Protein 6YSP (pdb70)

Nearest PDB structures (foldseek):
  6ys6-assembly1_A  TM=9.994E-01  e=2.333E-59  Arabidopsis thaliana
  6yvb-assembly1_C  TM=9.955E-01  e=2.160E-57  Arabidopsis thaliana
  6yvb-assembly2_D  TM=9.959E-01  e=9.960E-57  Arabidopsis thaliana
  6yy1-assembly1_B  TM=9.979E-01  e=3.270E-56  Arabidopsis thaliana
  6yw9-assembly1_B  TM=9.506E-01  e=7.783E-55  Arabidopsis thaliana

Secondary structure (DSSP, 8-state):
---S-S-B--GGG--HHHHHHHHHHHHHHHHHHHSSSPP-TTTT-EEEEEESS--SHHHHHHHHHHHHTT-EEE--SSHHHHSGGGGT--HHHHHHHHGGG-SEEEEEESSTTHHHHHHHH-SS-EEEEEETTS--HHHHHHHHHHHHHHHS-STT-EEEEES-TTT-HHHHHHHHHHTTSSS-EEEEES-GGGPPPHHHHHHHHHHT-EEEEES-HHHHHTT-SEEEE----GGGGTT-HHHHHHHTTSS-B-HHHHHHS-TT-EEE--S---TTB-GGGGGSTTB-HHHHHHHHHHHHHHHHHHHHH--/----S-S-B--GGG--HHHHHHHHHHHHHHHHHHHSSSPP-TTTT-EEEEEESS--SHHHHHHHHHHHHTT-EEE--SSHHHHSGGGGT--HHHHHHHHHTT-SEEEEEESSTTHHHHHHHH-SS-EEEEEETTS--HHHHHHHHHHHHHHHS-STT-EEEEES-TTT-HHHHHHHHHHTTSSS-EEEEE--GGGPPPHHHHHHHHHHT-EEEEES-HHHHHTT-SEEEE----GGGGTT-HHHHHHHHTS--B-HHHHHHS-TT-EEE--S--SSSB-GGGGGSTTB-HHHHHHHHHHHHHHHHHHHHH--/---S-S-B--GGG--HHHHHHHHHHHHHHHHHHHSSSPP-TTTT-EEEEEESS--SHHHHHHHHHHHHTT-EEE--S-HHHHSGGGGT--HHHHHHHHGGG-SEEEEEESSTTHHHHHHHH-SS-EEEEEETTS--HHHHHHHHHHHHHHHS-STT-EEEEES--TT-HHHHHHHHHHTTSSS-EEEEE--GGGPPPHHHHHHHHHTT-EEEE-S-HHHHHTT-SEEEE----GGGSTT-HHHHHHHTTSS-B-HHHHTTS-TT-EEE--S--SSSB-GGGGGSTTB-HHHHHHHHHHHHHHHHHHHHH--

Structure (mmCIF, N/CA/C/O backbone):
data_6YSP
#
_entry.id   6YSP
#
_cell.length_a   86.484
_cell.length_b   94.570
_cell.length_c   131.839
_cell.angle_alpha   90.000
_cell.angle_beta   90.000
_cell.angle_gamma   90.000
#
_symmetry.space_group_name_H-M   'P 21 21 21'
#
loop_
_entity.id
_entity.type
_entity.pdbx_description
1 polymer PYRB
2 non-polymer 'PHOSPHORIC ACID MONO(FORMAMIDE)ESTER'
3 non-polymer 'SULFATE ION'
4 non-polymer GLYCEROL
5 non-polymer 'N-(PHOSPHONACETYL)-L-ASPARTIC ACID'
6 water water
#
loop_
_atom_site.group_PDB
_atom_site.id
_atom_site.type_symbol
_atom_site.label_atom_id
_atom_site.label_alt_id
_atom_site.label_comp_id
_atom_site.label_asym_id
_atom_site.label_entity_id
_atom_site.label_seq_id
_atom_site.pdbx_PDB_ins_code
_atom_site.Cartn_x
_atom_site.Cartn_y
_atom_site.Cartn_z
_atom_site.occupancy
_atom_site.B_iso_or_equiv
_atom_site.auth_seq_id
_atom_site.auth_comp_id
_atom_site.auth_asym_id
_atom_site.auth_atom_id
_atom_site.pdbx_PDB_model_num
ATOM 1 N N . HIS A 1 22 ? -19.18160 3.55512 -50.52040 1.000 40.54113 80 HIS A N 1
ATOM 2 C CA . HIS A 1 22 ? -20.42044 4.30859 -50.35598 1.000 38.92825 80 HIS A CA 1
ATOM 3 C C . HIS A 1 22 ? -20.16345 5.65305 -49.66483 1.000 33.30890 80 HIS A C 1
ATOM 4 O O . HIS A 1 22 ? -19.46554 5.71607 -48.66255 1.000 31.16737 80 HIS A O 1
ATOM 12 N N . MET A 1 23 ? -20.72744 6.73067 -50.20016 1.000 31.46865 81 MET A N 1
ATOM 13 C CA . MET A 1 23 ? -20.40093 8.05710 -49.69534 1.000 31.31421 81 MET A CA 1
ATOM 14 C C . MET A 1 23 ? -20.97702 8.30399 -48.30188 1.000 26.16660 81 MET A C 1
ATOM 15 O O . MET A 1 23 ? -22.05482 7.82567 -47.94860 1.000 26.46916 81 MET A O 1
ATOM 29 N N . PHE A 1 24 ? -20.24379 9.09822 -47.52278 1.000 22.64057 82 PHE A N 1
ATOM 30 C CA . PHE A 1 24 ? -20.73632 9.63233 -46.25774 1.000 21.69505 82 PHE A CA 1
ATOM 31 C C . PHE A 1 24 ? -21.87732 10.60340 -46.53453 1.000 21.74968 82 PHE A C 1
ATOM 32 O O . PHE A 1 24 ? -21.82324 11.41001 -47.46644 1.000 22.16657 82 PHE A O 1
ATOM 49 N N . GLU A 1 25 ? -22.93127 10.51440 -45.72917 1.000 21.09524 83 GLU A N 1
ATOM 50 C CA . GLU A 1 25 ? -24.11824 11.31627 -45.99990 1.000 24.10140 83 GLU A CA 1
ATOM 51 C C . GLU A 1 25 ? -23.87150 12.80622 -45.79906 1.000 22.34846 83 GLU A C 1
ATOM 52 O O . GLU A 1 25 ? -24.60210 13.62619 -46.37199 1.000 24.98735 83 GLU A O 1
ATOM 64 N N . LEU A 1 26 ? -22.85535 13.18491 -45.03182 1.000 20.43765 84 LEU A N 1
ATOM 65 C CA . LEU A 1 26 ? -22.49707 14.59081 -44.91669 1.000 18.93359 84 LEU A CA 1
ATOM 66 C C . LEU A 1 26 ? -21.46408 14.94498 -45.97646 1.000 19.31300 84 LEU A C 1
ATOM 67 O O . LEU A 1 26 ? -20.51955 14.18795 -46.21550 1.000 20.62407 84 LEU A O 1
ATOM 83 N N A SER A 1 27 ? -21.64731 16.09899 -46.60783 0.564 18.87444 85 SER A N 1
ATOM 84 N N B SER A 1 27 ? -21.65471 16.09771 -46.61570 0.436 18.75881 85 SER A N 1
ATOM 85 C CA A SER A 1 27 ? -20.65107 16.61332 -47.53375 0.564 19.10160 85 SER A CA 1
ATOM 86 C CA B SER A 1 27 ? -20.66352 16.63074 -47.53783 0.436 18.76436 85 SER A CA 1
ATOM 87 C C A SER A 1 27 ? -19.63171 17.50894 -46.84937 0.564 16.95283 85 SER A C 1
ATOM 88 C C B SER A 1 27 ? -19.62046 17.48433 -46.83620 0.436 16.90414 85 SER A C 1
ATOM 89 O O A SER A 1 27 ? -18.57437 17.78596 -47.43292 0.564 17.08804 85 SER A O 1
ATOM 90 O O B SER A 1 27 ? -18.54244 17.71724 -47.39876 0.436 17.14873 85 SER A O 1
ATOM 105 N N . ASP A 1 28 ? -19.92657 17.95098 -45.62777 1.000 15.94579 86 ASP A N 1
ATOM 106 C CA . ASP A 1 28 ? -19.07757 18.85415 -44.86570 1.000 15.33159 86 ASP A CA 1
ATOM 107 C C . ASP A 1 28 ? -19.40135 18.59204 -43.40346 1.000 15.68862 86 ASP A C 1
ATOM 108 O O . ASP A 1 28 ? -20.46762 18.08292 -43.08360 1.000 17.28923 86 ASP A O 1
ATOM 117 N N . VAL A 1 29 ? -18.48698 18.93660 -42.50645 1.000 14.76043 87 VAL A N 1
ATOM 118 C CA . VAL A 1 29 ? -18.74129 18.83218 -41.06841 1.000 15.28511 87 VAL A CA 1
ATOM 119 C C . VAL A 1 29 ? -18.66554 20.24195 -40.50420 1.000 14.65346 87 VAL A C 1
ATOM 120 O O . VAL A 1 29 ? -17.57354 20.79067 -40.31134 1.000 15.20093 87 VAL A O 1
ATOM 133 N N . ILE A 1 30 ? -19.83876 20.81187 -40.21522 1.000 14.16305 88 ILE A N 1
ATOM 134 C CA . ILE A 1 30 ? -19.98991 22.22829 -39.93412 1.000 15.09694 88 ILE A CA 1
ATOM 135 C C . ILE A 1 30 ? -20.64877 22.47832 -38.58614 1.000 15.90008 88 ILE A C 1
ATOM 136 O O . ILE A 1 30 ? -20.22886 23.38380 -37.85056 1.000 15.64530 88 ILE A O 1
ATOM 152 N N . GLU A 1 31 ? -21.70169 21.72702 -38.25396 1.000 16.34033 89 GLU A N 1
ATOM 153 C CA . GLU A 1 31 ? -22.46688 22.05127 -37.06088 1.000 18.02371 89 GLU A CA 1
ATOM 154 C C . GLU A 1 31 ? -23.05662 20.80285 -36.42258 1.000 16.06072 89 GLU A C 1
ATOM 155 O O . GLU A 1 31 ? -23.31926 19.79591 -37.08730 1.000 17.02719 89 GLU A O 1
ATOM 167 N N . GLY A 1 32 ? -23.28587 20.89887 -35.11155 1.000 17.49605 90 GLY A N 1
ATOM 168 C CA . GLY A 1 32 ? -23.78313 19.75268 -34.36260 1.000 18.85292 90 GLY A CA 1
ATOM 169 C C . GLY A 1 32 ? -25.10969 19.21999 -34.86254 1.000 19.71473 90 GLY A C 1
ATOM 170 O O . GLY A 1 32 ? -25.34841 18.00687 -34.83842 1.000 19.47313 90 GLY A O 1
ATOM 174 N N . LYS A 1 33 ? -25.97020 20.09789 -35.36826 1.000 19.60284 91 LYS A N 1
ATOM 175 C CA . LYS A 1 33 ? -27.28725 19.63829 -35.80351 1.000 22.08607 91 LYS A CA 1
ATOM 176 C C . LYS A 1 33 ? -27.23339 18.74256 -37.04031 1.000 21.12544 91 LYS A C 1
ATOM 177 O O . LYS A 1 33 ? -28.25793 18.14593 -37.39605 1.000 22.12924 91 LYS A O 1
ATOM 196 N N . GLN A 1 34 ? -26.06863 18.58672 -37.67923 1.000 18.84058 92 GLN A N 1
ATOM 197 C CA . GLN A 1 34 ? -25.98749 17.64729 -38.79299 1.000 18.03172 92 GLN A CA 1
ATOM 198 C C . GLN A 1 34 ? -26.03763 16.19366 -38.34335 1.000 19.12752 92 GLN A C 1
ATOM 199 O O . GLN A 1 34 ? -26.25323 15.30564 -39.17523 1.000 20.39656 92 GLN A O 1
ATOM 213 N N . PHE A 1 35 ? -25.83682 15.92665 -37.06116 1.000 18.71169 93 PHE A N 1
ATOM 214 C CA . PHE A 1 35 ? -25.65478 14.57053 -36.56424 1.000 18.69571 93 PHE A CA 1
ATOM 215 C C . PHE A 1 35 ? -26.89943 14.05965 -35.85928 1.000 20.66565 93 PHE A C 1
ATOM 216 O O . PHE A 1 35 ? -27.56263 14.80021 -35.13468 1.000 23.81608 93 PHE A O 1
ATOM 233 N N . ASP A 1 36 ? -27.21253 12.79046 -36.08664 1.000 19.25962 94 ASP A N 1
ATOM 234 C CA . ASP A 1 36 ? -28.21228 12.06400 -35.31620 1.000 19.21760 94 ASP A CA 1
ATOM 235 C C . ASP A 1 36 ? -27.53138 10.91244 -34.57826 1.000 18.71836 94 ASP A C 1
ATOM 236 O O . ASP A 1 36 ? -26.33226 10.65512 -34.74676 1.000 18.05886 94 ASP A O 1
ATOM 245 N N . ARG A 1 37 ? -28.29751 10.25483 -33.70921 1.000 19.36022 95 ARG A N 1
ATOM 246 C CA . ARG A 1 37 ? -27.71474 9.24164 -32.83329 1.000 19.12009 95 ARG A CA 1
ATOM 247 C C . ARG A 1 37 ? -27.06900 8.10828 -33.61961 1.000 18.85270 95 ARG A C 1
ATOM 248 O O . ARG A 1 37 ? -25.97639 7.64308 -33.27373 1.000 17.89586 95 ARG A O 1
ATOM 269 N N . GLU A 1 38 ? -27.74170 7.62536 -34.65405 1.000 18.52068 96 GLU A N 1
ATOM 270 C CA . GLU A 1 38 ? -27.20141 6.51847 -35.43015 1.000 18.08647 96 GLU A CA 1
ATOM 271 C C . GLU A 1 38 ? -25.90774 6.91589 -36.12650 1.000 17.84861 96 GLU A C 1
ATOM 272 O O . GLU A 1 38 ? -24.95272 6.12704 -36.17901 1.000 18.28298 96 GLU A O 1
ATOM 284 N N . MET A 1 39 ? -25.85698 8.14025 -36.65204 1.000 17.23466 97 MET A N 1
ATOM 285 C CA . MET A 1 39 ? -24.63179 8.60928 -37.27751 1.000 17.86636 97 MET A CA 1
ATOM 286 C C . MET A 1 39 ? -23.50433 8.71318 -36.25806 1.000 16.65603 97 MET A C 1
ATOM 287 O O . MET A 1 39 ? -22.35657 8.38882 -36.56876 1.000 16.39845 97 MET A O 1
ATOM 301 N N . LEU A 1 40 ? -23.79173 9.24443 -35.06077 1.000 16.05130 98 LEU A N 1
ATOM 302 C CA . LEU A 1 40 ? -22.76314 9.31774 -34.03364 1.000 16.06544 98 LEU A CA 1
ATOM 303 C C . LEU A 1 40 ? -22.23202 7.93022 -33.72521 1.000 15.54021 98 LEU A C 1
ATOM 304 O O . LEU A 1 40 ? -21.01687 7.72341 -33.64107 1.000 15.77773 98 LEU A O 1
ATOM 320 N N . SER A 1 41 ? -23.12628 6.95430 -33.57439 1.000 15.72539 99 SER A N 1
ATOM 321 C CA . SER A 1 41 ? -22.67892 5.61059 -33.24561 1.000 16.70846 99 SER A CA 1
ATOM 322 C C . SER A 1 41 ? -21.78663 5.03345 -34.33670 1.000 15.90541 99 SER A C 1
ATOM 323 O O . SER A 1 41 ? -20.76733 4.39545 -34.03983 1.000 16.56486 99 SER A O 1
ATOM 331 N N . ALA A 1 42 ? -22.15644 5.24505 -35.60686 1.000 15.84683 100 ALA A N 1
ATOM 332 C CA . ALA A 1 42 ? -21.34146 4.74073 -36.70699 1.000 15.27735 100 ALA A CA 1
ATOM 333 C C . ALA A 1 42 ? -19.98452 5.44065 -36.76220 1.000 14.66842 100 ALA A C 1
ATOM 334 O O . ALA A 1 42 ? -18.96234 4.78824 -36.98391 1.000 14.39309 100 ALA A O 1
ATOM 341 N N . ILE A 1 43 ? -19.94981 6.76234 -36.55830 1.000 14.09778 101 ILE A N 1
ATOM 342 C CA . ILE A 1 43 ? -18.67375 7.47595 -36.53413 1.000 14.35083 101 ILE A CA 1
ATOM 343 C C . ILE A 1 43 ? -17.79072 6.96140 -35.40370 1.000 13.63208 101 ILE A C 1
ATOM 344 O O . ILE A 1 43 ? -16.57673 6.77671 -35.57371 1.000 13.91567 101 ILE A O 1
ATOM 360 N N . PHE A 1 44 ? -18.37876 6.75116 -34.22283 1.000 13.22255 102 PHE A N 1
ATOM 361 C CA . PHE A 1 44 ? -17.60244 6.26162 -33.09365 1.000 13.96336 102 PHE A CA 1
ATOM 362 C C . PHE A 1 44 ? -17.05394 4.86826 -33.38731 1.000 13.58991 102 PHE A C 1
ATOM 363 O O . PHE A 1 44 ? -15.93196 4.53898 -32.98144 1.000 14.39385 102 PHE A O 1
ATOM 380 N N . ASP A 1 45 ? -17.82709 4.04078 -34.10295 1.000 14.96315 103 ASP A N 1
ATOM 381 C CA . ASP A 1 45 ? -17.32672 2.73138 -34.50674 1.000 14.83875 103 ASP A CA 1
ATOM 382 C C . ASP A 1 45 ? -16.08557 2.88332 -35.37496 1.000 14.38816 103 ASP A C 1
ATOM 383 O O . ASP A 1 45 ? -15.10752 2.13998 -35.22108 1.000 15.72407 103 ASP A O 1
ATOM 392 N N . VAL A 1 46 ? -16.11805 3.83521 -36.31286 1.000 13.84637 104 VAL A N 1
ATOM 393 C CA . VAL A 1 46 ? -14.95645 4.06671 -37.16698 1.000 14.15146 104 VAL A CA 1
ATOM 394 C C . VAL A 1 46 ? -13.79052 4.58801 -36.33693 1.000 14.15456 104 VAL A C 1
ATOM 395 O O . VAL A 1 46 ? -12.64266 4.17125 -36.51902 1.000 13.99336 104 VAL A O 1
ATOM 408 N N . ALA A 1 47 ? -14.06211 5.50759 -35.40841 1.000 13.05246 105 ALA A N 1
ATOM 409 C CA . ALA A 1 47 ? -12.99465 6.01597 -34.55015 1.000 13.39352 105 ALA A CA 1
ATOM 410 C C . ALA A 1 47 ? -12.30096 4.89287 -33.76500 1.000 13.84614 105 ALA A C 1
ATOM 411 O O . ALA A 1 47 ? -11.08709 4.93964 -33.55906 1.000 13.85039 105 ALA A O 1
ATOM 418 N N . ARG A 1 48 ? -13.04877 3.88596 -33.30774 1.000 13.83371 106 ARG A N 1
ATOM 419 C CA . ARG A 1 48 ? -12.42332 2.75569 -32.62801 1.000 15.32222 106 ARG A CA 1
ATOM 420 C C . ARG A 1 48 ? -11.49657 1.99242 -33.56353 1.000 16.24932 106 ARG A C 1
ATOM 421 O O . ARG A 1 48 ? -10.42587 1.53104 -33.14909 1.000 17.74573 106 ARG A O 1
ATOM 442 N N . GLU A 1 49 ? -11.88561 1.84451 -34.83538 1.000 14.70108 107 GLU A N 1
ATOM 443 C CA . GLU A 1 49 ? -10.97073 1.23216 -35.79294 1.000 16.62123 107 GLU A CA 1
ATOM 444 C C . GLU A 1 49 ? -9.74127 2.10341 -36.00855 1.000 16.08666 107 GLU A C 1
ATOM 445 O O . GLU A 1 49 ? -8.63402 1.59292 -36.21894 1.000 17.59814 107 GLU A O 1
ATOM 457 N N . MET A 1 50 ? -9.91834 3.42141 -35.99776 1.000 14.77832 108 MET A N 1
ATOM 458 C CA A MET A 1 50 ? -8.77259 4.30688 -36.17759 0.489 14.39136 108 MET A CA 1
ATOM 459 C CA B MET A 1 50 ? -8.77423 4.30728 -36.17658 0.511 13.91111 108 MET A CA 1
ATOM 460 C C . MET A 1 50 ? -7.79248 4.18590 -35.01820 1.000 14.43788 108 MET A C 1
ATOM 461 O O . MET A 1 50 ? -6.58230 4.35428 -35.21581 1.000 16.01149 108 MET A O 1
ATOM 486 N N . GLU A 1 51 ? -8.28504 3.90644 -33.80134 1.000 15.25611 109 GLU A N 1
ATOM 487 C CA A GLU A 1 51 ? -7.37305 3.68166 -32.68839 0.428 16.69585 109 GLU A CA 1
ATOM 488 C CA B GLU A 1 51 ? -7.37977 3.67092 -32.67748 0.572 15.81940 109 GLU A CA 1
ATOM 489 C C . GLU A 1 51 ? -6.47536 2.48123 -32.95622 1.000 16.45388 109 GLU A C 1
ATOM 490 O O . GLU A 1 51 ? -5.28557 2.49884 -32.62552 1.000 17.21846 109 GLU A O 1
ATOM 511 N N . LYS A 1 52 ? -7.03680 1.42179 -33.52701 1.000 17.00785 110 LYS A N 1
ATOM 512 C CA . LYS A 1 52 ? -6.23240 0.26363 -33.88123 1.000 18.51772 110 LYS A CA 1
ATOM 513 C C . LYS A 1 52 ? -5.17307 0.61845 -34.91485 1.000 18.86469 110 LYS A C 1
ATOM 514 O O . LYS A 1 52 ? -4.01748 0.18637 -34.80707 1.000 21.08072 110 LYS A O 1
ATOM 533 N N . ILE A 1 53 ? -5.54552 1.40698 -35.92075 1.000 17.77740 111 ILE A N 1
ATOM 534 C CA . ILE A 1 53 ? -4.57695 1.83468 -36.92825 1.000 18.29564 111 ILE A CA 1
ATOM 535 C C . ILE A 1 53 ? -3.46805 2.65799 -36.28589 1.000 18.27544 111 ILE A C 1
ATOM 536 O O . ILE A 1 53 ? -2.27966 2.46869 -36.57757 1.000 19.34663 111 ILE A O 1
ATOM 552 N N . GLU A 1 54 ? -3.84242 3.60939 -35.42324 1.000 18.11305 112 GLU A N 1
ATOM 553 C CA . GLU A 1 54 ? -2.84979 4.50751 -34.84296 1.000 19.24095 112 GLU A CA 1
ATOM 554 C C . GLU A 1 54 ? -1.86936 3.77305 -33.93051 1.000 21.30232 112 GLU A C 1
ATOM 555 O O . GLU A 1 54 ? -0.71403 4.19961 -33.79537 1.000 23.18272 112 GLU A O 1
ATOM 567 N N . LYS A 1 55 ? -2.30490 2.68836 -33.28534 1.000 22.01568 113 LYS A N 1
ATOM 568 C CA . LYS A 1 55 ? -1.42965 1.95616 -32.37924 1.000 26.68285 113 LYS A CA 1
ATOM 569 C C . LYS A 1 55 ? -0.52519 0.97701 -33.11002 1.000 28.83876 113 LYS A C 1
ATOM 570 O O . LYS A 1 55 ? 0.41122 0.45286 -32.49957 1.000 31.56992 113 LYS A O 1
ATOM 589 N N . SER A 1 56 ? -0.75163 0.75120 -34.39820 1.000 29.05609 114 SER A N 1
ATOM 590 C CA . SER A 1 56 ? 0.05424 -0.19497 -35.14805 1.000 32.10217 114 SER A CA 1
ATOM 591 C C . SER A 1 56 ? 1.37974 0.41545 -35.58194 1.000 33.86140 114 SER A C 1
ATOM 592 O O . SER A 1 56 ? 1.50496 1.63557 -35.75777 1.000 33.96898 114 SER A O 1
ATOM 600 N N . SER A 1 57 ? 2.36782 -0.46929 -35.76660 1.000 36.79891 115 SER A N 1
ATOM 601 C CA . SER A 1 57 ? 3.68053 -0.10396 -36.27772 1.000 38.26584 115 SER A CA 1
ATOM 602 C C . SER A 1 57 ? 3.64469 0.22112 -37.76295 1.000 36.38110 115 SER A C 1
ATOM 603 O O . SER A 1 57 ? 4.53086 0.92585 -38.26355 1.000 37.85194 115 SER A O 1
ATOM 611 N N . SER A 1 58 ? 2.63381 -0.26911 -38.46784 1.000 32.57608 116 SER A N 1
ATOM 612 C CA . SER A 1 58 ? 2.58741 -0.21278 -39.91812 1.000 31.12435 116 SER A CA 1
ATOM 613 C C . SER A 1 58 ? 1.92708 1.08408 -40.36762 1.000 27.83110 116 SER A C 1
ATOM 614 O O . SER A 1 58 ? 0.84821 1.43977 -39.88096 1.000 28.00758 116 SER A O 1
ATOM 622 N N . GLN A 1 59 ? 2.56351 1.77831 -41.30794 1.000 25.22138 117 GLN A N 1
ATOM 623 C CA . GLN A 1 59 ? 2.02385 3.03712 -41.80787 1.000 22.90636 117 GLN A CA 1
ATOM 624 C C . GLN A 1 59 ? 0.80374 2.77889 -42.68596 1.000 21.52853 117 GLN A C 1
ATOM 625 O O . GLN A 1 59 ? 0.88249 2.03933 -43.67785 1.000 22.98562 117 GLN A O 1
ATOM 639 N N . SER A 1 60 ? -0.31521 3.40784 -42.32606 1.000 20.26844 118 SER A N 1
ATOM 640 C CA . SER A 1 60 ? -1.54144 3.29301 -43.10040 1.000 18.35813 118 SER A CA 1
ATOM 641 C C . SER A 1 60 ? -1.41583 4.08470 -44.39626 1.000 18.40547 118 SER A C 1
ATOM 642 O O . SER A 1 60 ? -0.76251 5.12396 -44.44977 1.000 18.45358 118 SER A O 1
ATOM 650 N N . GLU A 1 61 ? -2.06938 3.58686 -45.44500 1.000 19.29389 119 GLU A N 1
ATOM 651 C CA . GLU A 1 61 ? -2.11884 4.25950 -46.74043 1.000 19.83201 119 GLU A CA 1
ATOM 652 C C . GLU A 1 61 ? -3.55417 4.53775 -47.16845 1.000 17.61439 119 GLU A C 1
ATOM 653 O O . GLU A 1 61 ? -3.81252 4.80826 -48.34185 1.000 18.19830 119 GLU A O 1
ATOM 665 N N . ILE A 1 62 ? -4.48553 4.55619 -46.21474 1.000 16.24279 120 ILE A N 1
ATOM 666 C CA . ILE A 1 62 ? -5.89443 4.79569 -46.53763 1.000 16.03287 120 ILE A CA 1
ATOM 667 C C . ILE A 1 62 ? -6.07424 6.08315 -47.33319 1.000 15.53651 120 ILE A C 1
ATOM 668 O O . ILE A 1 62 ? -6.87090 6.13910 -48.28603 1.000 16.92162 120 ILE A O 1
ATOM 684 N N . LEU A 1 63 ? -5.39466 7.14921 -46.91735 1.000 14.42367 121 LEU A N 1
ATOM 685 C CA . LEU A 1 63 ? -5.51239 8.45365 -47.56316 1.000 14.06296 121 LEU A CA 1
ATOM 686 C C . LEU A 1 63 ? -4.29611 8.81142 -48.41672 1.000 14.64998 121 LEU A C 1
ATOM 687 O O . LEU A 1 63 ? -4.07332 9.99149 -48.72094 1.000 14.48452 121 LEU A O 1
ATOM 703 N N . LYS A 1 64 ? -3.51321 7.82043 -48.82633 1.000 15.94349 122 LYS A N 1
ATOM 704 C CA . LYS A 1 64 ? -2.44451 8.08240 -49.77801 1.000 17.08099 122 LYS A CA 1
ATOM 705 C C . LYS A 1 64 ? -2.99653 8.77927 -51.00666 1.000 16.85769 122 LYS A C 1
ATOM 706 O O . LYS A 1 64 ? -4.00010 8.34775 -51.58675 1.000 18.18022 122 LYS A O 1
ATOM 725 N N . GLY A 1 65 ? -2.32353 9.85726 -51.40354 1.000 16.61595 123 GLY A N 1
ATOM 726 C CA . GLY A 1 65 ? -2.69460 10.62361 -52.56766 1.000 17.41464 123 GLY A CA 1
ATOM 727 C C . GLY A 1 65 ? -3.63817 11.77770 -52.29741 1.000 17.49704 123 GLY A C 1
ATOM 728 O O . GLY A 1 65 ? -3.91344 12.56170 -53.21775 1.000 21.40534 123 GLY A O 1
ATOM 732 N N . TYR A 1 66 ? -4.17041 11.89776 -51.08791 1.000 15.30826 124 TYR A N 1
ATOM 733 C CA . TYR A 1 66 ? -5.05726 12.99716 -50.74756 1.000 14.20003 124 TYR A CA 1
ATOM 734 C C . TYR A 1 66 ? -4.29049 14.07737 -50.00195 1.000 13.48285 124 TYR A C 1
ATOM 735 O O . TYR A 1 66 ? -3.35295 13.79376 -49.24458 1.000 14.28342 124 TYR A O 1
ATOM 753 N N . LEU A 1 67 ? -4.70243 15.32383 -50.21845 1.000 13.27372 125 LEU A N 1
ATOM 754 C CA . LEU A 1 67 ? -4.10419 16.48421 -49.57054 1.000 12.97627 125 LEU A CA 1
ATOM 755 C C . LEU A 1 67 ? -5.16171 17.26038 -48.80769 1.000 13.16727 125 LEU A C 1
ATOM 756 O O . LEU A 1 67 ? -6.24152 17.55712 -49.34084 1.000 14.17336 125 LEU A O 1
ATOM 772 N N . MET A 1 68 ? -4.82033 17.62947 -47.57851 1.000 12.16970 126 MET A N 1
ATOM 773 C CA . MET A 1 68 ? -5.62611 18.51965 -46.75432 1.000 13.37054 126 MET A CA 1
ATOM 774 C C . MET A 1 68 ? -4.98966 19.89373 -46.74410 1.000 14.07289 126 MET A C 1
ATOM 775 O O . MET A 1 68 ? -3.77124 20.01057 -46.57655 1.000 15.85644 126 MET A O 1
ATOM 789 N N . ALA A 1 69 ? -5.80632 20.93010 -46.91011 1.000 12.79080 127 ALA A N 1
ATOM 790 C CA . ALA A 1 69 ? -5.35536 22.30174 -46.70452 1.000 13.18148 127 ALA A CA 1
ATOM 791 C C . ALA A 1 69 ? -5.95166 22.81455 -45.41034 1.000 14.17372 127 ALA A C 1
ATOM 792 O O . ALA A 1 69 ? -7.16734 22.73359 -45.21496 1.000 15.24214 127 ALA A O 1
ATOM 799 N N . THR A 1 70 ? -5.10588 23.31714 -44.52885 1.000 14.13407 128 THR A N 1
ATOM 800 C CA . THR A 1 70 ? -5.59615 23.95919 -43.31744 1.000 14.29024 128 THR A CA 1
ATOM 801 C C . THR A 1 70 ? -5.63575 25.47023 -43.49589 1.000 15.33857 128 THR A C 1
ATOM 802 O O . THR A 1 70 ? -4.81789 26.06967 -44.20981 1.000 18.71523 128 THR A O 1
ATOM 813 N N . LEU A 1 71 ? -6.60943 26.08211 -42.85760 1.000 14.12801 129 LEU A N 1
ATOM 814 C CA . LEU A 1 71 ? -6.73282 27.53809 -42.89000 1.000 15.16113 129 LEU A CA 1
ATOM 815 C C . LEU A 1 71 ? -7.07498 27.96341 -41.47257 1.000 14.37706 129 LEU A C 1
ATOM 816 O O . LEU A 1 71 ? -8.24335 27.93556 -41.08721 1.000 14.90532 129 LEU A O 1
ATOM 832 N N . PHE A 1 72 ? -6.05461 28.31736 -40.69453 1.000 13.85262 130 PHE A N 1
ATOM 833 C CA . PHE A 1 72 ? -6.22612 28.74015 -39.30656 1.000 13.87693 130 PHE A CA 1
ATOM 834 C C . PHE A 1 72 ? -6.09369 30.25301 -39.23309 1.000 15.99247 130 PHE A C 1
ATOM 835 O O . PHE A 1 72 ? -5.00417 30.79772 -39.39133 1.000 17.98285 130 PHE A O 1
ATOM 852 N N . TYR A 1 73 ? -7.22603 30.91908 -39.02352 1.000 15.53899 131 TYR A N 1
ATOM 853 C CA . TYR A 1 73 ? -7.26210 32.36000 -38.84200 1.000 16.86427 131 TYR A CA 1
ATOM 854 C C . TYR A 1 73 ? -7.16685 32.76053 -37.37253 1.000 19.12092 131 TYR A C 1
ATOM 855 O O . TYR A 1 73 ? -6.98446 33.94183 -37.07723 1.000 21.76969 131 TYR A O 1
ATOM 873 N N . GLU A 1 74 ? -7.28732 31.81474 -36.45631 1.000 19.28808 132 GLU A N 1
ATOM 874 C CA . GLU A 1 74 ? -7.08713 32.00313 -35.02598 1.000 19.40614 132 GLU A CA 1
ATOM 875 C C . GLU A 1 74 ? -6.14089 30.92153 -34.54374 1.000 19.12406 132 GLU A C 1
ATOM 876 O O . GLU A 1 74 ? -6.04146 29.85843 -35.17181 1.000 20.15416 132 GLU A O 1
ATOM 888 N N . PRO A 1 75 ? -5.48017 31.12694 -33.39163 1.000 18.87041 133 PRO A N 1
ATOM 889 C CA . PRO A 1 75 ? -4.53054 30.13076 -32.88034 1.000 19.47722 133 PRO A CA 1
ATOM 890 C C . PRO A 1 75 ? -5.19891 28.83320 -32.50121 1.000 18.41575 133 PRO A C 1
ATOM 891 O O . PRO A 1 75 ? -6.37317 28.80027 -32.12901 1.000 18.85904 133 PRO A O 1
ATOM 902 N N . SER A 1 76 ? -4.41472 27.75699 -32.59195 1.000 17.38018 134 SER A N 1
ATOM 903 C CA . SER A 1 76 ? -4.86648 26.43503 -32.21302 1.000 16.21609 134 SER A CA 1
ATOM 904 C C . SER A 1 76 ? -3.66242 25.54797 -31.92073 1.000 16.23925 134 SER A C 1
ATOM 905 O O . SER A 1 76 ? -2.65699 25.61951 -32.62111 1.000 18.30934 134 SER A O 1
ATOM 913 N N . THR A 1 77 ? -3.77521 24.70991 -30.89138 1.000 15.61382 135 THR A N 1
ATOM 914 C CA . THR A 1 77 ? -2.83081 23.62224 -30.65609 1.000 13.93033 135 THR A CA 1
ATOM 915 C C . THR A 1 77 ? -3.48925 22.28034 -30.92704 1.000 13.47942 135 THR A C 1
ATOM 916 O O . THR A 1 77 ? -3.08228 21.56442 -31.83985 1.000 14.40981 135 THR A O 1
ATOM 927 N N . ARG A 1 78 ? -4.56012 21.95278 -30.19469 1.000 13.49312 136 ARG A N 1
ATOM 928 C CA . ARG A 1 78 ? -5.19405 20.63956 -30.33403 1.000 13.00904 136 ARG A CA 1
ATOM 929 C C . ARG A 1 78 ? -5.82424 20.44007 -31.70828 1.000 12.94643 136 ARG A C 1
ATOM 930 O O . ARG A 1 78 ? -5.58273 19.42139 -32.36973 1.000 13.38928 136 ARG A O 1
ATOM 951 N N . THR A 1 79 ? -6.68057 21.35959 -32.13633 1.000 13.69322 137 THR A N 1
ATOM 952 C CA . THR A 1 79 ? -7.45007 21.07952 -33.33831 1.000 12.73919 137 THR A CA 1
ATOM 953 C C . THR A 1 79 ? -6.53087 21.06392 -34.55887 1.000 13.19619 137 THR A C 1
ATOM 954 O O . THR A 1 79 ? -6.60681 20.15270 -35.37249 1.000 13.53953 137 THR A O 1
ATOM 965 N N . ARG A 1 80 ? -5.61476 22.03588 -34.66243 1.000 13.25012 138 ARG A N 1
ATOM 966 C CA . ARG A 1 80 ? -4.70736 22.09487 -35.80945 1.000 13.11286 138 ARG A CA 1
ATOM 967 C C . ARG A 1 80 ? -3.81639 20.85788 -35.87561 1.000 12.42384 138 ARG A C 1
ATOM 968 O O . ARG A 1 80 ? -3.72647 20.18281 -36.91584 1.000 12.13176 138 ARG A O 1
ATOM 989 N N . LEU A 1 81 ? -3.14901 20.53306 -34.77374 1.000 12.35646 139 LEU A N 1
ATOM 990 C CA . LEU A 1 81 ? -2.19396 19.43682 -34.81262 1.000 11.59172 139 LEU A CA 1
ATOM 991 C C . LEU A 1 81 ? -2.88557 18.08754 -34.90102 1.000 11.50219 139 LEU A C 1
ATOM 992 O O . LEU A 1 81 ? -2.35452 17.16567 -35.54662 1.000 12.00911 139 LEU A O 1
ATOM 1008 N N . SER A 1 82 ? -4.04327 17.93179 -34.24942 1.000 12.69802 140 SER A N 1
ATOM 1009 C CA . SER A 1 82 ? -4.74622 16.65575 -34.34209 1.000 12.68684 140 SER A CA 1
ATOM 1010 C C . SER A 1 82 ? -5.21462 16.39351 -35.76490 1.000 11.11836 140 SER A C 1
ATOM 1011 O O . SER A 1 82 ? -5.17388 15.25517 -36.22744 1.000 12.29386 140 SER A O 1
ATOM 1019 N N . PHE A 1 83 ? -5.70444 17.42373 -36.47070 1.000 10.97687 141 PHE A N 1
ATOM 1020 C CA . PHE A 1 83 ? -6.12225 17.18997 -37.85541 1.000 11.69752 141 PHE A CA 1
ATOM 1021 C C . PHE A 1 83 ? -4.93541 16.82859 -38.73888 1.000 11.26488 141 PHE A C 1
ATOM 1022 O O . PHE A 1 83 ? -5.03227 15.95094 -39.60350 1.000 11.78004 141 PHE A O 1
ATOM 1039 N N . GLU A 1 84 ? -3.80889 17.51333 -38.55355 1.000 11.71072 142 GLU A N 1
ATOM 1040 C CA A GLU A 1 84 ? -2.64186 17.23273 -39.38387 0.572 11.72330 142 GLU A CA 1
ATOM 1041 C CA B GLU A 1 84 ? -2.64381 17.23323 -39.38043 0.428 11.67404 142 GLU A CA 1
ATOM 1042 C C . GLU A 1 84 ? -2.08066 15.85849 -39.07265 1.000 10.90372 142 GLU A C 1
ATOM 1043 O O . GLU A 1 84 ? -1.73110 15.10271 -39.98824 1.000 11.26842 142 GLU A O 1
ATOM 1064 N N . SER A 1 85 ? -2.00170 15.51324 -37.78594 1.000 11.18057 143 SER A N 1
ATOM 1065 C CA . SER A 1 85 ? -1.55995 14.18069 -37.40245 1.000 11.08379 143 SER A CA 1
ATOM 1066 C C . SER A 1 85 ? -2.50758 13.11873 -37.93299 1.000 11.64157 143 SER A C 1
ATOM 1067 O O . SER A 1 85 ? -2.06296 12.09403 -38.44947 1.000 11.90802 143 SER A O 1
ATOM 1075 N N . ALA A 1 86 ? -3.81570 13.35536 -37.83723 1.000 11.59866 144 ALA A N 1
ATOM 1076 C CA . ALA A 1 86 ? -4.77636 12.39416 -38.35838 1.000 11.63126 144 ALA A CA 1
ATOM 1077 C C . ALA A 1 86 ? -4.53958 12.13411 -39.84250 1.000 11.37073 144 ALA A C 1
ATOM 1078 O O . ALA A 1 86 ? -4.53489 10.98086 -40.29640 1.000 12.30475 144 ALA A O 1
ATOM 1085 N N . MET A 1 87 ? -4.32895 13.19704 -40.60700 1.000 11.12679 145 MET A N 1
ATOM 1086 C CA . MET A 1 87 ? -4.13389 13.04502 -42.03885 1.000 11.18312 145 MET A CA 1
ATOM 1087 C C . MET A 1 87 ? -2.86995 12.23900 -42.32627 1.000 11.78250 145 MET A C 1
ATOM 1088 O O . MET A 1 87 ? -2.87084 11.32900 -43.16010 1.000 12.52931 145 MET A O 1
ATOM 1102 N N . LYS A 1 88 ? -1.78155 12.55976 -41.63642 1.000 11.99480 146 LYS A N 1
ATOM 1103 C CA . LYS A 1 88 ? -0.51866 11.89248 -41.91371 1.000 12.84680 146 LYS A CA 1
ATOM 1104 C C . LYS A 1 88 ? -0.50125 10.46548 -41.37852 1.000 13.27500 146 LYS A C 1
ATOM 1105 O O . LYS A 1 88 ? 0.11845 9.59293 -41.99126 1.000 14.43688 146 LYS A O 1
ATOM 1124 N N . ARG A 1 89 ? -1.16576 10.20861 -40.24662 1.000 13.46791 147 ARG A N 1
ATOM 1125 C CA . ARG A 1 89 ? -1.27710 8.83889 -39.75659 1.000 14.59120 147 ARG A CA 1
ATOM 1126 C C . ARG A 1 89 ? -2.02356 7.95608 -40.74333 1.000 14.14878 147 ARG A C 1
ATOM 1127 O O . ARG A 1 89 ? -1.80440 6.74407 -40.77238 1.000 16.05979 147 ARG A O 1
ATOM 1148 N N . LEU A 1 90 ? -2.91299 8.53724 -41.55954 1.000 13.19011 148 LEU A N 1
ATOM 1149 C CA . LEU A 1 90 ? -3.62722 7.79136 -42.58618 1.000 13.11385 148 LEU A CA 1
ATOM 1150 C C . LEU A 1 90 ? -2.90315 7.79244 -43.93313 1.000 13.61289 148 LEU A C 1
ATOM 1151 O O . LEU A 1 90 ? -3.43364 7.24997 -44.90751 1.000 15.03305 148 LEU A O 1
ATOM 1167 N N . GLY A 1 91 ? -1.71971 8.39791 -44.02293 1.000 13.69249 149 GLY A N 1
ATOM 1168 C CA . GLY A 1 91 ? -0.95034 8.37527 -45.24904 1.000 14.87090 149 GLY A CA 1
ATOM 1169 C C . GLY A 1 91 ? -1.18170 9.53847 -46.18634 1.000 14.93354 149 GLY A C 1
ATOM 1170 O O . GLY A 1 91 ? -0.61277 9.55001 -47.29115 1.000 15.88883 149 GLY A O 1
ATOM 1174 N N . GLY A 1 92 ? -2.01938 10.49167 -45.80733 1.000 13.79763 150 GLY A N 1
ATOM 1175 C CA . GLY A 1 92 ? -2.21276 11.69456 -46.59141 1.000 13.90710 150 GLY A CA 1
ATOM 1176 C C . GLY A 1 92 ? -1.19402 12.76357 -46.29136 1.000 14.70175 150 GLY A C 1
ATOM 1177 O O . GLY A 1 92 ? -0.32054 12.62057 -45.43757 1.000 15.91561 150 GLY A O 1
ATOM 1181 N N . GLU A 1 93 ? -1.31232 13.86917 -47.01480 1.000 14.11623 151 GLU A N 1
ATOM 1182 C CA . GLU A 1 93 ? -0.43009 15.00013 -46.77894 1.000 15.23654 151 GLU A CA 1
ATOM 1183 C C . GLU A 1 93 ? -1.22757 16.26595 -46.52239 1.000 13.25640 151 GLU A C 1
ATOM 1184 O O . GLU A 1 93 ? -2.45392 16.30385 -46.67314 1.000 12.76327 151 GLU A O 1
ATOM 1196 N N . VAL A 1 94 ? -0.50170 17.29209 -46.07825 1.000 12.39306 152 VAL A N 1
ATOM 1197 C CA . VAL A 1 94 ? -1.10660 18.50033 -45.53309 1.000 13.30337 152 VAL A CA 1
ATOM 1198 C C . VAL A 1 94 ? -0.38266 19.71152 -46.08286 1.000 13.42018 152 VAL A C 1
ATOM 1199 O O . VAL A 1 94 ? 0.84977 19.73920 -46.12968 1.000 16.25586 152 VAL A O 1
ATOM 1212 N N . LEU A 1 95 ? -1.16012 20.71721 -46.46237 1.000 12.32614 153 LEU A N 1
ATOM 1213 C CA . LEU A 1 95 ? -0.67174 22.03329 -46.85668 1.000 14.18700 153 LEU A CA 1
ATOM 1214 C C . LEU A 1 95 ? -1.16331 22.99439 -45.78931 1.000 14.79082 153 LEU A C 1
ATOM 1215 O O . LEU A 1 95 ? -2.36183 23.28732 -45.72060 1.000 15.65107 153 LEU A O 1
ATOM 1231 N N . THR A 1 96 ? -0.26301 23.50568 -44.96977 1.000 14.90659 154 THR A N 1
ATOM 1232 C CA . THR A 1 96 ? -0.71161 24.28113 -43.82355 1.000 15.82292 154 THR A CA 1
ATOM 1233 C C . THR A 1 96 ? -0.70640 25.78333 -44.09481 1.000 17.61261 154 THR A C 1
ATOM 1234 O O . THR A 1 96 ? 0.20174 26.31331 -44.74253 1.000 18.07153 154 THR A O 1
ATOM 1244 N N . THR A 1 97 ? -1.72099 26.46876 -43.56386 1.000 17.97222 155 THR A N 1
ATOM 1245 C CA . THR A 1 97 ? -1.72265 27.93027 -43.44196 1.000 18.69023 155 THR A CA 1
ATOM 1246 C C . THR A 1 97 ? -2.09077 28.17390 -41.98341 1.000 22.77771 155 THR A C 1
ATOM 1247 O O . THR A 1 97 ? -3.26598 28.09674 -41.61187 1.000 21.82035 155 THR A O 1
ATOM 1258 N N . GLU A 1 98 ? -1.06756 28.40482 -41.15339 1.000 27.34109 156 GLU A N 1
ATOM 1259 C CA . GLU A 1 98 ? -1.23571 28.35030 -39.70858 1.000 32.67700 156 GLU A CA 1
ATOM 1260 C C . GLU A 1 98 ? -1.58927 29.68887 -39.10969 1.000 33.53534 156 GLU A C 1
ATOM 1261 O O . GLU A 1 98 ? -2.06112 29.72540 -37.97221 1.000 33.09873 156 GLU A O 1
ATOM 1265 N N . ASN A 1 99 ? -1.37567 30.78791 -39.83026 1.000 33.47583 157 ASN A N 1
ATOM 1266 C CA . ASN A 1 99 ? -1.88102 32.09392 -39.39519 1.000 35.11099 157 ASN A CA 1
ATOM 1267 C C . ASN A 1 99 ? -2.33686 32.84613 -40.64286 1.000 32.79823 157 ASN A C 1
ATOM 1268 O O . ASN A 1 99 ? -1.59238 33.65643 -41.21812 1.000 35.05655 157 ASN A O 1
ATOM 1279 N N . ALA A 1 100 ? -3.59726 32.64603 -41.00103 1.000 28.62716 158 ALA A N 1
ATOM 1280 C CA . ALA A 1 100 ? -4.06341 33.08572 -42.31032 1.000 26.66902 158 ALA A CA 1
ATOM 1281 C C . ALA A 1 100 ? -4.21704 34.59875 -42.42226 1.000 27.52136 158 ALA A C 1
ATOM 1282 O O . ALA A 1 100 ? -4.04511 35.14682 -43.51301 1.000 27.15480 158 ALA A O 1
ATOM 1289 N N . ARG A 1 101 ? -4.52757 35.30703 -41.33954 1.000 29.31622 159 ARG A N 1
ATOM 1290 C CA . ARG A 1 101 ? -4.75158 36.73596 -41.51994 1.000 32.52121 159 ARG A CA 1
ATOM 1291 C C . ARG A 1 101 ? -3.46303 37.50743 -41.76472 1.000 31.69873 159 ARG A C 1
ATOM 1292 O O . ARG A 1 101 ? -3.52053 38.62826 -42.28330 1.000 33.45184 159 ARG A O 1
ATOM 1302 N N . GLU A 1 102 ? -2.30106 36.93556 -41.44958 1.000 30.13521 160 GLU A N 1
ATOM 1303 C CA . GLU A 1 102 ? -1.03789 37.61415 -41.71507 1.000 29.95327 160 GLU A CA 1
ATOM 1304 C C . GLU A 1 102 ? -0.17170 36.97157 -42.79390 1.000 28.33091 160 GLU A C 1
ATOM 1305 O O . GLU A 1 102 ? 0.58479 37.68685 -43.44804 1.000 28.88353 160 GLU A O 1
ATOM 1309 N N . PHE A 1 103 ? -0.25456 35.65269 -43.00822 1.000 25.95044 161 PHE A N 1
ATOM 1310 C CA . PHE A 1 103 ? 0.67433 34.94566 -43.89144 1.000 27.02024 161 PHE A CA 1
ATOM 1311 C C . PHE A 1 103 ? 0.06172 34.53508 -45.22366 1.000 26.59511 161 PHE A C 1
ATOM 1312 O O . PHE A 1 103 ? 0.80927 34.17074 -46.15701 1.000 26.90564 161 PHE A O 1
ATOM 1316 N N . SER A 1 104 ? -1.26058 34.60245 -45.35062 1.000 22.97886 162 SER A N 1
ATOM 1317 C CA . SER A 1 104 ? -1.93542 34.32356 -46.60664 1.000 21.63148 162 SER A CA 1
ATOM 1318 C C . SER A 1 104 ? -2.33369 35.64123 -47.26070 1.000 20.97610 162 SER A C 1
ATOM 1319 O O . SER A 1 104 ? -2.19675 36.72252 -46.68113 1.000 20.58196 162 SER A O 1
ATOM 1327 N N . SER A 1 105 ? -2.86407 35.54393 -48.47596 1.000 20.77048 163 SER A N 1
ATOM 1328 C CA . SER A 1 105 ? -3.32711 36.75587 -49.14068 1.000 20.58117 163 SER A CA 1
ATOM 1329 C C . SER A 1 105 ? -4.59163 37.32858 -48.50128 1.000 19.66201 163 SER A C 1
ATOM 1330 O O . SER A 1 105 ? -5.04701 38.39657 -48.91551 1.000 19.89352 163 SER A O 1
ATOM 1338 N N . ALA A 1 106 ? -5.15416 36.68743 -47.47130 1.000 19.94283 164 ALA A N 1
ATOM 1339 C CA . ALA A 1 106 ? -6.11974 37.38252 -46.62781 1.000 20.22247 164 ALA A CA 1
ATOM 1340 C C . ALA A 1 106 ? -5.52864 38.68128 -46.10017 1.000 22.46127 164 ALA A C 1
ATOM 1341 O O . ALA A 1 106 ? -6.25789 39.65231 -45.87162 1.000 22.88993 164 ALA A O 1
ATOM 1348 N N . ALA A 1 107 ? -4.20725 38.71695 -45.90195 1.000 23.62038 165 ALA A N 1
ATOM 1349 C CA . ALA A 1 107 ? -3.55632 39.93372 -45.44502 1.000 24.82014 165 ALA A CA 1
ATOM 1350 C C . ALA A 1 107 ? -3.66062 41.06792 -46.45180 1.000 26.85440 165 ALA A C 1
ATOM 1351 O O . ALA A 1 107 ? -3.46818 42.23582 -46.06719 1.000 29.25897 165 ALA A O 1
ATOM 1358 N N . LYS A 1 108 ? -3.90653 40.75004 -47.72451 1.000 27.05256 166 LYS A N 1
ATOM 1359 C CA . LYS A 1 108 ? -4.10394 41.74271 -48.77237 1.000 28.51075 166 LYS A CA 1
ATOM 1360 C C . LYS A 1 108 ? -5.58280 41.99505 -49.04595 1.000 27.34254 166 LYS A C 1
ATOM 1361 O O . LYS A 1 108 ? -5.92402 42.60742 -50.05949 1.000 30.03225 166 LYS A O 1
ATOM 1380 N N . GLY A 1 109 ? -6.46571 41.53658 -48.16542 1.000 25.56877 167 GLY A N 1
ATOM 1381 C CA . GLY A 1 109 ? -7.88268 41.78006 -48.29854 1.000 24.82779 167 GLY A CA 1
ATOM 1382 C C . GLY A 1 109 ? -8.68589 40.69697 -48.97986 1.000 23.42652 167 GLY A C 1
ATOM 1383 O O . GLY A 1 109 ? -9.88389 40.89347 -49.19892 1.000 25.11600 167 GLY A O 1
ATOM 1386 N N . GLU A 1 110 ? -8.08517 39.55645 -49.29563 1.000 21.68254 168 GLU A N 1
ATOM 1387 C CA . GLU A 1 110 ? -8.81364 38.53142 -50.02369 1.000 19.22804 168 GLU A CA 1
ATOM 1388 C C . GLU A 1 110 ? -9.96809 38.00590 -49.18127 1.000 19.42856 168 GLU A C 1
ATOM 1389 O O . GLU A 1 110 ? -9.78780 37.66473 -48.00813 1.000 21.64342 168 GLU A O 1
ATOM 1401 N N . THR A 1 111 ? -11.14809 37.91133 -49.79015 1.000 17.98941 169 THR A N 1
ATOM 1402 C CA . THR A 1 111 ? -12.31808 37.41425 -49.08562 1.000 17.71417 169 THR A CA 1
ATOM 1403 C C . THR A 1 111 ? -12.20212 35.91477 -48.81841 1.000 16.64786 169 THR A C 1
ATOM 1404 O O . THR A 1 111 ? -11.48356 35.17123 -49.49802 1.000 17.77563 169 THR A O 1
ATOM 1415 N N . LEU A 1 112 ? -12.98977 35.47000 -47.84378 1.000 17.86831 170 LEU A N 1
ATOM 1416 C CA . LEU A 1 112 ? -13.07293 34.04818 -47.54182 1.000 18.19966 170 LEU A CA 1
ATOM 1417 C C . LEU A 1 112 ? -13.44749 33.23870 -48.77496 1.000 16.59250 170 LEU A C 1
ATOM 1418 O O . LEU A 1 112 ? -12.82811 32.21041 -49.07404 1.000 16.32410 170 LEU A O 1
ATOM 1434 N N . GLU A 1 113 ? -14.48891 33.66819 -49.48665 1.000 16.40190 171 GLU A N 1
ATOM 1435 C CA . GLU A 1 113 ? -14.94596 32.90334 -50.64384 1.000 17.40315 171 GLU A CA 1
ATOM 1436 C C . GLU A 1 113 ? -13.86341 32.78262 -51.71716 1.000 15.87360 171 GLU A C 1
ATOM 1437 O O . GLU A 1 113 ? -13.73071 31.73431 -52.36551 1.000 16.21381 171 GLU A O 1
ATOM 1449 N N . ASP A 1 114 ? -13.08202 33.83335 -51.92342 1.000 15.01130 172 ASP A N 1
ATOM 1450 C CA . ASP A 1 114 ? -12.00038 33.74001 -52.89397 1.000 14.63736 172 ASP A CA 1
ATOM 1451 C C . ASP A 1 114 ? -10.89318 32.82024 -52.40095 1.000 14.94855 172 ASP A C 1
ATOM 1452 O O . ASP A 1 114 ? -10.31188 32.06420 -53.18654 1.000 15.80803 172 ASP A O 1
ATOM 1461 N N . THR A 1 115 ? -10.58182 32.87522 -51.10399 1.000 14.69737 173 THR A N 1
ATOM 1462 C CA . THR A 1 115 ? -9.57469 31.98374 -50.54219 1.000 14.40476 173 THR A CA 1
ATOM 1463 C C . THR A 1 115 ? -9.99030 30.53162 -50.74200 1.000 13.93743 173 THR A C 1
ATOM 1464 O O . THR A 1 115 ? -9.17958 29.69206 -51.15286 1.000 14.07500 173 THR A O 1
ATOM 1475 N N . ILE A 1 116 ? -11.26136 30.22169 -50.45342 1.000 14.26050 174 ILE A N 1
ATOM 1476 C CA . ILE A 1 116 ? -11.74938 28.84694 -50.57039 1.000 14.84453 174 ILE A CA 1
ATOM 1477 C C . ILE A 1 116 ? -11.67408 28.37106 -52.01833 1.000 14.89813 174 ILE A C 1
ATOM 1478 O O . ILE A 1 116 ? -11.21520 27.25757 -52.30443 1.000 14.79909 174 ILE A O 1
ATOM 1494 N N . ARG A 1 117 ? -12.16131 29.19327 -52.95382 1.000 15.57840 175 ARG A N 1
ATOM 1495 C CA . ARG A 1 117 ? -12.15157 28.79442 -54.36441 1.000 16.65518 175 ARG A CA 1
ATOM 1496 C C . ARG A 1 117 ? -10.74690 28.67270 -54.91685 1.000 16.84934 175 ARG A C 1
ATOM 1497 O O . ARG A 1 117 ? -10.53752 27.94926 -55.89518 1.000 18.75010 175 ARG A O 1
ATOM 1518 N N . THR A 1 118 ? -9.79109 29.36853 -54.32676 1.000 14.73854 176 THR A N 1
ATOM 1519 C CA . THR A 1 118 ? -8.40056 29.20014 -54.70790 1.000 15.62214 176 THR A CA 1
ATOM 1520 C C . THR A 1 118 ? -7.82732 27.91329 -54.12520 1.000 15.46699 176 THR A C 1
ATOM 1521 O O . THR A 1 118 ? -7.31007 27.05880 -54.85228 1.000 16.03474 176 THR A O 1
ATOM 1532 N N . VAL A 1 119 ? -7.95334 27.73204 -52.81156 1.000 13.96407 177 VAL A N 1
ATOM 1533 C CA . VAL A 1 119 ? -7.26798 26.62691 -52.15424 1.000 14.31632 177 VAL A CA 1
ATOM 1534 C C . VAL A 1 119 ? -7.82723 25.28617 -52.57509 1.000 14.19891 177 VAL A C 1
ATOM 1535 O O . VAL A 1 119 ? -7.10645 24.28191 -52.56701 1.000 14.13018 177 VAL A O 1
ATOM 1548 N N . GLU A 1 120 ? -9.09833 25.23578 -52.95542 1.000 13.52424 178 GLU A N 1
ATOM 1549 C CA . GLU A 1 120 ? -9.64816 23.96235 -53.38257 1.000 14.08602 178 GLU A CA 1
ATOM 1550 C C . GLU A 1 120 ? -8.99046 23.43818 -54.64503 1.000 14.92092 178 GLU A C 1
ATOM 1551 O O . GLU A 1 120 ? -9.06144 22.23921 -54.90169 1.000 17.46694 178 GLU A O 1
ATOM 1563 N N . GLY A 1 121 ? -8.34479 24.29252 -55.43475 1.000 14.18596 179 GLY A N 1
ATOM 1564 C CA . GLY A 1 121 ? -7.61866 23.81167 -56.59370 1.000 14.52643 179 GLY A CA 1
ATOM 1565 C C . GLY A 1 121 ? -6.37114 23.03102 -56.23984 1.000 14.31741 179 GLY A C 1
ATOM 1566 O O . GLY A 1 121 ? -5.84602 22.31090 -57.08955 1.000 17.02809 179 GLY A O 1
ATOM 1570 N N . TYR A 1 122 ? -5.89393 23.13943 -54.99729 1.000 12.78263 180 TYR A N 1
ATOM 1571 C CA . TYR A 1 122 ? -4.63807 22.53501 -54.58996 1.000 12.81995 180 TYR A CA 1
ATOM 1572 C C . TYR A 1 122 ? -4.82704 21.35456 -53.64852 1.000 12.91666 180 TYR A C 1
ATOM 1573 O O . TYR A 1 122 ? -3.83427 20.72911 -53.24205 1.000 14.35638 180 TYR A O 1
ATOM 1591 N N . SER A 1 123 ? -6.06156 21.06105 -53.25226 1.000 13.55381 181 SER A N 1
ATOM 1592 C CA . SER A 1 123 ? -6.30882 20.15757 -52.14054 1.000 13.52266 181 SER A CA 1
ATOM 1593 C C . SER A 1 123 ? -7.60252 19.39147 -52.35572 1.000 12.81680 181 SER A C 1
ATOM 1594 O O . SER A 1 123 ? -8.40387 19.71775 -53.23406 1.000 14.44337 181 SER A O 1
ATOM 1602 N N . ASP A 1 124 ? -7.81121 18.39031 -51.49252 1.000 13.37414 182 ASP A N 1
ATOM 1603 C CA . ASP A 1 124 ? -8.99172 17.53430 -51.53944 1.000 13.40373 182 ASP A CA 1
ATOM 1604 C C . ASP A 1 124 ? -9.95672 17.76082 -50.38509 1.000 13.68762 182 ASP A C 1
ATOM 1605 O O . ASP A 1 124 ? -11.11724 17.32408 -50.46030 1.000 14.59794 182 ASP A O 1
ATOM 1614 N N . ILE A 1 125 ? -9.51273 18.43396 -49.33081 1.000 12.73474 183 ILE A N 1
ATOM 1615 C CA . ILE A 1 125 ? -10.34685 18.72861 -48.17672 1.000 13.00101 183 ILE A CA 1
ATOM 1616 C C . ILE A 1 125 ? -9.75296 19.95674 -47.52043 1.000 13.12257 183 ILE A C 1
ATOM 1617 O O . ILE A 1 125 ? -8.53565 20.15217 -47.53555 1.000 12.55078 183 ILE A O 1
ATOM 1633 N N . ILE A 1 126 ? -10.61655 20.80398 -46.96893 1.000 12.02632 184 ILE A N 1
ATOM 1634 C CA . ILE A 1 126 ? -10.19189 22.00668 -46.26081 1.000 11.80679 184 ILE A CA 1
ATOM 1635 C C . ILE A 1 126 ? -10.64512 21.91534 -44.80873 1.000 12.78090 184 ILE A C 1
ATOM 1636 O O . ILE A 1 126 ? -11.81335 21.62947 -44.52777 1.000 14.21769 184 ILE A O 1
ATOM 1652 N N . VAL A 1 127 ? -9.73045 22.21736 -43.89893 1.000 12.37526 185 VAL A N 1
ATOM 1653 C CA . VAL A 1 127 ? -10.01707 22.31246 -42.47332 1.000 12.37256 185 VAL A CA 1
ATOM 1654 C C . VAL A 1 127 ? -9.77940 23.75635 -42.08224 1.000 13.04818 185 VAL A C 1
ATOM 1655 O O . VAL A 1 127 ? -8.66647 24.26148 -42.25344 1.000 14.19202 185 VAL A O 1
ATOM 1668 N N . MET A 1 128 ? -10.82523 24.42998 -41.59083 1.000 12.07345 186 MET A N 1
ATOM 1669 C CA . MET A 1 128 ? -10.74841 25.86932 -41.35061 1.000 12.15129 186 MET A CA 1
ATOM 1670 C C . MET A 1 128 ? -11.21041 26.25316 -39.95000 1.000 12.75163 186 MET A C 1
ATOM 1671 O O . MET A 1 128 ? -12.30312 25.86911 -39.52456 1.000 13.66094 186 MET A O 1
ATOM 1685 N N . ARG A 1 129 ? -10.41567 27.09142 -39.27571 1.000 12.71003 187 ARG A N 1
ATOM 1686 C CA . ARG A 1 129 ? -10.81059 27.77034 -38.04749 1.000 13.94003 187 ARG A CA 1
ATOM 1687 C C . ARG A 1 129 ? -10.81726 29.24847 -38.39460 1.000 14.86384 187 ARG A C 1
ATOM 1688 O O . ARG A 1 129 ? -9.76155 29.85036 -38.57026 1.000 15.65323 187 ARG A O 1
ATOM 1709 N N . HIS A 1 130 ? -11.99654 29.81627 -38.56947 1.000 17.34085 188 HIS A N 1
ATOM 1710 C CA . HIS A 1 130 ? -12.11613 31.22393 -38.89745 1.000 17.59832 188 HIS A CA 1
ATOM 1711 C C . HIS A 1 130 ? -12.27651 32.03291 -37.61290 1.000 20.83881 188 HIS A C 1
ATOM 1712 O O . HIS A 1 130 ? -12.32346 31.49214 -36.50805 1.000 22.66371 188 HIS A O 1
ATOM 1726 N N . PHE A 1 131 ? -12.35651 33.35608 -37.76079 1.000 22.36862 189 PHE A N 1
ATOM 1727 C CA . PHE A 1 131 ? -12.56465 34.26003 -36.63818 1.000 24.58926 189 PHE A CA 1
ATOM 1728 C C . PHE A 1 131 ? -14.00912 34.72074 -36.49514 1.000 24.91069 189 PHE A C 1
ATOM 1729 O O . PHE A 1 131 ? -14.33913 35.31747 -35.46910 1.000 25.82609 189 PHE A O 1
ATOM 1746 N N . GLU A 1 132 ? -14.87001 34.47321 -37.48405 1.000 25.37995 190 GLU A N 1
ATOM 1747 C CA . GLU A 1 132 ? -16.25521 34.92869 -37.43113 1.000 28.59396 190 GLU A CA 1
ATOM 1748 C C . GLU A 1 132 ? -17.22076 33.75558 -37.52533 1.000 27.00171 190 GLU A C 1
ATOM 1749 O O . GLU A 1 132 ? -17.07077 32.87949 -38.38795 1.000 26.22783 190 GLU A O 1
ATOM 1761 N N . SER A 1 133 ? -18.23060 33.76418 -36.66295 1.000 26.55293 191 SER A N 1
ATOM 1762 C CA . SER A 1 133 ? -19.26895 32.74991 -36.74228 1.000 27.15702 191 SER A CA 1
ATOM 1763 C C . SER A 1 133 ? -20.00246 32.90040 -38.06951 1.000 26.45813 191 SER A C 1
ATOM 1764 O O . SER A 1 133 ? -20.26684 34.01437 -38.53677 1.000 28.83578 191 SER A O 1
ATOM 1772 N N . GLY A 1 134 ? -20.29079 31.76891 -38.70193 1.000 24.84097 192 GLY A N 1
ATOM 1773 C CA . GLY A 1 134 ? -20.90828 31.74533 -40.00852 1.000 24.31142 192 GLY A CA 1
ATOM 1774 C C . GLY A 1 134 ? -19.94245 31.48724 -41.14312 1.000 22.54118 192 GLY A C 1
ATOM 1775 O O . GLY A 1 134 ? -20.37666 31.15796 -42.25397 1.000 22.92569 192 GLY A O 1
ATOM 1779 N N . ALA A 1 135 ? -18.64337 31.60679 -40.89060 1.000 21.11036 193 ALA A N 1
ATOM 1780 C CA . ALA A 1 135 ? -17.66737 31.43316 -41.95176 1.000 20.57909 193 ALA A CA 1
ATOM 1781 C C . ALA A 1 135 ? -17.67344 30.01046 -42.48998 1.000 17.84114 193 ALA A C 1
ATOM 1782 O O . ALA A 1 135 ? -17.57391 29.80355 -43.70634 1.000 18.42430 193 ALA A O 1
ATOM 1789 N N . ALA A 1 136 ? -17.74988 29.01503 -41.60291 1.000 17.48569 194 ALA A N 1
ATOM 1790 C CA . ALA A 1 136 ? -17.64004 27.63108 -42.06011 1.000 17.28404 194 ALA A CA 1
ATOM 1791 C C . ALA A 1 136 ? -18.77414 27.26845 -43.01441 1.000 18.75950 194 ALA A C 1
ATOM 1792 O O . ALA A 1 136 ? -18.55120 26.61677 -44.04231 1.000 18.16142 194 ALA A O 1
ATOM 1796 N N A ARG A 1 137 ? -19.99512 27.69099 -42.69710 0.507 19.86662 195 ARG A N 1
ATOM 1797 N N B ARG A 1 137 ? -19.99924 27.68432 -42.69425 0.493 20.06493 195 ARG A N 1
ATOM 1798 C CA A ARG A 1 137 ? -21.12271 27.41126 -43.58311 0.507 20.96012 195 ARG A CA 1
ATOM 1799 C CA B ARG A 1 137 ? -21.11969 27.40250 -43.59023 0.493 21.42770 195 ARG A CA 1
ATOM 1800 C C A ARG A 1 137 ? -20.94190 28.08238 -44.94151 0.507 19.95027 195 ARG A C 1
ATOM 1801 C C B ARG A 1 137 ? -20.92431 28.07389 -44.94687 0.493 20.19167 195 ARG A C 1
ATOM 1802 O O A ARG A 1 137 ? -21.24325 27.48433 -45.98018 0.507 19.44974 195 ARG A O 1
ATOM 1803 O O B ARG A 1 137 ? -21.19047 27.46625 -45.99012 0.493 19.62619 195 ARG A O 1
ATOM 1844 N N . LYS A 1 138 ? -20.43733 29.31903 -44.95222 1.000 20.22985 196 LYS A N 1
ATOM 1845 C CA . LYS A 1 138 ? -20.17499 29.99139 -46.21590 1.000 20.87825 196 LYS A CA 1
ATOM 1846 C C . LYS A 1 138 ? -19.10088 29.26899 -47.00400 1.000 19.52380 196 LYS A C 1
ATOM 1847 O O . LYS A 1 138 ? -19.21420 29.12694 -48.22571 1.000 20.07256 196 LYS A O 1
ATOM 1866 N N . ALA A 1 139 ? -18.05389 28.79096 -46.31840 1.000 17.00483 197 ALA A N 1
ATOM 1867 C CA . ALA A 1 139 ? -16.99942 28.05908 -47.00865 1.000 16.51080 197 ALA A CA 1
ATOM 1868 C C . ALA A 1 139 ? -17.54198 26.77979 -47.62300 1.000 16.70018 197 ALA A C 1
ATOM 1869 O O . ALA A 1 139 ? -17.21886 26.44295 -48.76864 1.000 17.34228 197 ALA A O 1
ATOM 1876 N N . ALA A 1 140 ? -18.33341 26.02774 -46.85932 1.000 16.54263 198 ALA A N 1
ATOM 1877 C CA . ALA A 1 140 ? -18.92440 24.80369 -47.39132 1.000 17.78220 198 ALA A CA 1
ATOM 1878 C C . ALA A 1 140 ? -19.78380 25.09939 -48.61707 1.000 17.70036 198 ALA A C 1
ATOM 1879 O O . ALA A 1 140 ? -19.75233 24.36033 -49.61132 1.000 18.65218 198 ALA A O 1
ATOM 1886 N N . ALA A 1 141 ? -20.56150 26.17773 -48.57224 1.000 18.14261 199 ALA A N 1
ATOM 1887 C CA . ALA A 1 141 ? -21.42588 26.47502 -49.70620 1.000 18.99415 199 ALA A CA 1
ATOM 1888 C C . ALA A 1 141 ? -20.62303 26.85814 -50.94189 1.000 19.27686 199 ALA A C 1
ATOM 1889 O O . ALA A 1 141 ? -21.05715 26.59178 -52.06840 1.000 21.29685 199 ALA A O 1
ATOM 1896 N N . THR A 1 142 ? -19.45804 27.47758 -50.74508 1.000 18.56829 200 THR A N 1
ATOM 1897 C CA . THR A 1 142 ? -18.60088 27.89350 -51.84976 1.000 18.53431 200 THR A CA 1
ATOM 1898 C C . THR A 1 142 ? -17.80087 26.72047 -52.41050 1.000 17.80194 200 THR A C 1
ATOM 1899 O O . THR A 1 142 ? -17.60692 26.62036 -53.62898 1.000 19.95511 200 THR A O 1
ATOM 1910 N N . ALA A 1 143 ? -17.32034 25.83070 -51.54343 1.000 16.75361 201 ALA A N 1
ATOM 1911 C CA . ALA A 1 143 ? -16.37410 24.80960 -51.96233 1.000 17.28988 201 ALA A CA 1
ATOM 1912 C C . ALA A 1 143 ? -17.06907 23.64762 -52.65436 1.000 17.34662 201 ALA A C 1
ATOM 1913 O O . ALA A 1 143 ? -18.17723 23.24976 -52.28238 1.000 18.43162 201 ALA A O 1
ATOM 1920 N N . ASN A 1 144 ? -16.37229 23.05752 -53.62811 1.000 17.42182 202 ASN A N 1
ATOM 1921 C CA . ASN A 1 144 ? -16.79651 21.80064 -54.23149 1.000 20.04381 202 ASN A CA 1
ATOM 1922 C C . ASN A 1 144 ? -16.00810 20.60729 -53.70432 1.000 19.24552 202 ASN A C 1
ATOM 1923 O O . ASN A 1 144 ? -16.08295 19.52108 -54.28266 1.000 22.11172 202 ASN A O 1
ATOM 1934 N N . ILE A 1 145 ? -15.25581 20.79866 -52.63144 1.000 16.29676 203 ILE A N 1
ATOM 1935 C CA . ILE A 1 145 ? -14.61320 19.73028 -51.87307 1.000 15.15355 203 ILE A CA 1
ATOM 1936 C C . ILE A 1 145 ? -15.10337 19.84470 -50.43782 1.000 14.09282 203 ILE A C 1
ATOM 1937 O O . ILE A 1 145 ? -15.59620 20.90697 -50.01551 1.000 15.17559 203 ILE A O 1
ATOM 1953 N N . PRO A 1 146 ? -14.96352 18.78514 -49.64210 1.000 13.47190 204 PRO A N 1
ATOM 1954 C CA . PRO A 1 146 ? -15.44106 18.85674 -48.25639 1.000 14.05733 204 PRO A CA 1
ATOM 1955 C C . PRO A 1 146 ? -14.70594 19.88955 -47.42159 1.000 13.35906 204 PRO A C 1
ATOM 1956 O O . PRO A 1 146 ? -13.49286 20.07474 -47.54511 1.000 13.74914 204 PRO A O 1
ATOM 1967 N N . VAL A 1 147 ? -15.46739 20.54476 -46.55138 1.000 13.49624 205 VAL A N 1
ATOM 1968 C CA . VAL A 1 147 ? -14.95220 21.47400 -45.55431 1.000 13.55112 205 VAL A CA 1
ATOM 1969 C C . VAL A 1 147 ? -15.25917 20.93373 -44.17027 1.000 13.18665 205 VAL A C 1
ATOM 1970 O O . VAL A 1 147 ? -16.36851 20.44699 -43.90997 1.000 14.18528 205 VAL A O 1
ATOM 1983 N N . ILE A 1 148 ? -14.27425 21.02998 -43.28164 1.000 13.12002 206 ILE A N 1
ATOM 1984 C CA . ILE A 1 148 ? -14.46703 20.74050 -41.86705 1.000 12.91274 206 ILE A CA 1
ATOM 1985 C C . ILE A 1 148 ? -14.22214 22.02127 -41.07720 1.000 13.05538 206 ILE A C 1
ATOM 1986 O O . ILE A 1 148 ? -13.16881 22.66560 -41.20456 1.000 13.82445 206 ILE A O 1
ATOM 2002 N N . ASN A 1 149 ? -15.20403 22.38045 -40.27555 1.000 12.94100 207 ASN A N 1
ATOM 2003 C CA . ASN A 1 149 ? -15.14333 23.50339 -39.34934 1.000 13.16512 207 ASN A CA 1
ATOM 2004 C C . ASN A 1 149 ? -14.34487 23.10643 -38.11821 1.000 13.31005 207 ASN A C 1
ATOM 2005 O O . ASN A 1 149 ? -14.76754 22.23820 -37.35562 1.000 15.60499 207 ASN A O 1
ATOM 2016 N N . ALA A 1 150 ? -13.19433 23.74045 -37.94036 1.000 12.25157 208 ALA A N 1
ATOM 2017 C CA . ALA A 1 150 ? -12.27121 23.52703 -36.83202 1.000 12.20786 208 ALA A CA 1
ATOM 2018 C C . ALA A 1 150 ? -12.47455 24.55290 -35.71531 1.000 14.05832 208 ALA A C 1
ATOM 2019 O O . ALA A 1 150 ? -11.61830 24.68602 -34.83509 1.000 14.48307 208 ALA A O 1
ATOM 2026 N N . GLY A 1 151 ? -13.60251 25.26275 -35.73655 1.000 14.08675 209 GLY A N 1
ATOM 2027 C CA . GLY A 1 151 ? -13.92797 26.29457 -34.77424 1.000 15.44085 209 GLY A CA 1
ATOM 2028 C C . GLY A 1 151 ? -14.27274 27.56814 -35.51373 1.000 15.51960 209 GLY A C 1
ATOM 2029 O O . GLY A 1 151 ? -13.43121 28.13596 -36.19919 1.000 18.17013 209 GLY A O 1
ATOM 2033 N N . ASP A 1 152 ? -15.50930 28.01860 -35.39004 1.000 16.96879 210 ASP A N 1
ATOM 2034 C CA . ASP A 1 152 ? -16.05020 29.05174 -36.24090 1.000 18.99845 210 ASP A CA 1
ATOM 2035 C C . ASP A 1 152 ? -16.09037 30.32209 -35.41166 1.000 21.70561 210 ASP A C 1
ATOM 2036 O O . ASP A 1 152 ? -17.14012 30.73587 -34.95287 1.000 23.58410 210 ASP A O 1
ATOM 2045 N N . GLY A 1 153 ? -14.91552 30.91853 -35.20112 1.000 22.69143 211 GLY A N 1
ATOM 2046 C CA . GLY A 1 153 ? -14.79002 31.96289 -34.21626 1.000 25.49747 211 GLY A CA 1
ATOM 2047 C C . GLY A 1 153 ? -15.30265 31.44878 -32.88619 1.000 27.43740 211 GLY A C 1
ATOM 2048 O O . GLY A 1 153 ? -14.95483 30.34252 -32.45464 1.000 27.66127 211 GLY A O 1
ATOM 2052 N N . PRO A 1 154 ? -16.15982 32.22130 -32.21865 1.000 29.20188 212 PRO A N 1
ATOM 2053 C CA . PRO A 1 154 ? -16.77874 31.75433 -30.97528 1.000 29.39042 212 PRO A CA 1
ATOM 2054 C C . PRO A 1 154 ? -17.99199 30.85996 -31.17997 1.000 28.13036 212 PRO A C 1
ATOM 2055 O O . PRO A 1 154 ? -18.67454 30.54535 -30.20004 1.000 28.25152 212 PRO A O 1
ATOM 2066 N N . GLY A 1 155 ? -18.26590 30.43702 -32.41708 1.000 26.12889 213 GLY A N 1
ATOM 2067 C CA . GLY A 1 155 ? -19.43632 29.63240 -32.71832 1.000 24.16577 213 GLY A CA 1
ATOM 2068 C C . GLY A 1 155 ? -19.16878 28.14084 -32.72347 1.000 20.76393 213 GLY A C 1
ATOM 2069 O O . GLY A 1 155 ? -18.46314 27.62214 -31.85154 1.000 21.58393 213 GLY A O 1
ATOM 2073 N N . GLU A 1 156 ? -19.72747 27.43546 -33.70086 1.000 19.13657 214 GLU A N 1
ATOM 2074 C CA . GLU A 1 156 ? -19.71203 25.97937 -33.66751 1.000 17.58082 214 GLU A CA 1
ATOM 2075 C C . GLU A 1 156 ? -18.28857 25.43756 -33.75704 1.000 15.50598 214 GLU A C 1
ATOM 2076 O O . GLU A 1 156 ? -17.44020 25.96938 -34.47465 1.000 16.70048 214 GLU A O 1
ATOM 2088 N N . HIS A 1 157 ? -18.07608 24.30977 -33.08102 1.000 15.89593 215 HIS A N 1
ATOM 2089 C CA . HIS A 1 157 ? -16.81266 23.56964 -33.08087 1.000 15.13253 215 HIS A CA 1
ATOM 2090 C C . HIS A 1 157 ? -17.20865 22.10325 -33.02343 1.000 14.41538 215 HIS A C 1
ATOM 2091 O O . HIS A 1 157 ? -17.13610 21.45654 -31.97289 1.000 14.58608 215 HIS A O 1
ATOM 2105 N N . PRO A 1 158 ? -17.71469 21.56270 -34.14417 1.000 13.80671 216 PRO A N 1
ATOM 2106 C CA . PRO A 1 158 ? -18.43371 20.27770 -34.08580 1.000 14.41455 216 PRO A CA 1
ATOM 2107 C C . PRO A 1 158 ? -17.54011 19.10138 -33.75630 1.000 13.93117 216 PRO A C 1
ATOM 2108 O O . PRO A 1 158 ? -18.02175 18.14789 -33.12387 1.000 14.43420 216 PRO A O 1
ATOM 2119 N N . THR A 1 159 ? -16.27254 19.11343 -34.18775 1.000 13.56140 217 THR A N 1
ATOM 2120 C CA . THR A 1 159 ? -15.42870 17.96026 -33.90299 1.000 13.92855 217 THR A CA 1
ATOM 2121 C C . THR A 1 159 ? -15.02427 17.92328 -32.43430 1.000 13.11639 217 THR A C 1
ATOM 2122 O O . THR A 1 159 ? -14.76474 16.83933 -31.90638 1.000 13.58974 217 THR A O 1
ATOM 2133 N N . GLN A 1 160 ? -14.99398 19.08122 -31.75833 1.000 12.75882 218 GLN A N 1
ATOM 2134 C CA . GLN A 1 160 ? -14.83504 19.08527 -30.30507 1.000 11.64883 218 GLN A CA 1
ATOM 2135 C C . GLN A 1 160 ? -16.02337 18.40180 -29.63223 1.000 11.82743 218 GLN A C 1
ATOM 2136 O O . GLN A 1 160 ? -15.85387 17.57953 -28.73060 1.000 12.49881 218 GLN A O 1
ATOM 2150 N N . ALA A 1 161 ? -17.24033 18.71477 -30.07258 1.000 12.15376 219 ALA A N 1
ATOM 2151 C CA . ALA A 1 161 ? -18.40718 18.07813 -29.47731 1.000 12.43974 219 ALA A CA 1
ATOM 2152 C C . ALA A 1 161 ? -18.38896 16.57066 -29.74068 1.000 12.07400 219 ALA A C 1
ATOM 2153 O O . ALA A 1 161 ? -18.68817 15.77193 -28.84057 1.000 13.37667 219 ALA A O 1
ATOM 2160 N N . LEU A 1 162 ? -17.98870 16.15679 -30.95090 1.000 12.69628 220 LEU A N 1
ATOM 2161 C CA . LEU A 1 162 ? -17.90826 14.73398 -31.24835 1.000 13.12567 220 LEU A CA 1
ATOM 2162 C C . LEU A 1 162 ? -16.88699 14.04409 -30.35273 1.000 11.19569 220 LEU A C 1
ATOM 2163 O O . LEU A 1 162 ? -17.15491 12.96122 -29.81690 1.000 12.86302 220 LEU A O 1
ATOM 2179 N N . LEU A 1 163 ? -15.69016 14.62164 -30.21457 1.000 11.16464 221 LEU A N 1
ATOM 2180 C CA . LEU A 1 163 ? -14.68867 13.95284 -29.39153 1.000 10.73682 221 LEU A CA 1
ATOM 2181 C C . LEU A 1 163 ? -15.07410 13.96320 -27.92008 1.000 12.02835 221 LEU A C 1
ATOM 2182 O O . LEU A 1 163 ? -14.71730 13.03177 -27.18850 1.000 12.52510 221 LEU A O 1
ATOM 2198 N N . ASP A 1 164 ? -15.81750 14.98280 -27.48512 1.000 12.34259 222 ASP A N 1
ATOM 2199 C CA . ASP A 1 164 ? -16.26702 15.03444 -26.09939 1.000 12.19759 222 ASP A CA 1
ATOM 2200 C C . ASP A 1 164 ? -17.22792 13.88752 -25.81375 1.000 12.15850 222 ASP A C 1
ATOM 2201 O O . ASP A 1 164 ? -17.07296 13.17617 -24.82589 1.000 13.49858 222 ASP A O 1
ATOM 2210 N N . VAL A 1 165 ? -18.20258 13.66130 -26.70402 1.000 13.16977 223 VAL A N 1
ATOM 2211 C CA . VAL A 1 165 ? -19.14931 12.57185 -26.50958 1.000 13.23600 223 VAL A CA 1
ATOM 2212 C C . VAL A 1 165 ? -18.44301 11.22389 -26.60533 1.000 12.64131 223 VAL A C 1
ATOM 2213 O O . VAL A 1 165 ? -18.69996 10.31195 -25.81005 1.000 14.59140 223 VAL A O 1
ATOM 2226 N N . TYR A 1 166 ? 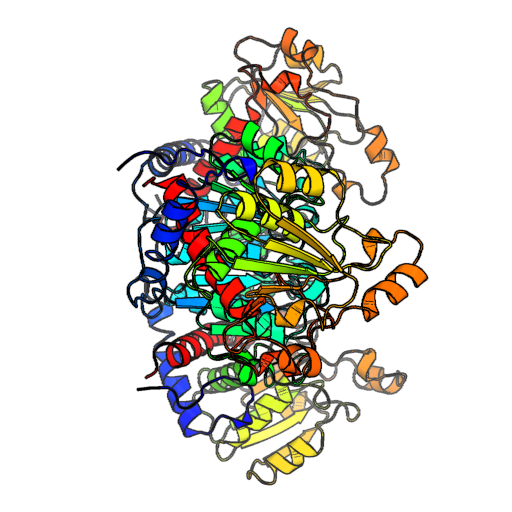-17.54884 11.07434 -27.58259 1.000 12.67775 224 TYR A N 1
ATOM 2227 C CA . TYR A 1 166 ? -16.80362 9.83151 -27.71463 1.000 13.01543 224 TYR A CA 1
ATOM 2228 C C . TYR A 1 166 ? -16.01080 9.54527 -26.46093 1.000 12.76308 224 TYR A C 1
ATOM 2229 O O . TYR A 1 166 ? -15.90382 8.38963 -26.03183 1.000 14.33184 224 TYR A O 1
ATOM 2247 N N . THR A 1 167 ? -15.40466 10.58012 -25.88216 1.000 12.90853 225 THR A N 1
ATOM 2248 C CA . THR A 1 167 ? -14.61705 10.39792 -24.66964 1.000 12.58943 225 THR A CA 1
ATOM 2249 C C . THR A 1 167 ? -15.48584 9.90194 -23.52455 1.000 13.58362 225 THR A C 1
ATOM 2250 O O . THR A 1 167 ? -15.07389 9.02166 -22.76011 1.000 14.09402 225 THR A O 1
ATOM 2261 N N . ILE A 1 168 ? -16.68695 10.46563 -23.37595 1.000 13.29206 226 ILE A N 1
ATOM 2262 C CA . ILE A 1 168 ? -17.58715 9.98296 -22.33428 1.000 14.55971 226 ILE A CA 1
ATOM 2263 C C . ILE A 1 168 ? -17.88917 8.50843 -22.55412 1.000 16.40461 226 ILE A C 1
ATOM 2264 O O . ILE A 1 168 ? -17.80127 7.69484 -21.62443 1.000 17.38998 226 ILE A O 1
ATOM 2280 N N . GLN A 1 169 ? -18.25561 8.14145 -23.78580 1.000 16.39110 227 GLN A N 1
ATOM 2281 C CA . GLN A 1 169 ? -18.54975 6.73928 -24.07855 1.000 18.56055 227 GLN A CA 1
ATOM 2282 C C . GLN A 1 169 ? -17.34602 5.85885 -23.76533 1.000 18.64580 227 GLN A C 1
ATOM 2283 O O . GLN A 1 169 ? -17.48217 4.78650 -23.16781 1.000 21.02788 227 GLN A O 1
ATOM 2297 N N . SER A 1 170 ? -16.14985 6.32096 -24.13170 1.000 18.22836 228 SER A N 1
ATOM 2298 C CA A SER A 1 170 ? -14.95157 5.50933 -23.94796 0.564 18.26551 228 SER A CA 1
ATOM 2299 C CA B SER A 1 170 ? -14.95513 5.50513 -23.94708 0.436 19.03028 228 SER A CA 1
ATOM 2300 C C . SER A 1 170 ? -14.61218 5.33899 -22.47316 1.000 18.99220 228 SER A C 1
ATOM 2301 O O . SER A 1 170 ? -14.23728 4.24153 -22.03921 1.000 22.13937 228 SER A O 1
ATOM 2314 N N . GLU A 1 171 ? -14.74572 6.41466 -21.68921 1.000 18.00139 229 GLU A N 1
ATOM 2315 C CA . GLU A 1 171 ? -14.33786 6.39991 -20.28816 1.000 18.90816 229 GLU A CA 1
ATOM 2316 C C . GLU A 1 171 ? -15.39914 5.78305 -19.38428 1.000 20.67066 229 GLU A C 1
ATOM 2317 O O . GLU A 1 171 ? -15.06283 5.03600 -18.46291 1.000 23.69177 229 GLU A O 1
ATOM 2329 N N . ILE A 1 172 ? -16.66622 6.12047 -19.61215 1.000 20.26595 230 ILE A N 1
ATOM 2330 C CA . ILE A 1 172 ? -17.75721 5.70767 -18.73578 1.000 21.69500 230 ILE A CA 1
ATOM 2331 C C . ILE A 1 172 ? -18.36351 4.40205 -19.21686 1.000 23.01311 230 ILE A C 1
ATOM 2332 O O . ILE A 1 172 ? -18.90853 3.63930 -18.41269 1.000 25.13938 230 ILE A O 1
ATOM 2348 N N . GLY A 1 173 ? -18.30338 4.13686 -20.51954 1.000 22.94443 231 GLY A N 1
ATOM 2349 C CA . GLY A 1 173 ? -18.83571 2.91428 -21.07395 1.000 23.86590 231 GLY A CA 1
ATOM 2350 C C . GLY A 1 173 ? -20.26747 2.99982 -21.53912 1.000 26.09322 231 GLY A C 1
ATOM 2351 O O . GLY A 1 173 ? -20.81778 1.98317 -21.98014 1.000 27.87514 231 GLY A O 1
ATOM 2355 N N . LYS A 1 174 ? -20.88846 4.16755 -21.44615 1.000 24.52015 232 LYS A N 1
ATOM 2356 C CA . LYS A 1 174 ? -22.24269 4.35316 -21.93735 1.000 25.53258 232 LYS A CA 1
ATOM 2357 C C . LYS A 1 174 ? -22.50112 5.84389 -22.07900 1.000 23.75510 232 LYS A C 1
ATOM 2358 O O . LYS A 1 174 ? -21.75394 6.68016 -21.55995 1.000 23.50320 232 LYS A O 1
ATOM 2377 N N . LEU A 1 175 ? -23.54703 6.15523 -22.82516 1.000 23.39861 233 LEU A N 1
ATOM 2378 C CA . LEU A 1 175 ? -24.08868 7.49663 -22.94736 1.000 23.00193 233 LEU A CA 1
ATOM 2379 C C . LEU A 1 175 ? -25.51934 7.57540 -22.44455 1.000 23.69248 233 LEU A C 1
ATOM 2380 O O . LEU A 1 175 ? -25.90939 8.58021 -21.86530 1.000 25.70114 233 LEU A O 1
ATOM 2396 N N . ASP A 1 176 ? -26.31991 6.53997 -22.64156 1.000 23.93370 234 ASP A N 1
ATOM 2397 C CA . ASP A 1 176 ? -27.64259 6.54230 -22.04102 1.000 24.37143 234 ASP A CA 1
ATOM 2398 C C . ASP A 1 176 ? -27.52111 6.45083 -20.51904 1.000 25.65003 234 ASP A C 1
ATOM 2399 O O . ASP A 1 176 ? -26.70990 5.68784 -19.98481 1.000 27.03472 234 ASP A O 1
ATOM 2408 N N . GLY A 1 177 ? -28.31952 7.25008 -19.81717 1.000 24.88133 235 GLY A N 1
ATOM 2409 C CA . GLY A 1 177 ? -28.40178 7.13821 -18.37348 1.000 26.23288 235 GLY A CA 1
ATOM 2410 C C . GLY A 1 177 ? -27.30483 7.82242 -17.59772 1.000 28.55581 235 GLY A C 1
ATOM 2411 O O . GLY A 1 177 ? -27.14831 7.55701 -16.40653 1.000 31.97635 235 GLY A O 1
ATOM 2415 N N . ILE A 1 178 ? -26.55958 8.70140 -18.20504 1.000 27.44829 236 ILE A N 1
ATOM 2416 C CA . ILE A 1 178 ? -25.44633 9.31722 -17.50126 1.000 26.80511 236 ILE A CA 1
ATOM 2417 C C . ILE A 1 178 ? -25.87158 10.64094 -16.88522 1.000 23.81341 236 ILE A C 1
ATOM 2418 O O . ILE A 1 178 ? -26.87196 11.24755 -17.27618 1.000 23.61083 236 ILE A O 1
ATOM 2434 N N . SER A 1 179 ? -25.06682 11.09862 -15.92562 1.000 22.45670 237 SER A N 1
ATOM 2435 C CA . SER A 1 179 ? -25.19438 12.40608 -15.29584 1.000 22.30426 237 SER A CA 1
ATOM 2436 C C . SER A 1 179 ? -23.92947 13.19683 -15.59010 1.000 20.78987 237 SER A C 1
ATOM 2437 O O . SER A 1 179 ? -22.82283 12.74238 -15.27746 1.000 20.63461 237 SER A O 1
ATOM 2445 N N . VAL A 1 180 ? -24.08939 14.37631 -16.17927 1.000 18.91684 238 VAL A N 1
ATOM 2446 C CA . VAL A 1 180 ? -22.96810 15.20280 -16.60655 1.000 18.31528 238 VAL A CA 1
ATOM 2447 C C . VAL A 1 180 ? -23.11800 16.57884 -15.99056 1.000 17.87749 238 VAL A C 1
ATOM 2448 O O . VAL A 1 180 ? -24.16326 17.21599 -16.14555 1.000 18.34827 238 VAL A O 1
ATOM 2461 N N . ALA A 1 181 ? -22.07024 17.05183 -15.32635 1.000 16.69657 239 ALA A N 1
ATOM 2462 C CA . ALA A 1 181 ? -22.01356 18.44382 -14.90875 1.000 16.81829 239 ALA A CA 1
ATOM 2463 C C . ALA A 1 181 ? -21.26296 19.25597 -15.95734 1.000 15.59774 239 ALA A C 1
ATOM 2464 O O . ALA A 1 181 ? -20.13512 18.90942 -16.32409 1.000 16.66030 239 ALA A O 1
ATOM 2471 N N . LEU A 1 182 ? -21.89381 20.32883 -16.43781 1.000 15.70655 240 LEU A N 1
ATOM 2472 C CA . LEU A 1 182 ? -21.24772 21.30097 -17.30731 1.000 15.23008 240 LEU A CA 1
ATOM 2473 C C . LEU A 1 182 ? -20.97575 22.51595 -16.43692 1.000 16.46510 240 LEU A C 1
ATOM 2474 O O . LEU A 1 182 ? -21.90818 23.07980 -15.85258 1.000 17.19002 240 LEU A O 1
ATOM 2490 N N . VAL A 1 183 ? -19.70298 22.89585 -16.33720 1.000 16.03985 241 VAL A N 1
ATOM 2491 C CA . VAL A 1 183 ? -19.24203 23.86121 -15.35151 1.000 16.23194 241 VAL A CA 1
ATOM 2492 C C . VAL A 1 183 ? -18.57166 25.01679 -16.06362 1.000 16.40152 241 VAL A C 1
ATOM 2493 O O . VAL A 1 183 ? -17.83239 24.81541 -17.03768 1.000 17.17308 241 VAL A O 1
ATOM 2506 N N . GLY A 1 184 ? -18.81508 26.22577 -15.56507 1.000 17.39814 242 GLY A N 1
ATOM 2507 C CA . GLY A 1 184 ? -18.04074 27.38207 -15.96708 1.000 17.52240 242 GLY A CA 1
ATOM 2508 C C . GLY A 1 184 ? -18.87240 28.41584 -16.68874 1.000 18.23245 242 GLY A C 1
ATOM 2509 O O . GLY A 1 184 ? -19.95167 28.79722 -16.21798 1.000 18.51621 242 GLY A O 1
ATOM 2513 N N . ASP A 1 185 ? -18.34693 28.92117 -17.80665 1.000 18.56010 243 ASP A N 1
ATOM 2514 C CA . ASP A 1 185 ? -19.02857 29.98732 -18.54698 1.000 18.16640 243 ASP A CA 1
ATOM 2515 C C . ASP A 1 185 ? -20.05648 29.34329 -19.47248 1.000 17.69284 243 ASP A C 1
ATOM 2516 O O . ASP A 1 185 ? -19.81276 29.07097 -20.65199 1.000 18.53404 243 ASP A O 1
ATOM 2525 N N . LEU A 1 186 ? -21.23355 29.08260 -18.91171 1.000 16.65722 244 LEU A N 1
ATOM 2526 C CA . LEU A 1 186 ? -22.25420 28.36281 -19.66550 1.000 17.68685 244 LEU A CA 1
ATOM 2527 C C . LEU A 1 186 ? -22.96289 29.27644 -20.65044 1.000 18.19274 244 LEU A C 1
ATOM 2528 O O . LEU A 1 186 ? -23.33077 28.83682 -21.74624 1.000 19.83389 244 LEU A O 1
ATOM 2544 N N . ALA A 1 187 ? -23.15167 30.54544 -20.27880 1.000 19.02803 245 ALA A N 1
ATOM 2545 C CA . ALA A 1 187 ? -23.85346 31.47827 -21.14192 1.000 20.68611 245 ALA A CA 1
ATOM 2546 C C . ALA A 1 187 ? -23.16529 31.62287 -22.48977 1.000 21.20882 245 ALA A C 1
ATOM 2547 O O . ALA A 1 187 ? -23.82876 31.66548 -23.52778 1.000 21.99091 245 ALA A O 1
ATOM 2554 N N . ASN A 1 188 ? -21.83672 31.71138 -22.49541 1.000 21.15297 246 ASN A N 1
ATOM 2555 C CA . ASN A 1 188 ? -21.08604 32.04858 -23.69516 1.000 21.58301 246 ASN A CA 1
ATOM 2556 C C . ASN A 1 188 ? -20.24319 30.90206 -24.22154 1.000 21.51653 246 ASN A C 1
ATOM 2557 O O . ASN A 1 188 ? -19.58412 31.05811 -25.25125 1.000 24.19606 246 ASN A O 1
ATOM 2568 N N . GLY A 1 189 ? -20.24817 29.76147 -23.55674 1.000 20.09039 247 GLY A N 1
ATOM 2569 C CA . GLY A 1 189 ? -19.34534 28.69122 -23.91980 1.000 19.12902 247 GLY A CA 1
ATOM 2570 C C . GLY A 1 189 ? -19.84250 27.79000 -25.02910 1.000 17.44395 247 GLY A C 1
ATOM 2571 O O . GLY A 1 189 ? -20.73546 26.95685 -24.82302 1.000 17.78578 247 GLY A O 1
ATOM 2575 N N . ARG A 1 190 ? -19.23603 27.90811 -26.21037 1.000 17.24742 248 ARG A N 1
ATOM 2576 C CA . ARG A 1 190 ? -19.66505 27.06257 -27.31465 1.000 17.83053 248 ARG A CA 1
ATOM 2577 C C . ARG A 1 190 ? -19.44715 25.58271 -27.02295 1.000 16.70270 248 ARG A C 1
ATOM 2578 O O . ARG A 1 190 ? -20.24163 24.75482 -27.48191 1.000 17.89985 248 ARG A O 1
ATOM 2599 N N . THR A 1 191 ? -18.40378 25.22407 -26.25886 1.000 16.00755 249 THR A N 1
ATOM 2600 C CA . THR A 1 191 ? -18.13218 23.80082 -26.02553 1.000 16.63569 249 THR A CA 1
ATOM 2601 C C . THR A 1 191 ? -19.21201 23.16974 -25.15495 1.000 15.38194 249 THR A C 1
ATOM 2602 O O . THR A 1 191 ? -19.70497 22.07340 -25.45709 1.000 15.94247 249 THR A O 1
ATOM 2613 N N . VAL A 1 192 ? -19.57021 23.82208 -24.04819 1.000 15.80041 250 VAL A N 1
ATOM 2614 C CA . VAL A 1 192 ? -20.59072 23.24834 -23.17527 1.000 15.80257 250 VAL A CA 1
ATOM 2615 C C . VAL A 1 192 ? -21.95400 23.24570 -23.85802 1.000 15.40927 250 VAL A C 1
ATOM 2616 O O . VAL A 1 192 ? -22.73625 22.30809 -23.70295 1.000 16.45921 250 VAL A O 1
ATOM 2629 N N . ARG A 1 193 ? -22.25449 24.29413 -24.62678 1.000 15.60390 251 ARG A N 1
ATOM 2630 C CA . ARG A 1 193 ? -23.52143 24.33169 -25.34371 1.000 15.87159 251 ARG A CA 1
ATOM 2631 C C . ARG A 1 193 ? -23.60536 23.18846 -26.34118 1.000 15.95972 251 ARG A C 1
ATOM 2632 O O . ARG A 1 193 ? -24.63751 22.51063 -26.44265 1.000 16.71347 251 ARG A O 1
ATOM 2653 N N . SER A 1 194 ? -22.52311 22.95631 -27.07976 1.000 15.78394 252 SER A N 1
ATOM 2654 C CA . SER A 1 194 ? -22.54189 21.95014 -28.12922 1.000 15.60806 252 SER A CA 1
ATOM 2655 C C . SER A 1 194 ? -22.54171 20.54618 -27.55180 1.000 14.91869 252 SER A C 1
ATOM 2656 O O . SER A 1 194 ? -23.13310 19.63154 -28.14390 1.000 16.04002 252 SER A O 1
ATOM 2664 N N . LEU A 1 195 ? -21.86904 20.35011 -26.42088 1.000 15.12909 253 LEU A N 1
ATOM 2665 C CA . LEU A 1 195 ? -21.91299 19.05561 -25.76241 1.000 14.75490 253 LEU A CA 1
ATOM 2666 C C . LEU A 1 195 ? -23.32145 18.76279 -25.26836 1.000 15.30520 253 LEU A C 1
ATOM 2667 O O . LEU A 1 195 ? -23.82557 17.65218 -25.44191 1.000 16.58026 253 LEU A O 1
ATOM 2683 N N . ALA A 1 196 ? -23.97085 19.75077 -24.64943 1.000 15.89421 254 ALA A N 1
ATOM 2684 C CA . ALA A 1 196 ? -25.35724 19.56131 -24.23787 1.000 16.22741 254 ALA A CA 1
ATOM 2685 C C . ALA A 1 196 ? -26.22503 19.18128 -25.42883 1.000 16.18224 254 ALA A C 1
ATOM 2686 O O . ALA A 1 196 ? -27.09980 18.31513 -25.32195 1.000 17.48710 254 ALA A O 1
ATOM 2693 N N . TYR A 1 197 ? -26.01250 19.84667 -26.56353 1.000 16.12531 255 TYR A N 1
ATOM 2694 C CA . TYR A 1 197 ? -26.82122 19.59628 -27.74685 1.000 16.96299 255 TYR A CA 1
ATOM 2695 C C . TYR A 1 197 ? -26.71371 18.13536 -28.17489 1.000 15.59449 255 TYR A C 1
ATOM 2696 O O . TYR A 1 197 ? -27.72815 17.48160 -28.45215 1.000 16.79676 255 TYR A O 1
ATOM 2714 N N . LEU A 1 198 ? -25.48253 17.59420 -28.23785 1.000 15.44890 256 LEU A N 1
ATOM 2715 C CA . LEU A 1 198 ? -25.34442 16.20576 -28.68175 1.000 15.06744 256 LEU A CA 1
ATOM 2716 C C . LEU A 1 198 ? -25.79547 15.20256 -27.62456 1.000 16.66900 256 LEU A C 1
ATOM 2717 O O . LEU A 1 198 ? -26.30869 14.13066 -27.97838 1.000 17.63655 256 LEU A O 1
ATOM 2733 N N . LEU A 1 199 ? -25.58072 15.49684 -26.33372 1.000 16.48418 257 LEU A N 1
ATOM 2734 C CA . LEU A 1 199 ? -25.97744 14.53492 -25.30724 1.000 18.07253 257 LEU A CA 1
ATOM 2735 C C . LEU A 1 199 ? -27.47528 14.30513 -25.32236 1.000 18.17990 257 LEU A C 1
ATOM 2736 O O . LEU A 1 199 ? -27.94639 13.22682 -24.93460 1.000 18.91656 257 LEU A O 1
ATOM 2752 N N . ALA A 1 200 ? -28.23574 15.29660 -25.78126 1.000 18.56264 258 ALA A N 1
ATOM 2753 C CA . ALA A 1 200 ? -29.68634 15.18935 -25.83999 1.000 20.09122 258 ALA A CA 1
ATOM 2754 C C . ALA A 1 200 ? -30.16488 14.15995 -26.85177 1.000 21.58595 258 ALA A C 1
ATOM 2755 O O . ALA A 1 200 ? -31.36252 13.85387 -26.87457 1.000 23.54148 258 ALA A O 1
ATOM 2762 N N . LYS A 1 201 ? -29.27551 13.62613 -27.68987 1.000 19.62621 259 LYS A N 1
ATOM 2763 C CA . LYS A 1 201 ? -29.65951 12.57421 -28.62436 1.000 21.15406 259 LYS A CA 1
ATOM 2764 C C . LYS A 1 201 ? -29.69515 11.20551 -27.96942 1.000 21.89494 259 LYS A C 1
ATOM 2765 O O . LYS A 1 201 ? -30.12243 10.23676 -28.61086 1.000 23.07806 259 LYS A O 1
ATOM 2784 N N . PHE A 1 202 ? -29.28843 11.11600 -26.70770 1.000 22.80850 260 PHE A N 1
ATOM 2785 C CA . PHE A 1 202 ? -29.29270 9.87903 -25.93406 1.000 22.68005 260 PHE A CA 1
ATOM 2786 C C . PHE A 1 202 ? -30.37952 9.91676 -24.86449 1.000 25.32203 260 PHE A C 1
ATOM 2787 O O . PHE A 1 202 ? -31.05939 10.92490 -24.66392 1.000 26.63407 260 PHE A O 1
ATOM 2804 N N . LYS A 1 203 ? -30.58340 8.77614 -24.21415 1.000 26.88744 261 LYS A N 1
ATOM 2805 C CA . LYS A 1 203 ? -31.74972 8.58466 -23.36626 1.000 28.78944 261 LYS A CA 1
ATOM 2806 C C . LYS A 1 203 ? -31.37286 8.67332 -21.89555 1.000 26.90638 261 LYS A C 1
ATOM 2807 O O . LYS A 1 203 ? -30.28190 8.28101 -21.48912 1.000 25.88102 261 LYS A O 1
ATOM 2826 N N . ASP A 1 204 ? -32.31181 9.16808 -21.09529 1.000 27.05302 262 ASP A N 1
ATOM 2827 C CA . ASP A 1 204 ? -32.17906 9.18419 -19.64016 1.000 28.75309 262 ASP A CA 1
ATOM 2828 C C . ASP A 1 204 ? -30.93816 9.94223 -19.18709 1.000 26.73925 262 ASP A C 1
ATOM 2829 O O . ASP A 1 204 ? -30.28645 9.57618 -18.20984 1.000 27.59296 262 ASP A O 1
ATOM 2838 N N . VAL A 1 205 ? -30.63091 11.01506 -19.87107 1.000 24.65092 263 VAL A N 1
ATOM 2839 C CA . VAL A 1 205 ? -29.48798 11.84753 -19.53577 1.000 23.61933 263 VAL A CA 1
ATOM 2840 C C . VAL A 1 205 ? -29.93412 12.90318 -18.54439 1.000 23.75140 263 VAL A C 1
ATOM 2841 O O . VAL A 1 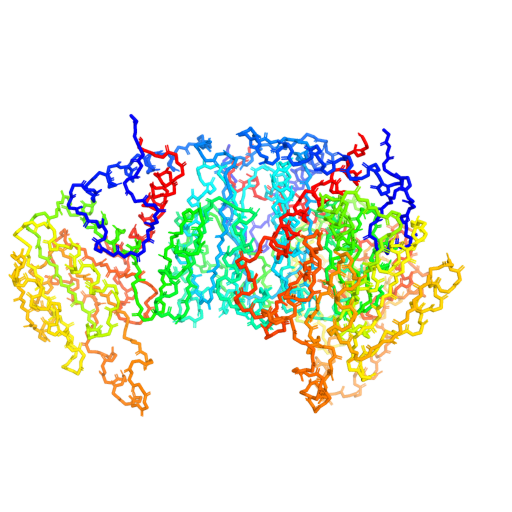205 ? -31.04614 13.45167 -18.64725 1.000 24.18876 263 VAL A O 1
ATOM 2854 N N . LYS A 1 206 ? -29.06917 13.19120 -17.57545 1.000 23.46114 264 LYS A N 1
ATOM 2855 C CA . LYS A 1 206 ? -29.26443 14.30954 -16.67067 1.000 23.67170 264 LYS A CA 1
ATOM 2856 C C . LYS A 1 206 ? -28.06936 15.23483 -16.79064 1.000 21.09322 264 LYS A C 1
ATOM 2857 O O . LYS A 1 206 ? -26.92239 14.78110 -16.72195 1.000 20.52547 264 LYS A O 1
ATOM 2876 N N . ILE A 1 207 ? -28.34050 16.52813 -16.94422 1.000 20.23189 265 ILE A N 1
ATOM 2877 C CA . ILE A 1 207 ? -27.30496 17.54184 -17.06562 1.000 20.06892 265 ILE A CA 1
ATOM 2878 C C . ILE A 1 207 ? -27.44710 18.49400 -15.89339 1.000 20.98711 265 ILE A C 1
ATOM 2879 O O . ILE A 1 207 ? -28.54686 18.97600 -15.61340 1.000 22.39934 265 ILE A O 1
ATOM 2895 N N . TYR A 1 208 ? -26.34551 18.74528 -15.19638 1.000 20.34950 266 TYR A N 1
ATOM 2896 C CA . TYR A 1 208 ? -26.29181 19.78092 -14.17934 1.000 21.38897 266 TYR A CA 1
ATOM 2897 C C . TYR A 1 208 ? -25.51800 20.96451 -14.73593 1.000 20.69092 266 TYR A C 1
ATOM 2898 O O . TYR A 1 208 ? -24.37385 20.81070 -15.18383 1.000 21.11396 266 TYR A O 1
ATOM 2916 N N . PHE A 1 209 ? -26.13255 22.14076 -14.68216 1.000 20.47415 267 PHE A N 1
ATOM 2917 C CA . PHE A 1 209 ? -25.50744 23.38444 -15.11997 1.000 19.86141 267 PHE A CA 1
ATOM 2918 C C . PHE A 1 209 ? -24.93990 24.07464 -13.88304 1.000 20.03722 267 PHE A C 1
ATOM 2919 O O . PHE A 1 209 ? -25.68731 24.63237 -13.08070 1.000 22.38180 267 PHE A O 1
ATOM 2936 N N . VAL A 1 210 ? -23.62309 24.07856 -13.74687 1.000 18.92708 268 VAL A N 1
ATOM 2937 C CA . VAL A 1 210 ? -22.96867 24.57561 -12.54264 1.000 19.39895 268 VAL A CA 1
ATOM 2938 C C . VAL A 1 210 ? -22.23450 25.86070 -12.90329 1.000 19.43512 268 VAL A C 1
ATOM 2939 O O . VAL A 1 210 ? -21.23675 25.82672 -13.63858 1.000 19.18087 268 VAL A O 1
ATOM 2952 N N . SER A 1 211 ? -22.67722 26.98810 -12.35601 1.000 20.35506 269 SER A N 1
ATOM 2953 C CA . SER A 1 211 ? -22.07278 28.26520 -12.70156 1.000 21.59252 269 SER A CA 1
ATOM 2954 C C . SER A 1 211 ? -22.59819 29.33750 -11.75973 1.000 23.00967 269 SER A C 1
ATOM 2955 O O . SER A 1 211 ? -23.63041 29.14873 -11.11424 1.000 24.35760 269 SER A O 1
ATOM 2963 N N . PRO A 1 212 ? -21.92271 30.48476 -11.70697 1.000 23.75150 270 PRO A N 1
ATOM 2964 C CA . PRO A 1 212 ? -22.56587 31.68761 -11.16408 1.000 25.16977 270 PRO A CA 1
ATOM 2965 C C . PRO A 1 212 ? -23.79262 32.03374 -11.99180 1.000 25.48185 270 PRO A C 1
ATOM 2966 O O . PRO A 1 212 ? -23.86559 31.72724 -13.18268 1.000 24.63037 270 PRO A O 1
ATOM 2977 N N . GLU A 1 213 ? -24.75088 32.71563 -11.35779 1.000 27.70789 271 GLU A N 1
ATOM 2978 C CA . GLU A 1 213 ? -25.96214 33.10571 -12.06895 1.000 29.30168 271 GLU A CA 1
ATOM 2979 C C . GLU A 1 213 ? -25.63899 33.97191 -13.28121 1.000 27.29660 271 GLU A C 1
ATOM 2980 O O . GLU A 1 213 ? -26.27936 33.85021 -14.32922 1.000 26.84227 271 GLU A O 1
ATOM 2992 N N . ILE A 1 214 ? -24.62073 34.82611 -13.17303 1.000 26.99029 272 ILE A N 1
ATOM 2993 C CA . ILE A 1 214 ? -24.34173 35.78245 -14.24190 1.000 26.94486 272 ILE A CA 1
ATOM 2994 C C . ILE A 1 214 ? -23.92631 35.11353 -15.54764 1.000 25.81952 272 ILE A C 1
ATOM 2995 O O . ILE A 1 214 ? -24.06272 35.72695 -16.61516 1.000 25.94440 272 ILE A O 1
ATOM 3011 N N . VAL A 1 215 ? -23.43420 33.87640 -15.50187 1.000 23.33108 273 VAL A N 1
ATOM 3012 C CA . VAL A 1 215 ? -23.04826 33.17075 -16.72315 1.000 21.74700 273 VAL A CA 1
ATOM 3013 C C . VAL A 1 215 ? -23.80696 31.85455 -16.85933 1.000 21.14690 273 VAL A C 1
ATOM 3014 O O . VAL A 1 215 ? -23.29044 30.88160 -17.41921 1.000 20.56292 273 VAL A O 1
ATOM 3027 N N . LYS A 1 216 ? -25.05844 31.83204 -16.40116 1.000 21.28456 274 LYS A N 1
ATOM 3028 C CA . LYS A 1 216 ? -25.85695 30.61469 -16.49414 1.000 22.32905 274 LYS A CA 1
ATOM 3029 C C . LYS A 1 216 ? -26.17885 30.28317 -17.95384 1.000 20.99300 274 LYS A C 1
ATOM 3030 O O . LYS A 1 216 ? -26.08747 31.12658 -18.85129 1.000 21.78290 274 LYS A O 1
ATOM 3049 N N . MET A 1 217 ? -26.55096 29.02244 -18.18529 1.000 20.25532 275 MET A N 1
ATOM 3050 C CA . MET A 1 217 ? -26.85970 28.56592 -19.53527 1.000 20.80921 275 MET A CA 1
ATOM 3051 C C . MET A 1 217 ? -28.05240 29.33006 -20.09684 1.000 21.78440 275 MET A C 1
ATOM 3052 O O . MET A 1 217 ? -29.02850 29.60910 -19.38855 1.000 22.43668 275 MET A O 1
ATOM 3066 N N . LYS A 1 218 ? -27.97425 29.67406 -21.38071 1.000 21.57255 276 LYS A N 1
ATOM 3067 C CA . LYS A 1 218 ? -29.05147 30.45068 -21.97812 1.000 22.83270 276 LYS A CA 1
ATOM 3068 C C . LYS A 1 218 ? -30.29775 29.59628 -22.20911 1.000 24.08580 276 LYS A C 1
ATOM 3069 O O . LYS A 1 218 ? -30.24958 28.35801 -22.25223 1.000 23.11278 276 LYS A O 1
ATOM 3088 N N . ASP A 1 219 ? -31.41744 30.29142 -22.43539 1.000 24.74970 277 ASP A N 1
ATOM 3089 C CA . ASP A 1 219 ? -32.70877 29.61883 -22.51858 1.000 26.27655 277 ASP A CA 1
ATOM 3090 C C . ASP A 1 219 ? -32.81382 28.73421 -23.75657 1.000 25.66172 277 ASP A C 1
ATOM 3091 O O . ASP A 1 219 ? -33.55609 27.74647 -23.73960 1.000 26.91986 277 ASP A O 1
ATOM 3100 N N . ASP A 1 220 ? -32.09309 29.05190 -24.83657 1.000 24.45760 278 ASP A N 1
ATOM 3101 C CA . ASP A 1 220 ? -32.22465 28.22328 -26.03508 1.000 24.20043 278 ASP A CA 1
ATOM 3102 C C . ASP A 1 220 ? -31.80456 26.78417 -25.75876 1.000 22.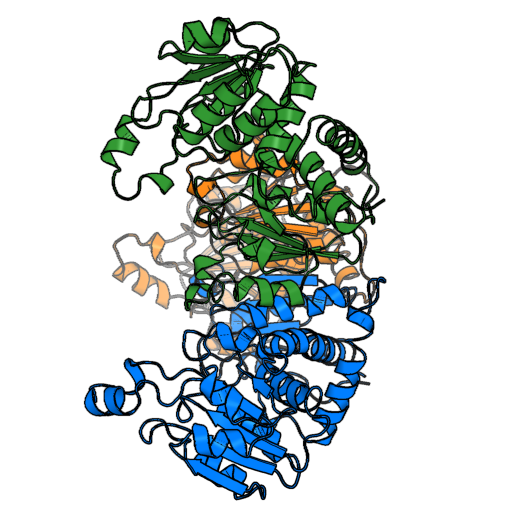82205 278 ASP A C 1
ATOM 3103 O O . ASP A 1 220 ? -32.49344 25.84025 -26.16170 1.000 24.64686 278 ASP A O 1
ATOM 3112 N N . ILE A 1 221 ? -30.69611 26.59526 -25.04596 1.000 21.63157 279 ILE A N 1
ATOM 3113 C CA . ILE A 1 221 ? -30.25952 25.24375 -24.72498 1.000 20.56400 279 ILE A CA 1
ATOM 3114 C C . ILE A 1 221 ? -31.18622 24.59818 -23.70547 1.000 20.38889 279 ILE A C 1
ATOM 3115 O O . ILE A 1 221 ? -31.51164 23.40942 -23.81564 1.000 21.27821 279 ILE A O 1
ATOM 3131 N N . LYS A 1 222 ? -31.62348 25.35890 -22.69881 1.000 21.60069 280 LYS A N 1
ATOM 3132 C CA . LYS A 1 222 ? -32.55981 24.82047 -21.71303 1.000 22.43244 280 LYS A CA 1
ATOM 3133 C C . LYS A 1 222 ? -33.83158 24.31436 -22.38251 1.000 22.37378 280 LYS A C 1
ATOM 3134 O O . LYS A 1 222 ? -34.28601 23.19453 -22.12296 1.000 22.11932 280 LYS A O 1
ATOM 3153 N N . ASP A 1 223 ? -34.40502 25.12225 -23.26955 1.000 23.06008 281 ASP A N 1
ATOM 3154 C CA . ASP A 1 223 ? -35.64519 24.74191 -23.93530 1.000 23.58676 281 ASP A CA 1
ATOM 3155 C C . ASP A 1 223 ? -35.43104 23.53464 -24.83710 1.000 22.73320 281 ASP A C 1
ATOM 3156 O O . ASP A 1 223 ? -36.30208 22.66466 -24.94958 1.000 23.59741 281 ASP A O 1
ATOM 3165 N N . TYR A 1 224 ? -34.27733 23.47245 -25.49643 1.000 22.08908 282 TYR A N 1
ATOM 3166 C CA . TYR A 1 224 ? -33.97661 22.32924 -26.34914 1.000 21.09072 282 TYR A CA 1
ATOM 3167 C C . TYR A 1 224 ? -33.85611 21.05609 -25.52541 1.000 21.10441 282 TYR A C 1
ATOM 3168 O O . TYR A 1 224 ? -34.39338 20.01106 -25.90154 1.000 21.30571 282 TYR A O 1
ATOM 3186 N N . LEU A 1 225 ? -33.17802 21.12722 -24.37835 1.000 20.92324 283 LEU A N 1
ATOM 3187 C CA . LEU A 1 225 ? -33.08240 19.94087 -23.53254 1.000 20.71120 283 LEU A CA 1
ATOM 3188 C C . LEU A 1 225 ? -34.45651 19.50620 -23.03926 1.000 21.44476 283 LEU A C 1
ATOM 3189 O O . LEU A 1 225 ? -34.77042 18.31326 -23.02373 1.000 21.89322 283 LEU A O 1
ATOM 3205 N N . THR A 1 226 ? -35.27937 20.45746 -22.60401 1.000 22.72160 284 THR A N 1
ATOM 3206 C CA . THR A 1 226 ? -36.61585 20.09839 -22.14387 1.000 24.44718 284 THR A CA 1
ATOM 3207 C C . THR A 1 226 ? -37.40075 19.43395 -23.25461 1.000 23.94139 284 THR A C 1
ATOM 3208 O O . THR A 1 226 ? -38.07360 18.41207 -23.03922 1.000 25.09281 284 THR A O 1
ATOM 3219 N N A SER A 1 227 ? -37.35229 19.99898 -24.46373 0.738 21.56358 285 SER A N 1
ATOM 3220 N N B SER A 1 227 ? -37.35495 19.99511 -24.46671 0.262 23.10727 285 SER A N 1
ATOM 3221 C CA A SER A 1 227 ? -38.06677 19.40918 -25.58457 0.738 21.63686 285 SER A CA 1
ATOM 3222 C CA B SER A 1 227 ? -38.07155 19.39111 -25.58132 0.262 22.96657 285 SER A CA 1
ATOM 3223 C C A SER A 1 227 ? -37.55051 18.01581 -25.92071 0.738 22.31160 285 SER A C 1
ATOM 3224 C C B SER A 1 227 ? -37.56104 17.98986 -25.88132 0.262 22.75124 285 SER A C 1
ATOM 3225 O O A SER A 1 227 ? -38.29421 17.19977 -26.48420 0.738 23.90081 285 SER A O 1
ATOM 3226 O O B SER A 1 227 ? -38.32276 17.13583 -26.35533 0.262 23.59037 285 SER A O 1
ATOM 3241 N N . SER A 1 228 ? -36.28414 17.73803 -25.60968 1.000 21.79295 286 SER A N 1
ATOM 3242 C CA . SER A 1 228 ? -35.63022 16.47362 -25.93997 1.000 22.72479 286 SER A CA 1
ATOM 3243 C C . SER A 1 228 ? -35.79497 15.42066 -24.86267 1.000 24.55725 286 SER A C 1
ATOM 3244 O O . SER A 1 228 ? -35.33355 14.28581 -25.04747 1.000 25.59542 286 SER A O 1
ATOM 3252 N N . GLY A 1 229 ? -36.43617 15.75907 -23.74874 1.000 23.78271 287 GLY A N 1
ATOM 3253 C CA . GLY A 1 229 ? -36.55969 14.81019 -22.66274 1.000 24.68942 287 GLY A CA 1
ATOM 3254 C C . GLY A 1 229 ? -35.33081 14.67063 -21.79648 1.000 24.81020 287 GLY A C 1
ATOM 3255 O O . GLY A 1 229 ? -35.18702 13.65553 -21.10461 1.000 27.35080 287 GLY A O 1
ATOM 3259 N N . VAL A 1 230 ? -34.44810 15.66430 -21.79514 1.000 23.23733 288 VAL A N 1
ATOM 3260 C CA . VAL A 1 230 ? -33.26461 15.65171 -20.94583 1.000 22.75571 288 VAL A CA 1
ATOM 3261 C C . VAL A 1 230 ? -33.60003 16.37910 -19.65673 1.000 24.06319 288 VAL A C 1
ATOM 3262 O O . VAL A 1 230 ? -34.06296 17.52119 -19.68240 1.000 25.66591 288 VAL A O 1
ATOM 3275 N N . GLU A 1 231 ? -33.37723 15.71668 -18.52938 1.000 25.08013 289 GLU A N 1
ATOM 3276 C CA . GLU A 1 231 ? -33.53708 16.35356 -17.23184 1.000 26.67734 289 GLU A CA 1
ATOM 3277 C C . GLU A 1 231 ? -32.34282 17.26736 -16.97496 1.000 25.18976 289 GLU A C 1
ATOM 3278 O O . GLU A 1 231 ? -31.19464 16.90224 -17.23089 1.000 25.26101 289 GLU A O 1
ATOM 3290 N N . TRP A 1 232 ? -32.61316 18.46554 -16.47098 1.000 24.90214 290 TRP A N 1
ATOM 3291 C CA . TRP A 1 232 ? -31.53725 19.37941 -16.13758 1.000 24.58195 290 TRP A CA 1
ATOM 3292 C C . TRP A 1 232 ? -31.84599 20.16198 -14.87137 1.000 26.06764 290 TRP A C 1
ATOM 3293 O O . TRP A 1 232 ? -33.00101 20.33140 -14.46939 1.000 26.62991 290 TRP A O 1
ATOM 3314 N N . GLU A 1 233 ? -30.76844 20.63469 -14.24829 1.000 25.93605 291 GLU A N 1
ATOM 3315 C CA . GLU A 1 233 ? -30.82332 21.30717 -12.95810 1.000 28.12966 291 GLU A CA 1
ATOM 3316 C C . GLU A 1 233 ? -29.70820 22.33395 -12.94714 1.000 27.76176 291 GLU A C 1
ATOM 3317 O O . GLU A 1 233 ? -28.59720 22.04499 -13.40176 1.000 27.56031 291 GLU A O 1
ATOM 3329 N N . GLU A 1 234 ? -30.00138 23.52187 -12.43450 1.000 28.23777 292 GLU A N 1
ATOM 3330 C CA . GLU A 1 234 ? -28.99704 24.55957 -12.28181 1.000 28.35788 292 GLU A CA 1
ATOM 3331 C C . GLU A 1 234 ? -28.52862 24.57047 -10.83808 1.000 27.86825 292 GLU A C 1
ATOM 3332 O O . GLU A 1 234 ? -29.33329 24.40942 -9.91583 1.000 29.56379 292 GLU A O 1
ATOM 3344 N N . SER A 1 235 ? -27.23621 24.81077 -10.64276 1.000 27.30458 293 SER A N 1
ATOM 3345 C CA . SER A 1 235 ? -26.68826 24.88087 -9.30131 1.000 28.53387 293 SER A CA 1
ATOM 3346 C C . SER A 1 235 ? -25.49197 25.81516 -9.30100 1.000 27.65537 293 SER A C 1
ATOM 3347 O O . SER A 1 235 ? -24.81717 25.99079 -10.31673 1.000 28.07543 293 SER A O 1
ATOM 3355 N N . SER A 1 236 ? -25.24461 26.42930 -8.15072 1.000 28.86821 294 SER A N 1
ATOM 3356 C CA . SER A 1 236 ? -23.97640 27.10353 -7.92020 1.000 30.37265 294 SER A CA 1
ATOM 3357 C C . SER A 1 236 ? -23.08581 26.34078 -6.94381 1.000 30.73670 294 SER A C 1
ATOM 3358 O O . SER A 1 236 ? -22.09222 26.89774 -6.47646 1.000 32.61852 294 SER A O 1
ATOM 3366 N N . ASP A 1 237 ? -23.42012 25.08526 -6.61867 1.000 29.35904 295 ASP A N 1
ATOM 3367 C CA . ASP A 1 237 ? -22.72318 24.29555 -5.59092 1.000 28.58888 295 ASP A CA 1
ATOM 3368 C C . ASP A 1 237 ? -22.00738 23.12743 -6.27158 1.000 26.87681 295 ASP A C 1
ATOM 3369 O O . ASP A 1 237 ? -22.54912 22.02541 -6.36872 1.000 28.16353 295 ASP A O 1
ATOM 3378 N N . LEU A 1 238 ? -20.76850 23.36365 -6.71019 1.000 25.42226 296 LEU A N 1
ATOM 3379 C CA . LEU A 1 238 ? -20.04140 22.34379 -7.46506 1.000 24.79772 296 LEU A CA 1
ATOM 3380 C C . LEU A 1 238 ? -19.73757 21.12161 -6.60930 1.000 24.73326 296 LEU A C 1
ATOM 3381 O O . LEU A 1 238 ? -19.76737 19.99014 -7.10398 1.000 25.10638 296 LEU A O 1
ATOM 3397 N N . MET A 1 239 ? -19.43355 21.32439 -5.32942 1.000 26.45610 297 MET A N 1
ATOM 3398 C CA . MET A 1 239 ? -19.14080 20.19061 -4.45738 1.000 29.27851 297 MET A CA 1
ATOM 3399 C C . MET A 1 239 ? -20.34136 19.26036 -4.33088 1.000 29.82587 297 MET A C 1
ATOM 3400 O O . MET A 1 239 ? -20.18904 18.03461 -4.36043 1.000 30.47200 297 MET A O 1
ATOM 3414 N N . GLU A 1 240 ? -21.54657 19.81332 -4.19206 1.000 30.32720 298 GLU A N 1
ATOM 3415 C CA . GLU A 1 240 ? -22.71890 18.94887 -4.11253 1.000 32.04549 298 GLU A CA 1
ATOM 3416 C C . GLU A 1 240 ? -22.94354 18.21287 -5.42452 1.000 29.33392 298 GLU A C 1
ATOM 3417 O O . GLU A 1 240 ? -23.17574 16.99852 -5.44378 1.000 30.24275 298 GLU A O 1
ATOM 3429 N N . VAL A 1 241 ? -22.88978 18.93878 -6.53559 1.000 25.05342 299 VAL A N 1
ATOM 3430 C CA . VAL A 1 241 ? -23.18162 18.32368 -7.82246 1.000 24.00662 299 VAL A CA 1
ATOM 3431 C C . VAL A 1 241 ? -22.16574 17.23646 -8.14939 1.000 24.84524 299 VAL A C 1
ATOM 3432 O O . VAL A 1 241 ? -22.52450 16.16165 -8.65654 1.000 25.50472 299 VAL A O 1
ATOM 3445 N N . ALA A 1 242 ? -20.88167 17.50490 -7.88808 1.000 23.92017 300 ALA A N 1
ATOM 3446 C CA . ALA A 1 242 ? -19.82346 16.62891 -8.38224 1.000 23.44889 300 ALA A CA 1
ATOM 3447 C C . ALA A 1 242 ? -19.93407 15.23426 -7.79262 1.000 25.10920 300 ALA A C 1
ATOM 3448 O O . ALA A 1 242 ? -19.50574 14.25879 -8.42787 1.000 26.85996 300 ALA A O 1
ATOM 3455 N N . SER A 1 243 ? -20.48841 15.11526 -6.58100 1.000 25.39524 301 SER A N 1
ATOM 3456 C CA . SER A 1 243 ? -20.61875 13.80540 -5.95790 1.000 27.49223 301 SER A CA 1
ATOM 3457 C C . SER A 1 243 ? -21.64466 12.92689 -6.66042 1.000 28.56401 301 SER A C 1
ATOM 3458 O O . SER A 1 243 ? -21.65344 11.71286 -6.43562 1.000 30.28177 301 SER A O 1
ATOM 3466 N N . LYS A 1 244 ? -22.48761 13.49895 -7.51505 1.000 27.46966 302 LYS A N 1
ATOM 3467 C CA . LYS A 1 244 ? -23.58811 12.77919 -8.12701 1.000 28.84990 302 LYS A CA 1
ATOM 3468 C C . LYS A 1 244 ? -23.38581 12.52616 -9.60824 1.000 27.18055 302 LYS A C 1
ATOM 3469 O O . LYS A 1 244 ? -24.30616 12.03239 -10.26063 1.000 28.90032 302 LYS A O 1
ATOM 3488 N N . CYS A 1 245 ? -22.23149 12.86919 -10.16190 1.000 24.27230 303 CYS A N 1
ATOM 3489 C CA . CYS A 1 245 ? -22.07388 12.92377 -11.60330 1.000 23.23494 303 CYS A CA 1
ATOM 3490 C C . CYS A 1 245 ? -21.06954 11.89455 -12.08458 1.000 21.96444 303 CYS A C 1
ATOM 3491 O O . CYS A 1 245 ? -20.09757 11.58368 -11.39609 1.000 23.60817 303 CYS A O 1
ATOM 3499 N N . ASP A 1 246 ? -21.32541 11.36547 -13.28184 1.000 19.55517 304 ASP A N 1
ATOM 3500 C CA . ASP A 1 246 ? -20.34056 10.54303 -13.96436 1.000 19.47029 304 ASP A CA 1
ATOM 3501 C C . ASP A 1 246 ? -19.22509 11.38516 -14.56686 1.000 17.32962 304 ASP A C 1
ATOM 3502 O O . ASP A 1 246 ? -18.07974 10.91978 -14.68871 1.000 17.55129 304 ASP A O 1
ATOM 3511 N N . VAL A 1 247 ? -19.54876 12.60511 -14.98246 1.000 15.95108 305 VAL A N 1
ATOM 3512 C CA . VAL A 1 247 ? -18.63255 13.45466 -15.72169 1.000 15.48407 305 VAL A CA 1
ATOM 3513 C C . VAL A 1 247 ? -18.74004 14.85916 -15.15731 1.000 15.82215 305 VAL A C 1
ATOM 3514 O O . VAL A 1 247 ? -19.84760 15.39215 -15.00507 1.000 16.45645 305 VAL A O 1
ATOM 3527 N N . VAL A 1 248 ? -17.59119 15.46511 -14.87191 1.000 15.27726 306 VAL A N 1
ATOM 3528 C CA . VAL A 1 248 ? -17.49341 16.89024 -14.58247 1.000 15.44133 306 VAL A CA 1
ATOM 3529 C C . VAL A 1 248 ? -16.70065 17.49555 -15.72601 1.000 14.68337 306 VAL A C 1
ATOM 3530 O O . VAL A 1 248 ? -15.50114 17.22611 -15.85967 1.000 14.96330 306 VAL A O 1
ATOM 3543 N N . TYR A 1 249 ? -17.36441 18.32825 -16.53358 1.000 13.56515 307 TYR A N 1
ATOM 3544 C CA . TYR A 1 249 ? -16.78750 18.94132 -17.72051 1.000 13.70735 307 TYR A CA 1
ATOM 3545 C C . TYR A 1 249 ? -16.58781 20.41253 -17.40183 1.000 14.08447 307 TYR A C 1
ATOM 3546 O O . TYR A 1 249 ? -17.55839 21.15828 -17.23915 1.000 15.31811 307 TYR A O 1
ATOM 3564 N N . GLN A 1 250 ? -15.32716 20.81239 -17.29610 1.000 13.89465 308 GLN A N 1
ATOM 3565 C CA . GLN A 1 250 ? -14.92154 22.10942 -16.78252 1.000 14.03101 308 GLN A CA 1
ATOM 3566 C C . GLN A 1 250 ? -14.52075 23.06220 -17.90489 1.000 13.55860 308 GLN A C 1
ATOM 3567 O O . GLN A 1 250 ? -13.91250 22.65282 -18.90402 1.000 14.03334 308 GLN A O 1
ATOM 3581 N N . THR A 1 251 ? -14.83830 24.33972 -17.71036 1.000 13.72309 309 THR A N 1
ATOM 3582 C CA . THR A 1 251 ? -14.39493 25.42431 -18.57677 1.000 15.71344 309 THR A CA 1
ATOM 3583 C C . THR A 1 251 ? -14.09057 26.61278 -17.68421 1.000 17.38746 309 THR A C 1
ATOM 3584 O O . THR A 1 251 ? -14.59201 26.70593 -16.56649 1.000 18.54478 309 THR A O 1
ATOM 3595 N N . ARG A 1 252 ? -13.32909 27.56191 -18.20222 1.000 18.23335 310 ARG A N 1
ATOM 3596 C CA . ARG A 1 252 ? -13.00546 28.73191 -17.40513 1.000 19.73019 310 ARG A CA 1
ATOM 3597 C C . ARG A 1 252 ? -14.09064 29.79003 -17.49990 1.000 19.65271 310 ARG A C 1
ATOM 3598 O O . ARG A 1 252 ? -14.79753 29.90517 -18.50620 1.000 21.36032 310 ARG A O 1
ATOM 3619 N N . ILE A 1 253 ? -14.20837 30.57344 -16.43617 1.000 20.46256 311 ILE A N 1
ATOM 3620 C CA . ILE A 1 253 ? -14.99356 31.79830 -16.43196 1.000 21.73215 311 ILE A CA 1
ATOM 3621 C C . ILE A 1 253 ? -13.99395 32.94457 -16.40931 1.000 23.21491 311 ILE A C 1
ATOM 3622 O O . ILE A 1 253 ? -13.35912 33.20051 -15.37563 1.000 25.11804 311 ILE A O 1
ATOM 3638 N N . GLN A 1 254 ? -13.85308 33.63394 -17.53921 1.000 24.11945 312 GLN A N 1
ATOM 3639 C CA . GLN A 1 254 ? -12.93144 34.75910 -17.61944 1.000 26.88946 312 GLN A CA 1
ATOM 3640 C C . GLN A 1 254 ? -13.41697 35.89905 -16.74041 1.000 26.89515 312 GLN A C 1
ATOM 3641 O O . GLN A 1 254 ? -14.61988 36.12279 -16.60032 1.000 25.68093 312 GLN A O 1
ATOM 3655 N N . ARG A 1 255 ? -12.46105 36.62427 -16.14644 1.000 27.52664 313 ARG A N 1
ATOM 3656 C CA . ARG A 1 255 ? -12.79893 37.72422 -15.24896 1.000 28.45895 313 ARG A CA 1
ATOM 3657 C C . ARG A 1 255 ? -13.71526 38.73153 -15.93256 1.000 28.51245 313 ARG A C 1
ATOM 3658 O O . ARG A 1 255 ? -14.62578 39.28632 -15.30298 1.000 29.12551 313 ARG A O 1
ATOM 3662 N N . GLU A 1 256 ? -13.49284 38.97228 -17.22523 1.000 30.28320 314 GLU A N 1
ATOM 3663 C CA . GLU A 1 256 ? -14.26044 39.97359 -17.95108 1.000 31.99945 314 GLU A CA 1
ATOM 3664 C C . GLU A 1 256 ? -15.74631 39.66026 -17.97304 1.000 31.20602 314 GLU A C 1
ATOM 3665 O O . GLU A 1 256 ? -16.54891 40.57920 -18.14451 1.000 30.78120 314 GLU A O 1
ATOM 3669 N N . ARG A 1 257 ? -16.12931 38.39000 -17.82144 1.000 30.37163 315 ARG A N 1
ATOM 3670 C CA . ARG A 1 257 ? -17.54126 38.03049 -17.89665 1.000 31.78579 315 ARG A CA 1
ATOM 3671 C C . ARG A 1 257 ? -18.34242 38.55771 -16.71831 1.000 32.55863 315 ARG A C 1
ATOM 3672 O O . ARG A 1 257 ? -19.57477 38.59083 -16.79554 1.000 33.90895 315 ARG A O 1
ATOM 3693 N N . PHE A 1 258 ? -17.68137 38.93961 -15.62546 1.000 31.56767 316 PHE A N 1
ATOM 3694 C CA . PHE A 1 258 ? -18.35513 39.60343 -14.51822 1.000 31.65421 316 PHE A CA 1
ATOM 3695 C C . PHE A 1 258 ? -18.54896 41.09230 -14.76284 1.000 33.84189 316 PHE A C 1
ATOM 3696 O O . PHE A 1 258 ? -19.23093 41.74553 -13.97252 1.000 34.17115 316 PHE A O 1
ATOM 3713 N N . GLY A 1 259 ? -17.97932 41.63688 -15.83410 1.000 35.88160 317 GLY A N 1
ATOM 3714 C CA . GLY A 1 259 ? -18.16233 43.05120 -16.11002 1.000 38.09634 317 GLY A CA 1
ATOM 3715 C C . GLY A 1 259 ? -17.68301 43.88335 -14.94104 1.000 40.68745 317 GLY A C 1
ATOM 3716 O O . GLY A 1 259 ? -16.64627 43.61125 -14.33468 1.000 40.96521 317 GLY A O 1
ATOM 3720 N N . GLU A 1 260 ? -18.44369 44.91195 -14.60192 1.000 44.23694 318 GLU A N 1
ATOM 3721 C CA . GLU A 1 260 ? -18.03291 45.73661 -13.47388 1.000 47.61313 318 GLU A CA 1
ATOM 3722 C C . GLU A 1 260 ? -18.49476 45.18247 -12.13079 1.000 46.84099 318 GLU A C 1
ATOM 3723 O O . GLU A 1 260 ? -18.27298 45.83761 -11.10733 1.000 47.23674 318 GLU A O 1
ATOM 3735 N N . ARG A 1 261 ? -19.12339 44.00215 -12.10027 1.000 45.65909 319 ARG A N 1
ATOM 3736 C CA . ARG A 1 261 ? -19.65433 43.44335 -10.85373 1.000 44.68543 319 ARG A CA 1
ATOM 3737 C C . ARG A 1 261 ? -18.54836 42.70440 -10.09745 1.000 44.18999 319 ARG A C 1
ATOM 3738 O O . ARG A 1 261 ? -18.49526 41.47347 -10.03488 1.000 42.90710 319 ARG A O 1
ATOM 3759 N N . LEU A 1 262 ? -17.65244 43.49202 -9.49755 1.000 44.57891 320 LEU A N 1
ATOM 3760 C CA . LEU A 1 262 ? -16.61325 42.90418 -8.65623 1.000 44.97818 320 LEU A CA 1
ATOM 3761 C C . LEU A 1 262 ? -17.21827 42.08588 -7.52293 1.000 43.16561 320 LEU A C 1
ATOM 3762 O O . LEU A 1 262 ? -16.61919 41.09741 -7.08182 1.000 43.19645 320 LEU A O 1
ATOM 3778 N N . ASP A 1 263 ? -18.38979 42.48460 -7.02304 1.000 41.15834 321 ASP A N 1
ATOM 3779 C CA . ASP A 1 263 ? -19.00850 41.72321 -5.94451 1.000 39.81567 321 ASP A CA 1
ATOM 3780 C C . ASP A 1 263 ? -19.29457 40.28754 -6.37540 1.000 37.70889 321 ASP A C 1
ATOM 3781 O O . ASP A 1 263 ? -19.12275 39.34717 -5.58758 1.000 37.44927 321 ASP A O 1
ATOM 3790 N N . LEU A 1 264 ? -19.74212 40.09864 -7.62124 1.000 35.51919 322 LEU A N 1
ATOM 3791 C CA . LEU A 1 264 ? -20.04658 38.75050 -8.09448 1.000 33.44435 322 LEU A CA 1
ATOM 3792 C C . LEU A 1 264 ? -18.77385 37.97607 -8.37798 1.000 32.72786 322 LEU A C 1
ATOM 3793 O O . LEU A 1 264 ? -18.72413 36.75326 -8.18026 1.000 31.95634 322 LEU A O 1
ATOM 3809 N N . TYR A 1 265 ? -17.74159 38.66530 -8.86438 1.000 33.69241 323 TYR A N 1
ATOM 3810 C CA . TYR A 1 265 ? -16.45848 38.00590 -9.06157 1.000 35.63247 323 TYR A CA 1
ATOM 3811 C C . TYR A 1 265 ? -15.92448 37.47449 -7.73963 1.000 36.80760 323 TYR A C 1
ATOM 3812 O O . TYR A 1 265 ? -15.43379 36.34086 -7.67088 1.000 36.29243 323 TYR A O 1
ATOM 3830 N N . GLU A 1 266 ? -16.05910 38.26486 -6.66617 1.000 38.81304 324 GLU A N 1
ATOM 3831 C CA . GLU A 1 266 ? -15.56908 37.84070 -5.35662 1.000 41.64048 324 GLU A CA 1
ATOM 3832 C C . GLU A 1 266 ? -16.42560 36.72159 -4.76985 1.000 40.00647 324 GLU A C 1
ATOM 3833 O O . GLU A 1 266 ? -15.90164 35.81465 -4.11331 1.000 39.44166 324 GLU A O 1
ATOM 3845 N N . ALA A 1 267 ? -17.74327 36.76900 -4.98446 1.000 38.42707 325 ALA A N 1
ATOM 3846 C CA . ALA A 1 267 ? -18.60744 35.70323 -4.48309 1.000 37.45424 325 ALA A CA 1
ATOM 3847 C C . ALA A 1 267 ? -18.33677 34.36675 -5.16736 1.000 36.86653 325 ALA A C 1
ATOM 3848 O O . ALA A 1 267 ? -18.55399 33.30858 -4.56310 1.000 37.02740 325 ALA A O 1
ATOM 3855 N N . ALA A 1 268 ? -17.88761 34.38565 -6.42466 1.000 34.67039 326 ALA A N 1
ATOM 3856 C CA . ALA A 1 268 ? -17.60320 33.16510 -7.16435 1.000 33.06753 326 ALA A CA 1
ATOM 3857 C C . ALA A 1 268 ? -16.18783 32.65104 -6.92922 1.000 33.25466 326 ALA A C 1
ATOM 3858 O O . ALA A 1 268 ? -15.88956 31.50380 -7.28122 1.000 31.80937 326 ALA A O 1
ATOM 3865 N N . ARG A 1 269 ? -15.32360 33.46484 -6.33060 1.000 35.57210 327 ARG A N 1
ATOM 3866 C CA . ARG A 1 269 ? -13.91355 33.12599 -6.22539 1.000 38.00853 327 ARG A CA 1
ATOM 3867 C C . ARG A 1 269 ? -13.73129 31.81793 -5.47187 1.000 35.82527 327 ARG A C 1
ATOM 3868 O O . ARG A 1 269 ? -14.23155 31.65001 -4.35438 1.000 35.97983 327 ARG A O 1
ATOM 3889 N N . GLY A 1 270 ? -13.01430 30.88773 -6.09398 1.000 33.76450 328 GLY A N 1
ATOM 3890 C CA . GLY A 1 270 ? -12.69959 29.63777 -5.44591 1.000 33.31817 328 GLY A CA 1
ATOM 3891 C C . GLY A 1 270 ? -13.83038 28.64143 -5.38395 1.000 31.87392 328 GLY A C 1
ATOM 3892 O O . GLY A 1 270 ? -13.66379 27.58376 -4.76756 1.000 34.09582 328 GLY A O 1
ATOM 3896 N N . LYS A 1 271 ? -14.97141 28.93037 -6.00219 1.000 28.38505 329 LYS A N 1
ATOM 3897 C CA . LYS A 1 271 ? -16.13347 28.06230 -5.90361 1.000 27.92160 329 LYS A CA 1
ATOM 3898 C C . LYS A 1 271 ? -16.40136 27.23198 -7.15312 1.000 25.60519 329 LYS A C 1
ATOM 3899 O O . LYS A 1 271 ? -17.24749 26.33441 -7.10502 1.000 26.11347 329 LYS A O 1
ATOM 3918 N N . PHE A 1 272 ? -15.71038 27.49267 -8.26079 1.000 22.11011 330 PHE A N 1
ATOM 3919 C CA . PHE A 1 272 ? -15.93530 26.76614 -9.50530 1.000 20.59473 330 PHE A CA 1
ATOM 3920 C C . PHE A 1 272 ? -14.63594 26.19119 -10.01887 1.000 20.58711 330 PHE A C 1
ATOM 3921 O O . PHE A 1 272 ? -14.38902 26.14641 -11.22609 1.000 21.49418 330 PHE A O 1
ATOM 3938 N N . ILE A 1 273 ? -13.79128 25.74580 -9.08568 1.000 20.10863 331 ILE A N 1
ATOM 3939 C CA . ILE A 1 273 ? -12.48673 25.16064 -9.37367 1.000 19.89566 331 ILE A CA 1
ATOM 3940 C C . ILE A 1 273 ? -12.54714 23.65483 -9.18287 1.000 18.80667 331 ILE A C 1
ATOM 3941 O O . ILE A 1 273 ? -13.14743 23.15320 -8.23006 1.000 21.56490 331 ILE A O 1
ATOM 3957 N N . VAL A 1 274 ? -11.87240 22.92682 -10.05671 1.000 16.15050 332 VAL A N 1
ATOM 3958 C CA . VAL A 1 274 ? -11.66224 21.50215 -9.85421 1.000 16.60966 332 VAL A CA 1
ATOM 3959 C C . VAL A 1 274 ? -10.30991 21.35209 -9.16609 1.000 16.90235 332 VAL A C 1
ATOM 3960 O O . VAL A 1 274 ? -9.27215 21.63175 -9.76382 1.000 17.09036 332 VAL A O 1
ATOM 3973 N N . ASP A 1 275 ? -10.32486 20.93297 -7.90239 1.000 17.79437 333 ASP A N 1
ATOM 3974 C CA . ASP A 1 275 ? -9.13643 20.77253 -7.08207 1.000 19.36512 333 ASP A CA 1
ATOM 3975 C C . ASP A 1 275 ? -9.19776 19.40841 -6.38869 1.000 20.48854 333 ASP A C 1
ATOM 3976 O O . ASP A 1 275 ? -10.13229 18.62384 -6.58990 1.000 19.25794 333 ASP A O 1
ATOM 3985 N N . LYS A 1 276 ? -8.16908 19.11141 -5.58832 1.000 22.78151 334 LYS A N 1
ATOM 3986 C CA . LYS A 1 276 ? -8.11278 17.82325 -4.90032 1.000 26.00971 334 LYS A CA 1
ATOM 3987 C C . LYS A 1 276 ? -9.32590 17.60919 -4.00459 1.000 24.79409 334 LYS A C 1
ATOM 3988 O O . LYS A 1 276 ? -9.84091 16.48821 -3.90429 1.000 23.93130 334 LYS A O 1
ATOM 4007 N N . ASP A 1 277 ? -9.79688 18.66934 -3.34717 1.000 24.35948 335 ASP A N 1
ATOM 4008 C CA . ASP A 1 277 ? -10.96461 18.53442 -2.47673 1.000 25.22567 335 ASP A CA 1
ATOM 4009 C C . ASP A 1 277 ? -12.18935 18.10431 -3.27665 1.000 24.20134 335 ASP A C 1
ATOM 4010 O O . ASP A 1 277 ? -13.00379 17.29941 -2.80949 1.000 25.21888 335 ASP A O 1
ATOM 4019 N N . LEU A 1 278 ? -12.34398 18.63449 -4.48742 1.000 21.88061 336 LEU A N 1
ATOM 4020 C CA . LEU A 1 278 ? -13.46718 18.21912 -5.31650 1.000 21.63385 336 LEU A CA 1
ATOM 4021 C C . LEU A 1 278 ? -13.34937 16.75615 -5.70804 1.000 21.76722 336 LEU A C 1
ATOM 4022 O O . LEU A 1 278 ? -14.33544 16.00971 -5.65332 1.000 22.42617 336 LEU A O 1
ATOM 4038 N N . LEU A 1 279 ? -12.15283 16.32759 -6.13301 1.000 21.89366 337 LEU A N 1
ATOM 4039 C CA . LEU A 1 279 ? -11.97585 14.91727 -6.45300 1.000 23.08130 337 LEU A CA 1
ATOM 4040 C C . LEU A 1 279 ? -12.32933 14.03050 -5.26654 1.000 23.20912 337 LEU A C 1
ATOM 4041 O O . LEU A 1 279 ? -12.82942 12.91674 -5.45710 1.000 23.21822 337 LEU A O 1
ATOM 4057 N N . GLY A 1 280 ? -12.08900 14.50819 -4.03990 1.000 23.77118 338 GLY A N 1
ATOM 4058 C CA . GLY A 1 280 ? -12.39733 13.74171 -2.84672 1.000 25.37820 338 GLY A CA 1
ATOM 4059 C C . GLY A 1 280 ? -13.85749 13.38595 -2.67266 1.000 26.59849 338 GLY A C 1
ATOM 4060 O O . GLY A 1 280 ? -14.15792 12.38688 -2.01147 1.000 28.02047 338 GLY A O 1
ATOM 4064 N N . VAL A 1 281 ? -14.77979 14.16810 -3.25355 1.000 25.74709 339 VAL A N 1
ATOM 4065 C CA . VAL A 1 281 ? -16.19892 13.83386 -3.15009 1.000 25.74278 339 VAL A CA 1
ATOM 4066 C C . VAL A 1 281 ? -16.70546 13.06557 -4.35973 1.000 24.33556 339 VAL A C 1
ATOM 4067 O O . VAL A 1 281 ? -17.86259 12.61414 -4.35927 1.000 25.35649 339 VAL A O 1
ATOM 4080 N N . MET A 1 282 ? -15.88924 12.91151 -5.39706 1.000 22.83931 340 MET A N 1
ATOM 4081 C CA . MET A 1 282 ? -16.36818 12.29666 -6.62102 1.000 21.71342 340 MET A CA 1
ATOM 4082 C C . MET A 1 282 ? -16.30451 10.77417 -6.53780 1.000 22.92446 340 MET A C 1
ATOM 4083 O O . MET A 1 282 ? -15.52560 10.18981 -5.78029 1.000 23.81209 340 MET A O 1
ATOM 4097 N N . GLN A 1 283 ? -17.15394 10.13890 -7.33655 1.000 23.35660 341 GLN A N 1
ATOM 4098 C CA . GLN A 1 283 ? -17.18698 8.68818 -7.41416 1.000 24.26112 341 GLN A CA 1
ATOM 4099 C C . GLN A 1 283 ? -15.90826 8.14882 -8.05255 1.000 22.55539 341 GLN A C 1
ATOM 4100 O O . GLN A 1 283 ? -15.23117 8.83808 -8.82338 1.000 21.26823 341 GLN A O 1
ATOM 4114 N N . LYS A 1 284 ? -15.56475 6.90487 -7.69737 1.000 23.69974 342 LYS A N 1
ATOM 4115 C CA . LYS A 1 284 ? -14.31482 6.31728 -8.16861 1.000 24.96748 342 LYS A CA 1
ATOM 4116 C C . LYS A 1 284 ? -14.27985 6.21131 -9.68415 1.000 25.18688 342 LYS A C 1
ATOM 4117 O O . LYS A 1 284 ? -13.20377 6.28060 -10.28593 1.000 26.54716 342 LYS A O 1
ATOM 4121 N N . LYS A 1 285 ? -15.43029 6.02252 -10.32140 1.000 25.14227 343 LYS A N 1
ATOM 4122 C CA . LYS A 1 285 ? -15.48268 5.80017 -11.76442 1.000 26.87558 343 LYS A CA 1
ATOM 4123 C C . LYS A 1 285 ? -15.92621 7.03893 -12.53234 1.000 24.79615 343 LYS A C 1
ATOM 4124 O O . LYS A 1 285 ? -16.19517 6.95236 -13.73433 1.000 26.64510 343 LYS A O 1
ATOM 4143 N N . ALA A 1 286 ? -15.97373 8.19407 -11.88229 1.000 20.19465 344 ALA A N 1
ATOM 4144 C CA . ALA A 1 286 ? -16.26578 9.44473 -12.57013 1.000 19.16550 344 ALA A CA 1
ATOM 4145 C C . ALA A 1 286 ? -14.99894 10.00857 -13.20983 1.000 18.24580 344 ALA A C 1
ATOM 4146 O O . ALA A 1 286 ? -13.87868 9.57773 -12.91577 1.000 19.77091 344 ALA A O 1
ATOM 4153 N N . ILE A 1 287 ? -15.18047 11.02562 -14.06478 1.000 16.72615 345 ILE A N 1
ATOM 4154 C CA . ILE A 1 287 ? -14.05751 11.65894 -14.74426 1.000 15.81670 345 ILE A CA 1
ATOM 4155 C C . ILE A 1 287 ? -14.17733 13.17738 -14.71995 1.000 15.01953 345 ILE A C 1
ATOM 4156 O O . ILE A 1 287 ? -15.26478 13.74564 -14.57803 1.000 15.81418 345 ILE A O 1
ATOM 4172 N N . ILE A 1 288 ? -13.02371 13.81629 -14.91548 1.000 14.13716 346 ILE A N 1
ATOM 4173 C CA . ILE A 1 288 ? -12.91075 15.24452 -15.17859 1.000 12.99365 346 ILE A CA 1
ATOM 4174 C C . ILE A 1 288 ? -12.51662 15.41608 -16.64316 1.000 12.63608 346 ILE A C 1
ATOM 4175 O O . ILE A 1 288 ? -11.52705 14.82234 -17.10373 1.000 12.87752 346 ILE A O 1
ATOM 4191 N N . MET A 1 289 ? -13.26974 16.25023 -17.35350 1.000 12.42655 347 MET A N 1
ATOM 4192 C CA . MET A 1 289 ? -13.01440 16.63139 -18.73667 1.000 11.71682 347 MET A CA 1
ATOM 4193 C C . MET A 1 289 ? -12.80792 18.13672 -18.81831 1.000 11.67878 347 MET A C 1
ATOM 4194 O O . MET A 1 289 ? -13.23733 18.88528 -17.94363 1.000 12.59754 347 MET A O 1
ATOM 4208 N N . HIS A 1 290 ? -12.14401 18.57120 -19.87646 1.000 11.35735 348 HIS A N 1
ATOM 4209 C CA . HIS A 1 290 ? -11.90326 19.98471 -20.14560 1.000 11.60037 348 HIS A CA 1
ATOM 4210 C C . HIS A 1 290 ? -11.48694 20.07205 -21.60849 1.000 11.18675 348 HIS A C 1
ATOM 4211 O O . HIS A 1 290 ? -10.60721 19.31374 -22.02859 1.000 11.83084 348 HIS A O 1
ATOM 4225 N N . PRO A 1 291 ? -12.12233 20.90917 -22.43428 1.000 11.43886 349 PRO A N 1
ATOM 4226 C CA . PRO A 1 291 ? -11.74061 20.95008 -23.86284 1.000 11.68591 349 PRO A CA 1
ATOM 4227 C C . PRO A 1 291 ? -10.34498 21.49096 -24.11282 1.000 12.25611 349 PRO A C 1
ATOM 4228 O O . PRO A 1 291 ? -9.77056 21.20117 -25.16606 1.000 12.84953 349 PRO A O 1
ATOM 4239 N N . LEU A 1 292 ? -9.78078 22.24074 -23.16884 1.000 12.04429 350 LEU A N 1
ATOM 4240 C CA . LEU A 1 292 ? -8.44455 22.83564 -23.20749 1.000 11.91411 350 LEU A CA 1
ATOM 4241 C C . LEU A 1 292 ? -8.40003 23.98947 -24.20742 1.000 12.70040 350 LEU A C 1
ATOM 4242 O O . LEU A 1 292 ? -9.17204 24.01462 -25.17079 1.000 15.00225 350 LEU A O 1
ATOM 4258 N N . PRO A 1 293 ? -7.51579 24.96365 -24.01481 1.000 13.92783 351 PRO A N 1
ATOM 4259 C CA . PRO A 1 293 ? -6.55495 25.07999 -22.92196 1.000 14.15497 351 PRO A CA 1
ATOM 4260 C C . PRO A 1 293 ? -7.20005 25.42349 -21.59186 1.000 14.44192 351 PRO A C 1
ATOM 4261 O O . PRO A 1 293 ? -8.24543 26.07959 -21.52632 1.000 15.52239 351 PRO A O 1
ATOM 4272 N N . ARG A 1 294 ? -6.56989 24.96406 -20.52562 1.000 15.81853 352 ARG A N 1
ATOM 4273 C CA . ARG A 1 294 ? -6.99638 25.34357 -19.19232 1.000 19.33353 352 ARG A CA 1
ATOM 4274 C C . ARG A 1 294 ? -6.00670 26.33030 -18.60306 1.000 20.85153 352 ARG A C 1
ATOM 4275 O O . ARG A 1 294 ? -4.82770 26.37336 -18.97613 1.000 24.63214 352 ARG A O 1
ATOM 4296 N N . LEU A 1 295 ? -6.49187 27.04647 -17.61098 1.000 21.71367 353 LEU A N 1
ATOM 4297 C CA . LEU A 1 295 ? -5.66041 27.80998 -16.70067 1.000 22.68904 353 LEU A CA 1
ATOM 4298 C C . LEU A 1 295 ? -5.93088 27.23706 -15.31318 1.000 22.17010 353 LEU A C 1
ATOM 4299 O O . LEU A 1 295 ? -6.12236 26.02267 -15.16149 1.000 25.06021 353 LEU A O 1
ATOM 4315 N N . ASP A 1 296 ? -5.98563 28.06231 -14.29398 1.000 20.52717 354 ASP A N 1
ATOM 4316 C CA . ASP A 1 296 ? -5.97772 27.52327 -12.94213 1.000 21.37370 354 ASP A CA 1
ATOM 4317 C C . ASP A 1 296 ? -7.32416 26.95413 -12.49079 1.000 18.70974 354 ASP A C 1
ATOM 4318 O O . ASP A 1 296 ? -7.45804 26.57520 -11.31813 1.000 20.06586 354 ASP A O 1
ATOM 4327 N N . GLU A 1 297 ? -8.30689 26.83629 -13.38356 1.000 17.79220 355 GLU A N 1
ATOM 4328 C CA . GLU A 1 297 ? -9.59341 26.27990 -12.98675 1.000 16.56231 355 GLU A CA 1
ATOM 4329 C C . GLU A 1 297 ? -9.56450 24.76662 -12.81044 1.000 15.20550 355 GLU A C 1
ATOM 4330 O O . GLU A 1 297 ? -10.54656 24.20644 -12.32186 1.000 15.71134 355 GLU A O 1
ATOM 4342 N N . ILE A 1 298 ? -8.48882 24.09609 -13.21499 1.000 15.14683 356 ILE A N 1
ATOM 4343 C CA . ILE A 1 298 ? -8.18837 22.75106 -12.75918 1.000 14.73873 356 ILE A CA 1
ATOM 4344 C C . ILE A 1 298 ? -6.78170 22.80206 -12.19729 1.000 15.05811 356 ILE A C 1
ATOM 4345 O O . ILE A 1 298 ? -5.84075 23.13838 -12.92705 1.000 16.26722 356 ILE A O 1
ATOM 4361 N N . THR A 1 299 ? -6.62264 22.42727 -10.93094 1.000 16.69030 357 THR A N 1
ATOM 4362 C CA . THR A 1 299 ? -5.30380 22.53653 -10.32393 1.000 16.77400 357 THR A CA 1
ATOM 4363 C C . THR A 1 299 ? -4.38208 21.42305 -10.82625 1.000 16.61030 357 THR A C 1
ATOM 4364 O O . THR A 1 299 ? -4.81427 20.36214 -11.28948 1.000 16.60321 357 THR A O 1
ATOM 4375 N N . ALA A 1 300 ? -3.08136 21.66270 -10.69491 1.000 17.14649 358 ALA A N 1
ATOM 4376 C CA . ALA A 1 300 ? -2.11283 20.69393 -11.18837 1.000 18.25988 358 ALA A CA 1
ATOM 4377 C C . ALA A 1 300 ? -2.17762 19.37877 -10.42659 1.000 18.53496 358 ALA A C 1
ATOM 4378 O O . ALA A 1 300 ? -1.83949 18.33374 -10.99825 1.000 19.61228 358 ALA A O 1
ATOM 4385 N N . ASP A 1 301 ? -2.56689 19.41504 -9.14047 1.000 20.11367 359 ASP A N 1
ATOM 4386 C CA . ASP A 1 301 ? -2.70546 18.20059 -8.33875 1.000 23.10476 359 ASP A CA 1
ATOM 4387 C C . ASP A 1 301 ? -3.72121 17.24216 -8.95171 1.000 18.84729 359 ASP A C 1
ATOM 4388 O O . ASP A 1 301 ? -3.58859 16.01623 -8.83928 1.000 19.22722 359 ASP A O 1
ATOM 4397 N N . VAL A 1 302 ? -4.79165 17.78467 -9.53477 1.000 17.06685 360 VAL A N 1
ATOM 4398 C CA . VAL A 1 302 ? -5.84239 16.94190 -10.09128 1.000 16.09301 360 VAL A CA 1
ATOM 4399 C C . VAL A 1 302 ? -5.27163 16.05791 -11.17928 1.000 14.34380 360 VAL A C 1
ATOM 4400 O O . VAL A 1 302 ? -5.72008 14.91776 -11.36707 1.000 15.14377 360 VAL A O 1
ATOM 4413 N N . ASP A 1 303 ? -4.25895 16.55639 -11.90036 1.000 14.71643 361 ASP A N 1
ATOM 4414 C CA . ASP A 1 303 ? -3.69599 15.80574 -13.01419 1.000 13.99224 361 ASP A CA 1
ATOM 4415 C C . ASP A 1 303 ? -3.19432 14.43856 -12.57652 1.000 14.31885 361 ASP A C 1
ATOM 4416 O O . ASP A 1 303 ? -3.09638 13.52119 -13.39936 1.000 14.89029 361 ASP A O 1
ATOM 4425 N N . ALA A 1 304 ? -2.80552 14.29580 -11.30622 1.000 14.85131 362 ALA A N 1
ATOM 4426 C CA . ALA A 1 304 ? -2.20015 13.05053 -10.83763 1.000 15.09940 362 ALA A CA 1
ATOM 4427 C C . ALA A 1 304 ? -3.23243 11.96483 -10.61023 1.000 15.69244 362 ALA A C 1
ATOM 4428 O O . ALA A 1 304 ? -2.85890 10.81145 -10.40793 1.000 17.92992 362 ALA A O 1
ATOM 4435 N N . ASP A 1 305 ? -4.52156 12.31004 -10.65680 1.000 15.01516 363 ASP A N 1
ATOM 4436 C CA . ASP A 1 305 ? -5.58942 11.35257 -10.43035 1.000 15.95777 363 ASP A CA 1
ATOM 4437 C C . ASP A 1 305 ? -5.92341 10.63792 -11.73686 1.000 15.18565 363 ASP A C 1
ATOM 4438 O O . ASP A 1 305 ? -6.06501 11.29822 -12.76610 1.000 14.60623 363 ASP A O 1
ATOM 4447 N N . PRO A 1 306 ? -6.05857 9.31207 -11.74076 1.000 15.14899 364 PRO A N 1
ATOM 4448 C CA . PRO A 1 306 ? -6.47650 8.61572 -12.96823 1.000 15.21831 364 PRO A CA 1
ATOM 4449 C C . PRO A 1 306 ? -7.77700 9.11561 -13.56776 1.000 15.18932 364 PRO A C 1
ATOM 4450 O O . PRO A 1 306 ? -8.02514 8.86930 -14.75597 1.000 15.23782 364 PRO A O 1
ATOM 4461 N N . ARG A 1 307 ? -8.63730 9.75574 -12.78264 1.000 14.82006 365 ARG A N 1
ATOM 4462 C CA . ARG A 1 307 ? -9.90484 10.28672 -13.27759 1.000 14.64042 365 ARG A CA 1
ATOM 4463 C C . ARG A 1 307 ? -9.74979 11.56678 -14.09070 1.000 14.27250 365 ARG A C 1
ATOM 4464 O O . ARG A 1 307 ? -10.71902 11.99046 -14.72781 1.000 15.04878 365 ARG A O 1
ATOM 4485 N N . ALA A 1 308 ? -8.55583 12.16283 -14.12534 1.000 13.49140 366 ALA A N 1
ATOM 4486 C CA . ALA A 1 308 ? -8.28232 13.35186 -14.93218 1.000 14.36361 366 ALA A CA 1
ATOM 4487 C C . ALA A 1 308 ? -8.15819 12.91732 -16.38800 1.000 13.35610 366 ALA A C 1
ATOM 4488 O O . ALA A 1 308 ? -7.13999 12.36533 -16.80169 1.000 14.53572 366 ALA A O 1
ATOM 4495 N N . ALA A 1 309 ? -9.20569 13.17314 -17.16730 1.000 12.50949 367 ALA A N 1
ATOM 4496 C CA . ALA A 1 309 ? -9.32615 12.58693 -18.49050 1.000 12.21472 367 ALA A CA 1
ATOM 4497 C C . ALA A 1 309 ? -9.04852 13.56107 -19.62047 1.000 12.20986 367 ALA A C 1
ATOM 4498 O O . ALA A 1 309 ? -9.16155 13.15953 -20.77610 1.000 12.58224 367 ALA A O 1
ATOM 4505 N N . TYR A 1 310 ? -8.68627 14.81617 -19.32723 1.000 12.55807 368 TYR A N 1
ATOM 4506 C CA . TYR A 1 310 ? -8.61577 15.83926 -20.37231 1.000 11.63903 368 TYR A CA 1
ATOM 4507 C C . TYR A 1 310 ? -7.48294 15.61208 -21.37438 1.000 10.79063 368 TYR A C 1
ATOM 4508 O O . TYR A 1 310 ? -7.59417 16.07671 -22.51504 1.000 11.80907 368 TYR A O 1
ATOM 4526 N N . PHE A 1 311 ? -6.38277 14.94574 -21.00115 1.000 12.07110 369 PHE A N 1
ATOM 4527 C CA . PHE A 1 311 ? -5.38604 14.61873 -22.03619 1.000 11.93063 369 PHE A CA 1
ATOM 4528 C C . PHE A 1 311 ? -5.78084 13.38624 -22.84931 1.000 12.53301 369 PHE A C 1
ATOM 4529 O O . PHE A 1 311 ? -5.49875 13.33046 -24.05486 1.000 13.57368 369 PHE A O 1
ATOM 4546 N N . ARG A 1 312 ? -6.44568 12.41032 -22.23035 1.000 11.69304 370 ARG A N 1
ATOM 4547 C CA . ARG A 1 312 ? -7.01282 11.30586 -22.99674 1.000 11.97376 370 ARG A CA 1
ATOM 4548 C C . ARG A 1 312 ? -8.06820 11.81746 -23.97003 1.000 11.98708 370 ARG A C 1
ATOM 4549 O O . ARG A 1 312 ? -8.17570 11.32667 -25.10061 1.000 12.89656 370 ARG A O 1
ATOM 4570 N N . GLN A 1 313 ? -8.86138 12.79511 -23.52303 1.000 11.37618 371 GLN A N 1
ATOM 4571 C CA . GLN A 1 313 ? -9.87402 13.44416 -24.34508 1.000 11.35626 371 GLN A CA 1
ATOM 4572 C C . GLN A 1 313 ? -9.23093 14.06752 -25.57583 1.000 11.82909 371 GLN A C 1
ATOM 4573 O O . GLN A 1 313 ? -9.67113 13.83489 -26.70252 1.000 12.78490 371 GLN A O 1
ATOM 4587 N N . ALA A 1 314 ? -8.15240 14.82967 -25.38553 1.000 12.63230 372 ALA A N 1
ATOM 4588 C CA . ALA A 1 314 ? -7.46317 15.39839 -26.54075 1.000 12.48289 372 ALA A CA 1
ATOM 4589 C C . ALA A 1 314 ? -6.96388 14.30711 -27.48792 1.000 12.44177 372 ALA A C 1
ATOM 4590 O O . ALA A 1 314 ? -7.08117 14.43830 -28.71445 1.000 12.89593 372 ALA A O 1
ATOM 4597 N N . LYS A 1 315 ? -6.41542 13.22057 -26.95056 1.000 12.06538 373 LYS A N 1
ATOM 4598 C CA . LYS A 1 315 ? -5.95506 12.14915 -27.82183 1.000 12.88255 373 LYS A CA 1
ATOM 4599 C C . LYS A 1 315 ? -7.12217 11.55340 -28.60495 1.000 12.07235 373 LYS A C 1
ATOM 4600 O O . LYS A 1 315 ? -6.98492 11.20738 -29.78230 1.000 12.37817 373 LYS A O 1
ATOM 4619 N N . ASN A 1 316 ? -8.28674 11.43255 -27.97542 1.000 11.99914 374 ASN A N 1
ATOM 4620 C CA . ASN A 1 316 ? -9.45056 10.91455 -28.68576 1.000 13.24995 374 ASN A CA 1
ATOM 4621 C C . ASN A 1 316 ? -9.81751 11.77915 -29.88343 1.000 12.58235 374 ASN A C 1
ATOM 4622 O O . ASN A 1 316 ? -10.40126 11.27480 -30.84977 1.000 12.67907 374 ASN A O 1
ATOM 4633 N N . GLY A 1 317 ? -9.50845 13.07623 -29.83166 1.000 12.52465 375 GLY A N 1
ATOM 4634 C CA . GLY A 1 317 ? -9.70928 13.91081 -31.00731 1.000 11.81374 375 GLY A CA 1
ATOM 4635 C C . GLY A 1 317 ? -8.96064 13.41527 -32.23313 1.000 11.75231 375 GLY A C 1
ATOM 4636 O O . GLY A 1 317 ? -9.44196 13.57181 -33.35874 1.000 12.96444 375 GLY A O 1
ATOM 4640 N N . LEU A 1 318 ? -7.78521 12.81981 -32.04027 1.000 11.33891 376 LEU A N 1
ATOM 4641 C CA . LEU A 1 318 ? -7.05679 12.22587 -33.15964 1.000 11.41920 376 LEU A CA 1
ATOM 4642 C C . LEU A 1 318 ? -7.88271 11.13984 -33.83708 1.000 11.97351 376 LEU A C 1
ATOM 4643 O O . LEU A 1 318 ? -8.01022 11.11077 -35.06930 1.000 12.28515 376 LEU A O 1
ATOM 4659 N N . PHE A 1 319 ? -8.46943 10.24664 -33.04390 1.000 11.48003 377 PHE A N 1
ATOM 4660 C CA . PHE A 1 319 ? -9.20459 9.13007 -33.61736 1.000 12.53039 377 PHE A CA 1
ATOM 4661 C C . PHE A 1 319 ? -10.46424 9.61261 -34.30973 1.000 12.12996 377 PHE A C 1
ATOM 4662 O O . PHE A 1 319 ? -10.81550 9.11728 -35.38334 1.000 12.43459 377 PHE A O 1
ATOM 4679 N N . ILE A 1 320 ? -11.18557 10.54568 -33.68366 1.000 11.88177 378 ILE A N 1
ATOM 4680 C CA . ILE A 1 320 ? -12.39908 11.08836 -34.28894 1.000 11.57181 378 ILE A CA 1
ATOM 4681 C C . ILE A 1 320 ? -12.06679 11.78656 -35.60411 1.000 11.28144 378 ILE A C 1
ATOM 4682 O O . ILE A 1 320 ? -12.79219 11.65103 -36.59226 1.000 11.96679 378 ILE A O 1
ATOM 4698 N N . ARG A 1 321 ? -10.98889 12.57216 -35.62637 1.000 11.87063 379 ARG A N 1
ATOM 4699 C CA . ARG A 1 321 ? -10.64180 13.30155 -36.83552 1.000 12.38783 379 ARG A CA 1
ATOM 4700 C C . ARG A 1 321 ? -10.11395 12.37092 -37.92291 1.000 11.92272 379 ARG A C 1
ATOM 4701 O O . ARG A 1 321 ? -10.41599 12.57019 -39.10182 1.000 12.01312 379 ARG A O 1
ATOM 4722 N N . MET A 1 322 ? -9.37300 11.32062 -37.55774 1.000 11.80881 380 MET A N 1
ATOM 4723 C CA . MET A 1 322 ? -9.05310 10.28446 -38.53094 1.000 11.58536 380 MET A CA 1
ATOM 4724 C C . MET A 1 322 ? -10.33221 9.74391 -39.15784 1.000 11.60079 380 MET A C 1
ATOM 4725 O O . MET A 1 322 ? -10.42463 9.56271 -40.38002 1.000 12.49095 380 MET A O 1
ATOM 4739 N N . ALA A 1 323 ? -11.31646 9.42085 -38.32436 1.000 11.68537 381 ALA A N 1
ATOM 4740 C CA . ALA A 1 323 ? -12.56108 8.84680 -38.83718 1.000 11.65886 381 ALA A CA 1
ATOM 4741 C C . ALA A 1 323 ? -13.22701 9.78799 -39.83075 1.000 12.26393 381 ALA A C 1
ATOM 4742 O O . ALA A 1 323 ? -13.68361 9.36035 -40.89894 1.000 13.43885 381 ALA A O 1
ATOM 4749 N N . LEU A 1 324 ? -13.32992 11.07381 -39.47673 1.000 12.34372 382 LEU A N 1
ATOM 4750 C CA . LEU A 1 324 ? -14.01526 12.02555 -40.34358 1.000 12.41629 382 LEU A CA 1
ATOM 4751 C C . LEU A 1 324 ? -13.26887 12.24641 -41.65297 1.000 12.37551 382 LEU A C 1
ATOM 4752 O O . LEU A 1 324 ? -13.89753 12.35869 -42.70556 1.000 13.08780 382 LEU A O 1
ATOM 4768 N N . LEU A 1 325 ? -11.94602 12.34362 -41.61176 1.000 12.21459 383 LEU A N 1
ATOM 4769 C CA . LEU A 1 325 ? -11.18619 12.48194 -42.84494 1.000 12.19896 383 LEU A CA 1
ATOM 4770 C C . LEU A 1 325 ? -11.40264 11.27878 -43.75495 1.000 13.01384 383 LEU A C 1
ATOM 4771 O O . LEU A 1 325 ? -11.62734 11.43294 -44.95680 1.000 13.35745 383 LEU A O 1
ATOM 4787 N N . LYS A 1 326 ? -11.34187 10.06789 -43.19298 1.000 13.12912 384 LYS A N 1
ATOM 4788 C CA . LYS A 1 326 ? -11.60504 8.86882 -43.98105 1.000 13.35845 384 LYS A CA 1
ATOM 4789 C C . LYS A 1 326 ? -13.00296 8.93097 -44.60039 1.000 13.00262 384 LYS A C 1
ATOM 4790 O O . LYS A 1 326 ? -13.18234 8.76477 -45.81663 1.000 14.47062 384 LYS A O 1
ATOM 4809 N N . LEU A 1 327 ? -14.00903 9.21627 -43.78878 1.000 13.38026 385 LEU A N 1
ATOM 4810 C CA . LEU A 1 327 ? -15.37509 9.18622 -44.29004 1.000 13.99126 385 LEU A CA 1
ATOM 4811 C C . LEU A 1 327 ? -15.60815 10.24601 -45.35303 1.000 13.53815 385 LEU A C 1
ATOM 4812 O O . LEU A 1 327 ? -16.29600 9.98926 -46.35225 1.000 14.62223 385 LEU A O 1
ATOM 4828 N N . LEU A 1 328 ? -15.07406 11.44728 -45.15395 1.000 13.13235 386 LEU A N 1
ATOM 4829 C CA . LEU A 1 328 ? -15.32004 12.51077 -46.12896 1.000 14.18391 386 LEU A CA 1
ATOM 4830 C C . LEU A 1 328 ? -14.54111 12.32400 -47.42573 1.000 15.64718 386 LEU A C 1
ATOM 4831 O O . LEU A 1 328 ? -14.97390 12.82702 -48.47673 1.000 17.56050 386 LEU A O 1
ATOM 4847 N N . LEU A 1 329 ? -13.39684 11.64023 -47.38770 1.000 14.38611 387 LEU A N 1
ATOM 4848 C CA . LEU A 1 329 ? -12.56635 11.50882 -48.58325 1.000 14.34622 387 LEU A CA 1
ATOM 4849 C C . LEU A 1 329 ? -12.77433 10.20093 -49.33175 1.000 16.68660 387 LEU A C 1
ATOM 4850 O O . LEU A 1 329 ? -12.77355 10.19992 -50.55496 1.000 18.73345 387 LEU A O 1
ATOM 4866 N N . VAL A 1 330 ? -12.95437 9.07980 -48.63802 1.000 17.12167 388 VAL A N 1
ATOM 4867 C CA . VAL A 1 330 ? -13.13748 7.78986 -49.29473 1.000 18.17423 388 VAL A CA 1
ATOM 4868 C C . VAL A 1 330 ? -14.45426 7.11584 -48.95630 1.000 19.31108 388 VAL A C 1
ATOM 4869 O O . VAL A 1 330 ? -14.76897 6.07952 -49.55915 1.000 22.95933 388 VAL A O 1
ATOM 4882 N N . GLY A 1 331 ? -15.24870 7.68021 -48.04403 1.000 18.16946 389 GLY A N 1
ATOM 4883 C CA . GLY A 1 331 ? -16.55711 7.13927 -47.73191 1.000 18.68901 389 GLY A CA 1
ATOM 4884 C C . GLY A 1 331 ? -16.48901 5.92679 -46.82809 1.000 20.19433 389 GLY A C 1
ATOM 4885 O O . GLY A 1 331 ? -15.46419 5.62186 -46.21735 1.000 20.52571 389 GLY A O 1
ATOM 4889 N N . TRP A 1 332 ? -17.62626 5.23153 -46.74227 1.000 21.35576 390 TRP A N 1
ATOM 4890 C CA . TRP A 1 332 ? -17.73665 4.01853 -45.94704 1.000 24.32376 390 TRP A CA 1
ATOM 4891 C C . TRP A 1 332 ? -17.14279 2.86226 -46.72525 1.000 28.67644 390 TRP A C 1
ATOM 4892 O O . TRP A 1 332 ? -16.57111 1.98481 -46.11979 1.000 31.82030 390 TRP A O 1
ATOM 4914 N N . PRO B 1 21 ? 15.30630 12.02563 -73.55825 1.000 46.62566 79 PRO B N 1
ATOM 4915 C CA . PRO B 1 21 ? 15.65398 12.65368 -72.27899 1.000 46.66176 79 PRO B CA 1
ATOM 4916 C C . PRO B 1 21 ? 16.87056 13.56997 -72.38444 1.000 45.51739 79 PRO B C 1
ATOM 4917 O O . PRO B 1 21 ? 17.89091 13.19640 -72.95949 1.000 45.86770 79 PRO B O 1
ATOM 4920 N N . HIS B 1 22 ? 16.75092 14.77748 -71.84378 1.000 43.92581 80 HIS B N 1
ATOM 4921 C CA . HIS B 1 22 ? 17.87175 15.70487 -71.81062 1.000 42.55689 80 HIS B CA 1
ATOM 4922 C C . HIS B 1 22 ? 17.62001 16.72000 -70.70938 1.000 38.24177 80 HIS B C 1
ATOM 4923 O O . HIS B 1 22 ? 16.49416 16.87597 -70.22727 1.000 36.17745 80 HIS B O 1
ATOM 4937 N N . MET B 1 23 ? 18.69419 17.38168 -70.29232 1.000 37.07559 81 MET B N 1
ATOM 4938 C CA . MET B 1 23 ? 18.59334 18.32686 -69.19343 1.000 37.39977 81 MET B CA 1
ATOM 4939 C C . MET B 1 23 ? 17.72378 19.50670 -69.59884 1.000 32.56316 81 MET B C 1
ATOM 4940 O O . MET B 1 23 ? 17.71516 19.93842 -70.75824 1.000 31.71586 81 MET B O 1
ATOM 4954 N N . PHE B 1 24 ? 16.97425 20.01932 -68.63624 1.000 30.36092 82 PHE B N 1
ATOM 4955 C CA . PHE B 1 24 ? 16.30764 21.29377 -68.81669 1.000 29.08790 82 PHE B CA 1
ATOM 4956 C C . PHE B 1 24 ? 17.35670 22.36568 -69.06099 1.000 28.89885 82 PHE B C 1
ATOM 4957 O O . PHE B 1 24 ? 18.40815 22.39882 -68.41226 1.000 29.25682 82 PHE B O 1
ATOM 4974 N N . GLU B 1 25 ? 17.07672 23.22837 -70.03026 1.000 28.59140 83 GLU B N 1
ATOM 4975 C CA . GLU B 1 25 ? 18.03910 24.23969 -70.42822 1.000 28.79373 83 GLU B CA 1
ATOM 4976 C C . GLU B 1 25 ? 18.17405 25.36323 -69.41213 1.000 28.22148 83 GLU B C 1
ATOM 4977 O O . GLU B 1 25 ? 19.14138 26.12703 -69.49281 1.000 30.66644 83 GLU B O 1
ATOM 4989 N N . LEU B 1 26 ? 17.25749 25.47900 -68.45824 1.000 25.92843 84 LEU B N 1
ATOM 4990 C CA . LEU B 1 26 ? 17.36476 26.48470 -67.41714 1.000 25.65998 84 LEU B CA 1
ATOM 4991 C C . LEU B 1 26 ? 17.86324 25.82097 -66.14013 1.000 25.28732 84 LEU B C 1
ATOM 4992 O O . LEU B 1 26 ? 17.43524 24.71416 -65.79663 1.000 26.07768 84 LEU B O 1
ATOM 5008 N N . SER B 1 27 ? 18.76017 26.49727 -65.43515 1.000 25.19294 85 SER B N 1
ATOM 5009 C CA A SER B 1 27 ? 19.18411 26.02791 -64.12300 0.448 24.63575 85 SER B CA 1
ATOM 5010 C CA B SER B 1 27 ? 19.18183 26.02835 -64.12096 0.552 24.93671 85 SER B CA 1
ATOM 5011 C C . SER B 1 27 ? 18.35054 26.61568 -62.99301 1.000 23.31954 85 SER B C 1
ATOM 5012 O O . SER B 1 27 ? 18.40078 26.09875 -61.86709 1.000 22.76022 85 SER B O 1
ATOM 5025 N N . ASP B 1 28 ? 17.60773 27.68350 -63.26901 1.000 21.74797 86 ASP B N 1
ATOM 5026 C CA . ASP B 1 28 ? 16.78552 28.39423 -62.30380 1.000 20.73627 86 ASP B CA 1
ATOM 5027 C C . ASP B 1 28 ? 15.64944 29.01862 -63.08963 1.000 19.86138 86 ASP B C 1
ATOM 5028 O O . ASP B 1 28 ? 15.74946 29.18334 -64.30767 1.000 20.73669 86 ASP B O 1
ATOM 5037 N N . VAL B 1 29 ? 14.57323 29.38414 -62.40570 1.000 19.18122 87 VAL B N 1
ATOM 5038 C CA . VAL B 1 29 ? 13.48240 30.11498 -63.05274 1.000 18.96172 87 VAL B CA 1
ATOM 5039 C C . VAL B 1 29 ? 13.37274 31.45174 -62.34547 1.000 19.11445 87 VAL B C 1
ATOM 5040 O O . VAL B 1 29 ? 12.82232 31.53569 -61.23237 1.000 19.24714 87 VAL B O 1
ATOM 5053 N N . ILE B 1 30 ? 13.88595 32.49843 -62.99954 1.000 20.46651 88 ILE B N 1
ATOM 5054 C CA . ILE B 1 30 ? 14.10558 33.79050 -62.37261 1.000 21.44747 88 ILE B CA 1
ATOM 5055 C C . ILE B 1 30 ? 13.39540 34.91657 -63.11367 1.000 21.37687 88 ILE B C 1
ATOM 5056 O O . ILE B 1 30 ? 12.85984 35.82785 -62.48543 1.000 21.53238 88 ILE B O 1
ATOM 5072 N N . GLU B 1 31 ? 13.42280 34.91115 -64.44701 1.000 22.51462 89 GLU B N 1
ATOM 5073 C CA . GLU B 1 31 ? 12.91869 36.05079 -65.20000 1.000 24.09243 89 GLU B CA 1
ATOM 5074 C C . GLU B 1 31 ? 12.33069 35.59946 -66.52733 1.000 22.83704 89 GLU B C 1
ATOM 5075 O O . GLU B 1 31 ? 12.73053 34.57903 -67.09768 1.000 22.99653 89 GLU B O 1
ATOM 5087 N N . GLY B 1 32 ? 11.37094 36.39043 -67.01102 1.000 21.88985 90 GLY B N 1
ATOM 5088 C CA . GLY B 1 32 ? 10.71404 36.07786 -68.26909 1.000 21.95341 90 GLY B CA 1
ATOM 5089 C C . GLY B 1 32 ? 11.65156 35.95445 -69.45228 1.000 23.50801 90 GLY B C 1
ATOM 5090 O O . GLY B 1 32 ? 11.40204 35.15462 -70.35807 1.000 23.64893 90 GLY B O 1
ATOM 5094 N N . LYS B 1 33 ? 12.73795 36.72472 -69.46815 1.000 24.66436 91 LYS B N 1
ATOM 5095 C CA . LYS B 1 33 ? 13.59587 36.71107 -70.64687 1.000 26.93127 91 LYS B CA 1
ATOM 5096 C C . LYS B 1 33 ? 14.35332 35.40246 -70.81744 1.000 26.50451 91 LYS B C 1
ATOM 5097 O O . LYS B 1 33 ? 15.01981 35.22142 -71.83988 1.000 27.37783 91 LYS B O 1
ATOM 5116 N N . GLN B 1 34 ? 14.26971 34.48347 -69.85945 1.000 24.66183 92 GLN B N 1
ATOM 5117 C CA . GLN B 1 34 ? 14.87528 33.17353 -70.05131 1.000 24.49130 92 GLN B CA 1
ATOM 5118 C C . GLN B 1 34 ? 14.09768 32.29853 -71.02507 1.000 25.28315 92 GLN B C 1
ATOM 5119 O O . GLN B 1 34 ? 14.61280 31.24627 -71.42625 1.000 27.00748 92 GLN B O 1
ATOM 5133 N N . PHE B 1 35 ? 12.88423 32.69336 -71.40547 1.000 24.75506 93 PHE B N 1
ATOM 5134 C CA . PHE B 1 35 ? 11.97301 31.82969 -72.14792 1.000 25.27868 93 PHE B CA 1
ATOM 5135 C C . PHE B 1 35 ? 11.81087 32.30622 -73.58222 1.000 27.74213 93 PHE B C 1
ATOM 5136 O O . PHE B 1 35 ? 11.56934 33.49252 -73.82173 1.000 30.63681 93 PHE B O 1
ATOM 5153 N N . ASP B 1 36 ? 11.92561 31.37382 -74.52367 1.000 27.42692 94 ASP B N 1
ATOM 5154 C CA . ASP B 1 36 ? 11.56977 31.61011 -75.91959 1.000 27.66708 94 ASP B CA 1
ATOM 5155 C C . ASP B 1 36 ? 10.29694 30.83833 -76.26418 1.000 26.65621 94 ASP B C 1
ATOM 5156 O O . ASP B 1 36 ? 9.78357 30.04951 -75.46794 1.000 26.02707 94 ASP B O 1
ATOM 5165 N N . ARG B 1 37 ? 9.75065 31.11780 -77.44739 1.000 27.76330 95 ARG B N 1
ATOM 5166 C CA . ARG B 1 37 ? 8.47612 30.52197 -77.84532 1.000 28.19690 95 ARG B CA 1
ATOM 5167 C C . ARG B 1 37 ? 8.52724 28.99786 -77.77115 1.000 27.68273 95 ARG B C 1
ATOM 5168 O O . ARG B 1 37 ? 7.60978 28.35656 -77.24504 1.000 27.39244 95 ARG B O 1
ATOM 5189 N N . GLU B 1 38 ? 9.58901 28.40112 -78.32212 1.000 28.31694 96 GLU B N 1
ATOM 5190 C CA . GLU B 1 38 ? 9.71517 26.94778 -78.33830 1.000 29.81985 96 GLU B CA 1
ATOM 5191 C C . GLU B 1 38 ? 9.67642 26.38236 -76.92523 1.000 27.20636 96 GLU B C 1
ATOM 5192 O O . GLU B 1 38 ? 8.99832 25.38147 -76.65136 1.000 25.76389 96 GLU B O 1
ATOM 5200 N N A MET B 1 39 ? 10.41522 27.00375 -76.00932 0.624 25.67173 97 MET B N 1
ATOM 5201 N N B MET B 1 39 ? 10.41372 27.00186 -76.00556 0.376 26.62409 97 MET B N 1
ATOM 5202 C CA A MET B 1 39 ? 10.43563 26.53910 -74.62780 0.624 24.17991 97 MET B CA 1
ATOM 5203 C CA B MET B 1 39 ? 10.42614 26.51488 -74.63191 0.376 26.03616 97 MET B CA 1
ATOM 5204 C C A MET B 1 39 ? 9.06065 26.67215 -73.98093 0.624 22.75638 97 MET B C 1
ATOM 5205 C C B MET B 1 39 ? 9.05672 26.66843 -73.97816 0.376 23.99532 97 MET B C 1
ATOM 5206 O O A MET B 1 39 ? 8.60746 25.76857 -73.26271 0.624 22.37327 97 MET B O 1
ATOM 5207 O O B MET B 1 39 ? 8.60382 25.77346 -73.25136 0.376 23.75648 97 MET B O 1
ATOM 5234 N N . LEU B 1 40 ? 8.38124 27.79448 -74.21922 1.000 22.78583 98 LEU B N 1
ATOM 5235 C CA . LEU B 1 40 ? 7.05049 27.98181 -73.65330 1.000 22.31838 98 LEU B CA 1
ATOM 5236 C C . LEU B 1 40 ? 6.11181 26.87928 -74.12425 1.000 21.61288 98 LEU B C 1
ATOM 5237 O O . LEU B 1 40 ? 5.43988 26.22633 -73.31769 1.000 20.94170 98 LEU B O 1
ATOM 5253 N N . SER B 1 41 ? 6.06549 26.64457 -75.43771 1.000 22.17570 99 SER B N 1
ATOM 5254 C CA . SER B 1 41 ? 5.16053 25.63088 -75.96822 1.000 23.29669 99 SER B CA 1
ATOM 5255 C C . SER B 1 41 ? 5.46637 24.26152 -75.38491 1.000 22.70565 99 SER B C 1
ATOM 5256 O O . SER B 1 41 ? 4.54728 23.48901 -75.08326 1.000 22.79532 99 SER B O 1
ATOM 5264 N N . ALA B 1 42 ? 6.75375 23.95417 -75.19370 1.000 23.26524 100 ALA B N 1
ATOM 5265 C CA . ALA B 1 42 ? 7.13960 22.65684 -74.64552 1.000 23.85790 100 ALA B CA 1
ATOM 5266 C C . ALA B 1 42 ? 6.75449 22.53896 -73.17658 1.000 22.37559 100 ALA B C 1
ATOM 5267 O O . ALA B 1 42 ? 6.27849 21.48529 -72.73985 1.000 22.85320 100 ALA B O 1
ATOM 5274 N N . ILE B 1 43 ? 6.94941 23.60660 -72.40091 1.000 20.19839 101 ILE B N 1
ATOM 5275 C CA . ILE B 1 43 ? 6.51455 23.59033 -71.00355 1.000 19.90319 101 ILE B CA 1
ATOM 5276 C C . ILE B 1 43 ? 5.00830 23.38989 -70.91860 1.000 19.70583 101 ILE B C 1
ATOM 5277 O O . ILE B 1 43 ? 4.51358 22.64316 -70.06567 1.000 19.35025 101 ILE B O 1
ATOM 5293 N N . PHE B 1 44 ? 4.25272 24.04491 -71.80414 1.000 20.21062 102 PHE B N 1
ATOM 5294 C CA . PHE B 1 44 ? 2.80059 23.91032 -71.75240 1.000 19.96822 102 PHE B CA 1
ATOM 5295 C C . PHE B 1 44 ? 2.37009 22.47268 -72.04587 1.000 20.92835 102 PHE B C 1
ATOM 5296 O O . PHE B 1 44 ? 1.40949 21.96210 -71.45286 1.000 21.19248 102 PHE B O 1
ATOM 5313 N N . ASP B 1 45 ? 3.07752 21.79413 -72.94240 1.000 21.10574 103 ASP B N 1
ATOM 5314 C CA . ASP B 1 45 ? 2.80036 20.37993 -73.16286 1.000 22.78643 103 ASP B CA 1
ATOM 5315 C C . ASP B 1 45 ? 3.09000 19.55713 -71.90763 1.000 21.18781 103 ASP B C 1
ATOM 5316 O O . ASP B 1 45 ? 2.33904 18.63167 -71.57281 1.000 21.34460 103 ASP B O 1
ATOM 5325 N N . VAL B 1 46 ? 4.16988 19.87295 -71.18820 1.000 19.90662 104 VAL B N 1
ATOM 5326 C CA . VAL B 1 46 ? 4.43319 19.15722 -69.93797 1.000 19.75863 104 VAL B CA 1
ATOM 5327 C C . VAL B 1 46 ? 3.33434 19.44922 -68.92414 1.000 18.46763 104 VAL B C 1
ATOM 5328 O O . VAL B 1 46 ? 2.87564 18.54962 -68.21316 1.000 19.20163 104 VAL B O 1
ATOM 5341 N N . ALA B 1 47 ? 2.87753 20.70324 -68.85264 1.000 17.26463 105 ALA B N 1
ATOM 5342 C CA . ALA B 1 47 ? 1.79507 21.03007 -67.92868 1.000 18.04936 105 ALA B CA 1
ATOM 5343 C C . ALA B 1 47 ? 0.53879 20.21297 -68.22315 1.000 18.56086 105 ALA B C 1
ATOM 5344 O O . ALA B 1 47 ? -0.16606 19.80221 -67.29140 1.000 18.76963 105 ALA B O 1
ATOM 5351 N N . ARG B 1 48 ? 0.23210 19.96894 -69.51115 1.000 19.25137 106 ARG B N 1
ATOM 5352 C CA . ARG B 1 48 ? -0.90786 19.11666 -69.84314 1.000 20.67763 106 ARG B CA 1
ATOM 5353 C C . ARG B 1 48 ? -0.69690 17.69079 -69.34726 1.000 20.76974 106 ARG B C 1
ATOM 5354 O O . ARG B 1 48 ? -1.64721 17.03966 -68.90499 1.000 21.58591 106 ARG B O 1
ATOM 5375 N N A GLU B 1 49 ? 0.53995 17.18839 -69.42188 0.509 20.35709 107 GLU B N 1
ATOM 5376 N N B GLU B 1 49 ? 0.53667 17.18699 -69.40362 0.491 20.44112 107 GLU B N 1
ATOM 5377 C CA A GLU B 1 49 ? 0.84629 15.89044 -68.82858 0.509 21.36713 107 GLU B CA 1
ATOM 5378 C CA B GLU B 1 49 ? 0.80174 15.87465 -68.82240 0.491 21.35912 107 GLU B CA 1
ATOM 5379 C C A GLU B 1 49 ? 0.62139 15.92021 -67.32045 0.509 20.41142 107 GLU B C 1
ATOM 5380 C C B GLU B 1 49 ? 0.63531 15.90687 -67.30586 0.491 20.30579 107 GLU B C 1
ATOM 5381 O O A GLU B 1 49 ? 0.08900 14.96449 -66.74178 0.509 20.70482 107 GLU B O 1
ATOM 5382 O O B GLU B 1 49 ? 0.15908 14.93566 -66.70512 0.491 20.42775 107 GLU B O 1
ATOM 5405 N N . MET B 1 50 ? 1.02956 17.00821 -66.66421 1.000 19.92087 108 MET B N 1
ATOM 5406 C CA . MET B 1 50 ? 0.83306 17.11688 -65.22626 1.000 19.44210 108 MET B CA 1
ATOM 5407 C C . MET B 1 50 ? -0.64444 17.15805 -64.85349 1.000 19.33723 108 MET B C 1
ATOM 5408 O O . MET B 1 50 ? -1.03225 16.61841 -63.81150 1.000 20.60357 108 MET B O 1
ATOM 5422 N N A GLU B 1 51 ? -1.48697 17.74915 -65.70160 0.635 20.17360 109 GLU B N 1
ATOM 5423 N N B GLU B 1 51 ? -1.47847 17.78013 -65.69334 0.365 20.14992 109 GLU B N 1
ATOM 5424 C CA A GLU B 1 51 ? -2.92163 17.73267 -65.43769 0.635 21.11309 109 GLU B CA 1
ATOM 5425 C CA B GLU B 1 51 ? -2.92026 17.73093 -65.47769 0.365 20.95939 109 GLU B CA 1
ATOM 5426 C C A GLU B 1 51 ? -3.46356 16.30638 -65.42885 0.635 21.75951 109 GLU B C 1
ATOM 5427 C C B GLU B 1 51 ? -3.39392 16.28934 -65.37349 0.365 21.41607 109 GLU B C 1
ATOM 5428 O O A GLU B 1 51 ? -4.35896 15.97889 -64.64212 0.635 22.41935 109 GLU B O 1
ATOM 5429 O O B GLU B 1 51 ? -4.16225 15.93159 -64.47451 0.365 21.64166 109 GLU B O 1
ATOM 5452 N N . LYS B 1 52 ? -2.93269 15.44058 -66.29206 1.000 21.71270 110 LYS B N 1
ATOM 5453 C CA . LYS B 1 52 ? -3.38244 14.05298 -66.29719 1.000 23.97294 110 LYS B CA 1
ATOM 5454 C C . LYS B 1 52 ? -2.95218 13.35881 -65.01299 1.000 23.32561 110 LYS B C 1
ATOM 5455 O O . LYS B 1 52 ? -3.71024 12.57601 -64.42758 1.000 25.15439 110 LYS B O 1
ATOM 5474 N N . ILE B 1 53 ? -1.73336 13.63876 -64.55644 1.000 22.60982 111 ILE B N 1
ATOM 5475 C CA . ILE B 1 53 ? -1.25229 13.06745 -63.29994 1.000 23.11207 111 ILE B CA 1
ATOM 5476 C C . ILE B 1 53 ? -2.11027 13.53307 -62.13225 1.000 23.61033 111 ILE B C 1
ATOM 5477 O O . ILE B 1 53 ? -2.49357 12.73521 -61.26833 1.000 24.95690 111 ILE B O 1
ATOM 5493 N N . GLU B 1 54 ? -2.41361 14.83073 -62.07642 1.000 23.19846 112 GLU B N 1
ATOM 5494 C CA . GLU B 1 54 ? -3.16009 15.36903 -60.94519 1.000 23.62115 112 GLU B CA 1
ATOM 5495 C C . GLU B 1 54 ? -4.57793 14.82260 -60.88943 1.000 25.56704 112 GLU B C 1
ATOM 5496 O O . GLU B 1 54 ? -5.14936 14.69497 -59.80366 1.000 26.28681 112 GLU B O 1
ATOM 5508 N N . LYS B 1 55 ? -5.15971 14.48631 -62.03864 1.000 27.10686 113 LYS B N 1
ATOM 5509 C CA . LYS B 1 55 ? -6.51233 13.95482 -62.06317 1.000 30.82292 113 LYS B CA 1
ATOM 5510 C C . LYS B 1 55 ? -6.55567 12.47655 -61.70977 1.000 32.35244 113 LYS B C 1
ATOM 5511 O O . LYS B 1 55 ? -7.63051 11.96314 -61.39153 1.000 33.92155 113 LYS B O 1
ATOM 5530 N N A SER B 1 56 ? -5.42218 11.78670 -61.76118 0.663 32.63946 114 SER B N 1
ATOM 5531 N N B SER B 1 56 ? -5.41504 11.79284 -61.75226 0.337 33.79590 114 SER B N 1
ATOM 5532 C CA A SER B 1 56 ? -5.40372 10.35625 -61.51023 0.663 34.80716 114 SER B CA 1
ATOM 5533 C CA B SER B 1 56 ? -5.37522 10.35967 -61.50568 0.337 35.90179 114 SER B CA 1
ATOM 5534 C C A SER B 1 56 ? -5.56714 10.06319 -60.02320 0.663 36.96735 114 SER B C 1
ATOM 5535 C C B SER B 1 56 ? -5.54316 10.05573 -60.02171 0.337 37.41226 114 SER B C 1
ATOM 5536 O O A SER B 1 56 ? -5.26319 10.88779 -59.15622 0.663 37.61239 114 SER B O 1
ATOM 5537 O O B SER B 1 56 ? -5.22067 10.87142 -59.15344 0.337 37.78662 114 SER B O 1
ATOM 5552 N N . SER B 1 57 ? -6.04381 8.85002 -59.73696 1.000 38.54673 115 SER B N 1
ATOM 5553 C CA . SER B 1 57 ? -6.17163 8.39013 -58.36177 1.000 40.55454 115 SER B CA 1
ATOM 5554 C C . SER B 1 57 ? -4.83859 7.92904 -57.79421 1.000 39.83131 115 SER B C 1
ATOM 5555 O O . SER B 1 57 ? -4.65969 7.93190 -56.56605 1.000 41.15031 115 SER B O 1
ATOM 5563 N N . SER B 1 58 ? -3.90206 7.54878 -58.66154 1.000 37.11377 116 SER B N 1
ATOM 5564 C CA . SER B 1 58 ? -2.62829 6.99797 -58.23087 1.000 34.30864 116 SER B CA 1
ATOM 5565 C C . SER B 1 58 ? -1.68838 8.12704 -57.85813 1.000 30.50077 116 SER B C 1
ATOM 5566 O O . SER B 1 58 ? -1.57731 9.10993 -58.59443 1.000 30.62941 116 SER B O 1
ATOM 5574 N N . GLN B 1 59 ? -1.01434 7.98385 -56.71732 1.000 26.71493 117 GLN B N 1
ATOM 5575 C CA . GLN B 1 59 ? -0.01786 8.95862 -56.29840 1.000 24.30164 117 GLN B CA 1
ATOM 5576 C C . GLN B 1 59 ? 1.24658 8.83455 -57.14320 1.000 23.26342 117 GLN B C 1
ATOM 5577 O O . GLN B 1 59 ? 1.84253 7.75855 -57.24984 1.000 25.05315 117 GLN B O 1
ATOM 5591 N N . SER B 1 60 ? 1.66117 9.95142 -57.72526 1.000 21.71467 118 SER B N 1
ATOM 5592 C CA . SER B 1 60 ? 2.88276 9.99268 -58.50949 1.000 20.95070 118 SER B CA 1
ATOM 5593 C C . SER B 1 60 ? 4.09638 9.91341 -57.59399 1.000 20.22100 118 SER B C 1
ATOM 5594 O O . SER B 1 60 ? 4.08802 10.42448 -56.46909 1.000 21.22334 118 SER B O 1
ATOM 5602 N N . GLU B 1 61 ? 5.15873 9.28212 -58.09938 1.000 20.53457 119 GLU B N 1
ATOM 5603 C CA . GLU B 1 61 ? 6.43049 9.20269 -57.39102 1.000 21.28637 119 GLU B CA 1
ATOM 5604 C C . GLU B 1 61 ? 7.56945 9.81783 -58.20360 1.000 18.71134 119 GLU B C 1
ATOM 5605 O O . GLU B 1 61 ? 8.73787 9.53439 -57.94304 1.000 20.20829 119 GLU B O 1
ATOM 5617 N N . ILE B 1 62 ? 7.24818 10.67510 -59.17795 1.000 18.80388 120 ILE B N 1
ATOM 5618 C CA . ILE B 1 62 ? 8.27559 11.27148 -60.03301 1.000 18.84049 120 ILE B CA 1
ATOM 5619 C C . ILE B 1 62 ? 9.35273 11.97464 -59.21040 1.000 18.39599 120 ILE B C 1
ATOM 5620 O O . ILE B 1 62 ? 10.54698 11.88651 -59.52219 1.000 19.60160 120 ILE B O 1
ATOM 5636 N N . LEU B 1 63 ? 8.95063 12.70912 -58.17357 1.000 16.48109 121 LEU B N 1
ATOM 5637 C CA . LEU B 1 63 ? 9.87849 13.46807 -57.34150 1.000 16.26935 121 LEU B CA 1
ATOM 5638 C C . LEU B 1 63 ? 10.06243 12.85479 -55.95911 1.000 15.63313 121 LEU B C 1
ATOM 5639 O O . LEU B 1 63 ? 10.49596 13.54633 -55.03321 1.000 15.83792 121 LEU B O 1
ATOM 5655 N N . LYS B 1 64 ? 9.78111 11.56681 -55.80845 1.000 16.79024 122 LYS B N 1
ATOM 5656 C CA . LYS B 1 64 ? 10.08846 10.90084 -54.55818 1.000 18.14471 122 LYS B CA 1
ATOM 5657 C C . LYS B 1 64 ? 11.56086 11.07692 -54.23590 1.000 18.33698 122 LYS B C 1
ATOM 5658 O O . LYS B 1 64 ? 12.43198 10.88713 -55.09172 1.000 19.29005 122 LYS B O 1
ATOM 5677 N N . GLY B 1 65 ? 11.83156 11.42535 -52.98755 1.000 17.58855 123 GLY B N 1
ATOM 5678 C CA . GLY B 1 65 ? 13.17722 11.62339 -52.51523 1.000 17.53774 123 GLY B CA 1
ATOM 5679 C C . GLY B 1 65 ? 13.69472 13.03818 -52.61651 1.000 17.08902 123 GLY B C 1
ATOM 5680 O O . GLY B 1 65 ? 14.75040 13.33174 -52.04638 1.000 19.92965 123 GLY B O 1
ATOM 5684 N N . TYR B 1 66 ? 13.00157 13.92578 -53.32107 1.000 15.10063 124 TYR B N 1
ATOM 5685 C CA . TYR B 1 66 ? 13.42989 15.31005 -53.46315 1.000 14.66036 124 TYR B CA 1
ATOM 5686 C C . TYR B 1 66 ? 12.73206 16.17926 -52.43241 1.000 13.94897 124 TYR B C 1
ATOM 5687 O O . TYR B 1 66 ? 11.57544 15.93096 -52.07361 1.000 13.93926 124 TYR B O 1
ATOM 5705 N N . LEU B 1 67 ? 13.45180 17.17934 -51.93878 1.000 13.29802 125 LEU B N 1
ATOM 5706 C CA . LEU B 1 67 ? 12.93512 18.11868 -50.94842 1.000 13.00371 125 LEU B CA 1
ATOM 5707 C C . LEU B 1 67 ? 12.99144 19.54000 -51.47987 1.000 13.02813 125 LEU B C 1
ATOM 5708 O O . LEU B 1 67 ? 14.04236 20.00132 -51.95709 1.000 15.14170 125 LEU B O 1
ATOM 5724 N N . MET B 1 68 ? 11.86265 20.22874 -51.38198 1.000 12.12774 126 MET B N 1
ATOM 5725 C CA . MET B 1 68 ? 11.76268 21.65004 -51.68087 1.000 12.92001 126 MET B CA 1
ATOM 5726 C C . MET B 1 68 ? 11.80651 22.42924 -50.38830 1.000 12.94954 126 MET B C 1
ATOM 5727 O O . MET B 1 68 ? 11.11986 22.07069 -49.42943 1.000 15.70763 126 MET B O 1
ATOM 5741 N N . ALA B 1 69 ? 12.57947 23.50580 -50.37243 1.000 13.03167 127 ALA B N 1
ATOM 5742 C CA . ALA B 1 69 ? 12.52280 24.48184 -49.28801 1.000 13.85855 127 ALA B CA 1
ATOM 5743 C C . ALA B 1 69 ? 11.83715 25.73414 -49.80423 1.000 14.29970 127 ALA B C 1
ATOM 5744 O O . ALA B 1 69 ? 12.24220 26.27497 -50.83655 1.000 15.27566 127 ALA B O 1
ATOM 5751 N N . THR B 1 70 ? 10.79669 26.17964 -49.10975 1.000 14.39169 128 THR B N 1
ATOM 5752 C CA . THR B 1 70 ? 10.20043 27.46844 -49.42870 1.000 15.21470 128 THR B CA 1
ATOM 5753 C C . THR B 1 70 ? 10.73269 28.56700 -48.50911 1.000 15.48543 128 THR B C 1
ATOM 5754 O O . THR B 1 70 ? 11.05768 28.34707 -47.34424 1.000 18.09608 128 THR B O 1
ATOM 5765 N N . LEU B 1 71 ? 10.80862 29.76486 -49.04862 1.000 14.26281 129 LEU B N 1
ATOM 5766 C CA . LEU B 1 71 ? 11.25587 30.93393 -48.29217 1.000 15.13141 129 LEU B CA 1
ATOM 5767 C C . LEU B 1 71 ? 10.31494 32.06087 -48.68988 1.000 14.56551 129 LEU B C 1
ATOM 5768 O O . LEU B 1 71 ? 10.53777 32.72170 -49.70086 1.000 16.29959 129 LEU B O 1
ATOM 5784 N N . PHE B 1 72 ? 9.27077 32.27452 -47.89740 1.000 14.65407 130 PHE B N 1
ATOM 5785 C CA . PHE B 1 72 ? 8.27780 33.31687 -48.16054 1.000 15.73168 130 PHE B CA 1
ATOM 5786 C C . PHE B 1 72 ? 8.49592 34.46797 -47.20006 1.000 16.53528 130 PHE B C 1
ATOM 5787 O O . PHE B 1 72 ? 8.22807 34.35228 -46.00535 1.000 18.34024 130 PHE B O 1
ATOM 5804 N N . TYR B 1 73 ? 9.01015 35.56517 -47.73731 1.000 17.44259 131 TYR B N 1
ATOM 5805 C CA . TYR B 1 73 ? 9.22041 36.79035 -46.97497 1.000 19.69548 131 TYR B CA 1
ATOM 5806 C C . TYR B 1 73 ? 8.03660 37.74809 -47.06984 1.000 20.76147 131 TYR B C 1
ATOM 5807 O O . TYR B 1 73 ? 8.03880 38.78351 -46.39536 1.000 23.27065 131 TYR B O 1
ATOM 5825 N N . GLU B 1 74 ? 7.07395 37.46931 -47.93417 1.000 20.56542 132 GLU B N 1
ATOM 5826 C CA A GLU B 1 74 ? 5.85199 38.23911 -48.07836 0.423 20.23014 132 GLU B CA 1
ATOM 5827 C CA B GLU B 1 74 ? 5.85187 38.23983 -48.08563 0.577 20.51751 132 GLU B CA 1
ATOM 5828 C C . GLU B 1 74 ? 4.69469 37.25974 -48.14151 1.000 19.49490 132 GLU B C 1
ATOM 5829 O O . GLU B 1 74 ? 4.88086 36.09039 -48.50402 1.000 20.15928 132 GLU B O 1
ATOM 5850 N N . PRO B 1 75 ? 3.49239 37.70137 -47.78048 1.000 18.84324 133 PRO B N 1
ATOM 5851 C CA . PRO B 1 75 ? 2.33421 36.80246 -47.75881 1.000 19.05160 133 PRO B CA 1
ATOM 5852 C C . PRO B 1 75 ? 1.99446 36.24334 -49.13052 1.000 17.03351 133 PRO B C 1
ATOM 5853 O O . PRO B 1 75 ? 2.20393 36.88220 -50.16577 1.000 18.34709 133 PRO B O 1
ATOM 5864 N N . SER B 1 76 ? 1.39832 35.05276 -49.11869 1.000 16.85643 134 SER B N 1
ATOM 5865 C CA . SER B 1 76 ? 1.01737 34.37852 -50.34514 1.000 16.06663 134 SER B CA 1
ATOM 5866 C C . SER B 1 76 ? -0.04285 33.32527 -50.03803 1.000 15.83100 134 SER B C 1
ATOM 5867 O O . SER B 1 76 ? 0.03522 32.62825 -49.02909 1.000 16.32630 134 SER B O 1
ATOM 5875 N N . THR B 1 77 ? -1.01933 33.20801 -50.92403 1.000 15.66455 135 THR B N 1
ATOM 5876 C CA . THR B 1 77 ? -1.92926 32.07462 -50.93439 1.000 15.51790 135 THR B CA 1
ATOM 5877 C C . THR B 1 77 ? -1.67040 31.20505 -52.15286 1.000 14.61062 135 THR B C 1
ATOM 5878 O O . THR B 1 77 ? -1.28841 30.04381 -52.02003 1.000 14.96179 135 THR B O 1
ATOM 5889 N N . ARG B 1 78 ? -1.83168 31.76194 -53.34736 1.000 14.28944 136 ARG B N 1
ATOM 5890 C CA . ARG B 1 78 ? -1.71489 30.96331 -54.56414 1.000 13.70237 136 ARG B CA 1
ATOM 5891 C C . ARG B 1 78 ? -0.30041 30.42434 -54.76792 1.000 13.58970 136 ARG B C 1
ATOM 5892 O O . ARG B 1 78 ? -0.11048 29.23111 -55.01174 1.000 14.02264 136 ARG B O 1
ATOM 5913 N N . THR B 1 79 ? 0.70127 31.29529 -54.74874 1.000 12.96454 137 THR B N 1
ATOM 5914 C CA . THR B 1 79 ? 2.02969 30.85760 -55.16792 1.000 13.35146 137 THR B CA 1
ATOM 5915 C C . THR B 1 79 ? 2.60893 29.86772 -54.16299 1.000 13.40423 137 THR B C 1
ATOM 5916 O O . THR B 1 79 ? 3.09004 28.79771 -54.53430 1.000 14.60864 137 THR B O 1
ATOM 5927 N N . ARG B 1 80 ? 2.50505 30.18426 -52.87436 1.000 12.85126 138 ARG B N 1
ATOM 5928 C CA . ARG B 1 80 ? 3.02649 29.29997 -51.83480 1.000 13.58678 138 ARG B CA 1
ATOM 5929 C C . ARG B 1 80 ? 2.33830 27.93402 -51.87013 1.000 13.51059 138 ARG B C 1
ATOM 5930 O O . ARG B 1 80 ? 3.00427 26.88832 -51.88350 1.000 14.12773 138 ARG B O 1
ATOM 5951 N N . LEU B 1 81 ? 1.00581 27.92153 -51.88439 1.000 12.71169 139 LEU B N 1
ATOM 5952 C CA . LEU B 1 81 ? 0.29812 26.65670 -51.77078 1.000 12.22913 139 LEU B CA 1
ATOM 5953 C C . LEU B 1 81 ? 0.35558 25.85705 -53.05471 1.000 12.04954 139 LEU B C 1
ATOM 5954 O O . LEU B 1 81 ? 0.45476 24.63148 -53.00499 1.000 13.11987 139 LEU B O 1
ATOM 5970 N N . SER B 1 82 ? 0.34503 26.52046 -54.21652 1.000 12.66083 140 SER B N 1
ATOM 5971 C CA . SER B 1 82 ? 0.46117 25.76013 -55.46013 1.000 13.21930 140 SER B CA 1
ATOM 5972 C C . SER B 1 82 ? 1.82497 25.09150 -55.59308 1.000 12.74801 140 SER B C 1
ATOM 5973 O O . SER B 1 82 ? 1.90937 23.96641 -56.09533 1.000 13.59649 140 SER B O 1
ATOM 5981 N N . PHE B 1 83 ? 2.90714 25.76605 -55.17808 1.000 12.43409 141 PHE B N 1
ATOM 5982 C CA . PHE B 1 83 ? 4.21296 25.11613 -55.24653 1.000 12.77949 141 PHE B CA 1
ATOM 5983 C C . PHE B 1 83 ? 4.28469 23.92207 -54.30952 1.000 12.75413 141 PHE B C 1
ATOM 5984 O O . PHE B 1 83 ? 4.83092 22.87197 -54.67254 1.000 13.65229 141 PHE B O 1
ATOM 6001 N N . GLU B 1 84 ? 3.74401 24.06786 -53.09746 1.000 12.39891 142 GLU B N 1
ATOM 6002 C CA A GLU B 1 84 ? 3.79988 22.97120 -52.13906 0.422 12.41082 142 GLU B CA 1
ATOM 6003 C CA B GLU B 1 84 ? 3.79699 22.97136 -52.13465 0.578 13.03223 142 GLU B CA 1
ATOM 6004 C C . GLU B 1 84 ? 2.93104 21.80972 -52.59776 1.000 12.05151 142 GLU B C 1
ATOM 6005 O O . GLU B 1 84 ? 3.35188 20.65027 -52.54085 1.000 13.12550 142 GLU B O 1
ATOM 6026 N N . SER B 1 85 ? 1.73032 22.11074 -53.09479 1.000 11.89568 143 SER B N 1
ATOM 6027 C CA . SER B 1 85 ? 0.87339 21.07776 -53.64514 1.000 12.19724 143 SER B CA 1
ATOM 6028 C C . SER B 1 85 ? 1.52786 20.40653 -54.84531 1.000 12.50135 143 SER B C 1
ATOM 6029 O O . SER B 1 85 ? 1.50290 19.17670 -54.96210 1.000 13.40876 143 SER B O 1
ATOM 6037 N N . ALA B 1 86 ? 2.13597 21.19003 -55.73667 1.000 12.69127 144 ALA B N 1
ATOM 6038 C CA . ALA B 1 86 ? 2.79556 20.61174 -56.90718 1.000 13.49669 144 ALA B CA 1
ATOM 6039 C C . ALA B 1 86 ? 3.85046 19.60387 -56.48588 1.000 14.10742 144 ALA B C 1
ATOM 6040 O O . ALA B 1 86 ? 3.94346 18.49886 -57.04128 1.000 14.50260 144 ALA B O 1
ATOM 6047 N N . MET B 1 87 ? 4.66805 19.97627 -55.50551 1.000 12.83829 145 MET B N 1
ATOM 6048 C CA . MET B 1 87 ? 5.73684 19.09332 -55.06760 1.000 13.02329 145 MET B CA 1
ATOM 6049 C C . MET B 1 87 ? 5.16152 17.80145 -54.51107 1.000 12.27052 145 MET B C 1
ATOM 6050 O O . MET B 1 87 ? 5.65090 16.70973 -54.81893 1.000 13.64465 145 MET B O 1
ATOM 6064 N N . LYS B 1 88 ? 4.15345 17.91460 -53.63277 1.000 13.12104 146 LYS B N 1
ATOM 6065 C CA . LYS B 1 88 ? 3.56173 16.74450 -52.99259 1.000 13.41979 146 LYS B CA 1
ATOM 6066 C C . LYS B 1 88 ? 2.76501 15.89935 -53.97605 1.000 14.49114 146 LYS B C 1
ATOM 6067 O O . LYS B 1 88 ? 2.76959 14.66451 -53.85827 1.000 16.00337 146 LYS B O 1
ATOM 6086 N N . ARG B 1 89 ? 2.10684 16.52656 -54.96390 1.000 14.82258 147 ARG B N 1
ATOM 6087 C CA . ARG B 1 89 ? 1.39404 15.74268 -55.97554 1.000 15.94032 147 ARG B CA 1
ATOM 6088 C C . ARG B 1 89 ? 2.36755 14.91078 -56.80780 1.000 15.55612 147 ARG B C 1
ATOM 6089 O O . ARG B 1 89 ? 1.98049 13.88338 -57.37572 1.000 17.99135 147 ARG B O 1
ATOM 6110 N N . LEU B 1 90 ? 3.62517 15.34576 -56.91373 1.000 14.39209 148 LEU B N 1
ATOM 6111 C CA . LEU B 1 90 ? 4.65582 14.58238 -57.61348 1.000 15.20530 148 LEU B CA 1
ATOM 6112 C C . LEU B 1 90 ? 5.41418 13.62409 -56.70176 1.000 16.23492 148 LEU B C 1
ATOM 6113 O O . LEU B 1 90 ? 6.34093 12.95704 -57.17021 1.000 16.63453 148 LEU B O 1
ATOM 6129 N N . GLY B 1 91 ? 5.05963 13.54526 -55.41920 1.000 15.52733 149 GLY B N 1
ATOM 6130 C CA . GLY B 1 91 ? 5.69712 12.61460 -54.51395 1.000 15.65902 149 GLY B CA 1
ATOM 6131 C C . GLY B 1 91 ? 6.87952 13.14870 -53.74624 1.000 15.28767 149 GLY B C 1
ATOM 6132 O O . GLY B 1 91 ? 7.51362 12.38617 -53.00091 1.000 17.70783 149 GLY B O 1
ATOM 6136 N N . GLY B 1 92 ? 7.22312 14.41873 -53.91950 1.000 14.30453 150 GLY B N 1
ATOM 6137 C CA . GLY B 1 92 ? 8.29092 15.01792 -53.15608 1.000 14.78521 150 GLY B CA 1
ATOM 6138 C C . GLY B 1 92 ? 7.80092 15.56995 -51.83531 1.000 14.56945 150 GLY B C 1
ATOM 6139 O O . GLY B 1 92 ? 6.62273 15.48712 -51.47570 1.000 15.79377 150 GLY B O 1
ATOM 6143 N N . GLU B 1 93 ? 8.73870 16.12786 -51.08738 1.000 13.31473 151 GLU B N 1
ATOM 6144 C CA . GLU B 1 93 ? 8.41160 16.70639 -49.79393 1.000 14.88410 151 GLU B CA 1
ATOM 6145 C C . GLU B 1 93 ? 8.86863 18.15314 -49.72902 1.000 12.87200 151 GLU B C 1
ATOM 6146 O O . GLU B 1 93 ? 9.58984 18.64487 -50.60090 1.000 12.93928 151 GLU B O 1
ATOM 6158 N N . VAL B 1 94 ? 8.40439 18.85420 -48.69385 1.000 12.98090 152 VAL B N 1
ATOM 6159 C CA . VAL B 1 94 ? 8.55421 20.30011 -48.59344 1.000 13.01540 152 VAL B CA 1
ATOM 6160 C C . VAL B 1 94 ? 8.93958 20.67244 -47.17724 1.000 13.21006 152 VAL B C 1
ATOM 6161 O O . VAL B 1 94 ? 8.33418 20.18553 -46.21539 1.000 15.20409 152 VAL B O 1
ATOM 6174 N N . LEU B 1 95 ? 9.89748 21.57940 -47.06119 1.000 12.21120 153 LEU B N 1
ATOM 6175 C CA . LEU B 1 95 ? 10.29211 22.22860 -45.81838 1.000 12.73633 153 LEU B CA 1
ATOM 6176 C C . LEU B 1 95 ? 9.86051 23.68091 -45.95232 1.000 13.37506 153 LEU B C 1
ATOM 6177 O O . LEU B 1 95 ? 10.43280 24.42375 -46.74852 1.000 15.43383 153 LEU B O 1
ATOM 6193 N N . THR B 1 96 ? 8.87259 24.10346 -45.18403 1.000 13.95705 154 THR B N 1
ATOM 6194 C CA . THR B 1 96 ? 8.33344 25.44435 -45.35602 1.000 15.19389 154 THR B CA 1
ATOM 6195 C C . THR B 1 96 ? 8.93352 26.46428 -44.39754 1.000 14.96510 154 THR B C 1
ATOM 6196 O O . THR B 1 96 ? 9.18224 26.17646 -43.22335 1.000 15.40069 154 THR B O 1
ATOM 6207 N N . THR B 1 97 ? 9.14465 27.67341 -44.90848 1.000 16.36353 155 THR B N 1
ATOM 6208 C CA . THR B 1 97 ? 9.45984 28.83531 -44.07595 1.000 18.22523 155 THR B CA 1
ATOM 6209 C C . THR B 1 97 ? 8.50274 29.90340 -44.59101 1.000 22.72900 155 THR B C 1
ATOM 6210 O O . THR B 1 97 ? 8.72931 30.46208 -45.66800 1.000 21.38157 155 THR B O 1
ATOM 6221 N N . GLU B 1 98 ? 7.41070 30.10753 -43.83291 1.000 30.43332 156 GLU B N 1
ATOM 6222 C CA . GLU B 1 98 ? 6.19554 30.75885 -44.30132 1.000 38.21546 156 GLU B CA 1
ATOM 6223 C C . GLU B 1 98 ? 6.17355 32.23020 -43.97746 1.000 41.80113 156 GLU B C 1
ATOM 6224 O O . GLU B 1 98 ? 5.46958 32.98658 -44.65245 1.000 41.90577 156 GLU B O 1
ATOM 6228 N N . ASN B 1 99 ? 6.91563 32.65194 -42.95920 1.000 44.46845 157 ASN B N 1
ATOM 6229 C CA . ASN B 1 99 ? 7.11301 34.07215 -42.67059 1.000 47.24800 157 ASN B CA 1
ATOM 6230 C C . ASN B 1 99 ? 8.58803 34.17912 -42.30097 1.000 46.76637 157 ASN B C 1
ATOM 6231 O O . ASN B 1 99 ? 8.95427 34.13629 -41.12224 1.000 47.46205 157 ASN B O 1
ATOM 6242 N N . ALA B 1 100 ? 9.43565 34.31070 -43.31650 1.000 45.68200 158 ALA B N 1
ATOM 6243 C CA . ALA B 1 100 ? 10.87396 34.25070 -43.08101 1.000 45.34623 158 ALA B CA 1
ATOM 6244 C C . ALA B 1 100 ? 11.37933 35.46112 -42.30623 1.000 44.97458 158 ALA B C 1
ATOM 6245 O O . ALA B 1 100 ? 12.33465 35.33888 -41.53109 1.000 43.79265 158 ALA B O 1
ATOM 6252 N N . ARG B 1 101 ? 10.75859 36.62844 -42.48818 1.000 45.49674 159 ARG B N 1
ATOM 6253 C CA . ARG B 1 101 ? 11.20275 37.80776 -41.75285 1.000 46.61935 159 ARG B CA 1
ATOM 6254 C C . ARG B 1 101 ? 11.11064 37.59669 -40.24730 1.000 46.84162 159 ARG B C 1
ATOM 6255 O O . ARG B 1 101 ? 11.89710 38.17372 -39.48923 1.000 46.96015 159 ARG B O 1
ATOM 6259 N N . GLU B 1 102 ? 10.18593 36.75037 -39.80112 1.000 46.05942 160 GLU B N 1
ATOM 6260 C CA . GLU B 1 102 ? 9.80298 36.66468 -38.39920 1.000 45.19593 160 GLU B CA 1
ATOM 6261 C C . GLU B 1 102 ? 10.23836 35.38113 -37.71770 1.000 43.78578 160 GLU B C 1
ATOM 6262 O O . GLU B 1 102 ? 10.66343 35.42440 -36.56602 1.000 42.56101 160 GLU B O 1
ATOM 6266 N N . PHE B 1 103 ? 10.19013 34.23986 -38.40069 1.000 43.25916 161 PHE B N 1
ATOM 6267 C CA . PHE B 1 103 ? 10.39996 32.94831 -37.75751 1.000 43.40772 161 PHE B CA 1
ATOM 6268 C C . PHE B 1 103 ? 11.63051 32.21472 -38.26396 1.000 41.15416 161 PHE B C 1
ATOM 6269 O O . PHE B 1 103 ? 12.03603 31.21130 -37.64956 1.000 37.80288 161 PHE B O 1
ATOM 6279 N N . SER B 1 104 ? 12.25780 32.71205 -39.32867 1.000 41.18740 162 SER B N 1
ATOM 6280 C CA . SER B 1 104 ? 13.57415 32.25843 -39.74079 1.000 41.34586 162 SER B CA 1
ATOM 6281 C C . SER B 1 104 ? 14.64852 33.09004 -39.03913 1.000 39.37923 162 SER B C 1
ATOM 6282 O O . SER B 1 104 ? 14.38579 34.14852 -38.46581 1.000 38.02495 162 SER B O 1
ATOM 6290 N N . SER B 1 105 ? 15.85944 32.59580 -39.06225 1.000 37.63601 163 SER B N 1
ATOM 6291 C CA . SER B 1 105 ? 16.94473 33.37945 -38.47272 1.000 36.32735 163 SER B CA 1
ATOM 6292 C C . SER B 1 105 ? 17.30011 34.63590 -39.34819 1.000 37.37280 163 SER B C 1
ATOM 6293 O O . SER B 1 105 ? 18.27687 35.28326 -39.04801 1.000 35.07928 163 SER B O 1
ATOM 6301 N N . ALA B 1 106 ? 16.53201 34.97015 -40.39766 1.000 39.68429 164 ALA B N 1
ATOM 6302 C CA . ALA B 1 106 ? 16.57539 36.33160 -40.92747 1.000 41.80744 164 ALA B CA 1
ATOM 6303 C C . ALA B 1 106 ? 16.14608 37.33097 -39.85987 1.000 42.80419 164 ALA B C 1
ATOM 6304 O O . ALA B 1 106 ? 16.55884 38.49705 -39.89122 1.000 42.09224 164 ALA B O 1
ATOM 6311 N N . ALA B 1 107 ? 15.31392 36.88901 -38.90912 1.000 43.34306 165 ALA B N 1
ATOM 6312 C CA . ALA B 1 107 ? 14.90971 37.74380 -37.79830 1.000 43.70405 165 ALA B CA 1
ATOM 6313 C C . ALA B 1 107 ? 16.09833 38.16076 -36.94389 1.000 42.67132 165 ALA B C 1
ATOM 6314 O O . ALA B 1 107 ? 16.02979 39.18859 -36.25806 1.000 41.86657 165 ALA B O 1
ATOM 6321 N N . LYS B 1 108 ? 17.17829 37.37676 -36.96029 1.000 40.80533 166 LYS B N 1
ATOM 6322 C CA . LYS B 1 108 ? 18.40459 37.70528 -36.24568 1.000 40.41197 166 LYS B CA 1
ATOM 6323 C C . LYS B 1 108 ? 19.34617 38.60319 -37.05995 1.000 40.58384 166 LYS B C 1
ATOM 6324 O O . LYS B 1 108 ? 20.34987 39.06362 -36.50566 1.000 42.45834 166 LYS B O 1
ATOM 6343 N N . GLY B 1 109 ? 19.04806 38.86941 -38.34813 1.000 38.27512 167 GLY B N 1
ATOM 6344 C CA . GLY B 1 109 ? 19.80742 39.81749 -39.17737 1.000 34.99608 167 GLY B CA 1
ATOM 6345 C C . GLY B 1 109 ? 20.52467 39.23133 -40.38940 1.000 31.54665 167 GLY B C 1
ATOM 6346 O O . GLY B 1 109 ? 21.28511 39.89292 -41.10895 1.000 31.19324 167 GLY B O 1
ATOM 6350 N N . GLU B 1 110 ? 20.27905 37.96460 -40.62762 1.000 27.37564 168 GLU B N 1
ATOM 6351 C CA . GLU B 1 110 ? 21.07589 37.21824 -41.58332 1.000 25.54577 168 GLU B CA 1
ATOM 6352 C C . GLU B 1 110 ? 20.91902 37.70385 -43.02227 1.000 24.63037 168 GLU B C 1
ATOM 6353 O O . GLU B 1 110 ? 19.81868 38.02433 -43.48329 1.000 26.46452 168 GLU B O 1
ATOM 6365 N N . THR B 1 111 ? 22.03229 37.68995 -43.75655 1.000 23.73180 169 THR B N 1
ATOM 6366 C CA . THR B 1 111 ? 21.99591 38.04665 -45.16507 1.000 23.50719 169 THR B CA 1
ATOM 6367 C C . THR B 1 111 ? 21.29870 36.96389 -45.97988 1.000 22.76052 169 THR B C 1
ATOM 6368 O O . THR B 1 111 ? 21.23204 35.79418 -45.59485 1.000 22.23087 169 THR B O 1
ATOM 6379 N N . LEU B 1 112 ? 20.78446 37.37588 -47.13996 1.000 22.78452 170 LEU B N 1
ATOM 6380 C CA . LEU B 1 112 ? 20.15755 36.43438 -48.05714 1.000 22.25610 170 LEU B CA 1
ATOM 6381 C C . LEU B 1 112 ? 21.14460 35.36462 -48.50298 1.000 21.42885 170 LEU B C 1
ATOM 6382 O O . LEU B 1 112 ? 20.80767 34.17541 -48.55471 1.000 21.69051 170 LEU B O 1
ATOM 6398 N N . GLU B 1 113 ? 22.37250 35.76501 -48.82846 1.000 21.78882 171 GLU B N 1
ATOM 6399 C CA . GLU B 1 113 ? 23.36007 34.79698 -49.28858 1.000 22.44500 171 GLU B CA 1
ATOM 6400 C C . GLU B 1 113 ? 23.61105 33.72227 -48.23926 1.000 19.40435 171 GLU B C 1
ATOM 6401 O O . GLU B 1 113 ? 23.73002 32.53284 -48.56571 1.000 20.15515 171 GLU B O 1
ATOM 6413 N N . ASP B 1 114 ? 23.70942 34.12321 -46.96948 1.000 16.83594 172 ASP B N 1
ATOM 6414 C CA . ASP B 1 114 ? 23.90834 33.13442 -45.91446 1.000 16.10909 172 ASP B CA 1
ATOM 6415 C C . ASP B 1 114 ? 22.68738 32.23404 -45.77224 1.000 15.97311 172 ASP B C 1
ATOM 6416 O O . ASP B 1 114 ? 22.82451 31.02367 -45.57307 1.000 16.18331 172 ASP B O 1
ATOM 6425 N N . THR B 1 115 ? 21.48968 32.80588 -45.88285 1.000 16.19925 173 THR B N 1
ATOM 6426 C CA . THR B 1 115 ? 20.27673 31.99996 -45.80723 1.000 15.64204 173 THR B CA 1
ATOM 6427 C C . THR B 1 115 ? 20.25121 30.95502 -46.90844 1.000 16.24931 173 THR B C 1
ATOM 6428 O O . THR B 1 115 ? 19.94912 29.78478 -46.65796 1.000 16.29602 173 THR B O 1
ATOM 6439 N N . ILE B 1 116 ? 20.56361 31.36855 -48.13782 1.000 16.17422 174 ILE B N 1
ATOM 6440 C CA . ILE B 1 116 ? 20.50708 30.45336 -49.27382 1.000 16.75553 174 ILE B CA 1
ATOM 6441 C C . ILE B 1 116 ? 21.54369 29.34734 -49.12760 1.000 16.21922 174 ILE B C 1
ATOM 6442 O O . ILE B 1 116 ? 21.23166 28.16525 -49.31413 1.000 16.50962 174 ILE B O 1
ATOM 6458 N N . ARG B 1 117 ? 22.79652 29.70594 -48.79929 1.000 17.09955 175 ARG B N 1
ATOM 6459 C CA . ARG B 1 117 ? 23.81412 28.66925 -48.62631 1.000 18.81355 175 ARG B CA 1
ATOM 6460 C C . ARG B 1 117 ? 23.39637 27.68130 -47.55676 1.000 18.22855 175 ARG B C 1
ATOM 6461 O O . ARG B 1 117 ? 23.63963 26.47629 -47.69465 1.000 20.45318 175 ARG B O 1
ATOM 6482 N N . THR B 1 118 ? 22.83391 28.18593 -46.44813 1.000 16.82180 176 THR B N 1
ATOM 6483 C CA . THR B 1 118 ? 22.34437 27.34096 -45.36692 1.000 17.02011 176 THR B CA 1
ATOM 6484 C C . THR B 1 118 ? 21.25780 26.39335 -45.86034 1.000 16.25060 176 THR B C 1
ATOM 6485 O O . THR B 1 118 ? 21.32905 25.16809 -45.65138 1.000 15.93660 176 THR B O 1
ATOM 6496 N N . VAL B 1 119 ? 20.21745 26.94845 -46.48106 1.000 14.76341 177 VAL B N 1
ATOM 6497 C CA . VAL B 1 119 ? 19.04128 26.15291 -46.79107 1.000 15.25422 177 VAL B CA 1
ATOM 6498 C C . VAL B 1 119 ? 19.35922 25.09881 -47.83585 1.000 14.53097 177 VAL B C 1
ATOM 6499 O O . VAL B 1 119 ? 18.75533 24.02269 -47.82953 1.000 14.29931 177 VAL B O 1
ATOM 6512 N N . GLU B 1 120 ? 20.29581 25.37609 -48.74254 1.000 14.87169 178 GLU B N 1
ATOM 6513 C CA . GLU B 1 120 ? 20.63466 24.37209 -49.74170 1.000 16.57143 178 GLU B CA 1
ATOM 6514 C C . GLU B 1 120 ? 21.21306 23.11388 -49.10541 1.000 15.84817 178 GLU B C 1
ATOM 6515 O O . GLU B 1 120 ? 21.13836 22.04224 -49.70642 1.000 16.77472 178 GLU B O 1
ATOM 6527 N N . GLY B 1 121 ? 21.76070 23.20115 -47.89566 1.000 15.26919 179 GLY B N 1
ATOM 6528 C CA . GLY B 1 121 ? 22.25244 22.00711 -47.23943 1.000 16.02781 179 GLY B CA 1
ATOM 6529 C C . GLY B 1 121 ? 21.16444 21.03423 -46.85367 1.000 13.99610 179 GLY B C 1
ATOM 6530 O O . GLY B 1 121 ? 21.46367 19.85941 -46.59610 1.000 16.41326 179 GLY B O 1
ATOM 6534 N N . TYR B 1 122 ? 19.90661 21.47627 -46.84609 1.000 12.73443 180 TYR B N 1
ATOM 6535 C CA . TYR B 1 122 ? 18.79883 20.65523 -46.38965 1.000 13.28637 180 TYR B CA 1
ATOM 6536 C C . TYR B 1 122 ? 17.84483 20.25581 -47.50038 1.000 12.54919 180 TYR B C 1
ATOM 6537 O O . TYR B 1 122 ? 16.88171 19.52968 -47.23869 1.000 14.02613 180 TYR B O 1
ATOM 6555 N N . SER B 1 123 ? 18.04819 20.74853 -48.71777 1.000 13.87735 181 SER B N 1
ATOM 6556 C CA . SER B 1 123 ? 17.02199 20.68201 -49.73915 1.000 13.30051 181 SER B CA 1
ATOM 6557 C C . SER B 1 123 ? 17.64483 20.51915 -51.11170 1.000 14.42935 181 SER B C 1
ATOM 6558 O O . SER B 1 123 ? 18.85411 20.67576 -51.29868 1.000 16.43017 181 SER B O 1
ATOM 6566 N N . ASP B 1 124 ? 16.77000 20.24935 -52.08641 1.000 14.08644 182 ASP B N 1
ATOM 6567 C CA . ASP B 1 124 ? 17.17398 20.06448 -53.47907 1.000 14.81674 182 ASP B CA 1
ATOM 6568 C C . ASP B 1 124 ? 16.73078 21.17503 -54.41611 1.000 15.04530 182 ASP B C 1
ATOM 6569 O O . ASP B 1 124 ? 17.23338 21.24513 -55.54272 1.000 16.31626 182 ASP B O 1
ATOM 6578 N N . ILE B 1 125 ? 15.76967 21.99476 -54.00638 1.000 14.66174 183 ILE B N 1
ATOM 6579 C CA . ILE B 1 125 ? 15.28754 23.11778 -54.80424 1.000 14.15083 183 ILE B CA 1
ATOM 6580 C C . ILE B 1 125 ? 14.72157 24.13433 -53.83001 1.000 13.55032 183 ILE B C 1
ATOM 6581 O O . ILE B 1 125 ? 14.17028 23.76925 -52.79942 1.000 13.79665 183 ILE B O 1
ATOM 6597 N N . ILE B 1 126 ? 14.88839 25.41434 -54.14662 1.000 13.90039 184 ILE B N 1
ATOM 6598 C CA . ILE B 1 126 ? 14.43120 26.51182 -53.30237 1.000 13.95725 184 ILE B CA 1
ATOM 6599 C C . ILE B 1 126 ? 13.41948 27.33852 -54.08078 1.000 14.09022 184 ILE B C 1
ATOM 6600 O O . ILE B 1 126 ? 13.68265 27.72838 -55.21927 1.000 15.93346 184 ILE B O 1
ATOM 6616 N N . VAL B 1 127 ? 12.28629 27.62919 -53.45325 1.000 13.85625 185 VAL B N 1
ATOM 6617 C CA . VAL B 1 127 ? 11.25151 28.49851 -53.99332 1.000 13.84194 185 VAL B CA 1
ATOM 6618 C C . VAL B 1 127 ? 11.19197 29.69848 -53.06203 1.000 13.63569 185 VAL B C 1
ATOM 6619 O O . VAL B 1 127 ? 10.92618 29.53506 -51.86602 1.000 14.75640 185 VAL B O 1
ATOM 6632 N N . MET B 1 128 ? 11.43852 30.89826 -53.58631 1.000 14.46599 186 MET B N 1
ATOM 6633 C CA . MET B 1 128 ? 11.54501 32.06825 -52.72589 1.000 14.38260 186 MET B CA 1
ATOM 6634 C C . MET B 1 128 ? 10.70504 33.22178 -53.23835 1.000 15.68138 186 MET B C 1
ATOM 6635 O O . MET B 1 128 ? 10.80761 33.58738 -54.40967 1.000 16.65460 186 MET B O 1
ATOM 6649 N N . ARG B 1 129 ? 9.90956 33.82374 -52.33994 1.000 15.31173 187 ARG B N 1
ATOM 6650 C CA . ARG B 1 129 ? 9.27409 35.12392 -52.55562 1.000 15.23653 187 ARG B CA 1
ATOM 6651 C C . ARG B 1 129 ? 9.93063 36.10895 -51.59531 1.000 16.17023 187 ARG B C 1
ATOM 6652 O O . ARG B 1 129 ? 9.72974 36.03242 -50.38048 1.000 17.67374 187 ARG B O 1
ATOM 6673 N N . HIS B 1 130 ? 10.72705 37.01851 -52.13613 1.000 18.45545 188 HIS B N 1
ATOM 6674 C CA . HIS B 1 130 ? 11.40860 38.01466 -51.33799 1.000 20.94194 188 HIS B CA 1
ATOM 6675 C C . HIS B 1 130 ? 10.64068 39.33316 -51.41405 1.000 23.35761 188 HIS B C 1
ATOM 6676 O O . HIS B 1 130 ? 9.61658 39.45917 -52.09276 1.000 24.90714 188 HIS B O 1
ATOM 6690 N N . PHE B 1 131 ? 11.14254 40.33987 -50.70073 1.000 24.80537 189 PHE B N 1
ATOM 6691 C CA . PHE B 1 131 ? 10.55231 41.66831 -50.74798 1.000 26.93755 189 PHE B CA 1
ATOM 6692 C C . PHE B 1 131 ? 11.38748 42.67729 -51.52730 1.000 27.53965 189 PHE B C 1
ATOM 6693 O O . PHE B 1 131 ? 10.89844 43.78446 -51.78711 1.000 28.47493 189 PHE B O 1
ATOM 6710 N N . GLU B 1 132 ? 12.60966 42.32891 -51.92841 1.000 27.84701 190 GLU B N 1
ATOM 6711 C CA . GLU B 1 132 ? 13.47940 43.23229 -52.67068 1.000 31.24561 190 GLU B CA 1
ATOM 6712 C C . GLU B 1 132 ? 13.70832 42.72278 -54.08499 1.000 30.43257 190 GLU B C 1
ATOM 6713 O O . GLU B 1 132 ? 14.05376 41.55173 -54.28426 1.000 30.73822 190 GLU B O 1
ATOM 6725 N N . SER B 1 133 ? 13.55914 43.61273 -55.06034 1.000 30.06275 191 SER B N 1
ATOM 6726 C CA . SER B 1 133 ? 13.88498 43.25485 -56.43105 1.000 31.25755 191 SER B CA 1
ATOM 6727 C C . SER B 1 133 ? 15.36408 42.91693 -56.53390 1.000 30.67652 191 SER B C 1
ATOM 6728 O O . SER B 1 133 ? 16.21953 43.61459 -55.97675 1.000 32.19597 191 SER B O 1
ATOM 6736 N N . GLY B 1 134 ? 15.66682 41.84672 -57.25910 1.000 29.08895 192 GLY B N 1
ATOM 6737 C CA . GLY B 1 134 ? 17.02407 41.36898 -57.40591 1.000 28.47624 192 GLY B CA 1
ATOM 6738 C C . GLY B 1 134 ? 17.39527 40.25982 -56.45079 1.000 27.44930 192 GLY B C 1
ATOM 6739 O O . GLY B 1 134 ? 18.45423 39.64284 -56.61921 1.000 28.42330 192 GLY B O 1
ATOM 6743 N N . ALA B 1 135 ? 16.55288 39.98221 -55.45949 1.000 25.43007 193 ALA B N 1
ATOM 6744 C CA . ALA B 1 135 ? 16.85573 38.91908 -54.50909 1.000 24.27842 193 ALA B CA 1
ATOM 6745 C C . ALA B 1 135 ? 16.93174 37.56247 -55.19793 1.000 23.82137 193 ALA B C 1
ATOM 6746 O O . ALA B 1 135 ? 17.84569 36.77397 -54.92117 1.000 23.94970 193 ALA B O 1
ATOM 6753 N N . ALA B 1 136 ? 15.97173 37.26499 -56.08790 1.000 23.51531 194 ALA B N 1
ATOM 6754 C CA . ALA B 1 136 ? 15.96884 35.95697 -56.74383 1.000 24.40905 194 ALA B CA 1
ATOM 6755 C C . ALA B 1 136 ? 17.25711 35.73274 -57.53411 1.000 24.47727 194 ALA B C 1
ATOM 6756 O O . ALA B 1 136 ? 17.84002 34.64452 -57.49199 1.000 25.16751 194 ALA B O 1
ATOM 6760 N N . ARG B 1 137 ? 17.71233 36.74783 -58.26632 1.000 26.62685 195 ARG B N 1
ATOM 6761 C CA . ARG B 1 137 ? 18.94763 36.61026 -59.03093 1.000 28.59232 195 ARG B CA 1
ATOM 6762 C C . ARG B 1 137 ? 20.13421 36.36372 -58.10642 1.000 27.30514 195 ARG B C 1
ATOM 6763 O O . ARG B 1 137 ? 20.98248 35.51192 -58.38500 1.000 28.18706 195 ARG B O 1
ATOM 6784 N N . LYS B 1 138 ? 20.20474 37.09186 -56.99722 1.000 26.69748 196 LYS B N 1
ATOM 6785 C CA . LYS B 1 138 ? 21.28525 36.87202 -56.04041 1.000 27.31658 196 LYS B CA 1
ATOM 6786 C C . LYS B 1 138 ? 21.21456 35.46812 -55.44735 1.000 24.90102 196 LYS B C 1
ATOM 6787 O O . LYS B 1 138 ? 22.24723 34.82171 -55.23816 1.000 25.36220 196 LYS B O 1
ATOM 6806 N N . ALA B 1 139 ? 20.00514 34.97058 -55.18212 1.000 22.88696 197 ALA B N 1
ATOM 6807 C CA . ALA B 1 139 ? 19.87141 33.62918 -54.62147 1.000 22.07923 197 ALA B CA 1
ATOM 6808 C C . ALA B 1 139 ? 20.33645 32.56845 -55.61513 1.000 22.17920 197 ALA B C 1
ATOM 6809 O O . ALA B 1 139 ? 21.04073 31.62221 -55.24038 1.000 22.80112 197 ALA B O 1
ATOM 6816 N N . ALA B 1 140 ? 19.96969 32.71686 -56.89297 1.000 22.74017 198 ALA B N 1
ATOM 6817 C CA . ALA B 1 140 ? 20.40448 31.75005 -57.89393 1.000 23.51911 198 ALA B CA 1
ATOM 6818 C C . ALA B 1 140 ? 21.91937 31.75188 -58.04815 1.000 23.18657 198 ALA B C 1
ATOM 6819 O O . ALA B 1 140 ? 22.53370 30.70124 -58.26074 1.000 25.19022 198 ALA B O 1
ATOM 6826 N N . ALA B 1 141 ? 22.53982 32.92834 -57.98952 1.000 24.15872 199 ALA B N 1
ATOM 6827 C CA . ALA B 1 141 ? 23.99138 32.98717 -58.10225 1.000 25.73081 199 ALA B CA 1
ATOM 6828 C C . ALA B 1 141 ? 24.68747 32.34418 -56.90480 1.000 25.02788 199 ALA B C 1
ATOM 6829 O O . ALA B 1 141 ? 25.78955 31.80116 -57.05365 1.000 26.57779 199 ALA B O 1
ATOM 6836 N N . THR B 1 142 ? 24.08921 32.42671 -55.71499 1.000 23.02000 200 THR B N 1
ATOM 6837 C CA . THR B 1 142 ? 24.66880 31.80511 -54.52873 1.000 23.02076 200 THR B CA 1
ATOM 6838 C C . THR B 1 142 ? 24.47221 30.28930 -54.53505 1.000 21.99136 200 THR B C 1
ATOM 6839 O O . THR B 1 142 ? 25.38745 29.53664 -54.17680 1.000 23.25850 200 THR B O 1
ATOM 6850 N N . ALA B 1 143 ? 23.28495 29.82839 -54.91500 1.000 21.83634 201 ALA B N 1
ATOM 6851 C CA . ALA B 1 143 ? 22.90934 28.43767 -54.74590 1.000 21.13412 201 ALA B CA 1
ATOM 6852 C C . ALA B 1 143 ? 23.50084 27.54948 -55.82675 1.000 21.97647 201 ALA B C 1
ATOM 6853 O O . ALA B 1 143 ? 23.60115 27.94578 -56.99116 1.000 22.31184 201 ALA B O 1
ATOM 6860 N N . ASN B 1 144 ? 23.85603 26.32778 -55.43788 1.000 22.51253 202 ASN B N 1
ATOM 6861 C CA . ASN B 1 144 ? 24.24941 25.28057 -56.37280 1.000 24.51783 202 ASN B CA 1
ATOM 6862 C C . ASN B 1 144 ? 23.11858 24.29364 -56.62499 1.000 23.10914 202 ASN B C 1
ATOM 6863 O O . ASN B 1 144 ? 23.35975 23.21004 -57.16207 1.000 24.98198 202 ASN B O 1
ATOM 6874 N N . ILE B 1 145 ? 21.90477 24.64566 -56.22930 1.000 19.96806 203 ILE B N 1
ATOM 6875 C CA . ILE B 1 145 ? 20.69392 23.89154 -56.54405 1.000 19.56951 203 ILE B CA 1
ATOM 6876 C C . ILE B 1 145 ? 19.75199 24.87648 -57.21368 1.000 19.40139 203 ILE B C 1
ATOM 6877 O O . ILE B 1 145 ? 19.90951 26.10002 -57.06513 1.000 20.36840 203 ILE B O 1
ATOM 6893 N N . PRO B 1 146 ? 18.74255 24.38684 -57.92883 1.000 18.34114 204 PRO B N 1
ATOM 6894 C CA . PRO B 1 146 ? 17.82433 25.30317 -58.60879 1.000 17.77855 204 PRO B CA 1
ATOM 6895 C C . PRO B 1 146 ? 17.04833 26.19870 -57.65196 1.000 17.52313 204 PRO B C 1
ATOM 6896 O O . PRO B 1 146 ? 16.62433 25.78468 -56.56434 1.000 17.13457 204 PRO B O 1
ATOM 6907 N N . VAL B 1 147 ? 16.86384 27.44309 -58.08373 1.000 17.73009 205 VAL B N 1
ATOM 6908 C CA . VAL B 1 147 ? 16.06486 28.44422 -57.38741 1.000 17.41439 205 VAL B CA 1
ATOM 6909 C C . VAL B 1 147 ? 14.92661 28.86486 -58.30724 1.000 17.26686 205 VAL B C 1
ATOM 6910 O O . VAL B 1 147 ? 15.13757 29.10717 -59.50803 1.000 19.49742 205 VAL B O 1
ATOM 6923 N N . ILE B 1 148 ? 13.72331 28.96886 -57.74706 1.000 16.24732 206 ILE B N 1
ATOM 6924 C CA . ILE B 1 148 ? 12.56972 29.51349 -58.45150 1.000 15.99959 206 ILE B CA 1
ATOM 6925 C C . ILE B 1 148 ? 12.12699 30.78985 -57.74928 1.000 16.20715 206 ILE B C 1
ATOM 6926 O O . ILE B 1 148 ? 11.86064 30.78474 -56.53659 1.000 16.68841 206 ILE B O 1
ATOM 6942 N N . ASN B 1 149 ? 12.00463 31.85708 -58.52917 1.000 17.13913 207 ASN B N 1
ATOM 6943 C CA . ASN B 1 149 ? 11.48043 33.14569 -58.08453 1.000 16.76881 207 ASN B CA 1
ATOM 6944 C C . ASN B 1 149 ? 9.96091 33.08138 -58.01645 1.000 16.73447 207 ASN B C 1
ATOM 6945 O O . ASN B 1 149 ? 9.29742 32.98860 -59.05088 1.000 19.00783 207 ASN B O 1
ATOM 6956 N N . ALA B 1 150 ? 9.41734 33.15403 -56.79887 1.000 15.59381 208 ALA B N 1
ATOM 6957 C CA . ALA B 1 150 ? 7.98867 33.13058 -56.52679 1.000 15.32201 208 ALA B CA 1
ATOM 6958 C C . ALA B 1 150 ? 7.41292 34.53085 -56.35957 1.000 17.01046 208 ALA B C 1
ATOM 6959 O O . ALA B 1 150 ? 6.29973 34.69403 -55.84104 1.000 17.00775 208 ALA B O 1
ATOM 6966 N N . GLY B 1 151 ? 8.13824 35.53685 -56.82127 1.000 18.25977 209 GLY B N 1
ATOM 6967 C CA . GLY B 1 151 ? 7.77408 36.94742 -56.69697 1.000 18.74329 209 GLY B CA 1
ATOM 6968 C C . GLY B 1 151 ? 8.92650 37.65704 -55.99742 1.000 20.52109 209 GLY B C 1
ATOM 6969 O O . GLY B 1 151 ? 9.41892 37.21962 -54.97533 1.000 20.60189 209 GLY B O 1
ATOM 6973 N N . ASP B 1 152 ? 9.33981 38.77541 -56.55922 1.000 23.75845 210 ASP B N 1
ATOM 6974 C CA . ASP B 1 152 ? 10.60416 39.43011 -56.21249 1.000 24.58583 210 ASP B CA 1
ATOM 6975 C C . ASP B 1 152 ? 10.34633 40.90171 -55.89617 1.000 25.94994 210 ASP B C 1
ATOM 6976 O O . ASP B 1 152 ? 10.88818 41.79356 -56.53384 1.000 26.51664 210 ASP B O 1
ATOM 6985 N N . GLY B 1 153 ? 9.49707 41.16039 -54.90461 1.000 26.79287 211 GLY B N 1
ATOM 6986 C CA . GLY B 1 153 ? 9.14951 42.52035 -54.54958 1.000 28.52083 211 GLY B CA 1
ATOM 6987 C C . GLY B 1 153 ? 8.51701 43.26948 -55.70951 1.000 28.24137 211 GLY B C 1
ATOM 6988 O O . GLY B 1 153 ? 7.57668 42.78600 -56.33837 1.000 29.28614 211 GLY B O 1
ATOM 6992 N N . PRO B 1 154 ? 9.01284 44.47203 -56.01759 1.000 29.42993 212 PRO B N 1
ATOM 6993 C CA . PRO B 1 154 ? 8.53297 45.17971 -57.21318 1.000 29.87227 212 PRO B CA 1
ATOM 6994 C C . PRO B 1 154 ? 8.98291 44.53473 -58.51326 1.000 30.37257 212 PRO B C 1
ATOM 6995 O O . PRO B 1 154 ? 8.60785 45.02302 -59.58279 1.000 30.86482 212 PRO B O 1
ATOM 7006 N N . GLY B 1 155 ? 9.74442 43.44617 -58.45060 1.000 29.80412 213 GLY B N 1
ATOM 7007 C CA . GLY B 1 155 ? 10.32597 42.81114 -59.61769 1.000 27.79442 213 GLY B CA 1
ATOM 7008 C C . GLY B 1 155 ? 9.44197 41.75271 -60.23687 1.000 26.81216 213 GLY B C 1
ATOM 7009 O O . GLY B 1 155 ? 8.20903 41.82161 -60.17025 1.000 28.21795 213 GLY B O 1
ATOM 7013 N N . GLU B 1 156 ? 10.07831 40.74990 -60.84520 1.000 24.74120 214 GLU B N 1
ATOM 7014 C CA . GLU B 1 156 ? 9.34037 39.80759 -61.67550 1.000 24.60971 214 GLU B CA 1
ATOM 7015 C C . GLU B 1 156 ? 8.72583 38.66639 -60.87529 1.000 22.35273 214 GLU B C 1
ATOM 7016 O O . GLU B 1 156 ? 9.22238 38.26561 -59.82027 1.000 20.33164 214 GLU B O 1
ATOM 7028 N N . HIS B 1 157 ? 7.66454 38.10899 -61.45685 1.000 22.86794 215 HIS B N 1
ATOM 7029 C CA . HIS B 1 157 ? 6.92158 36.95443 -60.94452 1.000 21.00433 215 HIS B CA 1
ATOM 7030 C C . HIS B 1 157 ? 6.75634 35.99608 -62.12513 1.000 19.62122 215 HIS B C 1
ATOM 7031 O O . HIS B 1 157 ? 5.68118 35.89640 -62.73136 1.000 19.49928 215 HIS B O 1
ATOM 7045 N N . PRO B 1 158 ? 7.83474 35.29974 -62.50279 1.000 19.81389 216 PRO B N 1
ATOM 7046 C CA . PRO B 1 158 ? 7.84228 34.60511 -63.80736 1.000 20.06899 216 PRO B CA 1
ATOM 7047 C C . PRO B 1 158 ? 6.87814 33.44001 -63.90631 1.000 19.16930 216 PRO B C 1
ATOM 7048 O O . PRO B 1 158 ? 6.35012 33.18051 -65.00254 1.000 18.87782 216 PRO B O 1
ATOM 7059 N N . THR B 1 159 ? 6.65672 32.69898 -62.82012 1.000 17.84584 217 THR B N 1
ATOM 7060 C CA . THR B 1 159 ? 5.74306 31.56635 -62.93740 1.000 17.31067 217 THR B CA 1
ATOM 7061 C C . THR B 1 159 ? 4.30080 32.03551 -63.06672 1.000 16.01932 217 THR B C 1
ATOM 7062 O O . THR B 1 159 ? 3.47503 31.33695 -63.65773 1.000 16.51960 217 THR B O 1
ATOM 7073 N N . GLN B 1 160 ? 3.97277 33.20423 -62.52745 1.000 15.01737 218 GLN B N 1
ATOM 7074 C CA . GLN B 1 160 ? 2.66849 33.79055 -62.80950 1.000 15.01766 218 GLN B CA 1
ATOM 7075 C C . GLN B 1 160 ? 2.51094 34.09092 -64.30146 1.000 15.36590 218 GLN B C 1
ATOM 7076 O O . GLN B 1 160 ? 1.46625 33.81886 -64.89461 1.000 16.19491 218 GLN B O 1
ATOM 7090 N N . ALA B 1 161 ? 3.54759 34.63828 -64.92707 1.000 16.07808 219 ALA B N 1
ATOM 7091 C CA . ALA B 1 161 ? 3.45858 34.91155 -66.35476 1.000 17.57173 219 ALA B CA 1
ATOM 7092 C C . ALA B 1 161 ? 3.28743 33.62009 -67.14135 1.000 17.58048 219 ALA B C 1
ATOM 7093 O O . ALA B 1 161 ? 2.49938 33.56029 -68.09324 1.000 17.47399 219 ALA B O 1
ATOM 7100 N N . LEU B 1 162 ? 4.01669 32.57178 -66.75737 1.000 16.35472 220 LEU B N 1
ATOM 7101 C CA . LEU B 1 162 ? 3.88359 31.28922 -67.44540 1.000 16.86082 220 LEU B CA 1
ATOM 7102 C C . LEU B 1 162 ? 2.47189 30.73857 -67.32922 1.000 15.60095 220 LEU B C 1
ATOM 7103 O O . LEU B 1 162 ? 1.89819 30.26519 -68.32246 1.000 16.85727 220 LEU B O 1
ATOM 7119 N N . LEU B 1 163 ? 1.90132 30.76234 -66.11863 1.000 15.14549 221 LEU B N 1
ATOM 7120 C CA . LEU B 1 163 ? 0.55865 30.22420 -65.94150 1.000 14.98909 221 LEU B CA 1
ATOM 7121 C C . LEU B 1 163 ? -0.47991 31.09588 -66.62232 1.000 14.85474 221 LEU B C 1
ATOM 7122 O O . LEU B 1 163 ? -1.47143 30.57323 -67.12706 1.000 16.39843 221 LEU B O 1
ATOM 7138 N N . ASP B 1 164 ? -0.25168 32.41020 -66.69072 1.000 14.70107 222 ASP B N 1
ATOM 7139 C CA . ASP B 1 164 ? -1.16615 33.28715 -67.42043 1.000 14.93588 222 ASP B CA 1
ATOM 7140 C C . ASP B 1 164 ? -1.20483 32.92981 -68.90212 1.000 16.03164 222 ASP B C 1
ATOM 7141 O O . ASP B 1 164 ? -2.28091 32.81054 -69.50541 1.000 16.27332 222 ASP B O 1
ATOM 7150 N N . VAL B 1 165 ? -0.03268 32.77390 -69.51695 1.000 15.82605 223 VAL B N 1
ATOM 7151 C CA . VAL B 1 165 ? -0.00121 32.43884 -70.93882 1.000 16.71998 223 VAL B CA 1
ATOM 7152 C C . VAL B 1 165 ? -0.59781 31.05990 -71.16631 1.000 17.15027 223 VAL B C 1
ATOM 7153 O O . VAL B 1 165 ? -1.36848 30.84589 -72.10763 1.000 17.46548 223 VAL B O 1
ATOM 7166 N N . TYR B 1 166 ? -0.27643 30.11208 -70.29244 1.000 16.45153 224 TYR B N 1
ATOM 7167 C CA . TYR B 1 166 ? -0.84894 28.77900 -70.41130 1.000 16.65481 224 TYR B CA 1
ATOM 7168 C C . TYR B 1 166 ? -2.36619 28.82581 -70.31313 1.000 16.61494 224 TYR B C 1
ATOM 7169 O O . TYR B 1 166 ? -3.06886 28.11660 -71.03786 1.000 17.52522 224 TYR B O 1
ATOM 7187 N N . THR B 1 167 ? -2.89090 29.65637 -69.41594 1.000 15.96727 225 THR B N 1
ATOM 7188 C CA . THR B 1 167 ? -4.33834 29.74390 -69.25485 1.000 16.05761 225 THR B CA 1
ATOM 7189 C C . THR B 1 167 ? -4.98839 30.28074 -70.51819 1.000 15.70167 225 THR B C 1
ATOM 7190 O O . THR B 1 167 ? -6.04143 29.78701 -70.93498 1.000 16.40992 225 THR B O 1
ATOM 7201 N N . ILE B 1 168 ? -4.37703 31.29245 -71.14757 1.000 16.28320 226 ILE B N 1
ATOM 7202 C CA . ILE B 1 168 ? -4.92055 31.80053 -72.40382 1.000 17.13623 226 ILE B CA 1
ATOM 7203 C C . ILE B 1 168 ? -4.93829 30.69289 -73.45239 1.000 17.22928 226 ILE B C 1
ATOM 7204 O O . ILE B 1 168 ? -5.94415 30.47033 -74.13529 1.000 18.72585 226 ILE B O 1
ATOM 7220 N N . GLN B 1 169 ? -3.82644 29.96295 -73.57495 1.000 18.75528 227 GLN B N 1
ATOM 7221 C CA . GLN B 1 169 ? -3.76821 28.87774 -74.54815 1.000 19.79813 227 GLN B CA 1
ATOM 7222 C C . GLN B 1 169 ? -4.84275 27.84166 -74.26572 1.000 19.90392 227 GLN B C 1
ATOM 7223 O O . GLN B 1 169 ? -5.51040 27.35364 -75.18838 1.000 21.14914 227 GLN B O 1
ATOM 7237 N N . SER B 1 170 ? -5.03763 27.50198 -72.98807 1.000 19.48117 228 SER B N 1
ATOM 7238 C CA A SER B 1 170 ? -6.00882 26.47225 -72.63374 0.849 20.50748 228 SER B CA 1
ATOM 7239 C CA B SER B 1 170 ? -6.00640 26.46842 -72.63948 0.151 20.05177 228 SER B CA 1
ATOM 7240 C C . SER B 1 170 ? -7.43857 26.93861 -72.86758 1.000 19.97060 228 SER B C 1
ATOM 7241 O O . SER B 1 170 ? -8.28290 26.16828 -73.34699 1.000 23.65651 228 SER B O 1
ATOM 7254 N N . GLU B 1 171 ? -7.73535 28.18591 -72.51370 1.000 19.54677 229 GLU B N 1
ATOM 7255 C CA . GLU B 1 171 ? -9.10682 28.67884 -72.58907 1.000 19.42737 229 GLU B CA 1
ATOM 7256 C C . GLU B 1 171 ? -9.50286 29.09460 -73.99744 1.000 20.76878 229 GLU B C 1
ATOM 7257 O O . GLU B 1 171 ? -10.62139 28.81179 -74.42900 1.000 23.38911 229 GLU B O 1
ATOM 7269 N N . ILE B 1 172 ? -8.62340 29.80017 -74.69883 1.000 20.47276 230 ILE B N 1
ATOM 7270 C CA . ILE B 1 172 ? -8.93133 30.32420 -76.02630 1.000 21.45062 230 ILE B CA 1
ATOM 7271 C C . ILE B 1 172 ? -8.58164 29.31454 -77.11733 1.000 22.51746 230 ILE B C 1
ATOM 7272 O O . ILE B 1 172 ? -9.17449 29.33871 -78.20378 1.000 25.83452 230 ILE B O 1
ATOM 7288 N N . GLY B 1 173 ? -7.62436 28.43035 -76.85144 1.000 21.69630 231 GLY B N 1
ATOM 7289 C CA . GLY B 1 173 ? -7.22068 27.43143 -77.80575 1.000 23.32307 231 GLY B CA 1
ATOM 7290 C C . GLY B 1 173 ? -6.03211 27.79599 -78.65633 1.000 25.20703 231 GLY B C 1
ATOM 7291 O O . GLY B 1 173 ? -5.59452 26.96306 -79.46598 1.000 28.19337 231 GLY B O 1
ATOM 7295 N N . LYS B 1 174 ? -5.49873 29.00427 -78.51050 1.000 25.68301 232 LYS B N 1
ATOM 7296 C CA . LYS B 1 174 ? -4.41149 29.47552 -79.35419 1.000 26.78960 232 LYS B CA 1
ATOM 7297 C C . LYS B 1 174 ? -3.76233 30.66095 -78.66087 1.000 25.39301 232 LYS B C 1
ATOM 7298 O O . LYS B 1 174 ? -4.34747 31.27679 -77.76873 1.000 24.94805 232 LYS B O 1
ATOM 7317 N N . LEU B 1 175 ? -2.54938 30.97140 -79.08351 1.000 24.23889 233 LEU B N 1
ATOM 7318 C CA . LEU B 1 175 ? -1.88160 32.20150 -78.68581 1.000 24.61867 233 LEU B CA 1
ATOM 7319 C C . LEU B 1 175 ? -1.61747 33.12631 -79.85773 1.000 26.14358 233 LEU B C 1
ATOM 7320 O O . LEU B 1 175 ? -1.73863 34.34898 -79.71821 1.000 27.22415 233 LEU B O 1
ATOM 7336 N N . ASP B 1 176 ? -1.26843 32.57869 -81.01289 1.000 27.37172 234 ASP B N 1
ATOM 7337 C CA . ASP B 1 176 ? -1.12523 33.41624 -82.19223 1.000 28.65993 234 ASP B CA 1
ATOM 7338 C C . ASP B 1 176 ? -2.47919 34.00989 -82.55908 1.000 29.58071 234 ASP B C 1
ATOM 7339 O O . ASP B 1 176 ? -3.50042 33.31489 -82.55094 1.000 30.74385 234 ASP B O 1
ATOM 7348 N N . GLY B 1 177 ? -2.48712 35.30156 -82.87936 1.000 28.98872 235 GLY B N 1
ATOM 7349 C CA . GLY B 1 177 ? -3.68963 35.92530 -83.39201 1.000 29.31945 235 GLY B CA 1
ATOM 7350 C C . GLY B 1 177 ? -4.74616 36.28675 -82.37780 1.000 31.17820 235 GLY B C 1
ATOM 7351 O O . GLY B 1 177 ? -5.92710 36.36278 -82.72998 1.000 34.85135 235 GLY B O 1
ATOM 7355 N N . ILE B 1 178 ? -4.36935 36.52805 -81.13360 1.000 29.28193 236 ILE B N 1
ATOM 7356 C CA . ILE B 1 178 ? -5.34103 36.85741 -80.11051 1.000 28.42463 236 ILE B CA 1
ATOM 7357 C C . ILE B 1 178 ? -5.27832 38.33741 -79.77930 1.000 25.76641 236 ILE B C 1
ATOM 7358 O O . ILE B 1 178 ? -4.30328 39.03446 -80.06638 1.000 25.45616 236 ILE B O 1
ATOM 7374 N N . SER B 1 179 ? -6.34197 38.81015 -79.14450 1.000 23.61514 237 SER B N 1
ATOM 7375 C CA . SER B 1 179 ? -6.41765 40.17358 -78.63731 1.000 23.72552 237 SER B CA 1
ATOM 7376 C C . SER B 1 179 ? -6.59938 40.09570 -77.12965 1.000 22.09472 237 SER B C 1
ATOM 7377 O O . SER B 1 179 ? -7.47911 39.37763 -76.63973 1.000 21.88490 237 SER B O 1
ATOM 7385 N N . VAL B 1 180 ? -5.76412 40.83049 -76.40591 1.000 20.99635 238 VAL B N 1
ATOM 7386 C CA . VAL B 1 180 ? -5.73392 40.80567 -74.94928 1.000 20.29397 238 VAL B CA 1
ATOM 7387 C C . VAL B 1 180 ? -5.79960 42.23501 -74.44957 1.000 20.55770 238 VAL B C 1
ATOM 7388 O O . VAL B 1 180 ? -5.01781 43.08555 -74.88988 1.000 21.41154 238 VAL B O 1
ATOM 7401 N N . ALA B 1 181 ? -6.71721 42.49808 -73.52675 1.000 19.35540 239 ALA B N 1
ATOM 7402 C CA . ALA B 1 181 ? -6.73252 43.76087 -72.80049 1.000 20.21140 239 ALA B CA 1
ATOM 7403 C C . ALA B 1 181 ? -6.03197 43.59800 -71.46016 1.000 20.65006 239 ALA B C 1
ATOM 7404 O O . ALA B 1 181 ? -6.32608 42.65991 -70.71258 1.000 20.53957 239 ALA B O 1
ATOM 7411 N N . LEU B 1 182 ? -5.10874 44.50514 -71.16490 1.000 20.92775 240 LEU B N 1
ATOM 7412 C CA . LEU B 1 182 ? -4.43196 44.59194 -69.87693 1.000 21.24902 240 LEU B CA 1
ATOM 7413 C C . LEU B 1 182 ? -4.95654 45.82914 -69.16336 1.000 20.75155 240 LEU B C 1
ATOM 7414 O O . LEU B 1 182 ? -4.88143 46.93870 -69.70378 1.000 22.45288 240 LEU B O 1
ATOM 7430 N N . VAL B 1 183 ? -5.50350 45.64574 -67.96673 1.000 20.76560 241 VAL B N 1
ATOM 7431 C CA . VAL B 1 183 ? -6.30012 46.67500 -67.30640 1.000 20.93152 241 VAL B CA 1
ATOM 7432 C C . VAL B 1 183 ? -5.76915 46.91804 -65.89886 1.000 22.16376 241 VAL B C 1
ATOM 7433 O O . VAL B 1 183 ? -5.57562 45.96493 -65.13540 1.000 22.20008 241 VAL B O 1
ATOM 7446 N N . GLY B 1 184 ? -5.58163 48.19407 -65.54166 1.000 23.02037 242 GLY B N 1
ATOM 7447 C CA . GLY B 1 184 ? -5.25583 48.57148 -64.17413 1.000 23.45366 242 GLY B CA 1
ATOM 7448 C C . GLY B 1 184 ? -4.12129 49.55998 -64.05282 1.000 24.49097 242 GLY B C 1
ATOM 7449 O O . GLY B 1 184 ? -3.92055 50.41166 -64.92338 1.000 25.74744 242 GLY B O 1
ATOM 7453 N N . ASP B 1 185 ? -3.38326 49.47231 -62.95499 1.000 23.97345 243 ASP B N 1
ATOM 7454 C CA . ASP B 1 185 ? -2.13932 50.22349 -62.82249 1.000 24.98899 243 ASP B CA 1
ATOM 7455 C C . ASP B 1 185 ? -1.12638 49.52438 -63.71649 1.000 25.65066 243 ASP B C 1
ATOM 7456 O O . ASP B 1 185 ? -0.50057 48.53360 -63.31934 1.000 24.64569 243 ASP B O 1
ATOM 7465 N N . LEU B 1 186 ? -0.97589 50.03636 -64.93725 1.000 24.89676 244 LEU B N 1
ATOM 7466 C CA . LEU B 1 186 ? -0.05227 49.44026 -65.89500 1.000 25.56299 244 LEU B CA 1
ATOM 7467 C C . LEU B 1 186 ? 1.36295 49.94804 -65.69236 1.000 26.42904 244 LEU B C 1
ATOM 7468 O O . LEU B 1 186 ? 2.32491 49.24087 -66.00274 1.000 28.96588 244 LEU B O 1
ATOM 7484 N N . ALA B 1 187 ? 1.50328 51.16193 -65.16436 1.000 25.80269 245 ALA B N 1
ATOM 7485 C CA . ALA B 1 187 ? 2.82781 51.72147 -64.91824 1.000 27.04609 245 ALA B CA 1
ATOM 7486 C C . ALA B 1 187 ? 3.62576 50.83245 -63.98058 1.000 27.68053 245 ALA B C 1
ATOM 7487 O O . ALA B 1 187 ? 4.79474 50.53355 -64.22871 1.000 30.35403 245 ALA B O 1
ATOM 7494 N N . ASN B 1 188 ? 3.00087 50.39104 -62.89446 1.000 28.77736 246 ASN B N 1
ATOM 7495 C CA . ASN B 1 188 ? 3.68930 49.66343 -61.84310 1.000 29.74847 246 ASN B CA 1
ATOM 7496 C C . ASN B 1 188 ? 3.31901 48.19030 -61.82116 1.000 28.42993 246 ASN B C 1
ATOM 7497 O O . ASN B 1 188 ? 3.85790 47.43782 -61.00579 1.000 29.42777 246 ASN B O 1
ATOM 7508 N N . GLY B 1 189 ? 2.41143 47.76262 -62.69224 1.000 26.63665 247 GLY B N 1
ATOM 7509 C CA . GLY B 1 189 ? 1.90265 46.40906 -62.64103 1.000 27.57819 247 GLY B CA 1
ATOM 7510 C C . GLY B 1 189 ? 2.92871 45.36330 -63.04500 1.000 28.43591 247 GLY B C 1
ATOM 7511 O O . GLY B 1 189 ? 3.33570 45.29306 -64.22011 1.000 28.69720 247 GLY B O 1
ATOM 7515 N N . ARG B 1 190 ? 3.28671 44.49062 -62.10637 1.000 26.25563 248 ARG B N 1
ATOM 7516 C CA . ARG B 1 190 ? 4.28514 43.46567 -62.37587 1.000 25.95752 248 ARG B CA 1
ATOM 7517 C C . ARG B 1 190 ? 3.74689 42.41634 -63.33763 1.000 23.96205 248 ARG B C 1
ATOM 7518 O O . ARG B 1 190 ? 4.41431 42.05889 -64.31533 1.000 24.17337 248 ARG B O 1
ATOM 7539 N N . THR B 1 191 ? 2.52585 41.93369 -63.10017 1.000 21.12815 249 THR B N 1
ATOM 7540 C CA . THR B 1 191 ? 2.02804 40.81664 -63.89560 1.000 20.36926 249 THR B CA 1
ATOM 7541 C C . THR B 1 191 ? 1.67411 41.25060 -65.31431 1.000 19.72880 249 THR B C 1
ATOM 7542 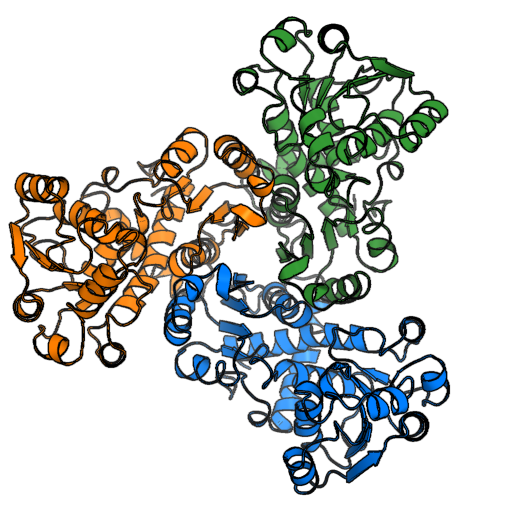O O . THR B 1 191 ? 1.91577 40.49778 -66.26192 1.000 20.30196 249 THR B O 1
ATOM 7553 N N . VAL B 1 192 ? 1.14841 42.46713 -65.49817 1.000 19.78111 250 VAL B N 1
ATOM 7554 C CA . VAL B 1 192 ? 0.78992 42.87573 -66.86001 1.000 20.72320 250 VAL B CA 1
ATOM 7555 C C . VAL B 1 192 ? 2.03678 43.08062 -67.70870 1.000 22.30866 250 VAL B C 1
ATOM 7556 O O . VAL B 1 192 ? 2.04846 42.78110 -68.91448 1.000 21.72134 250 VAL B O 1
ATOM 7569 N N . ARG B 1 193 ? 3.09365 43.62937 -67.10765 1.000 22.81831 251 ARG B N 1
ATOM 7570 C CA . ARG B 1 193 ? 4.32805 43.80966 -67.85461 1.000 23.36378 251 ARG B CA 1
ATOM 7571 C C . ARG B 1 193 ? 4.89849 42.46667 -68.29347 1.000 23.33454 251 ARG B C 1
ATOM 7572 O O . ARG B 1 193 ? 5.30491 42.29995 -69.45097 1.000 22.94991 251 ARG B O 1
ATOM 7593 N N . SER B 1 194 ? 4.91882 41.48952 -67.38823 1.000 21.52238 252 SER B N 1
ATOM 7594 C CA . SER B 1 194 ? 5.51507 40.20330 -67.72823 1.000 23.01882 252 SER B CA 1
ATOM 7595 C C . SER B 1 194 ? 4.64548 39.41918 -68.69691 1.000 22.05085 252 SER B C 1
ATOM 7596 O O . SER B 1 194 ? 5.16271 38.64904 -69.51114 1.000 21.06693 252 SER B O 1
ATOM 7604 N N . LEU B 1 195 ? 3.32791 39.56720 -68.60082 1.000 19.76209 253 LEU B N 1
ATOM 7605 C CA . LEU B 1 195 ? 2.44166 38.91959 -69.55882 1.000 19.83060 253 LEU B CA 1
ATOM 7606 C C . LEU B 1 195 ? 2.64325 39.49927 -70.95043 1.000 21.37275 253 LEU B C 1
ATOM 7607 O O . LEU B 1 195 ? 2.76398 38.75942 -71.93421 1.000 21.80003 253 LEU B O 1
ATOM 7623 N N . ALA B 1 196 ? 2.68815 40.82184 -71.04980 1.000 22.19792 254 ALA B N 1
ATOM 7624 C CA . ALA B 1 196 ? 2.95204 41.44664 -72.33382 1.000 23.04585 254 ALA B CA 1
ATOM 7625 C C . ALA B 1 196 ? 4.26578 40.93958 -72.90536 1.000 24.24604 254 ALA B C 1
ATOM 7626 O O . ALA B 1 196 ? 4.35820 40.63101 -74.10255 1.000 24.80831 254 ALA B O 1
ATOM 7633 N N . TYR B 1 197 ? 5.28894 40.82467 -72.05440 1.000 22.76206 255 TYR B N 1
ATOM 7634 C CA . TYR B 1 197 ? 6.59760 40.39123 -72.52162 1.000 23.89260 255 TYR B CA 1
ATOM 7635 C C . TYR B 1 197 ? 6.51983 39.00800 -73.16394 1.000 23.63517 255 TYR B C 1
ATOM 7636 O O . TYR B 1 197 ? 7.08527 38.77832 -74.24158 1.000 25.53497 255 TYR B O 1
ATOM 7654 N N . LEU B 1 198 ? 5.82289 38.06536 -72.51478 1.000 22.30575 256 LEU B N 1
ATOM 7655 C CA . LEU B 1 198 ? 5.75091 36.71510 -73.06662 1.000 22.83680 256 LEU B CA 1
ATOM 7656 C C . LEU B 1 198 ? 4.81083 36.63036 -74.26574 1.000 23.72083 256 LEU B C 1
ATOM 7657 O O . LEU B 1 198 ? 5.06694 35.86801 -75.20780 1.000 24.20321 256 LEU B O 1
ATOM 7673 N N . LEU B 1 199 ? 3.70857 37.37525 -74.25531 1.000 22.93162 257 LEU B N 1
ATOM 7674 C CA . LEU B 1 199 ? 2.80818 37.30959 -75.40479 1.000 23.93144 257 LEU B CA 1
ATOM 7675 C C . LEU B 1 199 ? 3.49776 37.75197 -76.68443 1.000 25.10689 257 LEU B C 1
ATOM 7676 O O . LEU B 1 199 ? 3.12023 37.31084 -77.77953 1.000 25.07986 257 LEU B O 1
ATOM 7692 N N . ALA B 1 200 ? 4.49642 38.62659 -76.57211 1.000 25.96438 258 ALA B N 1
ATOM 7693 C CA . ALA B 1 200 ? 5.19960 39.10823 -77.75118 1.000 27.46605 258 ALA B CA 1
ATOM 7694 C C . ALA B 1 200 ? 6.01255 38.01559 -78.42398 1.000 28.64116 258 ALA B C 1
ATOM 7695 O O . ALA B 1 200 ? 6.51916 38.23790 -79.52455 1.000 30.19249 258 ALA B O 1
ATOM 7702 N N . LYS B 1 201 ? 6.17179 36.85758 -77.78242 1.000 28.58973 259 LYS B N 1
ATOM 7703 C CA . LYS B 1 201 ? 6.84427 35.72725 -78.40694 1.000 29.20245 259 LYS B CA 1
ATOM 7704 C C . LYS B 1 201 ? 5.99036 35.06381 -79.47550 1.000 28.68194 259 LYS B C 1
ATOM 7705 O O . LYS B 1 201 ? 6.50473 34.22255 -80.22082 1.000 28.58201 259 LYS B O 1
ATOM 7724 N N . PHE B 1 202 ? 4.71232 35.41399 -79.55453 1.000 28.02467 260 PHE B N 1
ATOM 7725 C CA . PHE B 1 202 ? 3.75708 34.82666 -80.47963 1.000 28.02031 260 PHE B CA 1
ATOM 7726 C C . PHE B 1 202 ? 3.40038 35.84226 -81.55267 1.000 30.66292 260 PHE B C 1
ATOM 7727 O O . PHE B 1 202 ? 3.82241 37.00017 -81.51894 1.000 31.72184 260 PHE B O 1
ATOM 7744 N N . LYS B 1 203 ? 2.66469 35.38548 -82.54583 1.000 32.22448 261 LYS B N 1
ATOM 7745 C CA . LYS B 1 203 ? 2.47963 36.18549 -83.74548 1.000 34.47024 261 LYS B CA 1
ATOM 7746 C C . LYS B 1 203 ? 1.07438 36.76539 -83.81160 1.000 33.97141 261 LYS B C 1
ATOM 7747 O O . LYS B 1 203 ? 0.11084 36.18171 -83.30522 1.000 33.84003 261 LYS B O 1
ATOM 7766 N N . ASP B 1 204 ? 0.97547 37.93455 -84.45398 1.000 33.81119 262 ASP B N 1
ATOM 7767 C CA . ASP B 1 204 ? -0.30768 38.57517 -84.73174 1.000 34.07947 262 ASP B CA 1
ATOM 7768 C C . ASP B 1 204 ? -1.11215 38.83322 -83.45837 1.000 32.47638 262 ASP B C 1
ATOM 7769 O O . ASP B 1 204 ? -2.34132 38.75327 -83.45090 1.000 31.91907 262 ASP B O 1
ATOM 7778 N N . VAL B 1 205 ? -0.42511 39.17460 -82.38849 1.000 31.27948 263 VAL B N 1
ATOM 7779 C CA . VAL B 1 205 ? -1.07148 39.51622 -81.12765 1.000 29.82692 263 VAL B CA 1
ATOM 7780 C C . VAL B 1 205 ? -1.37618 41.00644 -81.12417 1.000 29.03195 263 VAL B C 1
ATOM 7781 O O . VAL B 1 205 ? -0.57911 41.82223 -81.61094 1.000 28.87518 263 VAL B O 1
ATOM 7794 N N . LYS B 1 206 ? -2.53767 41.36868 -80.58955 1.000 28.09421 264 LYS B N 1
ATOM 7795 C CA . LYS B 1 206 ? -2.86402 42.75799 -80.30144 1.000 28.82823 264 LYS B CA 1
ATOM 7796 C C . LYS B 1 206 ? -3.15028 42.91774 -78.81313 1.000 26.66555 264 LYS B C 1
ATOM 7797 O O . LYS B 1 206 ? -3.86898 42.10360 -78.22212 1.000 25.18574 264 LYS B O 1
ATOM 7816 N N . ILE B 1 207 ? -2.58125 43.96227 -78.21199 1.000 26.44615 265 ILE B N 1
ATOM 7817 C CA . ILE B 1 207 ? -2.75294 44.26844 -76.79473 1.000 26.41402 265 ILE B CA 1
ATOM 7818 C C . ILE B 1 207 ? -3.39536 45.63865 -76.65700 1.000 26.15574 265 ILE B C 1
ATOM 7819 O O . ILE B 1 207 ? -2.91960 46.61536 -77.24569 1.000 27.97336 265 ILE B O 1
ATOM 7835 N N . TYR B 1 208 ? -4.44983 45.71482 -75.86020 1.000 24.86629 266 TYR B N 1
ATOM 7836 C CA . TYR B 1 208 ? -5.05631 46.97656 -75.47128 1.000 25.41781 266 TYR B CA 1
ATOM 7837 C C . TYR B 1 208 ? -4.62437 47.31528 -74.05130 1.000 24.89126 266 TYR B C 1
ATOM 7838 O O . TYR B 1 208 ? -4.68194 46.46142 -73.16611 1.000 24.59527 266 TYR B O 1
ATOM 7856 N N . PHE B 1 209 ? -4.18962 48.55105 -73.83170 1.000 25.13929 267 PHE B N 1
ATOM 7857 C CA . PHE B 1 209 ? -3.83548 49.04545 -72.50834 1.000 25.32847 267 PHE B CA 1
ATOM 7858 C C . PHE B 1 209 ? -4.96679 49.93627 -72.00386 1.000 26.05568 267 PHE B C 1
ATOM 7859 O O . PHE B 1 209 ? -5.25069 50.96759 -72.61678 1.000 28.15804 267 PHE B O 1
ATOM 7876 N N . VAL B 1 210 ? -5.58289 49.57743 -70.88277 1.000 25.76124 268 VAL B N 1
ATOM 7877 C CA . VAL B 1 210 ? -6.64084 50.37847 -70.25936 1.000 26.73770 268 VAL B CA 1
ATOM 7878 C C . VAL B 1 210 ? -6.22160 50.72373 -68.82555 1.000 25.87764 268 VAL B C 1
ATOM 7879 O O . VAL B 1 210 ? -6.07575 49.83005 -67.98845 1.000 25.09950 268 VAL B O 1
ATOM 7892 N N . SER B 1 211 ? -6.06520 52.01534 -68.52936 1.000 26.46877 269 SER B N 1
ATOM 7893 C CA . SER B 1 211 ? -5.55183 52.42860 -67.23074 1.000 28.32278 269 SER B CA 1
ATOM 7894 C C . SER B 1 211 ? -6.05255 53.83128 -66.90569 1.000 30.83396 269 SER B C 1
ATOM 7895 O O . SER B 1 211 ? -6.35997 54.62317 -67.81953 1.000 32.13821 269 SER B O 1
ATOM 7903 N N . PRO B 1 212 ? -6.09675 54.20774 -65.62583 1.000 32.23913 270 PRO B N 1
ATOM 7904 C CA . PRO B 1 212 ? -6.16591 55.63043 -65.29473 1.000 34.34661 270 PRO B CA 1
ATOM 7905 C C . PRO B 1 212 ? -4.97229 56.33150 -65.91830 1.000 35.46117 270 PRO B C 1
ATOM 7906 O O . PRO B 1 212 ? -3.89889 55.74576 -66.06161 1.000 35.48487 270 PRO B O 1
ATOM 7917 N N . GLU B 1 213 ? -5.16530 57.60505 -66.28838 1.000 37.36593 271 GLU B N 1
ATOM 7918 C CA . GLU B 1 213 ? -4.12011 58.33641 -67.00395 1.000 41.62362 271 GLU B CA 1
ATOM 7919 C C . GLU B 1 213 ? -2.81554 58.39048 -66.21188 1.000 39.71301 271 GLU B C 1
ATOM 7920 O O . GLU B 1 213 ? -1.72564 58.40432 -66.79609 1.000 39.32378 271 GLU B O 1
ATOM 7932 N N . ILE B 1 214 ? -2.90854 58.42233 -64.88149 1.000 37.78126 272 ILE B N 1
ATOM 7933 C CA . ILE B 1 214 ? -1.73041 58.58801 -64.04111 1.000 37.59317 272 ILE B CA 1
ATOM 7934 C C . ILE B 1 214 ? -0.84455 57.35168 -64.01804 1.000 36.11078 272 ILE B C 1
ATOM 7935 O O . ILE B 1 214 ? 0.32632 57.45000 -63.62945 1.000 37.32259 272 ILE B O 1
ATOM 7951 N N . VAL B 1 215 ? -1.36402 56.18496 -64.40056 1.000 32.89477 273 VAL B N 1
ATOM 7952 C CA . VAL B 1 215 ? -0.58423 54.95191 -64.29944 1.000 31.63236 273 VAL B CA 1
ATOM 7953 C C . VAL B 1 215 ? -0.62454 54.20436 -65.62903 1.000 31.03228 273 VAL B C 1
ATOM 7954 O O . VAL B 1 215 ? -0.97047 53.02101 -65.69093 1.000 31.45301 273 VAL B O 1
ATOM 7967 N N . LYS B 1 216 ? -0.27197 54.89964 -66.70605 1.000 31.53173 274 LYS B N 1
ATOM 7968 C CA . LYS B 1 216 ? -0.23416 54.27317 -68.02040 1.000 31.22802 274 LYS B CA 1
ATOM 7969 C C . LYS B 1 216 ? 0.98486 53.36307 -68.12489 1.000 31.29103 274 LYS B C 1
ATOM 7970 O O . LYS B 1 216 ? 1.97582 53.52307 -67.40881 1.000 31.75961 274 LYS B O 1
ATOM 7989 N N . MET B 1 217 ? 0.91118 52.40579 -69.05125 1.000 29.86735 275 MET B N 1
ATOM 7990 C CA . MET B 1 217 ? 2.06308 51.56068 -69.32206 1.000 31.11324 275 MET B CA 1
ATOM 7991 C C . MET B 1 217 ? 3.26361 52.42919 -69.67563 1.000 31.48218 275 MET B C 1
ATOM 7992 O O . MET B 1 217 ? 3.15982 53.36517 -70.47236 1.000 31.37763 275 MET B O 1
ATOM 8006 N N . LYS B 1 218 ? 4.41571 52.07629 -69.11508 1.000 32.74783 276 LYS B N 1
ATOM 8007 C CA . LYS B 1 218 ? 5.64819 52.79911 -69.37823 1.000 34.08980 276 LYS B CA 1
ATOM 8008 C C . LYS B 1 218 ? 6.14640 52.54616 -70.79881 1.000 33.98692 276 LYS B C 1
ATOM 8009 O O . LYS B 1 218 ? 5.77850 51.56868 -71.45525 1.000 33.93450 276 LYS B O 1
ATOM 8028 N N . ASP B 1 219 ? 6.99863 53.46408 -71.26779 1.000 35.55600 277 ASP B N 1
ATOM 8029 C CA . ASP B 1 219 ? 7.47543 53.42071 -72.64607 1.000 35.45839 277 ASP B CA 1
ATOM 8030 C C . ASP B 1 219 ? 8.36336 52.21504 -72.92525 1.000 35.09794 277 ASP B C 1
ATOM 8031 O O . ASP B 1 219 ? 8.49775 51.81820 -74.08856 1.000 34.90290 277 ASP B O 1
ATOM 8040 N N . ASP B 1 220 ? 9.01373 51.64990 -71.90639 1.000 35.60778 278 ASP B N 1
ATOM 8041 C CA . ASP B 1 220 ? 9.92338 50.53555 -72.16386 1.000 37.23305 278 ASP B CA 1
ATOM 8042 C C . ASP B 1 220 ? 9.17063 49.32439 -72.70740 1.000 37.66457 278 ASP B C 1
ATOM 8043 O O . ASP B 1 220 ? 9.63571 48.65976 -73.64510 1.000 37.77932 278 ASP B O 1
ATOM 8052 N N . ILE B 1 221 ? 7.98102 49.05679 -72.17079 1.000 37.00929 279 ILE B N 1
ATOM 8053 C CA . ILE B 1 221 ? 7.16197 47.96476 -72.69127 1.000 36.81882 279 ILE B CA 1
ATOM 8054 C C . ILE B 1 221 ? 6.57639 48.32843 -74.05077 1.000 37.25851 279 ILE B C 1
ATOM 8055 O O . ILE B 1 221 ? 6.54231 47.49557 -74.97019 1.000 36.10935 279 ILE B O 1
ATOM 8071 N N . LYS B 1 222 ? 6.07379 49.55967 -74.19103 1.000 37.73798 280 LYS B N 1
ATOM 8072 C CA . LYS B 1 222 ? 5.50365 49.98543 -75.46661 1.000 39.53784 280 LYS B CA 1
ATOM 8073 C C . LYS B 1 222 ? 6.51073 49.80447 -76.59499 1.000 40.06219 280 LYS B C 1
ATOM 8074 O O . LYS B 1 222 ? 6.17893 49.27536 -77.66138 1.000 40.06886 280 LYS B O 1
ATOM 8093 N N . ASP B 1 223 ? 7.75573 50.23627 -76.37141 1.000 40.00843 281 ASP B N 1
ATOM 8094 C CA . ASP B 1 223 ? 8.76820 50.14282 -77.41849 1.000 40.27690 281 ASP B CA 1
ATOM 8095 C C . ASP B 1 223 ? 9.14853 48.69279 -77.69401 1.000 39.01127 281 ASP B C 1
ATOM 8096 O O . ASP B 1 223 ? 9.41248 48.32333 -78.84296 1.000 39.08474 281 ASP B O 1
ATOM 8105 N N . TYR B 1 224 ? 9.19541 47.85818 -76.65164 1.000 38.26726 282 TYR B N 1
ATOM 8106 C CA . TYR B 1 224 ? 9.49136 46.44205 -76.85175 1.000 38.06246 282 TYR B CA 1
ATOM 8107 C C . TYR B 1 224 ? 8.39815 45.76366 -77.66817 1.000 38.25735 282 TYR B C 1
ATOM 8108 O O . TYR B 1 224 ? 8.68698 44.93957 -78.54371 1.000 37.94455 282 TYR B O 1
ATOM 8126 N N . LEU B 1 225 ? 7.13544 46.09963 -77.40051 1.000 37.80625 283 LEU B N 1
ATOM 8127 C CA . LEU B 1 225 ? 6.03791 45.49492 -78.14424 1.000 37.03949 283 LEU B CA 1
ATOM 8128 C C . LEU B 1 225 ? 6.10876 45.86707 -79.61852 1.000 38.09160 283 LEU B C 1
ATOM 8129 O O . LEU B 1 225 ? 6.08397 44.99405 -80.49330 1.000 38.12748 283 LEU B O 1
ATOM 8145 N N . THR B 1 226 ? 6.18820 47.16575 -79.91656 1.000 38.84599 284 THR B N 1
ATOM 8146 C CA . THR B 1 226 ? 6.30123 47.58425 -81.31106 1.000 39.97242 284 THR B CA 1
ATOM 8147 C C . THR B 1 226 ? 7.48687 46.89844 -81.96345 1.000 42.31853 284 THR B C 1
ATOM 8148 O O . THR B 1 226 ? 7.36851 46.30189 -83.04056 1.000 43.44604 284 THR B O 1
ATOM 8159 N N . SER B 1 227 ? 8.63208 46.91677 -81.28411 1.000 43.20285 285 SER B N 1
ATOM 8160 C CA . SER B 1 227 ? 9.82816 46.27490 -81.81077 1.000 43.97214 285 SER B CA 1
ATOM 8161 C C . SER B 1 227 ? 9.62293 44.79019 -82.08588 1.000 41.99501 285 SER B C 1
ATOM 8162 O O . SER B 1 227 ? 10.32084 44.22018 -82.93078 1.000 40.93019 285 SER B O 1
ATOM 8170 N N . SER B 1 228 ? 8.71147 44.13333 -81.36501 1.000 41.39485 286 SER B N 1
ATOM 8171 C CA . SER B 1 228 ? 8.58503 42.68305 -81.43928 1.000 41.86802 286 SER B CA 1
ATOM 8172 C C . SER B 1 228 ? 7.45966 42.21717 -82.34837 1.000 42.51052 286 SER B C 1
ATOM 8173 O O . SER B 1 228 ? 7.25932 41.00881 -82.48525 1.000 43.53075 286 SER B O 1
ATOM 8181 N N . GLY B 1 229 ? 6.70726 43.13292 -82.94624 1.000 42.15391 287 GLY B N 1
ATOM 8182 C CA . GLY B 1 229 ? 5.63316 42.74681 -83.83313 1.000 42.03804 287 GLY B CA 1
ATOM 8183 C C . GLY B 1 229 ? 4.28433 42.61107 -83.17799 1.000 41.18576 287 GLY B C 1
ATOM 8184 O O . GLY B 1 229 ? 3.42474 41.89740 -83.70774 1.000 42.48578 287 GLY B O 1
ATOM 8188 N N . VAL B 1 230 ? 4.06339 43.28151 -82.05224 1.000 38.75539 288 VAL B N 1
ATOM 8189 C CA . VAL B 1 230 ? 2.77352 43.30187 -81.37669 1.000 37.50446 288 VAL B CA 1
ATOM 8190 C C . VAL B 1 230 ? 2.13140 44.66347 -81.61390 1.000 37.75619 288 VAL B C 1
ATOM 8191 O O . VAL B 1 230 ? 2.75310 45.70520 -81.36721 1.000 37.54904 288 VAL B O 1
ATOM 8204 N N . GLU B 1 231 ? 0.89398 44.65764 -82.09237 1.000 38.04190 289 GLU B N 1
ATOM 8205 C CA . GLU B 1 231 ? 0.11913 45.88433 -82.18087 1.000 38.89346 289 GLU B CA 1
ATOM 8206 C C . GLU B 1 231 ? -0.43284 46.20695 -80.80658 1.000 36.24747 289 GLU B C 1
ATOM 8207 O O . GLU B 1 231 ? -0.82974 45.30342 -80.06333 1.000 35.56901 289 GLU B O 1
ATOM 8219 N N . TRP B 1 232 ? -0.46836 47.49018 -80.46364 1.000 35.46179 290 TRP B N 1
ATOM 8220 C CA . TRP B 1 232 ? -1.04586 47.89907 -79.19390 1.000 34.97318 290 TRP B CA 1
ATOM 8221 C C . TRP B 1 232 ? -1.76811 49.22498 -79.34701 1.000 33.76917 290 TRP B C 1
ATOM 8222 O O . TRP B 1 232 ? -1.51768 50.00350 -80.27201 1.000 34.03382 290 TRP B O 1
ATOM 8243 N N . GLU B 1 233 ? -2.65468 49.48041 -78.39658 1.000 34.69530 291 GLU B N 1
ATOM 8244 C CA . GLU B 1 233 ? -3.54464 50.62434 -78.42495 1.000 34.41321 291 GLU B CA 1
ATOM 8245 C C . GLU B 1 233 ? -3.88693 50.96144 -76.98841 1.000 32.63353 291 GLU B C 1
ATOM 8246 O O . GLU B 1 233 ? -4.17692 50.05837 -76.20256 1.000 31.33860 291 GLU B O 1
ATOM 8258 N N . GLU B 1 234 ? -3.79186 52.22713 -76.62864 1.000 31.87700 292 GLU B N 1
ATOM 8259 C CA . GLU B 1 234 ? -4.27477 52.69877 -75.34529 1.000 31.68641 292 GLU B CA 1
ATOM 8260 C C . GLU B 1 234 ? -5.70204 53.17998 -75.50900 1.000 31.46813 292 GLU B C 1
ATOM 8261 O O . GLU B 1 234 ? -6.04565 53.80896 -76.52035 1.000 33.20151 292 GLU B O 1
ATOM 8273 N N . SER B 1 235 ? -6.52365 52.90644 -74.50462 1.000 31.29214 293 SER B N 1
ATOM 8274 C CA . SER B 1 235 ? -7.89898 53.36281 -74.49599 1.000 33.33327 293 SER B CA 1
ATOM 8275 C C . SER B 1 235 ? -8.35394 53.56778 -73.05980 1.000 34.24067 293 SER B C 1
ATOM 8276 O O . SER B 1 235 ? -7.90855 52.86778 -72.14065 1.000 34.80765 293 SER B O 1
ATOM 8284 N N A SER B 1 236 ? -9.23579 54.54985 -72.87826 0.635 35.63147 294 SER B N 1
ATOM 8285 N N B SER B 1 236 ? -9.24367 54.53928 -72.87375 0.365 34.78813 294 SER B N 1
ATOM 8286 C CA A SER B 1 236 ? -9.91375 54.79437 -71.61314 0.635 36.40373 294 SER B CA 1
ATOM 8287 C CA B SER B 1 236 ? -9.91027 54.76579 -71.59933 0.365 34.83912 294 SER B CA 1
ATOM 8288 C C A SER B 1 236 ? -11.33199 54.23835 -71.60425 0.635 36.26004 294 SER B C 1
ATOM 8289 C C B SER B 1 236 ? -11.33187 54.22569 -71.59715 0.365 35.13351 294 SER B C 1
ATOM 8290 O O A SER B 1 236 ? -12.08027 54.49149 -70.65610 0.635 37.59714 294 SER B O 1
ATOM 8291 O O B SER B 1 236 ? -12.07673 54.46629 -70.64243 0.365 35.89819 294 SER B O 1
ATOM 8306 N N . ASP B 1 237 ? -11.72491 53.51034 -72.64566 1.000 34.55614 295 ASP B N 1
ATOM 8307 C CA . ASP B 1 237 ? -13.08235 52.99671 -72.80136 1.000 33.58095 295 ASP B CA 1
ATOM 8308 C C . ASP B 1 237 ? -12.98140 51.48068 -72.67879 1.000 30.07095 295 ASP B C 1
ATOM 8309 O O . ASP B 1 237 ? -12.73009 50.78158 -73.66017 1.000 30.35788 295 ASP B O 1
ATOM 8318 N N . LEU B 1 238 ? -13.12899 50.97668 -71.45240 1.000 28.29411 296 LEU B N 1
ATOM 8319 C CA . LEU B 1 238 ? -13.06250 49.53098 -71.25153 1.000 25.81285 296 LEU B CA 1
ATOM 8320 C C . LEU B 1 238 ? -14.22395 48.81062 -71.92203 1.000 25.77437 296 LEU B C 1
ATOM 8321 O O . LEU B 1 238 ? -14.04749 47.69601 -72.42011 1.000 23.72917 296 LEU B O 1
ATOM 8337 N N . MET B 1 239 ? -15.40692 49.42404 -71.96019 1.000 26.59944 297 MET B N 1
ATOM 8338 C CA . MET B 1 239 ? -16.53130 48.80429 -72.64757 1.000 28.56989 297 MET B CA 1
ATOM 8339 C C . MET B 1 239 ? -16.23669 48.62764 -74.13582 1.000 28.18060 297 MET B C 1
ATOM 8340 O O . MET B 1 239 ? -16.56604 47.59241 -74.72013 1.000 29.68551 297 MET B O 1
ATOM 8354 N N A GLU B 1 240 ? -15.62023 49.63895 -74.75378 0.488 27.85452 298 GLU B N 1
ATOM 8355 N N B GLU B 1 240 ? -15.61283 49.61517 -74.77613 0.512 28.26983 298 GLU B N 1
ATOM 8356 C CA A GLU B 1 240 ? -15.20476 49.55594 -76.15189 0.488 28.13552 298 GLU B CA 1
ATOM 8357 C CA B GLU B 1 240 ? -15.28412 49.42816 -76.18738 0.512 28.98760 298 GLU B CA 1
ATOM 8358 C C A GLU B 1 240 ? -14.21205 48.42008 -76.34664 0.488 26.52872 298 GLU B C 1
ATOM 8359 C C B GLU B 1 240 ? -14.21666 48.35326 -76.34752 0.512 26.85936 298 GLU B C 1
ATOM 8360 O O A GLU B 1 240 ? -14.40402 47.53854 -77.19064 0.488 27.53532 298 GLU B O 1
ATOM 8361 O O B GLU B 1 240 ? -14.35619 47.44300 -77.17240 0.512 27.64461 298 GLU B O 1
ATOM 8384 N N . VAL B 1 241 ? -13.14956 48.42332 -75.54756 1.000 23.92190 299 VAL B N 1
ATOM 8385 C CA . VAL B 1 241 ? -12.07456 47.44680 -75.68743 1.000 23.18283 299 VAL B CA 1
ATOM 8386 C C . VAL B 1 241 ? -12.58541 46.03312 -75.43488 1.000 21.69845 299 VAL B C 1
ATOM 8387 O O . VAL B 1 241 ? -12.25118 45.09050 -76.16549 1.000 22.77195 299 VAL B O 1
ATOM 8400 N N . ALA B 1 242 ? -13.36620 45.85254 -74.36896 1.000 21.23235 300 ALA B N 1
ATOM 8401 C CA . ALA B 1 242 ? -13.69777 44.49796 -73.93207 1.000 21.40910 300 ALA B CA 1
ATOM 8402 C C . ALA B 1 242 ? -14.48850 43.74630 -74.99045 1.000 22.12351 300 ALA B C 1
ATOM 8403 O O . ALA B 1 242 ? -14.43971 42.51082 -75.03652 1.000 23.79027 300 ALA B O 1
ATOM 8410 N N . SER B 1 243 ? -15.21342 44.46390 -75.85101 1.000 21.61762 301 SER B N 1
ATOM 8411 C CA . SER B 1 243 ? -16.02266 43.80583 -76.87340 1.000 22.30286 301 SER B CA 1
ATOM 8412 C C . SER B 1 243 ? -15.17938 43.22428 -77.99945 1.000 21.86148 301 SER B C 1
ATOM 8413 O O . SER B 1 243 ? -15.69987 42.44298 -78.80425 1.000 22.88782 301 SER B O 1
ATOM 8421 N N . LYS B 1 244 ? -13.90490 43.60587 -78.08783 1.000 22.16922 302 LYS B N 1
ATOM 8422 C CA . LYS B 1 244 ? -13.01732 43.23029 -79.17788 1.000 24.14092 302 LYS B CA 1
ATOM 8423 C C . LYS B 1 244 ? -11.94016 42.24228 -78.76777 1.000 24.15084 302 LYS B C 1
ATOM 8424 O O . LYS B 1 244 ? -11.06987 41.92179 -79.58635 1.000 26.49199 302 LYS B O 1
ATOM 8443 N N . CYS B 1 245 ? -11.96447 41.75446 -77.53554 1.000 20.77730 303 CYS B N 1
ATOM 8444 C CA . CYS B 1 245 ? -10.85112 40.99535 -76.99234 1.000 20.72564 303 CYS B CA 1
ATOM 8445 C C . CYS B 1 245 ? -11.24102 39.55161 -76.72590 1.000 19.47338 303 CYS B C 1
ATOM 8446 O O . CYS B 1 245 ? -12.37829 39.24952 -76.35882 1.000 21.66088 303 CYS B O 1
ATOM 8454 N N . ASP B 1 246 ? -10.26110 38.65977 -76.88988 1.000 19.17325 304 ASP B N 1
ATOM 8455 C CA . ASP B 1 246 ? -10.39999 37.29407 -76.39503 1.000 18.59828 304 ASP B CA 1
ATOM 8456 C C . ASP B 1 246 ? -10.24581 37.21980 -74.88675 1.000 17.97859 304 ASP B C 1
ATOM 8457 O O . ASP B 1 246 ? -10.84026 36.33308 -74.25155 1.000 17.79404 304 ASP B O 1
ATOM 8466 N N . VAL B 1 247 ? -9.44528 38.12248 -74.32143 1.000 17.17684 305 VAL B N 1
ATOM 8467 C CA . VAL B 1 247 ? -9.04745 38.07573 -72.91761 1.000 16.47785 305 VAL B CA 1
ATOM 8468 C C . VAL B 1 247 ? -9.11089 39.47912 -72.36291 1.000 17.12048 305 VAL B C 1
ATOM 8469 O O . VAL B 1 247 ? -8.53176 40.40406 -72.94495 1.000 18.35405 305 VAL B O 1
ATOM 8482 N N . VAL B 1 248 ? -9.76072 39.62206 -71.21349 1.000 15.70205 306 VAL B N 1
ATOM 8483 C CA . VAL B 1 248 ? -9.69171 40.83378 -70.40516 1.000 15.60565 306 VAL B CA 1
ATOM 8484 C C . VAL B 1 248 ? -8.93971 40.43923 -69.14276 1.000 16.10976 306 VAL B C 1
ATOM 8485 O O . VAL B 1 248 ? -9.44150 39.65253 -68.33238 1.000 16.40869 306 VAL B O 1
ATOM 8498 N N . TYR B 1 249 ? -7.72546 40.96752 -69.00047 1.000 15.24917 307 TYR B N 1
ATOM 8499 C CA . TYR B 1 249 ? -6.83522 40.65945 -67.88284 1.000 15.20561 307 TYR B CA 1
ATOM 8500 C C . TYR B 1 249 ? -6.86501 41.83403 -66.91494 1.000 15.23284 307 TYR B C 1
ATOM 8501 O O . TYR B 1 249 ? -6.27757 42.89501 -67.16955 1.000 16.49223 307 TYR B O 1
ATOM 8519 N N . GLN B 1 250 ? -7.59197 41.64171 -65.82627 1.000 16.43955 308 GLN B N 1
ATOM 8520 C CA . GLN B 1 250 ? -7.81566 42.66847 -64.82161 1.000 16.14308 308 GLN B CA 1
ATOM 8521 C C . GLN B 1 250 ? -6.80360 42.51793 -63.69238 1.000 15.95452 308 GLN B C 1
ATOM 8522 O O . GLN B 1 250 ? -6.34441 41.41351 -63.38694 1.000 15.82474 308 GLN B O 1
ATOM 8536 N N . THR B 1 251 ? -6.45948 43.64198 -63.07094 1.000 16.88169 309 THR B N 1
ATOM 8537 C CA . THR B 1 251 ? -5.54188 43.64499 -61.94255 1.000 16.84522 309 THR B CA 1
ATOM 8538 C C . THR B 1 251 ? -6.08571 44.53304 -60.83236 1.000 16.71268 309 THR B C 1
ATOM 8539 O O . THR B 1 251 ? -7.05941 45.26942 -61.00893 1.000 17.93255 309 THR B O 1
ATOM 8550 N N . ARG B 1 252 ? -5.46280 44.42972 -59.66272 1.000 16.29140 310 ARG B N 1
ATOM 8551 C CA . ARG B 1 252 ? -5.91141 45.15889 -58.48629 1.000 17.27136 310 ARG B CA 1
ATOM 8552 C C . ARG B 1 252 ? -5.16096 46.48008 -58.38103 1.000 18.93810 310 ARG B C 1
ATOM 8553 O O . ARG B 1 252 ? -3.93431 46.49044 -58.45521 1.000 20.19759 310 ARG B O 1
ATOM 8574 N N . ILE B 1 253 ? -5.90304 47.58304 -58.20187 1.000 20.03632 311 ILE B N 1
ATOM 8575 C CA . ILE B 1 253 ? -5.31967 48.90732 -57.96677 1.000 22.13768 311 ILE B CA 1
ATOM 8576 C C . ILE B 1 253 ? -4.82674 48.90079 -56.53832 1.000 21.75629 311 ILE B C 1
ATOM 8577 O O . ILE B 1 253 ? -5.61581 48.62084 -55.62302 1.000 22.27982 311 ILE B O 1
ATOM 8593 N N . GLN B 1 254 ? -3.53533 49.19602 -56.33514 1.000 20.53070 312 GLN B N 1
ATOM 8594 C CA . GLN B 1 254 ? -2.90421 49.05198 -55.02562 1.000 20.40992 312 GLN B CA 1
ATOM 8595 C C . GLN B 1 254 ? -2.41992 50.36548 -54.43971 1.000 19.16315 312 GLN B C 1
ATOM 8596 O O . GLN B 1 254 ? -1.72176 51.16043 -55.08561 1.000 18.64621 312 GLN B O 1
ATOM 8610 N N . ARG B 1 255 ? -2.77789 50.53501 -53.18008 1.000 21.23261 313 ARG B N 1
ATOM 8611 C CA . ARG B 1 255 ? -2.59298 51.78529 -52.47461 1.000 20.04243 313 ARG B CA 1
ATOM 8612 C C . ARG B 1 255 ? -1.13390 52.21952 -52.44382 1.000 18.97302 313 ARG B C 1
ATOM 8613 O O . ARG B 1 255 ? -0.83551 53.41447 -52.56285 1.000 17.47540 313 ARG B O 1
ATOM 8634 N N . GLU B 1 256 ? -0.21687 51.28083 -52.25312 1.000 20.51764 314 GLU B N 1
ATOM 8635 C CA . GLU B 1 256 ? 1.18025 51.64978 -52.04400 1.000 22.59011 314 GLU B CA 1
ATOM 8636 C C . GLU B 1 256 ? 1.74619 52.45440 -53.20783 1.000 19.49729 314 GLU B C 1
ATOM 8637 O O . GLU B 1 256 ? 2.62524 53.29860 -53.02174 1.000 19.07276 314 GLU B O 1
ATOM 8649 N N . ARG B 1 257 ? 1.25188 52.21536 -54.41362 1.000 17.09925 315 ARG B N 1
ATOM 8650 C CA . ARG B 1 257 ? 1.82153 52.87321 -55.57689 1.000 16.50405 315 ARG B CA 1
ATOM 8651 C C . ARG B 1 257 ? 1.49337 54.35308 -55.62200 1.000 15.01198 315 ARG B C 1
ATOM 8652 O O . ARG B 1 257 ? 2.10933 55.07871 -56.40014 1.000 16.91763 315 ARG B O 1
ATOM 8673 N N . PHE B 1 258 ? 0.54393 54.81534 -54.80866 1.000 13.79513 316 PHE B N 1
ATOM 8674 C CA . PHE B 1 258 ? 0.11227 56.20147 -54.78686 1.000 13.09169 316 PHE B CA 1
ATOM 8675 C C . PHE B 1 258 ? 0.72842 56.97949 -53.63967 1.000 13.02859 316 PHE B C 1
ATOM 8676 O O . PHE B 1 258 ? 0.31660 58.10919 -53.38619 1.000 13.15290 316 PHE B O 1
ATOM 8693 N N . GLY B 1 259 ? 1.69232 56.39796 -52.94144 1.000 12.98417 317 GLY B N 1
ATOM 8694 C CA . GLY B 1 259 ? 2.50245 57.18198 -52.02198 1.000 13.77017 317 GLY B CA 1
ATOM 8695 C C . GLY B 1 259 ? 1.63699 57.81970 -50.95184 1.000 12.66614 317 GLY B C 1
ATOM 8696 O O . GLY B 1 259 ? 0.86417 57.15140 -50.25348 1.000 14.37095 317 GLY B O 1
ATOM 8700 N N . GLU B 1 260 ? 1.78644 59.13693 -50.80225 1.000 11.49075 318 GLU B N 1
ATOM 8701 C CA . GLU B 1 260 ? 1.06071 59.90723 -49.80202 1.000 12.64178 318 GLU B CA 1
ATOM 8702 C C . GLU B 1 260 ? -0.14545 60.62204 -50.41111 1.000 12.05670 318 GLU B C 1
ATOM 8703 O O . GLU B 1 260 ? -0.54812 61.69049 -49.92855 1.000 13.10421 318 GLU B O 1
ATOM 8715 N N . ARG B 1 261 ? -0.75030 60.03906 -51.44703 1.000 12.50612 319 ARG B N 1
ATOM 8716 C CA . ARG B 1 261 ? -1.92780 60.60434 -52.10231 1.000 13.59121 319 ARG B CA 1
ATOM 8717 C C . ARG B 1 261 ? -3.05705 59.57670 -52.10317 1.000 12.84863 319 ARG B C 1
ATOM 8718 O O . ARG B 1 261 ? -3.41794 59.00791 -53.14070 1.000 12.94871 319 ARG B O 1
ATOM 8739 N N . LEU B 1 262 ? -3.65971 59.38901 -50.93007 1.000 13.71089 320 LEU B N 1
ATOM 8740 C CA . LEU B 1 262 ? -4.81269 58.51603 -50.81057 1.000 14.40208 320 LEU B CA 1
ATOM 8741 C C . LEU B 1 262 ? -5.93607 58.95747 -51.73684 1.000 14.78549 320 LEU B C 1
ATOM 8742 O O . LEU B 1 262 ? -6.66511 58.11664 -52.27399 1.000 15.67924 320 LEU B O 1
ATOM 8758 N N . ASP B 1 263 ? -6.08204 60.26541 -51.93974 1.000 15.84481 321 ASP B N 1
ATOM 8759 C CA . ASP B 1 263 ? -7.11897 60.76805 -52.82947 1.000 18.03394 321 ASP B CA 1
ATOM 8760 C C . ASP B 1 263 ? -6.92687 60.27162 -54.25384 1.000 17.99383 321 ASP B C 1
ATOM 8761 O O . ASP B 1 263 ? -7.91130 60.02243 -54.97233 1.000 20.72938 321 ASP B O 1
ATOM 8770 N N . LEU B 1 264 ? -5.66730 60.14723 -54.69174 1.000 16.50546 322 LEU B N 1
ATOM 8771 C CA . LEU B 1 264 ? -5.41187 59.66952 -56.04222 1.000 15.86081 322 LEU B CA 1
ATOM 8772 C C . LEU B 1 264 ? -5.67198 58.17463 -56.14305 1.000 15.68650 322 LEU B C 1
ATOM 8773 O O . LEU B 1 264 ? -6.20074 57.69324 -57.15643 1.000 18.12467 322 LEU B O 1
ATOM 8789 N N . TYR B 1 265 ? -5.33443 57.43165 -55.09128 1.000 14.86670 323 TYR B N 1
ATOM 8790 C CA . TYR B 1 265 ? -5.67304 56.01410 -55.05693 1.000 14.88335 323 TYR B CA 1
ATOM 8791 C C . TYR B 1 265 ? -7.17539 55.81469 -55.16338 1.000 16.73108 323 TYR B C 1
ATOM 8792 O O . TYR B 1 265 ? -7.65006 55.00998 -55.96058 1.000 16.96665 323 TYR B O 1
ATOM 8810 N N . GLU B 1 266 ? -7.94286 56.52449 -54.35216 1.000 17.97115 324 GLU B N 1
ATOM 8811 C CA . GLU B 1 266 ? -9.38779 56.33628 -54.37281 1.000 21.64745 324 GLU B CA 1
ATOM 8812 C C . GLU B 1 266 ? -9.97811 56.72008 -55.72333 1.000 23.44546 324 GLU B C 1
ATOM 8813 O O . GLU B 1 266 ? -10.88885 56.04538 -56.22425 1.000 26.15159 324 GLU B O 1
ATOM 8825 N N . ALA B 1 267 ? -9.46803 57.78942 -56.34008 1.000 23.10073 325 ALA B N 1
ATOM 8826 C CA . ALA B 1 267 ? -9.93791 58.14962 -57.67313 1.000 25.14917 325 ALA B CA 1
ATOM 8827 C C . ALA B 1 267 ? -9.65109 57.04175 -58.67842 1.000 25.31252 325 ALA B C 1
ATOM 8828 O O . ALA B 1 267 ? -10.52155 56.68225 -59.47812 1.000 29.18777 325 ALA B O 1
ATOM 8835 N N . ALA B 1 268 ? -8.44408 56.47939 -58.65307 1.000 22.28641 326 ALA B N 1
ATOM 8836 C CA . ALA B 1 268 ? -8.07896 55.45007 -59.62017 1.000 21.01898 326 ALA B CA 1
ATOM 8837 C C . ALA B 1 268 ? -8.85912 54.16167 -59.39274 1.000 21.88179 326 ALA B C 1
ATOM 8838 O O . ALA B 1 268 ? -9.21186 53.46017 -60.35189 1.000 23.31783 326 ALA B O 1
ATOM 8845 N N . ARG B 1 269 ? -9.12195 53.83738 -58.13179 1.000 23.05876 327 ARG B N 1
ATOM 8846 C CA . ARG B 1 269 ? -9.69327 52.55269 -57.76359 1.000 26.51063 327 ARG B CA 1
ATOM 8847 C C . ARG B 1 269 ? -11.06834 52.36868 -58.37091 1.000 27.94791 327 ARG B C 1
ATOM 8848 O O . ARG B 1 269 ? -11.44461 51.25642 -58.74600 1.000 28.70527 327 ARG B O 1
ATOM 8869 N N . GLY B 1 270 ? -11.83490 53.43252 -58.48221 1.000 28.44909 328 GLY B N 1
ATOM 8870 C CA . GLY B 1 270 ? -13.18346 53.20411 -58.96401 1.000 29.04960 328 GLY B CA 1
ATOM 8871 C C . GLY B 1 270 ? -13.38605 53.13327 -60.46428 1.000 28.93945 328 GLY B C 1
ATOM 8872 O O . GLY B 1 270 ? -14.53033 52.96061 -60.89335 1.000 30.06632 328 GLY B O 1
ATOM 8876 N N . LYS B 1 271 ? -12.33676 53.23808 -61.27825 1.000 27.29339 329 LYS B N 1
ATOM 8877 C CA . LYS B 1 271 ? -12.52648 53.69928 -62.65206 1.000 28.25588 329 LYS B CA 1
ATOM 8878 C C . LYS B 1 271 ? -12.87755 52.59093 -63.63706 1.000 29.01069 329 LYS B C 1
ATOM 8879 O O . LYS B 1 271 ? -13.77518 52.75794 -64.46726 1.000 30.63599 329 LYS B O 1
ATOM 8883 N N . PHE B 1 272 ? -12.20181 51.46296 -63.54836 1.000 25.14720 330 PHE B N 1
ATOM 8884 C CA . PHE B 1 272 ? -12.31443 50.37118 -64.51824 1.000 24.87897 330 PHE B CA 1
ATOM 8885 C C . PHE B 1 272 ? -12.68983 49.09211 -63.78638 1.000 24.42670 330 PHE B C 1
ATOM 8886 O O . PHE B 1 272 ? -11.83221 48.39520 -63.23692 1.000 26.57409 330 PHE B O 1
ATOM 8903 N N . ILE B 1 273 ? -13.98009 48.80050 -63.75933 1.000 24.50022 331 ILE B N 1
ATOM 8904 C CA . ILE B 1 273 ? -14.53277 47.67409 -63.02385 1.000 24.44683 331 ILE B CA 1
ATOM 8905 C C . ILE B 1 273 ? -15.02889 46.65771 -64.03733 1.000 22.95139 331 ILE B C 1
ATOM 8906 O O . ILE B 1 273 ? -15.67945 47.01822 -65.02742 1.000 24.17809 331 ILE B O 1
ATOM 8922 N N . VAL B 1 274 ? -14.71862 45.39008 -63.80373 1.000 20.40419 332 VAL B N 1
ATOM 8923 C CA . VAL B 1 274 ? -15.33985 44.30059 -64.55171 1.000 19.95580 332 VAL B CA 1
ATOM 8924 C C . VAL B 1 274 ? -16.61689 43.93445 -63.80598 1.000 20.88636 332 VAL B C 1
ATOM 8925 O O . VAL B 1 274 ? -16.55825 43.38810 -62.70771 1.000 20.36531 332 VAL B O 1
ATOM 8938 N N . ASP B 1 275 ? -17.77054 44.25579 -64.39197 1.000 22.10711 333 ASP B N 1
ATOM 8939 C CA . ASP B 1 275 ? -19.07328 44.04697 -63.76793 1.000 23.08864 333 ASP B CA 1
ATOM 8940 C C . ASP B 1 275 ? -20.01202 43.38026 -64.76542 1.000 23.80628 333 ASP B C 1
ATOM 8941 O O . ASP B 1 275 ? -19.61639 43.03278 -65.87730 1.000 22.40792 333 ASP B O 1
ATOM 8950 N N . LYS B 1 276 ? -21.26765 43.17704 -64.35385 1.000 25.71009 334 LYS B N 1
ATOM 8951 C CA . LYS B 1 276 ? -22.21366 42.48416 -65.22250 1.000 27.32218 334 LYS B CA 1
ATOM 8952 C C . LYS B 1 276 ? -22.37171 43.21844 -66.55011 1.000 26.69714 334 LYS B C 1
ATOM 8953 O O . LYS B 1 276 ? -22.52896 42.58652 -67.60217 1.000 26.07935 334 LYS B O 1
ATOM 8957 N N . ASP B 1 277 ? -22.36022 44.55433 -66.51438 1.000 27.77393 335 ASP B N 1
ATOM 8958 C CA . ASP B 1 277 ? -22.52099 45.32650 -67.74073 1.000 28.38403 335 ASP B CA 1
ATOM 8959 C C . ASP B 1 277 ? -21.35001 45.10334 -68.68725 1.000 26.28727 335 ASP B C 1
ATOM 8960 O O . ASP B 1 277 ? -21.54468 45.01282 -69.90564 1.000 26.15625 335 ASP B O 1
ATOM 8969 N N . LEU B 1 278 ? -20.12748 44.99543 -68.15331 1.000 25.35017 336 LEU B N 1
ATOM 8970 C CA . LEU B 1 278 ? -18.98689 44.72400 -69.02003 1.000 24.40344 336 LEU B CA 1
ATOM 8971 C C . LEU B 1 278 ? -19.06924 43.31751 -69.60625 1.000 24.42218 336 LEU B C 1
ATOM 8972 O O . LEU B 1 278 ? -18.81659 43.11655 -70.79565 1.000 24.75762 336 LEU B O 1
ATOM 8988 N N . LEU B 1 279 ? -19.40721 42.32048 -68.79047 1.000 24.86719 337 LEU B N 1
ATOM 8989 C CA . LEU B 1 279 ? -19.57875 40.98419 -69.35606 1.000 25.35718 337 LEU B CA 1
ATOM 8990 C C . LEU B 1 279 ? -20.62669 40.98704 -70.46001 1.000 26.58519 337 LEU B C 1
ATOM 8991 O O . LEU B 1 279 ? -20.50971 40.23851 -71.43880 1.000 26.94590 337 LEU B O 1
ATOM 9007 N N . GLY B 1 280 ? -21.64575 41.83744 -70.33665 1.000 26.30011 338 GLY B N 1
ATOM 9008 C CA . GLY B 1 280 ? -22.69290 41.88984 -71.33906 1.000 27.29808 338 GLY B CA 1
ATOM 9009 C C . GLY B 1 280 ? -22.22471 42.32822 -72.70935 1.000 26.18057 338 GLY B C 1
ATOM 9010 O O . GLY B 1 280 ? -22.90624 42.04621 -73.70385 1.000 28.57416 338 GLY B O 1
ATOM 9014 N N . VAL B 1 281 ? -21.09283 43.03524 -72.79508 1.000 25.62067 339 VAL B N 1
ATOM 9015 C CA . VAL B 1 281 ? -20.55474 43.41986 -74.10019 1.000 24.09596 339 VAL B CA 1
ATOM 9016 C C . VAL B 1 281 ? -19.48465 42.46551 -74.60870 1.000 22.54417 339 VAL B C 1
ATOM 9017 O O . VAL B 1 281 ? -19.04983 42.59382 -75.76537 1.000 22.63490 339 VAL B O 1
ATOM 9030 N N . MET B 1 282 ? -19.02785 41.53406 -73.78807 1.000 21.28297 340 MET B N 1
ATOM 9031 C CA . MET B 1 282 ? -17.92846 40.69249 -74.21347 1.000 21.11568 340 MET B CA 1
ATOM 9032 C C . MET B 1 282 ? -18.40539 39.57602 -75.11937 1.000 20.83491 340 MET B C 1
ATOM 9033 O O . MET B 1 282 ? -19.57801 39.18151 -75.12156 1.000 21.73261 340 MET B O 1
ATOM 9047 N N . GLN B 1 283 ? -17.45792 39.05859 -75.88873 1.000 19.89281 341 GLN B N 1
ATOM 9048 C CA . GLN B 1 283 ? -17.73592 37.94940 -76.77952 1.000 18.91323 341 GLN B CA 1
ATOM 9049 C C . GLN B 1 283 ? -18.09925 36.68663 -76.01166 1.000 19.75003 341 GLN B C 1
ATOM 9050 O O . GLN B 1 283 ? -17.75239 36.49696 -74.84263 1.000 19.33767 341 GLN B O 1
ATOM 9064 N N . LYS B 1 284 ? -18.78686 35.79659 -76.71263 1.000 20.94926 342 LYS B N 1
ATOM 9065 C CA . LYS B 1 284 ? -19.35500 34.62736 -76.06112 1.000 22.01726 342 LYS B CA 1
ATOM 9066 C C . LYS B 1 284 ? -18.28838 33.71242 -75.48499 1.000 21.43083 342 LYS B C 1
ATOM 9067 O O . LYS B 1 284 ? -18.51933 33.07766 -74.44576 1.000 23.04677 342 LYS B O 1
ATOM 9086 N N . LYS B 1 285 ? -17.13090 33.62085 -76.14191 1.000 21.30964 343 LYS B N 1
ATOM 9087 C CA . LYS B 1 285 ? -16.04552 32.74039 -75.73063 1.000 21.78898 343 LYS B CA 1
ATOM 9088 C C . LYS B 1 285 ? -14.81784 33.51617 -75.27127 1.000 21.10444 343 LYS B C 1
ATOM 9089 O O . LYS B 1 285 ? -13.72285 32.95211 -75.19819 1.000 22.59074 343 LYS B O 1
ATOM 9108 N N . ALA B 1 286 ? -14.97690 34.79487 -74.94783 1.000 18.97027 344 ALA B N 1
ATOM 9109 C CA . ALA B 1 286 ? -13.89646 35.51391 -74.30129 1.000 18.56095 344 ALA B CA 1
ATOM 9110 C C . ALA B 1 286 ? -13.81518 35.11167 -72.83227 1.000 18.50998 344 ALA B C 1
ATOM 9111 O O . ALA B 1 286 ? -14.68780 34.42773 -72.30092 1.000 19.82302 344 ALA B O 1
ATOM 9118 N N . ILE B 1 287 ? -12.74296 35.54385 -72.16588 1.000 17.18598 345 ILE B N 1
ATOM 9119 C CA . ILE B 1 287 ? -12.54786 35.24006 -70.75512 1.000 16.75785 345 ILE B CA 1
ATOM 9120 C C . ILE B 1 287 ? -12.11020 36.47234 -69.98148 1.000 15.06519 345 ILE B C 1
ATOM 9121 O O . ILE B 1 287 ? -11.51383 37.40785 -70.52638 1.000 16.14234 345 ILE B O 1
ATOM 9137 N N . ILE B 1 288 ? -12.38848 36.42063 -68.67936 1.000 15.81552 346 ILE B N 1
ATOM 9138 C CA . ILE B 1 288 ? -11.87536 37.37058 -67.69071 1.000 15.38445 346 ILE B CA 1
ATOM 9139 C C . ILE B 1 288 ? -10.80403 36.64640 -66.88533 1.000 14.63564 346 ILE B C 1
ATOM 9140 O O . ILE B 1 288 ? -11.06638 35.57934 -66.31716 1.000 14.97309 346 ILE B O 1
ATOM 9156 N N . MET B 1 289 ? -9.60953 37.23332 -66.81506 1.000 14.27920 347 MET B N 1
ATOM 9157 C CA . MET B 1 289 ? -8.51060 36.73284 -65.99810 1.000 14.24939 347 MET B CA 1
ATOM 9158 C C . MET B 1 289 ? -8.13942 37.78112 -64.95570 1.000 13.77285 347 MET B C 1
ATOM 9159 O O . MET B 1 289 ? -8.46005 38.96715 -65.09631 1.000 14.63041 347 MET B O 1
ATOM 9173 N N . HIS B 1 290 ? -7.44932 37.32837 -63.90738 1.000 13.65833 348 HIS B N 1
ATOM 9174 C CA . HIS B 1 290 ? -6.97786 38.18274 -62.82628 1.000 12.94137 348 HIS B CA 1
ATOM 9175 C C . HIS B 1 290 ? -5.96090 37.34789 -62.06865 1.000 13.16392 348 HIS B C 1
ATOM 9176 O O . HIS B 1 290 ? -6.27313 36.20897 -61.69980 1.000 13.69848 348 HIS B O 1
ATOM 9190 N N . PRO B 1 291 ? -4.73797 37.84037 -61.83546 1.000 12.99975 349 PRO B N 1
ATOM 9191 C CA . PRO B 1 291 ? -3.74979 37.00966 -61.12039 1.000 14.07595 349 PRO B CA 1
ATOM 9192 C C . PRO B 1 291 ? -4.13036 36.72065 -59.68076 1.000 14.40695 349 PRO B C 1
ATOM 9193 O O . PRO B 1 291 ? -3.65158 35.71955 -59.12460 1.000 14.42404 349 PRO B O 1
ATOM 9204 N N . LEU B 1 292 ? -4.97696 37.56294 -59.08413 1.000 13.81389 350 LEU B N 1
ATOM 9205 C CA . LEU B 1 292 ? -5.49470 37.45553 -57.71872 1.000 13.75773 350 LEU B CA 1
ATOM 9206 C C . LEU B 1 292 ? -4.40987 37.80309 -56.70337 1.000 14.58330 350 LEU B C 1
ATOM 9207 O O . LEU B 1 292 ? -3.21605 37.64266 -56.97102 1.000 15.55487 350 LEU B O 1
ATOM 9223 N N . PRO B 1 293 ? -4.78719 38.30964 -55.52863 1.000 15.30708 351 PRO B N 1
ATOM 9224 C CA . PRO B 1 293 ? -6.15739 38.56610 -55.08362 1.000 16.22484 351 PRO B CA 1
ATOM 9225 C C . PRO B 1 293 ? -6.78545 39.78872 -55.70597 1.000 15.79230 351 PRO B C 1
ATOM 9226 O O . PRO B 1 293 ? -6.08638 40.69423 -56.16373 1.000 16.93148 351 PRO B O 1
ATOM 9237 N N . ARG B 1 294 ? -8.11005 39.80625 -55.70408 1.000 16.01463 352 ARG B N 1
ATOM 9238 C CA . ARG B 1 294 ? -8.88438 40.96566 -56.11665 1.000 15.83290 352 ARG B CA 1
ATOM 9239 C C . ARG B 1 294 ? -9.46979 41.64867 -54.88695 1.000 17.52945 352 ARG B C 1
ATOM 9240 O O . ARG B 1 294 ? -9.59375 41.04342 -53.81073 1.000 18.30966 352 ARG B O 1
ATOM 9261 N N . LEU B 1 295 ? -9.84951 42.91794 -55.07127 1.000 18.52495 353 LEU B N 1
ATOM 9262 C CA . LEU B 1 295 ? -10.75849 43.59523 -54.14584 1.000 20.69427 353 LEU B CA 1
ATOM 9263 C C . LEU B 1 295 ? -12.09985 43.68045 -54.86089 1.000 20.42407 353 LEU B C 1
ATOM 9264 O O . LEU B 1 295 ? -12.71385 42.63595 -55.12045 1.000 23.03305 353 LEU B O 1
ATOM 9280 N N . ASP B 1 296 ? -12.54479 44.88506 -55.23297 1.000 21.86355 354 ASP B N 1
ATOM 9281 C CA . ASP B 1 296 ? -13.85970 45.08120 -55.81872 1.000 22.82581 354 ASP B CA 1
ATOM 9282 C C . ASP B 1 296 ? -13.82083 45.30144 -57.32231 1.000 20.70330 354 ASP B C 1
ATOM 9283 O O . ASP B 1 296 ? -14.86713 45.57924 -57.92775 1.000 21.43072 354 ASP B O 1
ATOM 9292 N N . GLU B 1 297 ? -12.66001 45.13642 -57.94708 1.000 18.87704 355 GLU B N 1
ATOM 9293 C CA . GLU B 1 297 ? -12.50484 45.44206 -59.36757 1.000 18.03146 355 GLU B CA 1
ATOM 9294 C C . GLU B 1 297 ? -13.05642 44.37623 -60.31074 1.000 17.18266 355 GLU B C 1
ATOM 9295 O O . GLU B 1 297 ? -13.11946 44.62870 -61.52192 1.000 18.61349 355 GLU B O 1
ATOM 9307 N N . ILE B 1 298 ? -13.46211 43.21966 -59.79103 1.000 17.89070 356 ILE B N 1
ATOM 9308 C CA . ILE B 1 298 ? -14.35239 42.28215 -60.47158 1.000 18.28107 356 ILE B CA 1
ATOM 9309 C C . ILE B 1 298 ? -15.50069 42.02634 -59.50905 1.000 19.06569 356 ILE B C 1
ATOM 9310 O O . ILE B 1 298 ? -15.26914 41.57174 -58.38302 1.000 19.47492 356 ILE B O 1
ATOM 9326 N N . THR B 1 299 ? -16.72734 42.32404 -59.92921 1.000 19.91150 357 THR B N 1
ATOM 9327 C CA . THR B 1 299 ? -17.83289 42.18681 -58.99440 1.000 21.48398 357 THR B CA 1
ATOM 9328 C C . THR B 1 299 ? -18.18903 40.71581 -58.80379 1.000 21.52980 357 THR B C 1
ATOM 9329 O O . THR B 1 299 ? -17.89245 39.85759 -59.64418 1.000 20.55539 357 THR B O 1
ATOM 9340 N N . ALA B 1 300 ? -18.86628 40.43265 -57.68720 1.000 23.52199 358 ALA B N 1
ATOM 9341 C CA . ALA B 1 300 ? -19.20274 39.05120 -57.36749 1.000 24.92817 358 ALA B CA 1
ATOM 9342 C C . ALA B 1 300 ? -20.10089 38.44047 -58.42949 1.000 25.28775 358 ALA B C 1
ATOM 9343 O O . ALA B 1 300 ? -20.02465 37.22922 -58.67507 1.000 25.08655 358 ALA B O 1
ATOM 9350 N N . ASP B 1 301 ? -20.93341 39.27152 -59.07289 1.000 26.17514 359 ASP B N 1
ATOM 9351 C CA . ASP B 1 301 ? -21.83539 38.82519 -60.13313 1.000 27.98537 359 ASP B CA 1
ATOM 9352 C C . ASP B 1 301 ? -21.08835 38.08933 -61.23101 1.000 24.02698 359 ASP B C 1
ATOM 9353 O O . ASP B 1 301 ? -21.61863 37.15047 -61.84691 1.000 24.59664 359 ASP B O 1
ATOM 9362 N N . VAL B 1 302 ? -19.88270 38.56061 -61.55199 1.000 20.54469 360 VAL B N 1
ATOM 9363 C CA . VAL B 1 302 ? -19.14824 38.02014 -62.68341 1.000 19.65393 360 VAL B CA 1
ATOM 9364 C C . VAL B 1 302 ? -18.78554 36.56996 -62.43745 1.000 18.52950 360 VAL B C 1
ATOM 9365 O O . VAL B 1 302 ? -18.64172 35.79571 -63.38782 1.000 18.76604 360 VAL B O 1
ATOM 9378 N N . ASP B 1 303 ? -18.63989 36.17714 -61.16578 1.000 18.27909 361 ASP B N 1
ATOM 9379 C CA . ASP B 1 303 ? -18.20314 34.82352 -60.84695 1.000 18.95891 361 ASP B CA 1
ATOM 9380 C C . ASP B 1 303 ? -19.17110 33.78305 -61.38813 1.000 21.22836 361 ASP B C 1
ATOM 9381 O O . ASP B 1 303 ? -18.78181 32.62933 -61.61929 1.000 23.12896 361 ASP B O 1
ATOM 9390 N N . ALA B 1 304 ? -20.43977 34.15906 -61.55545 1.000 20.61083 362 ALA B N 1
ATOM 9391 C CA . ALA B 1 304 ? -21.47665 33.24490 -62.01919 1.000 23.79333 362 ALA B CA 1
ATOM 9392 C C . ALA B 1 304 ? -21.43096 32.98937 -63.51724 1.000 23.51544 362 ALA B C 1
ATOM 9393 O O . ALA B 1 304 ? -22.20339 32.15540 -64.00728 1.000 27.32635 362 ALA B O 1
ATOM 9400 N N . ASP B 1 305 ? -20.56744 33.67174 -64.25019 1.000 19.90948 363 ASP B N 1
ATOM 9401 C CA . ASP B 1 305 ? -20.49744 33.54086 -65.69823 1.000 19.51956 363 ASP B CA 1
ATOM 9402 C C . ASP B 1 305 ? -19.38764 32.56737 -66.04921 1.000 18.56957 363 ASP B C 1
ATOM 9403 O O . ASP B 1 305 ? -18.29799 32.65196 -65.46371 1.000 18.60948 363 ASP B O 1
ATOM 9412 N N . PRO B 1 306 ? -19.62318 31.61076 -66.95036 1.000 20.03382 364 PRO B N 1
ATOM 9413 C CA . PRO B 1 306 ? -18.55410 30.66922 -67.31606 1.000 20.21863 364 PRO B CA 1
ATOM 9414 C C . PRO B 1 306 ? -17.29368 31.32505 -67.86701 1.000 18.86354 364 PRO B C 1
ATOM 9415 O O . PRO B 1 306 ? -16.23429 30.68782 -67.86118 1.000 19.90472 364 PRO B O 1
ATOM 9426 N N . ARG B 1 307 ? -17.37173 32.56368 -68.34884 1.000 17.87669 365 ARG B N 1
ATOM 9427 C CA . ARG B 1 307 ? -16.19837 33.24441 -68.87121 1.000 17.53027 365 ARG B CA 1
ATOM 9428 C C . ARG B 1 307 ? -15.27170 33.74648 -67.77617 1.000 16.95694 365 ARG B C 1
ATOM 9429 O O . ARG B 1 307 ? -14.14687 34.14871 -68.08351 1.000 17.46120 365 ARG B O 1
ATOM 9450 N N . ALA B 1 308 ? -15.71770 33.74905 -66.52142 1.000 16.49268 366 ALA B N 1
ATOM 9451 C CA . ALA B 1 308 ? -14.86246 34.13774 -65.40937 1.000 14.99031 366 ALA B CA 1
ATOM 9452 C C . ALA B 1 308 ? -13.84194 33.02249 -65.18665 1.000 15.19719 366 ALA B C 1
ATOM 9453 O O . ALA B 1 308 ? -14.18783 31.94135 -64.70708 1.000 16.77291 366 ALA B O 1
ATOM 9460 N N . ALA B 1 309 ? -12.58748 33.27038 -65.55224 1.000 14.45010 367 ALA B N 1
ATOM 9461 C CA . ALA B 1 309 ? -11.57810 32.21864 -65.61817 1.000 14.12826 367 ALA B CA 1
ATOM 9462 C C . ALA B 1 309 ? -10.52714 32.31261 -64.52160 1.000 13.59111 367 ALA B C 1
ATOM 9463 O O . ALA B 1 309 ? -9.59416 31.49638 -64.52436 1.000 14.66237 367 ALA B O 1
ATOM 9470 N N . TYR B 1 310 ? -10.64804 33.26939 -63.58548 1.000 13.96977 368 TYR B N 1
ATOM 9471 C CA . TYR B 1 310 ? -9.55469 33.52231 -62.63842 1.000 13.60923 368 TYR B CA 1
ATOM 9472 C C . TYR B 1 310 ? -9.33491 32.37929 -61.65091 1.000 13.51998 368 TYR B C 1
ATOM 9473 O O . TYR B 1 310 ? -8.21405 32.18817 -61.19829 1.000 13.75555 368 TYR B O 1
ATOM 9491 N N . PHE B 1 311 ? -10.36045 31.60143 -61.31789 1.000 13.74248 369 PHE B N 1
ATOM 9492 C CA . PHE B 1 311 ? -10.13154 30.42588 -60.47170 1.000 14.09525 369 PHE B CA 1
ATOM 9493 C C . PHE B 1 311 ? -9.55491 29.25759 -61.26927 1.000 14.90471 369 PHE B C 1
ATOM 9494 O O . PHE B 1 311 ? -8.70711 28.51889 -60.75293 1.000 16.30231 369 PHE B O 1
ATOM 9511 N N . ARG B 1 312 ? -9.96627 29.08962 -62.52978 1.000 15.08160 370 ARG B N 1
ATOM 9512 C CA . ARG B 1 312 ? -9.32236 28.07805 -63.37161 1.000 14.81367 370 ARG B CA 1
ATOM 9513 C C . ARG B 1 312 ? -7.85859 28.43580 -63.60923 1.000 14.36538 370 ARG B C 1
ATOM 9514 O O . ARG B 1 312 ? -6.97915 27.56324 -63.64585 1.000 15.29473 370 ARG B O 1
ATOM 9535 N N . GLN B 1 313 ? -7.59962 29.73040 -63.78415 1.000 14.46715 371 GLN B N 1
ATOM 9536 C CA . GLN B 1 313 ? -6.25538 30.25823 -63.92877 1.000 14.59011 371 GLN B CA 1
ATOM 9537 C C . GLN B 1 313 ? -5.38937 29.87901 -62.73663 1.000 13.84655 371 GLN B C 1
ATOM 9538 O O . GLN B 1 313 ? -4.26683 29.39106 -62.89933 1.000 14.67215 371 GLN B O 1
ATOM 9552 N N . ALA B 1 314 ? -5.89418 30.10191 -61.51956 1.000 14.08187 372 ALA B N 1
ATOM 9553 C CA . ALA B 1 314 ? -5.13373 29.71683 -60.33595 1.000 14.68853 372 ALA B CA 1
ATOM 9554 C C . ALA B 1 314 ? -4.85883 28.21604 -60.32356 1.000 13.57932 372 ALA B C 1
ATOM 9555 O O . ALA B 1 314 ? -3.74292 27.77928 -60.01593 1.000 15.84419 372 ALA B O 1
ATOM 9562 N N . LYS B 1 315 ? -5.85031 27.40457 -60.70405 1.000 14.24815 373 LYS B N 1
ATOM 9563 C CA . LYS B 1 315 ? -5.61677 25.97105 -60.72668 1.000 15.69989 373 LYS B CA 1
ATOM 9564 C C . LYS B 1 315 ? -4.53286 25.61755 -61.73443 1.000 14.15819 373 LYS B C 1
ATOM 9565 O O . LYS B 1 315 ? -3.71802 24.72472 -61.48735 1.000 15.49685 373 LYS B O 1
ATOM 9584 N N . ASN B 1 316 ? -4.50670 26.31113 -62.87747 1.000 14.91568 374 ASN B N 1
ATOM 9585 C CA . ASN B 1 316 ? -3.48579 26.02995 -63.88540 1.000 15.08699 374 ASN B CA 1
ATOM 9586 C C . ASN B 1 316 ? -2.08314 26.27796 -63.34631 1.000 15.34671 374 ASN B C 1
ATOM 9587 O O . ASN B 1 316 ? -1.11992 25.65667 -63.81482 1.000 16.00331 374 ASN B O 1
ATOM 9598 N N . GLY B 1 317 ? -1.94154 27.18907 -62.37660 1.000 14.83497 375 GLY B N 1
ATOM 9599 C CA . GLY B 1 317 ? -0.65512 27.36345 -61.71794 1.000 14.38709 375 GLY B CA 1
ATOM 9600 C C . GLY B 1 317 ? -0.11014 26.08164 -61.12024 1.000 14.26268 375 GLY B C 1
ATOM 9601 O O . GLY B 1 317 ? 1.10328 25.87591 -61.09339 1.000 15.05326 375 GLY B O 1
ATOM 9605 N N . LEU B 1 318 ? -0.99366 25.21929 -60.59894 1.000 14.20200 376 LEU B N 1
ATOM 9606 C CA . LEU B 1 318 ? -0.54481 23.92680 -60.08694 1.000 13.44336 376 LEU B CA 1
ATOM 9607 C C . LEU B 1 318 ? 0.14631 23.11136 -61.17314 1.000 13.69676 376 LEU B C 1
ATOM 9608 O O . LEU B 1 318 ? 1.21566 22.53271 -60.95051 1.000 14.67895 376 LEU B O 1
ATOM 9624 N N . PHE B 1 319 ? -0.46635 23.03769 -62.35842 1.000 14.46239 377 PHE B N 1
ATOM 9625 C CA . PHE B 1 319 ? 0.07518 22.19779 -63.41767 1.000 14.66685 377 PHE B CA 1
ATOM 9626 C C . PHE B 1 319 ? 1.38549 22.76681 -63.94194 1.000 15.05605 377 PHE B C 1
ATOM 9627 O O . PHE B 1 319 ? 2.33112 22.01862 -64.20651 1.000 16.11103 377 PHE B O 1
ATOM 9644 N N . ILE B 1 320 ? 1.45387 24.09491 -64.08999 1.000 14.42045 378 ILE B N 1
ATOM 9645 C CA . ILE B 1 320 ? 2.67634 24.73822 -64.55453 1.000 14.35746 378 ILE B CA 1
ATOM 9646 C C . ILE B 1 320 ? 3.80137 24.53471 -63.55174 1.000 14.98030 378 ILE B C 1
ATOM 9647 O O . ILE B 1 320 ? 4.95141 24.28144 -63.93600 1.000 16.20950 378 ILE B O 1
ATOM 9663 N N . ARG B 1 321 ? 3.49338 24.65160 -62.25263 1.000 14.75630 379 ARG B N 1
ATOM 9664 C CA . ARG B 1 321 ? 4.53818 24.51026 -61.23990 1.000 13.64822 379 ARG B CA 1
ATOM 9665 C C . ARG B 1 321 ? 4.96261 23.05678 -61.07636 1.000 13.34390 379 ARG B C 1
ATOM 9666 O O . ARG B 1 321 ? 6.15205 22.78911 -60.88816 1.000 14.84174 379 ARG B O 1
ATOM 9687 N N . MET B 1 322 ? 4.03897 22.10791 -61.26423 1.000 13.60626 380 MET B N 1
ATOM 9688 C CA . MET B 1 322 ? 4.44488 20.71125 -61.36421 1.000 14.34921 380 MET B CA 1
ATOM 9689 C C . MET B 1 322 ? 5.43924 20.53265 -62.50446 1.000 14.61929 380 MET B C 1
ATOM 9690 O O . MET B 1 322 ? 6.48653 19.88400 -62.34595 1.000 15.76022 380 MET B O 1
ATOM 9704 N N . ALA B 1 323 ? 5.12576 21.11526 -63.66683 1.000 15.72695 381 ALA B N 1
ATOM 9705 C CA . ALA B 1 323 ? 5.99487 20.96484 -64.82889 1.000 16.08821 381 ALA B CA 1
ATOM 9706 C C . ALA B 1 323 ? 7.38683 21.51211 -64.53364 1.000 17.13186 381 ALA B C 1
ATOM 9707 O O . ALA B 1 323 ? 8.39213 20.86294 -64.82699 1.000 18.15090 381 ALA B O 1
ATOM 9714 N N . LEU B 1 324 ? 7.46007 22.69938 -63.92112 1.000 16.27108 382 LEU B N 1
ATOM 9715 C CA . LEU B 1 324 ? 8.76028 23.31111 -63.66668 1.000 16.43776 382 LEU B CA 1
ATOM 9716 C C . LEU B 1 324 ? 9.57154 22.52404 -62.64667 1.000 15.95637 382 LEU B C 1
ATOM 9717 O O . LEU B 1 324 ? 10.79501 22.37922 -62.79492 1.000 16.89940 382 LEU B O 1
ATOM 9733 N N . LEU B 1 325 ? 8.92693 22.06054 -61.57190 1.000 15.48873 383 LEU B N 1
ATOM 9734 C CA . LEU B 1 325 ? 9.64983 21.26660 -60.58475 1.000 15.80057 383 LEU B CA 1
ATOM 9735 C C . LEU B 1 325 ? 10.21352 20.00390 -61.21553 1.000 16.75162 383 LEU B C 1
ATOM 9736 O O . LEU B 1 325 ? 11.37899 19.64382 -61.00054 1.000 17.59731 383 LEU B O 1
ATOM 9752 N N . LYS B 1 326 ? 9.39349 19.31722 -62.00769 1.000 16.28519 384 LYS B N 1
ATOM 9753 C CA . LYS B 1 326 ? 9.85012 18.10686 -62.68628 1.000 17.49901 384 LYS B CA 1
ATOM 9754 C C . LYS B 1 326 ? 11.02654 18.41189 -63.60699 1.000 17.17487 384 LYS B C 1
ATOM 9755 O O . LYS B 1 326 ? 12.05737 17.72659 -63.58096 1.000 18.69846 384 LYS B O 1
ATOM 9774 N N . LEU B 1 327 ? 10.88991 19.44502 -64.43425 1.000 18.27440 385 LEU B N 1
ATOM 9775 C CA . LEU B 1 327 ? 11.93697 19.73542 -65.40067 1.000 18.35553 385 LEU B CA 1
ATOM 9776 C C . LEU B 1 327 ? 13.23403 20.13341 -64.71756 1.000 18.82566 385 LEU B C 1
ATOM 9777 O O . LEU B 1 327 ? 14.31370 19.68188 -65.11860 1.000 20.13832 385 LEU B O 1
ATOM 9793 N N . LEU B 1 328 ? 13.15150 20.95103 -63.66524 1.000 17.70014 386 LEU B N 1
ATOM 9794 C CA . LEU B 1 328 ? 14.36059 21.41587 -63.00239 1.000 18.29848 386 LEU B CA 1
ATOM 9795 C C . LEU B 1 328 ? 15.06958 20.31391 -62.23437 1.000 20.05037 386 LEU B C 1
ATOM 9796 O O . LEU B 1 328 ? 16.28987 20.37598 -62.06886 1.000 22.89806 386 LEU B O 1
ATOM 9812 N N . LEU B 1 329 ? 14.33967 19.31139 -61.75069 1.000 18.88393 387 LEU B N 1
ATOM 9813 C CA . LEU B 1 329 ? 14.93676 18.27679 -60.92167 1.000 19.00201 387 LEU B CA 1
ATOM 9814 C C . LEU B 1 329 ? 15.29260 17.01686 -61.68719 1.000 20.94069 387 LEU B C 1
ATOM 9815 O O . LEU B 1 329 ? 16.30856 16.39132 -61.38129 1.000 22.96219 387 LEU B O 1
ATOM 9831 N N . VAL B 1 330 ? 14.49135 16.61618 -62.67685 1.000 21.49032 388 VAL B N 1
ATOM 9832 C CA . VAL B 1 330 ? 14.75933 15.37455 -63.39189 1.000 22.22449 388 VAL B CA 1
ATOM 9833 C C . VAL B 1 330 ? 14.80554 15.53434 -64.90338 1.000 23.52381 388 VAL B C 1
ATOM 9834 O O . VAL B 1 330 ? 15.05152 14.55707 -65.60575 1.000 25.64650 388 VAL B O 1
ATOM 9847 N N . GLY B 1 331 ? 14.60082 16.72843 -65.41945 1.000 23.72153 389 GLY B N 1
ATOM 9848 C CA . GLY B 1 331 ? 14.79959 17.00582 -66.82548 1.000 23.59132 389 GLY B CA 1
ATOM 9849 C C . GLY B 1 331 ? 13.60822 16.62255 -67.67639 1.000 23.43319 389 GLY B C 1
ATOM 9850 O O . GLY B 1 331 ? 12.54405 16.23927 -67.18581 1.000 23.14915 389 GLY B O 1
ATOM 9854 N N . TRP B 1 332 ? 13.81361 16.71862 -68.99301 1.000 24.90476 390 TRP B N 1
ATOM 9855 C CA . TRP B 1 332 ? 12.75829 16.44362 -69.96541 1.000 26.97954 390 TRP B CA 1
ATOM 9856 C C . TRP B 1 332 ? 12.46261 14.95055 -70.01476 1.000 30.53358 390 TRP B C 1
ATOM 9857 O O . TRP B 1 332 ? 11.35587 14.52950 -70.36547 1.000 32.48958 390 TRP B O 1
ATOM 9879 N N . HIS C 1 22 ? 20.27503 -2.62808 -29.95219 1.000 46.23901 80 HIS C N 1
ATOM 9880 C CA . HIS C 1 22 ? 19.71893 -2.36108 -28.63659 1.000 45.44466 80 HIS C CA 1
ATOM 9881 C C . HIS C 1 22 ? 19.24598 -0.92022 -28.51783 1.000 40.17308 80 HIS C C 1
ATOM 9882 O O . HIS C 1 22 ? 19.54557 -0.08106 -29.37141 1.000 38.03806 80 HIS C O 1
ATOM 9895 N N . MET C 1 23 ? 18.48948 -0.64420 -27.46130 1.000 37.71252 81 MET C N 1
ATOM 9896 C CA . MET C 1 23 ? 17.93094 0.68139 -27.26909 1.000 37.02223 81 MET C CA 1
ATOM 9897 C C . MET C 1 23 ? 19.03243 1.69073 -26.98216 1.000 30.24580 81 MET C C 1
ATOM 9898 O O . MET C 1 23 ? 20.07810 1.37140 -26.40903 1.000 29.06701 81 MET C O 1
ATOM 9912 N N . PHE C 1 24 ? 18.77963 2.92586 -27.39295 1.000 26.26042 82 PHE C N 1
ATOM 9913 C CA . PHE C 1 24 ? 19.66991 4.03052 -27.08320 1.000 24.51618 82 PHE C CA 1
ATOM 9914 C C . PHE C 1 24 ? 19.59905 4.29976 -25.59034 1.000 24.32855 82 PHE C C 1
ATOM 9915 O O . PHE C 1 24 ? 18.52788 4.23987 -24.98588 1.000 25.15134 82 PHE C O 1
ATOM 9932 N N . GLU C 1 25 ? 20.75615 4.59263 -25.00123 1.000 23.41284 83 GLU C N 1
ATOM 9933 C CA . GLU C 1 25 ? 20.86232 4.71754 -23.55615 1.000 23.83140 83 GLU C CA 1
ATOM 9934 C C . GLU C 1 25 ? 20.26201 6.01053 -23.03494 1.000 22.38867 83 GLU C C 1
ATOM 9935 O O . GLU C 1 25 ? 19.99358 6.10951 -21.83433 1.000 25.43443 83 GLU C O 1
ATOM 9947 N N . LEU C 1 26 ? 20.05305 6.99998 -23.89047 1.000 20.68690 84 LEU C N 1
ATOM 9948 C CA . LEU C 1 26 ? 19.37903 8.22134 -23.48654 1.000 19.96890 84 LEU C CA 1
ATOM 9949 C C . LEU C 1 26 ? 17.91436 8.16196 -23.88895 1.000 19.84742 84 LEU C C 1
ATOM 9950 O O . LEU C 1 26 ? 17.56612 7.62857 -24.94727 1.000 21.07135 84 LEU C O 1
ATOM 9966 N N . SER C 1 27 ? 17.05991 8.69311 -23.02962 1.000 19.71237 85 SER C N 1
ATOM 9967 C CA A SER C 1 27 ? 15.64277 8.80409 -23.33382 0.485 18.74980 85 SER C CA 1
ATOM 9968 C CA B SER C 1 27 ? 15.64400 8.79985 -23.33623 0.515 18.46353 85 SER C CA 1
ATOM 9969 C C . SER C 1 27 ? 15.27763 10.14886 -23.93217 1.000 16.70325 85 SER C C 1
ATOM 9970 O O . SER C 1 27 ? 14.19943 10.27709 -24.52139 1.000 17.10569 85 SER C O 1
ATOM 9983 N N . ASP C 1 28 ? 16.15479 11.13773 -23.79125 1.000 15.86555 86 ASP C N 1
ATOM 9984 C CA . ASP C 1 28 ? 15.95009 12.48618 -24.27478 1.000 15.20740 86 ASP C CA 1
ATOM 9985 C C . ASP C 1 28 ? 17.32777 13.06871 -24.53131 1.000 15.29208 86 ASP C C 1
ATOM 9986 O O . ASP C 1 28 ? 18.32537 12.60309 -23.96633 1.000 16.80422 86 ASP C O 1
ATOM 9995 N N . VAL C 1 29 ? 17.38545 14.10844 -25.35864 1.000 14.06975 87 VAL C N 1
ATOM 9996 C CA . VAL C 1 29 ? 18.64663 14.81829 -25.58549 1.000 13.57290 87 VAL C CA 1
ATOM 9997 C C . VAL C 1 29 ? 18.45088 16.25863 -25.12511 1.000 13.89631 87 VAL C C 1
ATOM 9998 O O . VAL C 1 29 ? 17.87324 17.08362 -25.84780 1.000 14.35799 87 VAL C O 1
ATOM 10011 N N . ILE C 1 30 ? 18.94085 16.56591 -23.92227 1.000 14.86910 88 ILE C N 1
ATOM 10012 C CA . ILE C 1 30 ? 18.59381 17.78764 -23.21504 1.000 15.20069 88 ILE C CA 1
ATOM 10013 C C . ILE C 1 30 ? 19.81819 18.59410 -22.81015 1.000 16.06055 88 ILE C C 1
ATOM 10014 O O . ILE C 1 30 ? 19.81174 19.82733 -22.91887 1.000 17.23318 88 ILE C O 1
ATOM 10030 N N A GLU C 1 31 ? 20.86748 17.93233 -22.33320 0.729 16.60403 89 GLU C N 1
ATOM 10031 N N B GLU C 1 31 ? 20.84599 17.93959 -22.27582 0.271 17.12353 89 GLU C N 1
ATOM 10032 C CA A GLU C 1 31 ? 22.00144 18.60318 -21.70703 0.729 17.87599 89 GLU C CA 1
ATOM 10033 C CA B GLU C 1 31 ? 22.01133 18.63464 -21.75009 0.271 18.40268 89 GLU C CA 1
ATOM 10034 C C A GLU C 1 31 ? 23.30825 17.95741 -22.14938 0.729 17.45586 89 GLU C C 1
ATOM 10035 C C B GLU C 1 31 ? 23.28868 17.97438 -22.24402 0.271 17.62714 89 GLU C C 1
ATOM 10036 O O A GLU C 1 31 ? 23.38886 16.73163 -22.28089 0.729 17.66994 89 GLU C O 1
ATOM 10037 O O B GLU C 1 31 ? 23.33223 16.76748 -22.50087 0.271 17.16823 89 GLU C O 1
ATOM 10060 N N . GLY C 1 32 ? 24.33481 18.78718 -22.36862 1.000 17.12938 90 GLY C N 1
ATOM 10061 C CA . GLY C 1 32 ? 25.63454 18.26042 -22.76409 1.000 18.54221 90 GLY C CA 1
ATOM 10062 C C . GLY C 1 32 ? 26.21911 17.24021 -21.80860 1.000 19.24663 90 GLY C C 1
ATOM 10063 O O . GLY C 1 32 ? 26.92540 16.31816 -22.23872 1.000 20.85945 90 GLY C O 1
ATOM 10067 N N . LYS C 1 33 ? 25.93990 17.37784 -20.51447 1.000 19.96925 91 LYS C N 1
ATOM 10068 C CA . LYS C 1 33 ? 26.50557 16.45622 -19.54045 1.000 21.73061 91 LYS C CA 1
ATOM 10069 C C . LYS C 1 33 ? 25.94449 15.04255 -19.66289 1.000 21.97419 91 LYS C C 1
ATOM 10070 O O . LYS C 1 33 ? 26.46503 14.13510 -19.00304 1.000 25.26156 91 LYS C O 1
ATOM 10074 N N . GLN C 1 34 ? 24.90728 14.82033 -20.48065 1.000 20.44862 92 GLN C N 1
ATOM 10075 C CA . GLN C 1 34 ? 24.38804 13.46553 -20.62941 1.000 19.50152 92 GLN C CA 1
ATOM 10076 C C . GLN C 1 34 ? 25.32582 12.55776 -21.41147 1.000 19.91978 92 GLN C C 1
ATOM 10077 O O . GLN C 1 34 ? 25.15457 11.33350 -21.37254 1.000 21.77920 92 GLN C O 1
ATOM 10091 N N . PHE C 1 35 ? 26.28706 13.12014 -22.13817 1.000 20.72378 93 PHE C N 1
ATOM 10092 C CA . PHE C 1 35 ? 27.10418 12.35938 -23.07604 1.000 20.91225 93 PHE C CA 1
ATOM 10093 C C . PHE C 1 35 ? 28.47121 12.04353 -22.49547 1.000 23.43610 93 PHE C C 1
ATOM 10094 O O . PHE C 1 35 ? 29.18139 12.94138 -22.03336 1.000 27.48461 93 PHE C O 1
ATOM 10111 N N . ASP C 1 36 ? 28.84674 10.78005 -22.54820 1.000 22.82631 94 ASP C N 1
ATOM 10112 C CA . ASP C 1 36 ? 30.21771 10.41386 -22.24477 1.000 22.95814 94 ASP C CA 1
ATOM 10113 C C . ASP C 1 36 ? 31.00136 10.19086 -23.53903 1.000 21.43346 94 ASP C C 1
ATOM 10114 O O . ASP C 1 36 ? 30.46296 10.22859 -24.65525 1.000 20.44653 94 ASP C O 1
ATOM 10123 N N . ARG C 1 37 ? 32.30954 10.04426 -23.38221 1.000 22.48322 95 ARG C N 1
ATOM 10124 C CA . ARG C 1 37 ? 33.19119 10.00592 -24.53636 1.000 22.95489 95 ARG C CA 1
ATOM 10125 C C . ARG C 1 37 ? 32.84605 8.85501 -25.46574 1.000 22.97979 95 ARG C C 1
ATOM 10126 O O . ARG C 1 37 ? 32.86809 9.00886 -26.69269 1.000 22.93992 95 ARG C O 1
ATOM 10147 N N . GLU C 1 38 ? 32.58435 7.67832 -24.89974 1.000 23.22373 96 GLU C N 1
ATOM 10148 C CA . GLU C 1 38 ? 32.28216 6.50928 -25.71257 1.000 24.54048 96 GLU C CA 1
ATOM 10149 C C . GLU C 1 38 ? 30.99806 6.72702 -26.49223 1.000 22.07397 96 GLU C C 1
ATOM 10150 O O . GLU C 1 38 ? 30.89584 6.34934 -27.66586 1.000 22.06897 96 GLU C O 1
ATOM 10162 N N A MET C 1 39 ? 30.00817 7.34711 -25.85279 0.543 20.46088 97 MET C N 1
ATOM 10163 N N B MET C 1 39 ? 30.00877 7.34793 -25.85571 0.457 21.01973 97 MET C N 1
ATOM 10164 C CA A MET C 1 39 ? 28.75628 7.64164 -26.53186 0.543 19.24842 97 MET C CA 1
ATOM 10165 C CA B MET C 1 39 ? 28.76113 7.62985 -26.54538 0.457 20.24475 97 MET C CA 1
ATOM 10166 C C A MET C 1 39 ? 28.97721 8.61305 -27.68185 0.543 18.60196 97 MET C C 1
ATOM 10167 C C B MET C 1 39 ? 28.97650 8.61370 -27.68534 0.457 19.15926 97 MET C C 1
ATOM 10168 O O A MET C 1 39 ? 28.39660 8.44909 -28.76229 0.543 18.92154 97 MET C O 1
ATOM 10169 O O B MET C 1 39 ? 28.38605 8.46075 -28.76138 0.457 19.39704 97 MET C O 1
ATOM 10196 N N . LEU C 1 40 ? 29.79721 9.64242 -27.46811 1.000 18.68060 98 LEU C N 1
ATOM 10197 C CA . LEU C 1 40 ? 30.07110 10.59549 -28.53919 1.000 18.47515 98 LEU C CA 1
ATOM 10198 C C . LEU C 1 40 ? 30.69685 9.89554 -29.73773 1.000 19.58879 98 LEU C C 1
ATOM 10199 O O . LEU C 1 40 ? 30.26976 10.09886 -30.87830 1.000 18.73198 98 LEU C O 1
ATOM 10215 N N A SER C 1 41 ? 31.72067 9.07317 -29.49541 0.457 20.35491 99 SER C N 1
ATOM 10216 N N B SER C 1 41 ? 31.69463 9.04683 -29.50165 0.543 20.86877 99 SER C N 1
ATOM 10217 C CA A SER C 1 41 ? 32.35258 8.34149 -30.58686 0.457 21.48773 99 SER C CA 1
ATOM 10218 C CA B SER C 1 41 ? 32.34451 8.37373 -30.61864 0.543 22.59386 99 SER C CA 1
ATOM 10219 C C A SER C 1 41 ? 31.32589 7.52121 -31.35487 0.457 21.33382 99 SER C C 1
ATOM 10220 C C B SER C 1 41 ? 31.37468 7.45861 -31.35755 0.543 22.13091 99 SER C C 1
ATOM 10221 O O A SER C 1 41 ? 31.29125 7.53978 -32.58964 0.457 21.20435 99 SER C O 1
ATOM 10222 O O B SER C 1 41 ? 31.43467 7.34555 -32.58639 0.543 22.70709 99 SER C O 1
ATOM 10237 N N . ALA C 1 42 ? 30.45263 6.81661 -30.63164 1.000 21.17951 100 ALA C N 1
ATOM 10238 C CA . ALA C 1 42 ? 29.48767 5.94636 -31.29267 1.000 19.58243 100 ALA C CA 1
ATOM 10239 C C . ALA C 1 42 ? 28.46196 6.76164 -32.07703 1.000 18.50217 100 ALA C C 1
ATOM 10240 O O . ALA C 1 42 ? 28.05469 6.36403 -33.17569 1.000 18.83238 100 ALA C O 1
ATOM 10247 N N . ILE C 1 43 ? 28.03549 7.90724 -31.53360 1.000 18.14738 101 ILE C N 1
ATOM 10248 C CA . ILE C 1 43 ? 27.10371 8.75975 -32.26592 1.000 17.84696 101 ILE C CA 1
ATOM 10249 C C . ILE C 1 43 ? 27.75164 9.26865 -33.54171 1.000 16.86037 101 ILE C C 1
ATOM 10250 O O . ILE C 1 43 ? 27.09543 9.37598 -34.58985 1.000 16.89855 101 ILE C O 1
ATOM 10266 N N . PHE C 1 44 ? 29.03014 9.63849 -33.46615 1.000 17.22498 102 PHE C N 1
ATOM 10267 C CA . PHE C 1 44 ? 29.70885 10.12625 -34.66243 1.000 17.77912 102 PHE C CA 1
ATOM 10268 C C . PHE C 1 44 ? 29.77051 9.05083 -35.74267 1.000 17.69434 102 PHE C C 1
ATOM 10269 O O . PHE C 1 44 ? 29.62700 9.35336 -36.93594 1.000 18.28331 102 PHE C O 1
ATOM 10286 N N . ASP C 1 45 ? 29.96054 7.78865 -35.34542 1.000 17.94815 103 ASP C N 1
ATOM 10287 C CA . ASP C 1 45 ? 29.91890 6.69722 -36.31402 1.000 19.56236 103 ASP C CA 1
ATOM 10288 C C . ASP C 1 45 ? 28.54694 6.59944 -36.97651 1.000 17.86120 103 ASP C C 1
ATOM 10289 O O . ASP C 1 45 ? 28.44595 6.38617 -38.18969 1.000 19.20468 103 ASP C O 1
ATOM 10298 N N . VAL C 1 46 ? 27.47121 6.73021 -36.19448 1.000 17.07173 104 VAL C N 1
ATOM 10299 C CA . VAL C 1 46 ? 26.12944 6.72196 -36.78141 1.000 15.85545 104 VAL C CA 1
ATOM 10300 C C . VAL C 1 46 ? 25.95219 7.89949 -37.73691 1.000 14.89565 104 VAL C C 1
ATOM 10301 O O . VAL C 1 46 ? 25.35626 7.76100 -38.81073 1.000 15.89645 104 VAL C O 1
ATOM 10314 N N . ALA C 1 47 ? 26.45208 9.07764 -37.36043 1.000 15.00966 105 ALA C N 1
ATOM 10315 C CA . ALA C 1 47 ? 26.33393 10.23459 -38.23723 1.000 15.45321 105 ALA C CA 1
ATOM 10316 C C . ALA C 1 47 ? 27.01995 9.99614 -39.57218 1.000 15.33130 105 ALA C C 1
ATOM 10317 O O . ALA C 1 47 ? 26.53557 10.46093 -40.60928 1.000 15.34613 105 ALA C O 1
ATOM 10324 N N . ARG C 1 48 ? 28.17562 9.32415 -39.56688 1.000 16.28336 106 ARG C N 1
ATOM 10325 C CA . ARG C 1 48 ? 28.81677 8.99270 -40.83295 1.000 16.98746 106 ARG C CA 1
ATOM 10326 C C . ARG C 1 48 ? 27.94049 8.05764 -41.66439 1.000 17.67708 106 ARG C C 1
ATOM 10327 O O . ARG C 1 48 ? 27.89990 8.16963 -42.89018 1.000 18.81277 106 ARG C O 1
ATOM 10348 N N A GLU C 1 49 ? 27.23180 7.13222 -41.00962 0.423 17.84426 107 GLU C N 1
ATOM 10349 N N B GLU C 1 49 ? 27.21718 7.14282 -41.02301 0.577 17.13614 107 GLU C N 1
ATOM 10350 C CA A GLU C 1 49 ? 26.26871 6.29535 -41.72234 0.423 19.22513 107 GLU C CA 1
ATOM 10351 C CA B GLU C 1 49 ? 26.28344 6.31112 -41.77959 0.577 18.32255 107 GLU C CA 1
ATOM 10352 C C A GLU C 1 49 ? 25.13428 7.13920 -42.29630 0.423 17.59484 107 GLU C C 1
ATOM 10353 C C B GLU C 1 49 ? 25.11233 7.13767 -42.30510 0.577 17.17036 107 GLU C C 1
ATOM 10354 O O A GLU C 1 49 ? 24.68420 6.90821 -43.42680 0.423 17.95369 107 GLU C O 1
ATOM 10355 O O B GLU C 1 49 ? 24.61815 6.89809 -43.41693 0.577 17.53617 107 GLU C O 1
ATOM 10378 N N . MET C 1 50 ? 24.65871 8.12822 -41.53011 1.000 15.62272 108 MET C N 1
ATOM 10379 C CA . MET C 1 50 ? 23.58666 8.98454 -42.01175 1.000 15.11047 108 MET C CA 1
ATOM 10380 C C . MET C 1 50 ? 24.03897 9.82547 -43.20361 1.000 14.53357 108 MET C C 1
ATOM 10381 O O . MET C 1 50 ? 23.23886 10.11050 -44.09987 1.000 15.26214 108 MET C O 1
ATOM 10395 N N . GLU C 1 51 ? 25.30729 10.24337 -43.22551 1.000 15.00445 109 GLU C N 1
ATOM 10396 C CA . GLU C 1 51 ? 25.82153 10.96106 -44.38227 1.000 15.86530 109 GLU C CA 1
ATOM 10397 C C . GLU C 1 51 ? 25.75275 10.09612 -45.63021 1.000 16.79874 109 GLU C C 1
ATOM 10398 O O . GLU C 1 51 ? 25.39158 10.58312 -46.70558 1.000 17.37874 109 GLU C O 1
ATOM 10410 N N . LYS C 1 52 ? 26.06049 8.80347 -45.50211 1.000 17.08663 110 LYS C N 1
ATOM 10411 C CA . LYS C 1 52 ? 25.93728 7.91585 -46.65414 1.000 17.46395 110 LYS C CA 1
ATOM 10412 C C . LYS C 1 52 ? 24.48918 7.83230 -47.12086 1.000 16.24130 110 LYS C C 1
ATOM 10413 O O . LYS C 1 52 ? 24.21937 7.80611 -48.32238 1.000 18.02719 110 LYS C O 1
ATOM 10432 N N . ILE C 1 53 ? 23.53746 7.79101 -46.18294 1.000 15.90849 111 ILE C N 1
ATOM 10433 C CA . ILE C 1 53 ? 22.12627 7.75571 -46.55885 1.000 15.98730 111 ILE C CA 1
ATOM 10434 C C . ILE C 1 53 ? 21.74398 9.03676 -47.27761 1.000 15.47121 111 ILE C C 1
ATOM 10435 O O . ILE C 1 53 ? 21.06914 9.01073 -48.31210 1.000 17.20063 111 ILE C O 1
ATOM 10451 N N . GLU C 1 54 ? 22.16260 10.17973 -46.73109 1.000 15.86348 112 GLU C N 1
ATOM 10452 C CA . GLU C 1 54 ? 21.76745 11.46836 -47.29085 1.000 16.22748 112 GLU C CA 1
ATOM 10453 C C . GLU C 1 54 ? 22.35936 11.69565 -48.67128 1.000 16.65929 112 GLU C C 1
ATOM 10454 O O . GLU C 1 54 ? 21.74841 12.37656 -49.49578 1.000 18.00199 112 GLU C O 1
ATOM 10466 N N . LYS C 1 55 ? 23.53506 11.13837 -48.94219 1.000 16.94261 113 LYS C N 1
ATOM 10467 C CA . LYS C 1 55 ? 24.17579 11.30688 -50.23857 1.000 18.16926 113 LYS C CA 1
ATOM 10468 C C . LYS C 1 55 ? 23.62708 10.33993 -51.28106 1.000 19.64579 113 LYS C C 1
ATOM 10469 O O . LYS C 1 55 ? 23.87764 10.53759 -52.47675 1.000 20.37850 113 LYS C O 1
ATOM 10488 N N A SER C 1 56 ? 22.90479 9.30087 -50.85517 0.418 20.64856 114 SER C N 1
ATOM 10489 N N B SER C 1 56 ? 22.90524 9.30590 -50.85724 0.582 20.05667 114 SER C N 1
ATOM 10490 C CA A SER C 1 56 ? 22.40784 8.26676 -51.74854 0.418 22.34542 114 SER C CA 1
ATOM 10491 C CA B SER C 1 56 ? 22.41741 8.27534 -51.75602 0.582 21.39257 114 SER C CA 1
ATOM 10492 C C A SER C 1 56 ? 21.16425 8.74328 -52.48498 0.418 24.33732 114 SER C C 1
ATOM 10493 C C B SER C 1 56 ? 21.15603 8.73409 -52.47388 0.582 23.29492 114 SER C C 1
ATOM 10494 O O A SER C 1 56 ? 20.43576 9.62036 -52.02277 0.418 25.16588 114 SER C O 1
ATOM 10495 O O B SER C 1 56 ? 20.41488 9.59319 -51.99574 0.582 23.86358 114 SER C O 1
ATOM 10510 N N . SER C 1 57 ? 20.90798 8.13471 -53.63812 1.000 26.56616 115 SER C N 1
ATOM 10511 C CA . SER C 1 57 ? 19.74667 8.49828 -54.43696 1.000 31.49189 115 SER C CA 1
ATOM 10512 C C . SER C 1 57 ? 18.46227 7.76784 -54.04305 1.000 32.73390 115 SER C C 1
ATOM 10513 O O . SER C 1 57 ? 17.41527 8.04826 -54.63596 1.000 36.88946 115 SER C O 1
ATOM 10521 N N A SER C 1 58 ? 18.50176 6.84395 -53.08644 0.455 31.17967 116 SER C N 1
ATOM 10522 N N B SER C 1 58 ? 18.50568 6.85070 -53.07899 0.545 30.75939 116 SER C N 1
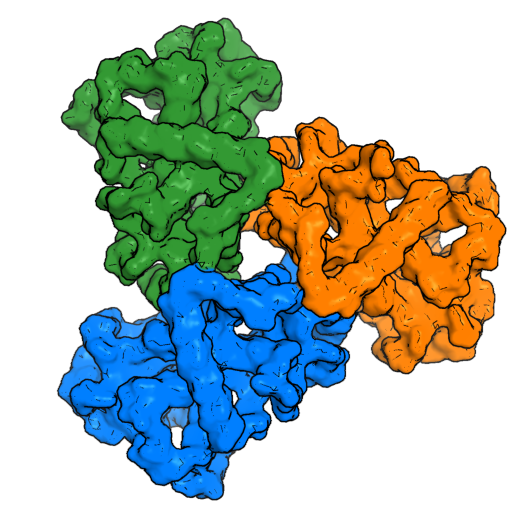ATOM 10523 C CA A SER C 1 58 ? 17.32080 6.07008 -52.71872 0.455 30.08611 116 SER C CA 1
ATOM 10524 C CA B SER C 1 58 ? 17.33332 6.07464 -52.69425 0.545 29.42097 116 SER C CA 1
ATOM 10525 C C A SER C 1 58 ? 16.71365 6.60513 -51.42621 0.455 28.14863 116 SER C C 1
ATOM 10526 C C B SER C 1 58 ? 16.71430 6.64161 -51.42525 0.545 27.93693 116 SER C C 1
ATOM 10527 O O A SER C 1 58 ? 17.42831 6.86978 -50.45973 0.455 28.34458 116 SER C O 1
ATOM 10528 O O B SER C 1 58 ? 17.42269 6.95411 -50.46903 0.545 28.52287 116 SER C O 1
ATOM 10543 N N . GLN C 1 59 ? 15.38924 6.73524 -51.40720 1.000 26.05240 117 GLN C N 1
ATOM 10544 C CA . GLN C 1 59 ? 14.69459 7.28035 -50.24184 1.000 23.08113 117 GLN C CA 1
ATOM 10545 C C . GLN C 1 59 ? 14.70865 6.26564 -49.09806 1.000 21.57059 117 GLN C C 1
ATOM 10546 O O . GLN C 1 59 ? 14.23727 5.13484 -49.24572 1.000 23.67601 117 GLN C O 1
ATOM 10560 N N . SER C 1 60 ? 15.25090 6.68042 -47.96011 1.000 18.73715 118 SER C N 1
ATOM 10561 C CA . SER C 1 60 ? 15.26824 5.84622 -46.77186 1.000 17.69780 118 SER C CA 1
ATOM 10562 C C . SER C 1 60 ? 13.87909 5.73389 -46.15523 1.000 18.24760 118 SER C C 1
ATOM 10563 O O . SER C 1 60 ? 13.07600 6.66795 -46.20953 1.000 19.20384 118 SER C O 1
ATOM 10571 N N A GLU C 1 61 ? 13.61203 4.56275 -45.56481 0.463 18.13317 119 GLU C N 1
ATOM 10572 N N B GLU C 1 61 ? 13.59908 4.56518 -45.57359 0.537 18.60609 119 GLU C N 1
ATOM 10573 C CA A GLU C 1 61 ? 12.36999 4.27771 -44.85547 0.463 17.80947 119 GLU C CA 1
ATOM 10574 C CA B GLU C 1 61 ? 12.35823 4.32600 -44.84487 0.537 18.58517 119 GLU C CA 1
ATOM 10575 C C A GLU C 1 61 ? 12.61337 3.92212 -43.39043 0.463 16.38593 119 GLU C C 1
ATOM 10576 C C B GLU C 1 61 ? 12.61529 3.91644 -43.39566 0.537 16.74516 119 GLU C C 1
ATOM 10577 O O A GLU C 1 61 ? 11.71550 3.40274 -42.71803 0.463 16.40016 119 GLU C O 1
ATOM 10578 O O B GLU C 1 61 ? 11.72911 3.35355 -42.74005 0.537 17.17354 119 GLU C O 1
ATOM 10601 N N . ILE C 1 62 ? 13.79912 4.23090 -42.86696 1.000 16.37311 120 ILE C N 1
ATOM 10602 C CA . ILE C 1 62 ? 14.12592 3.87557 -41.48605 1.000 16.07872 120 ILE C CA 1
ATOM 10603 C C . ILE C 1 62 ? 13.07779 4.38648 -40.50564 1.000 15.74268 120 ILE C C 1
ATOM 10604 O O . ILE C 1 62 ? 12.69256 3.67554 -39.57239 1.000 16.66594 120 ILE C O 1
ATOM 10620 N N . LEU C 1 63 ? 12.60640 5.61994 -40.68462 1.000 14.35056 121 LEU C N 1
ATOM 10621 C CA . LEU C 1 63 ? 11.63767 6.21073 -39.76761 1.000 14.04419 121 LEU C CA 1
ATOM 10622 C C . LEU C 1 63 ? 10.24565 6.30995 -40.37769 1.000 13.81093 121 LEU C C 1
ATOM 10623 O O . LEU C 1 63 ? 9.40456 7.08648 -39.89780 1.000 14.06730 121 LEU C O 1
ATOM 10639 N N . LYS C 1 64 ? 9.95412 5.49833 -41.39399 1.000 15.94623 122 LYS C N 1
ATOM 10640 C CA . LYS C 1 64 ? 8.59142 5.43435 -41.90371 1.000 17.32200 122 LYS C CA 1
ATOM 10641 C C . LYS C 1 64 ? 7.62260 5.10236 -40.77273 1.000 16.23478 122 LYS C C 1
ATOM 10642 O O . LYS C 1 64 ? 7.86007 4.19473 -39.96488 1.000 18.07187 122 LYS C O 1
ATOM 10661 N N . GLY C 1 65 ? 6.52533 5.84555 -40.72004 1.000 16.76822 123 GLY C N 1
ATOM 10662 C CA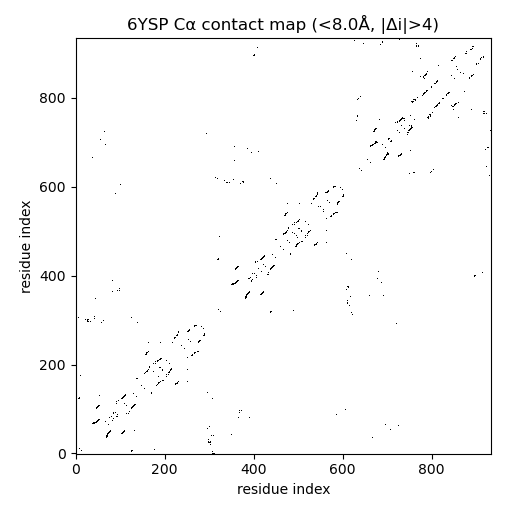 . GLY C 1 65 ? 5.50841 5.65144 -39.72011 1.000 17.35349 123 GLY C CA 1
ATOM 10663 C C . GLY C 1 65 ? 5.66799 6.50513 -38.48388 1.000 15.98404 123 GLY C C 1
ATOM 10664 O O . GLY C 1 65 ? 4.74877 6.55839 -37.66569 1.000 19.21849 123 GLY C O 1
ATOM 10668 N N . TYR C 1 66 ? 6.80425 7.15855 -38.30640 1.000 13.97849 124 TYR C N 1
ATOM 10669 C CA . TYR C 1 66 ? 7.02358 8.00368 -37.14656 1.000 12.75209 124 TYR C CA 1
ATOM 10670 C C . TYR C 1 66 ? 6.78472 9.46460 -37.48626 1.000 12.67923 124 TYR C C 1
ATOM 10671 O O . TYR C 1 66 ? 7.04440 9.91438 -38.61096 1.000 13.58291 124 TYR C O 1
ATOM 10689 N N . LEU C 1 67 ? 6.29652 10.20720 -36.48998 1.000 12.79885 125 LEU C N 1
ATOM 10690 C CA . LEU C 1 67 ? 5.98841 11.62351 -36.63004 1.000 12.19702 125 LEU C CA 1
ATOM 10691 C C . LEU C 1 67 ? 6.75057 12.42368 -35.58565 1.000 11.32342 125 LEU C C 1
ATOM 10692 O O . LEU C 1 67 ? 6.69868 12.11532 -34.38923 1.000 13.10086 125 LEU C O 1
ATOM 10708 N N . MET C 1 68 ? 7.41912 13.47177 -36.04472 1.000 11.69798 126 MET C N 1
ATOM 10709 C CA . MET C 1 68 ? 8.10076 14.44512 -35.19833 1.000 12.78054 126 MET C CA 1
ATOM 10710 C C . MET C 1 68 ? 7.21969 15.67965 -35.07677 1.000 13.15927 126 MET C C 1
ATOM 10711 O O . MET C 1 68 ? 6.69692 16.15966 -36.07521 1.000 16.49142 126 MET C O 1
ATOM 10725 N N . ALA C 1 69 ? 7.03233 16.17714 -33.86099 1.000 12.48812 127 ALA C N 1
ATOM 10726 C CA . ALA C 1 69 ? 6.40068 17.47232 -33.65298 1.000 13.85058 127 ALA C CA 1
ATOM 10727 C C . ALA C 1 69 ? 7.48398 18.46873 -33.27738 1.000 13.29002 127 ALA C C 1
ATOM 10728 O O . ALA C 1 69 ? 8.28565 18.20702 -32.37605 1.000 14.52276 127 ALA C O 1
ATOM 10735 N N . THR C 1 70 ? 7.51476 19.60085 -33.95605 1.000 14.34973 128 THR C N 1
ATOM 10736 C CA . THR C 1 70 ? 8.39749 20.67838 -33.55461 1.000 14.89685 128 THR C CA 1
ATOM 10737 C C . THR C 1 70 ? 7.60414 21.71263 -32.76090 1.000 15.99884 128 THR C C 1
ATOM 10738 O O . THR C 1 70 ? 6.41035 21.93749 -32.98368 1.000 19.30319 128 THR C O 1
ATOM 10749 N N . LEU C 1 71 ? 8.28340 22.34359 -31.83391 1.000 14.67453 129 LEU C N 1
ATOM 10750 C CA . LEU C 1 71 ? 7.69177 23.41048 -31.03408 1.000 15.27940 129 LEU C CA 1
ATOM 10751 C C . LEU C 1 71 ? 8.77518 24.48043 -30.96352 1.000 14.36637 129 LEU C C 1
ATOM 10752 O O . LEU C 1 71 ? 9.69807 24.36079 -30.15734 1.000 15.03530 129 LEU C O 1
ATOM 10768 N N . PHE C 1 72 ? 8.68217 25.49872 -31.82192 1.000 14.41423 130 PHE C N 1
ATOM 10769 C CA . PHE C 1 72 ? 9.66882 26.57477 -31.86383 1.000 15.09102 130 PHE C CA 1
ATOM 10770 C C . PHE C 1 72 ? 9.04874 27.83373 -31.27067 1.000 16.54544 130 PHE C C 1
ATOM 10771 O O . PHE C 1 72 ? 8.19525 28.46288 -31.89626 1.000 18.52514 130 PHE C O 1
ATOM 10788 N N . TYR C 1 73 ? 9.45720 28.16428 -30.04113 1.000 16.79174 131 TYR C N 1
ATOM 10789 C CA . TYR C 1 73 ? 9.00662 29.36610 -29.34863 1.000 18.51032 131 TYR C CA 1
ATOM 10790 C C . TYR C 1 73 ? 9.93521 30.55404 -29.59151 1.000 18.79506 131 TYR C C 1
ATOM 10791 O O . TYR C 1 73 ? 9.64924 31.65485 -29.09563 1.000 20.47344 131 TYR C O 1
ATOM 10809 N N . GLU C 1 74 ? 11.03365 30.35784 -30.31612 1.000 18.47321 132 GLU C N 1
ATOM 10810 C CA . GLU C 1 74 ? 11.92766 31.41471 -30.76659 1.000 19.00543 132 GLU C CA 1
ATOM 10811 C C . GLU C 1 74 ? 12.28696 31.10085 -32.20585 1.000 18.12909 132 GLU C C 1
ATOM 10812 O O . GLU C 1 74 ? 12.17773 29.95072 -32.63257 1.000 19.08564 132 GLU C O 1
ATOM 10824 N N . PRO C 1 75 ? 12.78589 32.08001 -32.95585 1.000 17.36535 133 PRO C N 1
ATOM 10825 C CA . PRO C 1 75 ? 13.13561 31.82776 -34.35713 1.000 17.69158 133 PRO C CA 1
ATOM 10826 C C . PRO C 1 75 ? 14.27455 30.83751 -34.52143 1.000 17.09279 133 PRO C C 1
ATOM 10827 O O . PRO C 1 75 ? 15.12568 30.65843 -33.64611 1.000 17.95318 133 PRO C O 1
ATOM 10838 N N . SER C 1 76 ? 14.29769 30.22086 -35.69859 1.000 16.67515 134 SER C N 1
ATOM 10839 C CA . SER C 1 76 ? 15.35244 29.29132 -36.06222 1.000 16.23459 134 SER C CA 1
ATOM 10840 C C . SER C 1 76 ? 15.31686 29.07311 -37.56881 1.000 16.10318 134 SER C C 1
ATOM 10841 O O . SER C 1 76 ? 14.23906 28.97788 -38.16333 1.000 18.45714 134 SER C O 1
ATOM 10849 N N . THR C 1 77 ? 16.49319 29.00459 -38.18473 1.000 15.37096 135 THR C N 1
ATOM 10850 C CA . THR C 1 77 ? 16.60516 28.50547 -39.55359 1.000 15.16056 135 THR C CA 1
ATOM 10851 C C . THR C 1 77 ? 17.27218 27.14079 -39.59404 1.000 13.96517 135 THR C C 1
ATOM 10852 O O . THR C 1 77 ? 16.66645 26.15785 -40.04051 1.000 14.14636 135 THR C O 1
ATOM 10863 N N . ARG C 1 78 ? 18.51603 27.06067 -39.11911 1.000 14.11676 136 ARG C N 1
ATOM 10864 C CA . ARG C 1 78 ? 19.27139 25.81470 -39.22843 1.000 13.20258 136 ARG C CA 1
ATOM 10865 C C . ARG C 1 78 ? 18.69764 24.71687 -38.34776 1.000 12.58586 136 ARG C C 1
ATOM 10866 O O . ARG C 1 78 ? 18.55195 23.57713 -38.79214 1.000 13.01355 136 ARG C O 1
ATOM 10887 N N . THR C 1 79 ? 18.42745 25.00394 -37.07632 1.000 12.43573 137 THR C N 1
ATOM 10888 C CA . THR C 1 79 ? 18.06065 23.90687 -36.19540 1.000 12.04219 137 THR C CA 1
ATOM 10889 C C . THR C 1 79 ? 16.70942 23.34521 -36.60963 1.000 11.43074 137 THR C C 1
ATOM 10890 O O . THR C 1 79 ? 16.53527 22.12520 -36.72386 1.000 12.28501 137 THR C O 1
ATOM 10901 N N . ARG C 1 80 ? 15.75149 24.23566 -36.86349 1.000 11.62636 138 ARG C N 1
ATOM 10902 C CA . ARG C 1 80 ? 14.41994 23.83161 -37.30636 1.000 11.78821 138 ARG C CA 1
ATOM 10903 C C . ARG C 1 80 ? 14.48004 23.06034 -38.62366 1.000 11.09745 138 ARG C C 1
ATOM 10904 O O . ARG C 1 80 ? 13.93568 21.95244 -38.73250 1.000 12.75901 138 ARG C O 1
ATOM 10925 N N . LEU C 1 81 ? 15.13191 23.62368 -39.64556 1.000 11.26043 139 LEU C N 1
ATOM 10926 C CA . LEU C 1 81 ? 15.09456 22.97487 -40.95238 1.000 11.41482 139 LEU C CA 1
ATOM 10927 C C . LEU C 1 81 ? 15.95672 21.72444 -40.99253 1.000 10.99662 139 LEU C C 1
ATOM 10928 O O . LEU C 1 81 ? 15.60599 20.75951 -41.67780 1.000 12.53829 139 LEU C O 1
ATOM 10944 N N . SER C 1 82 ? 17.06665 21.69431 -40.25960 1.000 11.37682 140 SER C N 1
ATOM 10945 C CA . SER C 1 82 ? 17.87061 20.48149 -40.25943 1.000 12.16446 140 SER C CA 1
ATOM 10946 C C . SER C 1 82 ? 17.13538 19.32669 -39.59514 1.000 11.56602 140 SER C C 1
ATOM 10947 O O . SER C 1 82 ? 17.23502 18.18780 -40.05523 1.000 12.15919 140 SER C O 1
ATOM 10955 N N . PHE C 1 83 ? 16.40113 19.58687 -38.50313 1.000 11.97312 141 PHE C N 1
ATOM 10956 C CA . PHE C 1 83 ? 15.62529 18.50963 -37.88854 1.000 11.40217 141 PHE C CA 1
ATOM 10957 C C . PHE C 1 83 ? 14.52391 18.02467 -38.81292 1.000 11.15263 141 PHE C C 1
ATOM 10958 O O . PHE C 1 83 ? 14.27260 16.81528 -38.90014 1.000 11.74865 141 PHE C O 1
ATOM 10975 N N A GLU C 1 84 ? 13.83637 18.94726 -39.49811 0.602 10.97417 142 GLU C N 1
ATOM 10976 N N B GLU C 1 84 ? 13.82654 18.95227 -39.48268 0.398 11.45399 142 GLU C N 1
ATOM 10977 C CA A GLU C 1 84 ? 12.74822 18.53740 -40.38232 0.602 11.59366 142 GLU C CA 1
ATOM 10978 C CA B GLU C 1 84 ? 12.74479 18.55521 -40.37884 0.398 12.10479 142 GLU C CA 1
ATOM 10979 C C A GLU C 1 84 ? 13.28976 17.78607 -41.58501 0.602 11.63285 142 GLU C C 1
ATOM 10980 C C B GLU C 1 84 ? 13.29065 17.78806 -41.57378 0.398 11.86835 142 GLU C C 1
ATOM 10981 O O A GLU C 1 84 ? 12.73136 16.76031 -41.98639 0.602 12.37704 142 GLU C O 1
ATOM 10982 O O B GLU C 1 84 ? 12.73175 16.75786 -41.96567 0.398 12.45694 142 GLU C O 1
ATOM 11005 N N . SER C 1 85 ? 14.38027 18.28385 -42.16383 1.000 11.44240 143 SER C N 1
ATOM 11006 C CA . SER C 1 85 ? 15.01085 17.59546 -43.27805 1.000 11.98204 143 SER C CA 1
ATOM 11007 C C . SER C 1 85 ? 15.49467 16.22417 -42.83528 1.000 10.80101 143 SER C C 1
ATOM 11008 O O . SER C 1 85 ? 15.31411 15.23434 -43.55192 1.000 12.69028 143 SER C O 1
ATOM 11016 N N . ALA C 1 86 ? 16.13194 16.14621 -41.65738 1.000 11.43433 144 ALA C N 1
ATOM 11017 C CA . ALA C 1 86 ? 16.60952 14.86031 -41.15414 1.000 12.05623 144 ALA C CA 1
ATOM 11018 C C . ALA C 1 86 ? 15.46977 13.85564 -41.06919 1.000 11.84469 144 ALA C C 1
ATOM 11019 O O . ALA C 1 86 ? 15.59821 12.69489 -41.49191 1.000 12.59740 144 ALA C O 1
ATOM 11026 N N . MET C 1 87 ? 14.34493 14.27991 -40.49957 1.000 11.01917 145 MET C N 1
ATOM 11027 C CA . MET C 1 87 ? 13.22407 13.36848 -40.32952 1.000 11.52909 145 MET C CA 1
ATOM 11028 C C . MET C 1 87 ? 12.71745 12.88199 -41.68399 1.000 12.59408 145 MET C C 1
ATOM 11029 O O . MET C 1 87 ? 12.48483 11.68361 -41.88497 1.000 13.66019 145 MET C O 1
ATOM 11043 N N . LYS C 1 88 ? 12.54066 13.80592 -42.62960 1.000 12.95651 146 LYS C N 1
ATOM 11044 C CA . LYS C 1 88 ? 12.00202 13.44035 -43.94179 1.000 14.15132 146 LYS C CA 1
ATOM 11045 C C . LYS C 1 88 ? 12.99776 12.62448 -44.74998 1.000 14.77173 146 LYS C C 1
ATOM 11046 O O . LYS C 1 88 ? 12.59540 11.70742 -45.47821 1.000 15.94963 146 LYS C O 1
ATOM 11065 N N . ARG C 1 89 ? 14.29187 12.91184 -44.61157 1.000 14.41101 147 ARG C N 1
ATOM 11066 C CA . ARG C 1 89 ? 15.28491 12.11964 -45.32205 1.000 15.75136 147 ARG C CA 1
ATOM 11067 C C . ARG C 1 89 ? 15.28942 10.68531 -44.81863 1.000 15.35313 147 ARG C C 1
ATOM 11068 O O . ARG C 1 89 ? 15.69111 9.77698 -45.54619 1.000 17.89426 147 ARG C O 1
ATOM 11089 N N . LEU C 1 90 ? 14.90511 10.46673 -43.56008 1.000 14.34508 148 LEU C N 1
ATOM 11090 C CA . LEU C 1 90 ? 14.76759 9.12041 -43.01218 1.000 14.32060 148 LEU C CA 1
ATOM 11091 C C . LEU C 1 90 ? 13.39080 8.50107 -43.26346 1.000 14.95651 148 LEU C C 1
ATOM 11092 O O . LEU C 1 90 ? 13.15090 7.37079 -42.82701 1.000 15.39206 148 LEU C O 1
ATOM 11108 N N . GLY C 1 91 ? 12.48836 9.21040 -43.94733 1.000 14.29523 149 GLY C N 1
ATOM 11109 C CA . GLY C 1 91 ? 11.19638 8.67387 -44.29464 1.000 16.01722 149 GLY C CA 1
ATOM 11110 C C . GLY C 1 91 ? 10.10093 8.93847 -43.28593 1.000 16.07333 149 GLY C C 1
ATOM 11111 O O . GLY C 1 91 ? 8.98656 8.41611 -43.45335 1.000 16.91502 149 GLY C O 1
ATOM 11115 N N . GLY C 1 92 ? 10.37011 9.72601 -42.23987 1.000 14.56883 150 GLY C N 1
ATOM 11116 C CA . GLY C 1 92 ? 9.34767 10.09836 -41.28803 1.000 14.11713 150 GLY C CA 1
ATOM 11117 C C . GLY C 1 92 ? 8.61670 11.35020 -41.73008 1.000 14.87158 150 GLY C C 1
ATOM 11118 O O . GLY C 1 92 ? 8.90691 11.95052 -42.76829 1.000 16.30424 150 GLY C O 1
ATOM 11122 N N . GLU C 1 93 ? 7.66004 11.75849 -40.90928 1.000 14.83466 151 GLU C N 1
ATOM 11123 C CA . GLU C 1 93 ? 6.91602 12.97331 -41.18123 1.000 15.30855 151 GLU C CA 1
ATOM 11124 C C . GLU C 1 93 ? 7.00914 13.92589 -40.00318 1.000 12.79406 151 GLU C C 1
ATOM 11125 O O . GLU C 1 93 ? 7.49822 13.57397 -38.92459 1.000 12.64046 151 GLU C O 1
ATOM 11137 N N . VAL C 1 94 ? 6.56377 15.15783 -40.24397 1.000 12.99595 152 VAL C N 1
ATOM 11138 C CA . VAL C 1 94 ? 6.75727 16.26257 -39.31799 1.000 13.30839 152 VAL C CA 1
ATOM 11139 C C . VAL C 1 94 ? 5.46904 17.06076 -39.17733 1.000 13.27056 152 VAL C C 1
ATOM 11140 O O . VAL C 1 94 ? 4.81763 17.38902 -40.17372 1.000 16.21911 152 VAL C O 1
ATOM 11153 N N . LEU C 1 95 ? 5.13062 17.40194 -37.93563 1.000 13.55912 153 LEU C N 1
ATOM 11154 C CA . LEU C 1 95 ? 4.06632 18.33445 -37.60160 1.000 14.08871 153 LEU C CA 1
ATOM 11155 C C . LEU C 1 95 ? 4.71316 19.57054 -37.00051 1.000 14.92764 153 LEU C C 1
ATOM 11156 O O . LEU C 1 95 ? 5.30213 19.49675 -35.92017 1.000 16.71011 153 LEU C O 1
ATOM 11172 N N . THR C 1 96 ? 4.62710 20.70406 -37.67513 1.000 15.65333 154 THR C N 1
ATOM 11173 C CA . THR C 1 96 ? 5.37479 21.87392 -37.24240 1.000 16.41142 154 THR C CA 1
ATOM 11174 C C . THR C 1 96 ? 4.52228 22.85005 -36.43243 1.000 16.83358 154 THR C C 1
ATOM 11175 O O . THR C 1 96 ? 3.36214 23.09523 -36.74696 1.000 17.33925 154 THR C O 1
ATOM 11186 N N . THR C 1 97 ? 5.13731 23.45736 -35.42055 1.000 17.20749 155 THR C N 1
ATOM 11187 C CA . THR C 1 97 ? 4.59887 24.63215 -34.72953 1.000 17.97651 155 THR C CA 1
ATOM 11188 C C . THR C 1 97 ? 5.80868 25.56454 -34.73234 1.000 22.49697 155 THR C C 1
ATOM 11189 O O . THR C 1 97 ? 6.66292 25.46169 -33.85910 1.000 19.84513 155 THR C O 1
ATOM 11200 N N . GLU C 1 98 ? 5.94280 26.37118 -35.80273 1.000 29.50093 156 GLU C N 1
ATOM 11201 C CA . GLU C 1 98 ? 7.16288 27.12534 -36.08790 1.000 36.34434 156 GLU C CA 1
ATOM 11202 C C . GLU C 1 98 ? 7.12194 28.50564 -35.47063 1.000 36.65265 156 GLU C C 1
ATOM 11203 O O . GLU C 1 98 ? 8.15454 29.19061 -35.43604 1.000 37.01539 156 GLU C O 1
ATOM 11211 N N . ASN C 1 99 ? 5.97806 28.88477 -34.90070 1.000 38.40418 157 ASN C N 1
ATOM 11212 C CA . ASN C 1 99 ? 5.87054 30.04852 -34.02083 1.000 41.62159 157 ASN C CA 1
ATOM 11213 C C . ASN C 1 99 ? 4.86130 29.65881 -32.94317 1.000 41.29239 157 ASN C C 1
ATOM 11214 O O . ASN C 1 99 ? 3.65828 29.89883 -33.08832 1.000 41.56404 157 ASN C O 1
ATOM 11225 N N . ALA C 1 100 ? 5.35729 29.05243 -31.86592 1.000 39.18250 158 ALA C N 1
ATOM 11226 C CA . ALA C 1 100 ? 4.48124 28.55555 -30.81284 1.000 39.04496 158 ALA C CA 1
ATOM 11227 C C . ALA C 1 100 ? 3.97549 29.65293 -29.88654 1.000 40.41307 158 ALA C C 1
ATOM 11228 O O . ALA C 1 100 ? 2.91551 29.48573 -29.27324 1.000 40.85886 158 ALA C O 1
ATOM 11235 N N . ARG C 1 101 ? 4.69816 30.76839 -29.76571 1.000 41.52248 159 ARG C N 1
ATOM 11236 C CA . ARG C 1 101 ? 4.26882 31.81008 -28.83847 1.000 44.52736 159 ARG C CA 1
ATOM 11237 C C . ARG C 1 101 ? 3.02028 32.53256 -29.33199 1.000 45.32651 159 ARG C C 1
ATOM 11238 O O . ARG C 1 101 ? 2.19588 32.96798 -28.51984 1.000 45.39105 159 ARG C O 1
ATOM 11259 N N . GLU C 1 102 ? 2.85244 32.65971 -30.64610 1.000 46.05291 160 GLU C N 1
ATOM 11260 C CA . GLU C 1 102 ? 1.71660 33.38040 -31.20695 1.000 46.79524 160 GLU C CA 1
ATOM 11261 C C . GLU C 1 102 ? 0.68271 32.49389 -31.88866 1.000 46.89979 160 GLU C C 1
ATOM 11262 O O . GLU C 1 102 ? -0.50642 32.81610 -31.83845 1.000 45.74991 160 GLU C O 1
ATOM 11264 N N . PHE C 1 103 ? 1.09906 31.38843 -32.51788 1.000 47.47066 161 PHE C N 1
ATOM 11265 C CA . PHE C 1 103 ? 0.21718 30.58084 -33.35907 1.000 48.34365 161 PHE C CA 1
ATOM 11266 C C . PHE C 1 103 ? -0.34201 29.34072 -32.66666 1.000 47.75257 161 PHE C C 1
ATOM 11267 O O . PHE C 1 103 ? -1.22402 28.68196 -33.22945 1.000 47.74051 161 PHE C O 1
ATOM 11269 N N . SER C 1 104 ? 0.13586 29.00122 -31.47671 1.000 46.09083 162 SER C N 1
ATOM 11270 C CA . SER C 1 104 ? -0.42672 27.90820 -30.69390 1.000 44.94409 162 SER C CA 1
ATOM 11271 C C . SER C 1 104 ? -1.24557 28.47747 -29.53772 1.000 44.32096 162 SER C C 1
ATOM 11272 O O . SER C 1 104 ? -1.36771 29.69390 -29.36617 1.000 42.96910 162 SER C O 1
ATOM 11275 N N . SER C 1 105 ? -1.81893 27.57942 -28.73885 1.000 44.26510 163 SER C N 1
ATOM 11276 C CA . SER C 1 105 ? -2.58667 27.98989 -27.57216 1.000 44.54236 163 SER C CA 1
ATOM 11277 C C . SER C 1 105 ? -1.71285 28.45220 -26.41569 1.000 44.48648 163 SER C C 1
ATOM 11278 O O . SER C 1 105 ? -2.25379 28.86571 -25.38607 1.000 43.46854 163 SER C O 1
ATOM 11281 N N . ALA C 1 106 ? -0.38375 28.38442 -26.54630 1.000 44.64243 164 ALA C N 1
ATOM 11282 C CA . ALA C 1 106 ? 0.46398 29.09983 -25.60138 1.000 45.44188 164 ALA C CA 1
ATOM 11283 C C . ALA C 1 106 ? 0.16098 30.59173 -25.63422 1.000 46.04514 164 ALA C C 1
ATOM 11284 O O . ALA C 1 106 ? 0.35883 31.29033 -24.63401 1.000 45.30613 164 ALA C O 1
ATOM 11286 N N . ALA C 1 107 ? -0.33332 31.09419 -26.77020 1.000 46.20679 165 ALA C N 1
ATOM 11287 C CA . ALA C 1 107 ? -0.76557 32.48629 -26.83920 1.000 46.66941 165 ALA C CA 1
ATOM 11288 C C . ALA C 1 107 ? -1.89633 32.77861 -25.86242 1.000 45.84972 165 ALA C C 1
ATOM 11289 O O . ALA C 1 107 ? -2.07647 33.93590 -25.46190 1.000 46.36738 165 ALA C O 1
ATOM 11291 N N . LYS C 1 108 ? -2.66378 31.75908 -25.47623 1.000 43.37612 166 LYS C N 1
ATOM 11292 C CA . LYS C 1 108 ? -3.76844 31.90983 -24.53865 1.000 41.34436 166 LYS C CA 1
ATOM 11293 C C . LYS C 1 108 ? -3.37535 31.55841 -23.10798 1.000 38.94545 166 LYS C C 1
ATOM 11294 O O . LYS C 1 108 ? -4.25413 31.41022 -22.25247 1.000 39.15314 166 LYS C O 1
ATOM 11296 N N . GLY C 1 109 ? -2.08015 31.41653 -22.83439 1.000 35.72118 167 GLY C N 1
ATOM 11297 C CA . GLY C 1 109 ? -1.59395 31.17916 -21.49531 1.000 31.91452 167 GLY C CA 1
ATOM 11298 C C . GLY C 1 109 ? -1.31478 29.73335 -21.15207 1.000 27.75436 167 GLY C C 1
ATOM 11299 O O . GLY C 1 109 ? -0.92977 29.45525 -20.01563 1.000 27.88098 167 GLY C O 1
ATOM 11302 N N . GLU C 1 110 ? -1.47769 28.81213 -22.09635 1.000 24.80405 168 GLU C N 1
ATOM 11303 C CA . GLU C 1 110 ? -1.30073 27.40053 -21.80226 1.000 23.06264 168 GLU C CA 1
ATOM 11304 C C . GLU C 1 110 ? 0.11820 27.12730 -21.30006 1.000 21.43519 168 GLU C C 1
ATOM 11305 O O . GLU C 1 110 ? 1.09421 27.60538 -21.88106 1.000 22.88965 168 GLU C O 1
ATOM 11317 N N . THR C 1 111 ? 0.23223 26.34772 -20.22334 1.000 19.63335 169 THR C N 1
ATOM 11318 C CA . THR C 1 111 ? 1.55018 26.02697 -19.69308 1.000 18.40153 169 THR C CA 1
ATOM 11319 C C . THR C 1 111 ? 2.28325 25.06640 -20.61410 1.000 15.64274 169 THR C C 1
ATOM 11320 O O . THR C 1 111 ? 1.69329 24.31462 -21.39791 1.000 15.67608 169 THR C O 1
ATOM 11331 N N . LEU C 1 112 ? 3.60109 25.05596 -20.45824 1.000 15.23194 170 LEU C N 1
ATOM 11332 C CA . LEU C 1 112 ? 4.42303 24.15452 -21.25361 1.000 14.77334 170 LEU C CA 1
ATOM 11333 C C . LEU C 1 112 ? 4.02537 22.70462 -21.01975 1.000 13.71389 170 LEU C C 1
ATOM 11334 O O . LEU C 1 112 ? 3.95120 21.90591 -21.96111 1.000 13.66124 170 LEU C O 1
ATOM 11350 N N . GLU C 1 113 ? 3.80017 22.33582 -19.76555 1.000 12.77833 171 GLU C N 1
ATOM 11351 C CA A GLU C 1 113 ? 3.45377 20.96043 -19.45355 0.637 14.07925 171 GLU C CA 1
ATOM 11352 C CA B GLU C 1 113 ? 3.45772 20.95707 -19.45417 0.363 12.76911 171 GLU C CA 1
ATOM 11353 C C . GLU C 1 113 ? 2.15658 20.54142 -20.12865 1.000 12.45756 171 GLU C C 1
ATOM 11354 O O . GLU C 1 113 ? 2.01863 19.38514 -20.54867 1.000 13.22423 171 GLU C O 1
ATOM 11375 N N . ASP C 1 114 ? 1.19181 21.46667 -20.25940 1.000 11.89384 172 ASP C N 1
ATOM 11376 C CA . ASP C 1 114 ? -0.04708 21.12601 -20.95142 1.000 12.07150 172 ASP C CA 1
ATOM 11377 C C . ASP C 1 114 ? 0.19855 20.99256 -22.44997 1.000 12.19003 172 ASP C C 1
ATOM 11378 O O . ASP C 1 114 ? -0.35237 20.09823 -23.10410 1.000 12.84259 172 ASP C O 1
ATOM 11387 N N . THR C 1 115 ? 1.02096 21.87736 -23.01478 1.000 12.40296 173 THR C N 1
ATOM 11388 C CA . THR C 1 115 ? 1.34682 21.75944 -24.43197 1.000 12.98344 173 THR C CA 1
ATOM 11389 C C . THR C 1 115 ? 2.01423 20.42114 -24.72679 1.000 12.91844 173 THR C C 1
ATOM 11390 O O . THR C 1 115 ? 1.66731 19.73702 -25.69835 1.000 13.18222 173 THR C O 1
ATOM 11401 N N . ILE C 1 116 ? 2.97867 20.02910 -23.89509 1.000 12.70752 174 ILE C N 1
ATOM 11402 C CA . ILE C 1 116 ? 3.70100 18.77974 -24.12002 1.000 12.94052 174 ILE C CA 1
ATOM 11403 C C . ILE C 1 116 ? 2.76132 17.58320 -24.02864 1.000 12.41959 174 ILE C C 1
ATOM 11404 O O . ILE C 1 116 ? 2.80763 16.66955 -24.86538 1.000 13.02423 174 ILE C O 1
ATOM 11420 N N . ARG C 1 117 ? 1.90807 17.54962 -22.99977 1.000 12.11865 175 ARG C N 1
ATOM 11421 C CA . ARG C 1 117 ? 1.02470 16.39777 -22.85483 1.000 12.83013 175 ARG C CA 1
ATOM 11422 C C . ARG C 1 117 ? 0.00546 16.33532 -23.98073 1.000 14.25141 175 ARG C C 1
ATOM 11423 O O . ARG C 1 117 ? -0.46942 15.24768 -24.31369 1.000 17.68339 175 ARG C O 1
ATOM 11444 N N . THR C 1 118 ? -0.34605 17.48566 -24.56167 1.000 13.08672 176 THR C N 1
ATOM 11445 C CA . THR C 1 118 ? -1.22331 17.51585 -25.72430 1.000 12.86813 176 THR C CA 1
ATOM 11446 C C . THR C 1 118 ? -0.50136 16.98795 -26.96036 1.000 12.77540 176 THR C C 1
ATOM 11447 O O . THR C 1 118 ? -0.97444 16.06043 -27.63573 1.000 13.64190 176 THR C O 1
ATOM 11458 N N . VAL C 1 119 ? 0.65817 17.56119 -27.26048 1.000 13.03576 177 VAL C N 1
ATOM 11459 C CA . VAL C 1 119 ? 1.34051 17.26144 -28.51369 1.000 13.11586 177 VAL C CA 1
ATOM 11460 C C . VAL C 1 119 ? 1.82855 15.82673 -28.54571 1.000 12.28122 177 VAL C C 1
ATOM 11461 O O . VAL C 1 119 ? 1.89573 15.21914 -29.62097 1.000 12.27081 177 VAL C O 1
ATOM 11474 N N . GLU C 1 120 ? 2.19546 15.25517 -27.39524 1.000 12.59563 178 GLU C N 1
ATOM 11475 C CA . GLU C 1 120 ? 2.63902 13.87041 -27.39244 1.000 12.51108 178 GLU C CA 1
ATOM 11476 C C . GLU C 1 120 ? 1.55025 12.91073 -27.83572 1.000 12.80365 178 GLU C C 1
ATOM 11477 O O . GLU C 1 120 ? 1.86830 11.80776 -28.27846 1.000 15.01742 178 GLU C O 1
ATOM 11489 N N . GLY C 1 121 ? 0.27954 13.29431 -27.74311 1.000 12.37200 179 GLY C N 1
ATOM 11490 C CA . GLY C 1 121 ? -0.75716 12.43404 -28.27864 1.000 13.64942 179 GLY C CA 1
ATOM 11491 C C . GLY C 1 121 ? -0.78469 12.34142 -29.78896 1.000 13.76688 179 GLY C C 1
ATOM 11492 O O . GLY C 1 121 ? -1.42310 11.42861 -30.33392 1.000 15.19999 179 GLY C O 1
ATOM 11496 N N . TYR C 1 122 ? -0.09397 13.24256 -30.46859 1.000 11.97250 180 TYR C N 1
ATOM 11497 C CA . TYR C 1 122 ? -0.14198 13.33984 -31.91338 1.000 11.91460 180 TYR C CA 1
ATOM 11498 C C . TYR C 1 122 ? 1.16023 12.92408 -32.57683 1.000 12.03055 180 TYR C C 1
ATOM 11499 O O . TYR C 1 122 ? 1.24114 12.94094 -33.81265 1.000 13.18449 180 TYR C O 1
ATOM 11517 N N . SER C 1 123 ? 2.18951 12.60126 -31.80056 1.000 11.16172 181 SER C N 1
ATOM 11518 C CA . SER C 1 123 ? 3.53930 12.47518 -32.32809 1.000 11.14686 181 SER C CA 1
ATOM 11519 C C . SER C 1 123 ? 4.33707 11.43046 -31.55226 1.000 11.73695 181 SER C C 1
ATOM 11520 O O . SER C 1 123 ? 3.92085 10.94996 -30.49674 1.000 12.92062 181 SER C O 1
ATOM 11528 N N . ASP C 1 124 ? 5.50854 11.10648 -32.07866 1.000 11.35274 182 ASP C N 1
ATOM 11529 C CA . ASP C 1 124 ? 6.40346 10.12767 -31.47523 1.000 10.93612 182 ASP C CA 1
ATOM 11530 C C . ASP C 1 124 ? 7.67627 10.72994 -30.89441 1.000 11.29546 182 ASP C C 1
ATOM 11531 O O . ASP C 1 124 ? 8.37281 10.04307 -30.13987 1.000 12.66088 182 ASP C O 1
ATOM 11540 N N . ILE C 1 125 ? 7.98969 11.97325 -31.23724 1.000 11.01321 183 ILE C N 1
ATOM 11541 C CA . ILE C 1 125 ? 9.16801 12.65399 -30.71636 1.000 11.17735 183 ILE C CA 1
ATOM 11542 C C . ILE C 1 125 ? 8.90719 14.14660 -30.83499 1.000 11.02193 183 ILE C C 1
ATOM 11543 O O . ILE C 1 125 ? 8.22749 14.59112 -31.75968 1.000 11.44554 183 ILE C O 1
ATOM 11559 N N . ILE C 1 126 ? 9.40426 14.90472 -29.86885 1.000 12.12902 184 ILE C N 1
ATOM 11560 C CA . ILE C 1 126 ? 9.22140 16.35171 -29.81302 1.000 11.28619 184 ILE C CA 1
ATOM 11561 C C . ILE C 1 126 ? 10.58979 17.02066 -29.88767 1.000 11.41470 184 ILE C C 1
ATOM 11562 O O . ILE C 1 126 ? 11.50076 16.67902 -29.12658 1.000 12.93412 184 ILE C O 1
ATOM 11578 N N . VAL C 1 127 ? 10.71763 17.99479 -30.77642 1.000 11.41352 185 VAL C N 1
ATOM 11579 C CA . VAL C 1 127 ? 11.89305 18.85326 -30.86767 1.000 11.72862 185 VAL C CA 1
ATOM 11580 C C . VAL C 1 127 ? 11.42734 20.24870 -30.49517 1.000 11.67467 185 VAL C C 1
ATOM 11581 O O . VAL C 1 127 ? 10.55061 20.80226 -31.15981 1.000 12.66110 185 VAL C O 1
ATOM 11594 N N . MET C 1 128 ? 12.00542 20.82199 -29.44018 1.000 11.41685 186 MET C N 1
ATOM 11595 C CA . MET C 1 128 ? 11.51309 22.08593 -28.91018 1.000 11.99573 186 MET C CA 1
ATOM 11596 C C . MET C 1 128 ? 12.65100 23.07408 -28.69058 1.000 12.61508 186 MET C C 1
ATOM 11597 O O . MET C 1 128 ? 13.64962 22.74845 -28.05116 1.000 13.21305 186 MET C O 1
ATOM 11611 N N . ARG C 1 129 ? 12.46288 24.29227 -29.18307 1.000 12.76915 187 ARG C N 1
ATOM 11612 C CA . ARG C 1 129 ? 13.29746 25.43708 -28.84683 1.000 12.85252 187 ARG C CA 1
ATOM 11613 C C . ARG C 1 129 ? 12.43480 26.37985 -28.03238 1.000 13.40794 187 ARG C C 1
ATOM 11614 O O . ARG C 1 129 ? 11.34484 26.75228 -28.46769 1.000 15.32689 187 ARG C O 1
ATOM 11635 N N . HIS C 1 130 ? 12.90300 26.74882 -26.85589 1.000 14.94006 188 HIS C N 1
ATOM 11636 C CA . HIS C 1 130 ? 12.14384 27.60280 -25.95913 1.000 15.92223 188 HIS C CA 1
ATOM 11637 C C . HIS C 1 130 ? 12.97225 28.83152 -25.62277 1.000 18.06028 188 HIS C C 1
ATOM 11638 O O . HIS C 1 130 ? 14.18552 28.85178 -25.81340 1.000 18.66930 188 HIS C O 1
ATOM 11652 N N . PHE C 1 131 ? 12.30585 29.86315 -25.11204 1.000 19.84507 189 PHE C N 1
ATOM 11653 C CA . PHE C 1 131 ? 13.00563 31.07311 -24.69249 1.000 20.53132 189 PHE C CA 1
ATOM 11654 C C . PHE C 1 131 ? 13.43138 31.04447 -23.22935 1.000 20.75899 189 PHE C C 1
ATOM 11655 O O . PHE C 1 131 ? 14.17927 31.92440 -22.79866 1.000 21.31429 189 PHE C O 1
ATOM 11672 N N . GLU C 1 132 ? 13.02168 30.04166 -22.46304 1.000 20.24223 190 GLU C N 1
ATOM 11673 C CA . GLU C 1 132 ? 13.35624 29.96936 -21.05030 1.000 21.47768 190 GLU C CA 1
ATOM 11674 C C . GLU C 1 132 ? 14.32548 28.82610 -20.80275 1.000 20.59841 190 GLU C C 1
ATOM 11675 O O . GLU C 1 132 ? 14.06412 27.68338 -21.19744 1.000 20.29603 190 GLU C O 1
ATOM 11687 N N A SER C 1 133 ? 15.42897 29.13313 -20.13360 0.452 21.45996 191 SER C N 1
ATOM 11688 N N B SER C 1 133 ? 15.43804 29.12663 -20.14401 0.548 21.32692 191 SER C N 1
ATOM 11689 C CA A SER C 1 133 ? 16.33105 28.09071 -19.67228 0.452 21.37790 191 SER C CA 1
ATOM 11690 C CA B SER C 1 133 ? 16.34036 28.06716 -19.71940 0.548 20.92778 191 SER C CA 1
ATOM 11691 C C A SER C 1 133 ? 15.58013 27.11342 -18.77348 0.452 20.82673 191 SER C C 1
ATOM 11692 C C B SER C 1 133 ? 15.61262 27.11794 -18.77123 0.548 20.73004 191 SER C C 1
ATOM 11693 O O A SER C 1 133 ? 14.74989 27.51048 -17.94590 0.452 22.27208 191 SER C O 1
ATOM 11694 O O B SER C 1 133 ? 14.83436 27.54083 -17.90572 0.548 22.63411 191 SER C O 1
ATOM 11709 N N . GLY C 1 134 ? 15.86737 25.82304 -18.94303 1.000 19.27987 192 GLY C N 1
ATOM 11710 C CA . GLY C 1 134 ? 15.24627 24.79435 -18.14396 1.000 19.44868 192 GLY C CA 1
ATOM 11711 C C . GLY C 1 134 ? 13.99441 24.20858 -18.75754 1.000 19.13039 192 GLY C C 1
ATOM 11712 O O . GLY C 1 134 ? 13.48321 23.20587 -18.25446 1.000 19.83387 192 GLY C O 1
ATOM 11716 N N . ALA C 1 135 ? 13.48870 24.79566 -19.83707 1.000 17.89440 193 ALA C N 1
ATOM 11717 C CA . ALA C 1 135 ? 12.21637 24.34641 -20.38097 1.000 17.79078 193 ALA C CA 1
ATOM 11718 C C . ALA C 1 135 ? 12.31731 22.93241 -20.93295 1.000 16.68110 193 ALA C C 1
ATOM 11719 O O . ALA C 1 135 ? 11.36433 22.15179 -20.82845 1.000 17.43251 193 ALA C O 1
ATOM 11726 N N . ALA C 1 136 ? 13.43967 22.59803 -21.56862 1.000 17.00013 194 ALA C N 1
ATOM 11727 C CA . ALA C 1 136 ? 13.55037 21.27934 -22.18923 1.000 16.49832 194 ALA C CA 1
ATOM 11728 C C . ALA C 1 136 ? 13.57692 20.17065 -21.13428 1.000 16.38093 194 ALA C C 1
ATOM 11729 O O . ALA C 1 136 ? 12.99402 19.09844 -21.33455 1.000 17.15852 194 ALA C O 1
ATOM 11733 N N A ARG C 1 137 ? 14.25375 20.39632 -20.01065 0.571 17.42608 195 ARG C N 1
ATOM 11734 N N B ARG C 1 137 ? 14.26167 20.41115 -20.01711 0.429 17.54816 195 ARG C N 1
ATOM 11735 C CA A ARG C 1 137 ? 14.23646 19.38684 -18.95941 0.571 18.06028 195 ARG C CA 1
ATOM 11736 C CA B ARG C 1 137 ? 14.26231 19.45456 -18.92043 0.429 18.56935 195 ARG C CA 1
ATOM 11737 C C A ARG C 1 137 ? 12.83442 19.22392 -18.37767 0.571 18.60591 195 ARG C C 1
ATOM 11738 C C B ARG C 1 137 ? 12.85366 19.23942 -18.38443 0.429 18.73049 195 ARG C C 1
ATOM 11739 O O A ARG C 1 137 ? 12.40975 18.09099 -18.11650 0.571 18.15409 195 ARG C O 1
ATOM 11740 O O B ARG C 1 137 ? 12.45256 18.09271 -18.14286 0.429 18.45205 195 ARG C O 1
ATOM 11781 N N . LYS C 1 138 ? 12.11258 20.30316 -18.17894 1.000 18.17337 196 LYS C N 1
ATOM 11782 C CA . LYS C 1 138 ? 10.69636 20.19952 -17.75043 1.000 19.18278 196 LYS C CA 1
ATOM 11783 C C . LYS C 1 138 ? 9.87451 19.37938 -18.76467 1.000 17.15431 196 LYS C C 1
ATOM 11784 O O . LYS C 1 138 ? 9.04146 18.55343 -18.39199 1.000 18.01279 196 LYS C O 1
ATOM 11803 N N . ALA C 1 139 ? 10.05929 19.66463 -20.04959 1.000 14.99720 197 ALA C N 1
ATOM 11804 C CA . ALA C 1 139 ? 9.30739 18.93610 -21.06369 1.000 14.52765 197 ALA C CA 1
ATOM 11805 C C . ALA C 1 139 ? 9.62696 17.45133 -21.01351 1.000 14.22979 197 ALA C C 1
ATOM 11806 O O . ALA C 1 139 ? 8.72649 16.60590 -21.10742 1.000 14.62323 197 ALA C O 1
ATOM 11813 N N . ALA C 1 140 ? 10.91355 17.11743 -20.89129 1.000 14.06875 198 ALA C N 1
ATOM 11814 C CA . ALA C 1 140 ? 11.29716 15.71557 -20.83266 1.000 14.56161 198 ALA C CA 1
ATOM 11815 C C . ALA C 1 140 ? 10.68621 15.02996 -19.62148 1.000 15.18723 198 ALA C C 1
ATOM 11816 O O . ALA C 1 140 ? 10.26715 13.87030 -19.69581 1.000 15.46058 198 ALA C O 1
ATOM 11823 N N . ALA C 1 141 ? 10.63685 15.72128 -18.48591 1.000 15.30785 199 ALA C N 1
ATOM 11824 C CA . ALA C 1 141 ? 10.07476 15.09610 -17.29065 1.000 16.12808 199 ALA C CA 1
ATOM 11825 C C . ALA C 1 141 ? 8.57769 14.84342 -17.42688 1.000 15.86851 199 ALA C C 1
ATOM 11826 O O . ALA C 1 141 ? 8.04189 13.93250 -16.79001 1.000 19.25092 199 ALA C O 1
ATOM 11833 N N . THR C 1 142 ? 7.89573 15.63635 -18.24583 1.000 14.31181 200 THR C N 1
ATOM 11834 C CA . THR C 1 142 ? 6.45629 15.50484 -18.44957 1.000 14.64418 200 THR C CA 1
ATOM 11835 C C . THR C 1 142 ? 6.10361 14.48867 -19.52474 1.000 13.06328 200 THR C C 1
ATOM 11836 O O . THR C 1 142 ? 5.10716 13.77068 -19.39689 1.000 13.81139 200 THR C O 1
ATOM 11847 N N . ALA C 1 143 ? 6.90048 14.41789 -20.58617 1.000 12.58669 201 ALA C N 1
ATOM 11848 C CA . ALA C 1 143 ? 6.55367 13.62914 -21.76037 1.000 12.57987 201 ALA C CA 1
ATOM 11849 C C . ALA C 1 143 ? 6.95889 12.17380 -21.62080 1.000 13.25926 201 ALA C C 1
ATOM 11850 O O . ALA C 1 143 ? 8.01850 11.85851 -21.08239 1.000 15.07727 201 ALA C O 1
ATOM 11857 N N A ASN C 1 144 ? 6.12098 11.28806 -22.15206 0.631 13.84913 202 ASN C N 1
ATOM 11858 N N B ASN C 1 144 ? 6.12325 11.28475 -22.14558 0.369 14.88437 202 ASN C N 1
ATOM 11859 C CA A ASN C 1 144 ? 6.43928 9.87148 -22.24450 0.631 17.23923 202 ASN C CA 1
ATOM 11860 C CA B ASN C 1 144 ? 6.45484 9.86991 -22.22138 0.369 17.95990 202 ASN C CA 1
ATOM 11861 C C A ASN C 1 144 ? 6.91704 9.47281 -23.63214 0.631 16.51271 202 ASN C C 1
ATOM 11862 C C B ASN C 1 144 ? 7.07321 9.47872 -23.55783 0.369 16.61613 202 ASN C C 1
ATOM 11863 O O A ASN C 1 144 ? 6.85668 8.28667 -23.98710 0.631 18.55209 202 ASN C O 1
ATOM 11864 O O B ASN C 1 144 ? 7.31941 8.28900 -23.78084 0.369 18.14515 202 ASN C O 1
ATOM 11885 N N . ILE C 1 145 ? 7.35164 10.44312 -24.42044 1.000 13.81345 203 ILE C N 1
ATOM 11886 C CA . ILE C 1 145 ? 8.04611 10.22079 -25.68447 1.000 13.45390 203 ILE C CA 1
ATOM 11887 C C . ILE C 1 145 ? 9.33230 11.02694 -25.60595 1.000 13.01547 203 ILE C C 1
ATOM 11888 O O . ILE C 1 145 ? 9.42004 11.99236 -24.83178 1.000 13.50367 203 ILE C O 1
ATOM 11904 N N . PRO C 1 146 ? 10.31962 10.71310 -26.43738 1.000 12.78234 204 PRO C N 1
ATOM 11905 C CA . PRO C 1 146 ? 11.58499 11.46275 -26.39527 1.000 12.93041 204 PRO C CA 1
ATOM 11906 C C . PRO C 1 146 ? 11.40466 12.93489 -26.73215 1.000 11.93019 204 PRO C C 1
ATOM 11907 O O . PRO C 1 146 ? 10.62858 13.30844 -27.61392 1.000 12.84327 204 PRO C O 1
ATOM 11918 N N . VAL C 1 147 ? 12.15741 13.76998 -26.01892 1.000 12.58724 205 VAL C N 1
ATOM 11919 C CA . VAL C 1 147 ? 12.24986 15.20051 -26.27203 1.000 12.25446 205 VAL C CA 1
ATOM 11920 C C . VAL C 1 147 ? 13.68334 15.53384 -26.63040 1.000 11.96118 205 VAL C C 1
ATOM 11921 O O . VAL C 1 147 ? 14.61934 15.04779 -25.98617 1.000 13.18197 205 VAL C O 1
ATOM 11934 N N . ILE C 1 148 ? 13.84495 16.41848 -27.61120 1.000 11.37855 206 ILE C N 1
ATOM 11935 C CA . ILE C 1 148 ? 15.14269 16.97545 -27.95915 1.000 12.45359 206 ILE C CA 1
ATOM 11936 C C . ILE C 1 148 ? 15.12096 18.47871 -27.73383 1.000 11.45009 206 ILE C C 1
ATOM 11937 O O . ILE C 1 148 ? 14.23380 19.18425 -28.23171 1.000 13.04231 206 ILE C O 1
ATOM 11953 N N . ASN C 1 149 ? 16.09449 18.94920 -26.96370 1.000 11.91772 207 ASN C N 1
ATOM 11954 C CA . ASN C 1 149 ? 16.28402 20.36899 -26.70657 1.000 11.96734 207 ASN C CA 1
ATOM 11955 C C . ASN C 1 149 ? 16.96213 21.00651 -27.91263 1.000 12.96284 207 ASN C C 1
ATOM 11956 O O . ASN C 1 149 ? 18.13685 20.74277 -28.15535 1.000 14.11213 207 ASN C O 1
ATOM 11967 N N . ALA C 1 150 ? 16.22080 21.84664 -28.65028 1.000 11.88972 208 ALA C N 1
ATOM 11968 C CA . ALA C 1 150 ? 16.74536 22.61699 -29.77655 1.000 11.22651 208 ALA C CA 1
ATOM 11969 C C . ALA C 1 150 ? 17.23049 24.00166 -29.35813 1.000 12.57745 208 ALA C C 1
ATOM 11970 O O . ALA C 1 150 ? 17.46226 24.86977 -30.21631 1.000 13.22389 208 ALA C O 1
ATOM 11977 N N . GLY C 1 151 ? 17.38773 24.21170 -28.05546 1.000 13.71307 209 GLY C N 1
ATOM 11978 C CA . GLY C 1 151 ? 17.85022 25.45602 -27.47823 1.000 13.54932 209 GLY C CA 1
ATOM 11979 C C . GLY C 1 151 ? 16.85378 25.88212 -26.42367 1.000 13.35089 209 GLY C C 1
ATOM 11980 O O . GLY C 1 151 ? 15.66140 26.01437 -26.73181 1.000 15.51442 209 GLY C O 1
ATOM 11984 N N . ASP C 1 152 ? 17.30479 26.09992 -25.19091 1.000 15.15372 210 ASP C N 1
ATOM 11985 C CA . ASP C 1 152 ? 16.41206 26.51168 -24.10845 1.000 16.28683 210 ASP C CA 1
ATOM 11986 C C . ASP C 1 152 ? 16.89597 27.84962 -23.55939 1.000 17.04641 210 ASP C C 1
ATOM 11987 O O . ASP C 1 152 ? 17.71811 27.89968 -22.64585 1.000 18.11279 210 ASP C O 1
ATOM 11996 N N . GLY C 1 153 ? 16.38853 28.93676 -24.12401 1.000 17.76965 211 GLY C N 1
ATOM 11997 C CA . GLY C 1 153 ? 16.84938 30.25361 -23.74247 1.000 18.74654 211 GLY C CA 1
ATOM 11998 C C . GLY C 1 153 ? 18.35259 30.33006 -23.89668 1.000 18.13847 211 GLY C C 1
ATOM 11999 O O . GLY C 1 153 ? 18.91635 29.76786 -24.82984 1.000 18.32116 211 GLY C O 1
ATOM 12003 N N . PRO C 1 154 ? 19.03462 31.02451 -22.99340 1.000 18.72111 212 PRO C N 1
ATOM 12004 C CA . PRO C 1 154 ? 20.50004 31.12407 -23.07246 1.000 19.54995 212 PRO C CA 1
ATOM 12005 C C . PRO C 1 154 ? 21.18784 29.97385 -22.35748 1.000 20.03087 212 PRO C C 1
ATOM 12006 O O . PRO C 1 154 ? 22.36667 30.06784 -22.00184 1.000 22.14656 212 PRO C O 1
ATOM 12017 N N . GLY C 1 155 ? 20.46026 28.87874 -22.15749 1.000 18.69948 213 GLY C N 1
ATOM 12018 C CA . GLY C 1 155 ? 20.93534 27.76694 -21.35755 1.000 18.26968 213 GLY C CA 1
ATOM 12019 C C . GLY C 1 155 ? 21.83105 26.81104 -22.10876 1.000 18.03304 213 GLY C C 1
ATOM 12020 O O . GLY C 1 155 ? 23.05830 26.92023 -22.03333 1.000 18.92787 213 GLY C O 1
ATOM 12024 N N . GLU C 1 156 ? 21.23554 25.87753 -22.84737 1.000 16.50299 214 GLU C N 1
ATOM 12025 C CA . GLU C 1 156 ? 22.00269 24.86970 -23.56201 1.000 16.23161 214 GLU C CA 1
ATOM 12026 C C . GLU C 1 156 ? 21.45897 24.63889 -24.96330 1.000 14.48027 214 GLU C C 1
ATOM 12027 O O . GLU C 1 156 ? 20.35835 25.05603 -25.32204 1.000 16.06270 214 GLU C O 1
ATOM 12039 N N . HIS C 1 157 ? 22.25838 23.94745 -25.74562 1.000 14.94422 215 HIS C N 1
ATOM 12040 C CA . HIS C 1 157 ? 21.98259 23.65352 -27.14338 1.000 14.21940 215 HIS C CA 1
ATOM 12041 C C . HIS C 1 157 ? 22.75522 22.37664 -27.45218 1.000 14.05774 215 HIS C C 1
ATOM 12042 O O . HIS C 1 157 ? 23.78295 22.40827 -28.14168 1.000 14.31534 215 HIS C O 1
ATOM 12056 N N . PRO C 1 158 ? 22.29370 21.23097 -26.94147 1.000 14.61966 216 PRO C N 1
ATOM 12057 C CA . PRO C 1 158 ? 23.13701 20.01907 -26.97543 1.000 14.45438 216 PRO C CA 1
ATOM 12058 C C . PRO C 1 158 ? 23.39580 19.49539 -28.38130 1.000 13.90217 216 PRO C C 1
ATOM 12059 O O . PRO C 1 158 ? 24.46073 18.91612 -28.63299 1.000 14.84326 216 PRO C O 1
ATOM 12070 N N . THR C 1 159 ? 22.43991 19.64650 -29.29763 1.000 14.34306 217 THR C N 1
ATOM 12071 C CA . THR C 1 159 ? 22.66873 19.14061 -30.64394 1.000 14.28632 217 THR C CA 1
ATOM 12072 C C . THR C 1 159 ? 23.62141 20.03228 -31.42707 1.000 13.09048 217 THR C C 1
ATOM 12073 O O . THR C 1 159 ? 24.34708 19.53456 -32.29475 1.000 13.92855 217 THR C O 1
ATOM 12084 N N . GLN C 1 160 ? 23.64069 21.33965 -31.15091 1.000 12.38532 218 GLN C N 1
ATOM 12085 C CA . GLN C 1 160 ? 24.70728 22.16910 -31.70454 1.000 13.06786 218 GLN C CA 1
ATOM 12086 C C . GLN C 1 160 ? 26.05528 21.69212 -31.19311 1.000 13.00208 218 GLN C C 1
ATOM 12087 O O . GLN C 1 160 ? 27.01842 21.56470 -31.95746 1.000 13.92338 218 GLN C O 1
ATOM 12101 N N . ALA C 1 161 ? 26.14288 21.39160 -29.89731 1.000 13.63107 219 ALA C N 1
ATOM 12102 C CA . ALA C 1 161 ? 27.42881 20.95549 -29.35753 1.000 14.04383 219 ALA C CA 1
ATOM 12103 C C . ALA C 1 161 ? 27.86287 19.64333 -30.00198 1.000 14.82046 219 ALA C C 1
ATOM 12104 O O . ALA C 1 161 ? 29.04031 19.45980 -30.34124 1.000 14.50719 219 ALA C O 1
ATOM 12111 N N . LEU C 1 162 ? 26.91906 18.71968 -30.19068 1.000 13.97426 220 LEU C N 1
ATOM 12112 C CA . LEU C 1 162 ? 27.25657 17.46038 -30.84616 1.000 14.15174 220 LEU C CA 1
ATOM 12113 C C . LEU C 1 162 ? 27.77871 17.68309 -32.25935 1.000 13.31675 220 LEU C C 1
ATOM 12114 O O . LEU C 1 162 ? 28.78517 17.07988 -32.65777 1.000 14.54997 220 LEU C O 1
ATOM 12130 N N . LEU C 1 163 ? 27.07753 18.50798 -33.05871 1.000 13.16303 221 LEU C N 1
ATOM 12131 C CA . LEU C 1 163 ? 27.53833 18.72745 -34.42410 1.000 12.66721 221 LEU C CA 1
ATOM 12132 C C . LEU C 1 163 ? 28.83710 19.51248 -34.43240 1.000 13.42518 221 LEU C C 1
ATOM 12133 O O . LEU C 1 163 ? 29.66655 19.31094 -35.31780 1.000 14.28807 221 LEU C O 1
ATOM 12149 N N . ASP C 1 164 ? 29.05100 20.38070 -33.44049 1.000 13.64265 222 ASP C N 1
ATOM 12150 C CA . ASP C 1 164 ? 30.29896 21.13070 -33.38126 1.000 14.51314 222 ASP C CA 1
ATOM 12151 C C . ASP C 1 164 ? 31.48625 20.20440 -33.13020 1.000 14.12503 222 ASP C C 1
ATOM 12152 O O . ASP C 1 164 ? 32.52247 20.33209 -33.78269 1.000 14.68073 222 ASP C O 1
ATOM 12161 N N . VAL C 1 165 ? 31.36061 19.28768 -32.16436 1.000 14.98713 223 VAL C N 1
ATOM 12162 C CA . VAL C 1 165 ? 32.44746 18.35391 -31.87619 1.000 14.19009 223 VAL C CA 1
ATOM 12163 C C . VAL C 1 165 ? 32.66813 17.40299 -33.05141 1.000 14.98018 223 VAL C C 1
ATOM 12164 O O . VAL C 1 165 ? 33.81363 17.08737 -33.40112 1.000 16.08132 223 VAL C O 1
ATOM 12177 N N . TYR C 1 166 ? 31.57672 16.93802 -33.68146 1.000 14.59616 224 TYR C N 1
ATOM 12178 C CA . TYR C 1 166 ? 31.70606 16.11737 -34.87958 1.000 14.57582 224 TYR C CA 1
ATOM 12179 C C . TYR C 1 166 ? 32.48259 16.86097 -35.94803 1.000 14.79202 224 TYR C C 1
ATOM 12180 O O . TYR C 1 166 ? 33.36342 16.28363 -36.60396 1.000 15.91897 224 TYR C O 1
ATOM 12198 N N . THR C 1 167 ? 32.20140 18.15984 -36.10049 1.000 14.60657 225 THR C N 1
ATOM 12199 C CA . THR C 1 167 ? 32.88885 18.95396 -37.11332 1.000 14.59620 225 THR C CA 1
ATOM 12200 C C . THR C 1 167 ? 34.36935 19.11387 -36.77727 1.000 16.00673 225 THR C C 1
ATOM 12201 O O . THR C 1 167 ? 35.22918 18.99932 -37.65687 1.000 16.69888 225 THR C O 1
ATOM 12212 N N . ILE C 1 168 ? 34.69216 19.39063 -35.51599 1.000 16.07466 226 ILE C N 1
ATOM 12213 C CA . ILE C 1 168 ? 36.09924 19.49368 -35.13556 1.000 16.76263 226 ILE C CA 1
ATOM 12214 C C . ILE C 1 168 ? 36.82434 18.19670 -35.45474 1.000 18.08946 226 ILE C C 1
ATOM 12215 O O . ILE C 1 168 ? 37.90839 18.20214 -36.04299 1.000 19.52667 226 ILE C O 1
ATOM 12231 N N . GLN C 1 169 ? 36.23113 17.06131 -35.06620 1.000 18.75392 227 GLN C N 1
ATOM 12232 C CA . GLN C 1 169 ? 36.86326 15.77209 -35.32404 1.000 22.14487 227 GLN C CA 1
ATOM 12233 C C . GLN C 1 169 ? 37.07675 15.57459 -36.81519 1.000 20.76240 227 GLN C C 1
ATOM 12234 O O . GLN C 1 169 ? 38.15602 15.15349 -37.25298 1.000 23.00703 227 GLN C O 1
ATOM 12248 N N . SER C 1 170 ? 36.06618 15.92540 -37.60920 1.000 20.89443 228 SER C N 1
ATOM 12249 C CA . SER C 1 170 ? 36.12722 15.74217 -39.05542 1.000 22.34480 228 SER C CA 1
ATOM 12250 C C . SER C 1 170 ? 37.20416 16.62015 -39.67796 1.000 22.67285 228 SER C C 1
ATOM 12251 O O . SER C 1 170 ? 37.93128 16.18242 -40.58271 1.000 25.42578 228 SER C O 1
ATOM 12259 N N . GLU C 1 171 ? 37.30918 17.86793 -39.22370 1.000 21.16774 229 GLU C N 1
ATOM 12260 C CA . GLU C 1 171 ? 38.20219 18.83100 -39.86678 1.000 21.32102 229 GLU C CA 1
ATOM 12261 C C . GLU C 1 171 ? 39.63226 18.80501 -39.33422 1.000 22.71771 229 GLU C C 1
ATOM 12262 O O . GLU C 1 171 ? 40.57763 18.99937 -40.11056 1.000 25.43879 229 GLU C O 1
ATOM 12274 N N . ILE C 1 172 ? 39.79854 18.64745 -38.02213 1.000 22.50580 230 ILE C N 1
ATOM 12275 C CA . ILE C 1 172 ? 41.12135 18.63435 -37.40569 1.000 23.28772 230 ILE C CA 1
ATOM 12276 C C . ILE C 1 172 ? 41.67998 17.22011 -37.28628 1.000 23.73465 230 ILE C C 1
ATOM 12277 O O . ILE C 1 172 ? 42.90209 17.04179 -37.27653 1.000 25.18172 230 ILE C O 1
ATOM 12293 N N . GLY C 1 173 ? 40.81184 16.21885 -37.17540 1.000 25.23200 231 GLY C N 1
ATOM 12294 C CA . GLY C 1 173 ? 41.22039 14.83634 -37.08064 1.000 26.47303 231 GLY C CA 1
ATOM 12295 C C . GLY C 1 173 ? 41.51498 14.36309 -35.68161 1.000 29.00097 231 GLY C C 1
ATOM 12296 O O . GLY C 1 173 ? 42.02720 13.24858 -35.51802 1.000 31.12700 231 GLY C O 1
ATOM 12300 N N . LYS C 1 174 ? 41.21617 15.16966 -34.66997 1.000 28.44841 232 LYS C N 1
ATOM 12301 C CA . LYS C 1 174 ? 41.44709 14.80573 -33.28209 1.000 30.52661 232 LYS C CA 1
ATOM 12302 C C . LYS C 1 174 ? 40.58888 15.70087 -32.40229 1.000 28.31389 232 LYS C C 1
ATOM 12303 O O . LYS C 1 174 ? 40.17525 16.79465 -32.80320 1.000 27.94317 232 LYS C O 1
ATOM 12322 N N . LEU C 1 175 ? 40.30794 15.20124 -31.20722 1.000 27.69788 233 LEU C N 1
ATOM 12323 C CA . LEU C 1 175 ? 39.72172 15.97146 -30.12175 1.000 26.31562 233 LEU C CA 1
ATOM 12324 C C . LEU C 1 175 ? 40.64007 16.04718 -28.91317 1.000 25.67678 233 LEU C C 1
ATOM 12325 O O . LEU C 1 175 ? 40.79362 17.11025 -28.32168 1.000 26.28118 233 LEU C O 1
ATOM 12341 N N . ASP C 1 176 ? 41.28453 14.95442 -28.53671 1.000 25.81691 234 ASP C N 1
ATOM 12342 C CA . ASP C 1 176 ? 42.29049 15.03840 -27.49204 1.000 25.13869 234 ASP C CA 1
ATOM 12343 C C . ASP C 1 176 ? 43.39039 16.00954 -27.90939 1.000 25.13876 234 ASP C C 1
ATOM 12344 O O . ASP C 1 176 ? 43.85888 15.99505 -29.05206 1.000 25.73980 234 ASP C O 1
ATOM 12353 N N . GLY C 1 177 ? 43.80657 16.85762 -26.97173 1.000 24.30150 235 GLY C N 1
ATOM 12354 C CA . GLY C 1 177 ? 44.90478 17.76794 -27.20291 1.000 23.89639 235 GLY C CA 1
ATOM 12355 C C . GLY C 1 177 ? 44.59397 18.99177 -28.03238 1.000 23.58303 235 GLY C C 1
ATOM 12356 O O . GLY C 1 177 ? 45.51391 19.75242 -28.34888 1.000 25.14767 235 GLY C O 1
ATOM 12360 N N . ILE C 1 178 ? 43.33570 19.23494 -28.38767 1.000 23.45097 236 ILE C N 1
ATOM 12361 C CA . ILE C 1 178 ? 43.06332 20.40378 -29.20748 1.000 24.35181 236 ILE C CA 1
ATOM 12362 C C . ILE C 1 178 ? 43.05660 21.66992 -28.35805 1.000 21.62289 236 ILE C C 1
ATOM 12363 O O . ILE C 1 178 ? 42.89860 21.64352 -27.13393 1.000 21.40021 236 ILE C O 1
ATOM 12379 N N A SER C 1 179 ? 43.23013 22.79916 -29.03553 0.666 20.72688 237 SER C N 1
ATOM 12380 N N B SER C 1 179 ? 43.23987 22.80094 -29.03650 0.334 20.69063 237 SER C N 1
ATOM 12381 C CA A SER C 1 179 ? 43.12719 24.12693 -28.44400 0.666 20.01826 237 SER C CA 1
ATOM 12382 C CA B SER C 1 179 ? 43.13186 24.12935 -28.44688 0.334 19.79451 237 SER C CA 1
ATOM 12383 C C A SER C 1 179 ? 42.00945 24.86111 -29.17253 0.666 19.68081 237 SER C C 1
ATOM 12384 C C B SER C 1 179 ? 42.00903 24.85731 -29.17241 0.334 19.51208 237 SER C C 1
ATOM 12385 O O A SER C 1 179 ? 42.02445 24.96160 -30.40443 0.666 19.09602 237 SER C O 1
ATOM 12386 O O B SER C 1 179 ? 42.03292 24.97025 -30.40309 0.334 19.19862 237 SER C O 1
ATOM 12401 N N . VAL C 1 180 ? 41.02771 25.34279 -28.41558 1.000 18.90222 238 VAL C N 1
ATOM 12402 C CA . VAL C 1 180 ? 39.81623 25.93391 -28.96729 1.000 18.12729 238 VAL C CA 1
ATOM 12403 C C . VAL C 1 180 ? 39.63039 27.31756 -28.36576 1.000 17.00069 238 VAL C C 1
ATOM 12404 O O . VAL C 1 180 ? 39.69879 27.48245 -27.14432 1.000 20.72360 238 VAL C O 1
ATOM 12417 N N . ALA C 1 181 ? 39.38972 28.30696 -29.21455 1.000 17.07291 239 ALA C N 1
ATOM 12418 C CA . ALA C 1 181 ? 39.01828 29.64044 -28.76396 1.000 17.60609 239 ALA C CA 1
ATOM 12419 C C . ALA C 1 181 ? 37.51122 29.80104 -28.91882 1.000 17.30903 239 ALA C C 1
ATOM 12420 O O . ALA C 1 181 ? 36.97657 29.60493 -30.01014 1.000 17.48508 239 ALA C O 1
ATOM 12427 N N . LEU C 1 182 ? 36.83406 30.14096 -27.82355 1.000 16.92642 240 LEU C N 1
ATOM 12428 C CA . LEU C 1 182 ? 35.41428 30.47689 -27.82323 1.000 17.30740 240 LEU C CA 1
ATOM 12429 C C . LEU C 1 182 ? 35.33307 31.99284 -27.74533 1.000 16.75504 240 LEU C C 1
ATOM 12430 O O . LEU C 1 182 ? 35.79031 32.59302 -26.76713 1.000 17.93225 240 LEU C O 1
ATOM 12446 N N . VAL C 1 183 ? 34.77336 32.60909 -28.77822 1.000 16.95943 241 VAL C N 1
ATOM 12447 C CA . VAL C 1 183 ? 34.84844 34.04996 -28.97116 1.000 16.74747 241 VAL C CA 1
ATOM 12448 C C . VAL C 1 183 ? 33.44867 34.63170 -29.04568 1.000 16.94018 241 VAL C C 1
ATOM 12449 O O . VAL C 1 183 ? 32.56325 34.06467 -29.69119 1.000 17.38135 241 VAL C O 1
ATOM 12462 N N . GLY C 1 184 ? 33.26394 35.78449 -28.41417 1.000 17.74675 242 GLY C N 1
ATOM 12463 C CA . GLY C 1 184 ? 32.05857 36.56055 -28.61854 1.000 18.69253 242 GLY C CA 1
ATOM 12464 C C . GLY C 1 184 ? 31.17738 36.64630 -27.40325 1.000 18.74937 242 GLY C C 1
ATOM 12465 O O . GLY C 1 184 ? 31.64320 37.01915 -26.32149 1.000 20.15121 242 GLY C O 1
ATOM 12469 N N . ASP C 1 185 ? 29.89522 36.31565 -27.56254 1.000 18.39023 243 ASP C N 1
ATOM 12470 C CA . ASP C 1 185 ? 28.95008 36.40402 -26.45188 1.000 18.48673 243 ASP C CA 1
ATOM 12471 C C . ASP C 1 185 ? 28.95145 35.04496 -25.77048 1.000 18.68743 243 ASP C C 1
ATOM 12472 O O . ASP C 1 185 ? 28.22594 34.12911 -26.15206 1.000 19.45128 243 ASP C O 1
ATOM 12481 N N . LEU C 1 186 ? 29.81420 34.90364 -24.76896 1.000 18.07950 244 LEU C N 1
ATOM 12482 C CA . LEU C 1 186 ? 29.92195 33.63723 -24.05578 1.000 18.80225 244 LEU C CA 1
ATOM 12483 C C . LEU C 1 186 ? 28.87349 33.54314 -22.95234 1.000 19.57860 244 LEU C C 1
ATOM 12484 O O . LEU C 1 186 ? 28.31272 32.46743 -22.71403 1.000 20.29550 244 LEU C O 1
ATOM 12500 N N . ALA C 1 187 ? 28.57639 34.66621 -22.29522 1.000 20.08120 245 ALA C N 1
ATOM 12501 C CA . ALA C 1 187 ? 27.60766 34.66333 -21.20697 1.000 20.48142 245 ALA C CA 1
ATOM 12502 C C . ALA C 1 187 ? 26.27849 34.05811 -21.63231 1.000 20.25204 245 ALA C C 1
ATOM 12503 O O . ALA C 1 187 ? 25.68711 33.24921 -20.90123 1.000 21.43732 245 ALA C O 1
ATOM 12510 N N . ASN C 1 188 ? 25.75860 34.49601 -22.78001 1.000 20.64093 246 ASN C N 1
ATOM 12511 C CA . ASN C 1 188 ? 24.43328 34.12309 -23.25998 1.000 21.27646 246 ASN C CA 1
ATOM 12512 C C . ASN C 1 188 ? 24.47473 33.02528 -24.30579 1.000 20.62072 246 ASN C C 1
ATOM 12513 O O . ASN C 1 188 ? 23.43423 32.67617 -24.87994 1.000 21.16926 246 ASN C O 1
ATOM 12524 N N . GLY C 1 189 ? 25.64937 32.50643 -24.60396 1.000 19.26252 247 GLY C N 1
ATOM 12525 C CA . GLY C 1 189 ? 25.78573 31.59260 -25.71313 1.000 18.52821 247 GLY C CA 1
ATOM 12526 C C . GLY C 1 189 ? 25.48448 30.16816 -25.33854 1.000 18.35457 247 GLY C C 1
ATOM 12527 O O . GLY C 1 189 ? 26.34781 29.45071 -24.81913 1.000 19.04639 247 GLY C O 1
ATOM 12531 N N . ARG C 1 190 ? 24.24875 29.74643 -25.58105 1.000 16.56231 248 ARG C N 1
ATOM 12532 C CA . ARG C 1 190 ? 23.90440 28.36837 -25.26598 1.000 16.52751 248 ARG C CA 1
ATOM 12533 C C . ARG C 1 190 ? 24.74677 27.38049 -26.06473 1.000 16.89693 248 ARG C C 1
ATOM 12534 O O . ARG C 1 190 ? 24.95963 26.24863 -25.60928 1.000 17.63719 248 ARG C O 1
ATOM 12555 N N . THR C 1 191 ? 25.24331 27.79629 -27.23117 1.000 15.44233 249 THR C N 1
ATOM 12556 C CA . THR C 1 191 ? 26.15948 26.98027 -28.03087 1.000 16.10351 249 THR C CA 1
ATOM 12557 C C . THR C 1 191 ? 27.46925 26.71232 -27.29598 1.000 16.15898 249 THR C C 1
ATOM 12558 O O . THR C 1 191 ? 27.88012 25.55680 -27.12056 1.000 17.32088 249 THR C O 1
ATOM 12569 N N . VAL C 1 192 ? 28.17502 27.77581 -26.91085 1.000 16.72900 250 VAL C N 1
ATOM 12570 C CA . VAL C 1 192 ? 29.48212 27.59794 -26.29003 1.000 17.53054 250 VAL C CA 1
ATOM 12571 C C . VAL C 1 192 ? 29.36577 26.94386 -24.92125 1.000 17.69999 250 VAL C C 1
ATOM 12572 O O . VAL C 1 192 ? 30.28352 26.23455 -24.48852 1.000 18.74052 250 VAL C O 1
ATOM 12585 N N . ARG C 1 193 ? 28.23134 27.13968 -24.23439 1.000 17.31920 251 ARG C N 1
ATOM 12586 C CA . ARG C 1 193 ? 28.02617 26.47179 -22.95633 1.000 18.79414 251 ARG C CA 1
ATOM 12587 C C . ARG C 1 193 ? 27.95427 24.95837 -23.13522 1.000 18.57597 251 ARG C C 1
ATOM 12588 O O . ARG C 1 193 ? 28.65401 24.20786 -22.45283 1.000 18.97011 251 ARG C O 1
ATOM 12609 N N . SER C 1 194 ? 27.10846 24.48435 -24.04477 1.000 18.24269 252 SER C N 1
ATOM 12610 C CA . SER C 1 194 ? 27.04311 23.04678 -24.25964 1.000 17.42885 252 SER C CA 1
ATOM 12611 C C . SER C 1 194 ? 28.33317 22.50775 -24.86054 1.000 17.23687 252 SER C C 1
ATOM 12612 O O . SER C 1 194 ? 28.73591 21.38341 -24.54601 1.000 17.89613 252 SER C O 1
ATOM 12620 N N . LEU C 1 195 ? 28.98610 23.28131 -25.73014 1.000 16.75890 253 LEU C N 1
ATOM 12621 C CA . LEU C 1 195 ? 30.23116 22.81884 -26.33643 1.000 17.41068 253 LEU C CA 1
ATOM 12622 C C . LEU C 1 195 ? 31.30529 22.61440 -25.27681 1.000 18.53593 253 LEU C C 1
ATOM 12623 O O . LEU C 1 195 ? 32.04941 21.62768 -25.30912 1.000 18.40514 253 LEU C O 1
ATOM 12639 N N . ALA C 1 196 ? 31.39115 23.53257 -24.31735 1.000 19.40221 254 ALA C N 1
ATOM 12640 C CA . ALA C 1 196 ? 32.32862 23.37013 -23.21807 1.000 20.02146 254 ALA C CA 1
ATOM 12641 C C . ALA C 1 196 ? 32.07405 22.07280 -22.46092 1.000 20.61473 254 ALA C C 1
ATOM 12642 O O . ALA C 1 196 ? 33.02232 21.37631 -22.07079 1.000 20.74896 254 ALA C O 1
ATOM 12649 N N . TYR C 1 197 ? 30.80028 21.72932 -22.23470 1.000 20.98513 255 TYR C N 1
ATOM 12650 C CA . TYR C 1 197 ? 30.51237 20.49740 -21.50905 1.000 22.37196 255 TYR C CA 1
ATOM 12651 C C . TYR C 1 197 ? 31.05904 19.29415 -22.26016 1.000 21.72171 255 TYR C C 1
ATOM 12652 O O . TYR C 1 197 ? 31.61552 18.37969 -21.65663 1.000 23.76367 255 TYR C O 1
ATOM 12670 N N . LEU C 1 198 ? 30.90728 19.27275 -23.58665 1.000 19.60447 256 LEU C N 1
ATOM 12671 C CA . LEU C 1 198 ? 31.36449 18.11429 -24.35347 1.000 18.67668 256 LEU C CA 1
ATOM 12672 C C . LEU C 1 198 ? 32.88026 18.07439 -24.50915 1.000 20.16273 256 LEU C C 1
ATOM 12673 O O . LEU C 1 198 ? 33.48618 16.99557 -24.47013 1.000 20.38087 256 LEU C O 1
ATOM 12689 N N . LEU C 1 199 ? 33.51389 19.22596 -24.70471 1.000 19.62897 257 LEU C N 1
ATOM 12690 C CA . LEU C 1 199 ? 34.96368 19.22234 -24.83922 1.000 20.41496 257 LEU C CA 1
ATOM 12691 C C . LEU C 1 199 ? 35.62844 18.69122 -23.58127 1.000 21.93540 257 LEU C C 1
ATOM 12692 O O . LEU C 1 199 ? 36.71014 18.09347 -23.65610 1.000 22.84458 257 LEU C O 1
ATOM 12708 N N . ALA C 1 200 ? 34.98484 18.86475 -22.42281 1.000 22.15953 258 ALA C N 1
ATOM 12709 C CA . ALA C 1 200 ? 35.55115 18.35777 -21.17763 1.000 23.13828 258 ALA C CA 1
ATOM 12710 C C . ALA C 1 200 ? 35.61481 16.84129 -21.11684 1.000 23.37202 258 ALA C C 1
ATOM 12711 O O . ALA C 1 200 ? 36.25681 16.31329 -20.20623 1.000 25.52884 258 ALA C O 1
ATOM 12718 N N . LYS C 1 201 ? 34.97097 16.12785 -22.03357 1.000 23.85586 259 LYS C N 1
ATOM 12719 C CA . LYS C 1 201 ? 35.05777 14.67030 -22.03956 1.000 23.78561 259 LYS C CA 1
ATOM 12720 C C . LYS C 1 201 ? 36.33245 14.15607 -22.68333 1.000 24.85162 259 LYS C C 1
ATOM 12721 O O . LYS C 1 201 ? 36.58599 12.94836 -22.65530 1.000 25.17252 259 LYS C O 1
ATOM 12740 N N . PHE C 1 202 ? 37.15109 15.03569 -23.23707 1.000 23.91825 260 PHE C N 1
ATOM 12741 C CA . PHE C 1 202 ? 38.39202 14.64565 -23.88944 1.000 25.14343 260 PHE C CA 1
ATOM 12742 C C . PHE C 1 202 ? 39.59434 15.08556 -23.07066 1.000 26.59834 260 PHE C C 1
ATOM 12743 O O . PHE C 1 202 ? 39.47163 15.81100 -22.08781 1.000 27.75136 260 PHE C O 1
ATOM 12760 N N . LYS C 1 203 ? 40.75966 14.56737 -23.44973 1.000 27.40175 261 LYS C N 1
ATOM 12761 C CA . LYS C 1 203 ? 41.98187 14.74046 -22.67516 1.000 29.06839 261 LYS C CA 1
ATOM 12762 C C . LYS C 1 203 ? 42.82137 15.88296 -23.24425 1.000 27.68885 261 LYS C C 1
ATOM 12763 O O . LYS C 1 203 ? 42.85752 16.11044 -24.45433 1.000 26.74154 261 LYS C O 1
ATOM 12782 N N . ASP C 1 204 ? 43.50705 16.59746 -22.35142 1.000 28.57492 262 ASP C N 1
ATOM 12783 C CA . ASP C 1 204 ? 44.56024 17.53507 -22.73383 1.000 28.40864 262 ASP C CA 1
ATOM 12784 C C . ASP C 1 204 ? 44.00833 18.70715 -23.54264 1.000 26.78789 262 ASP C C 1
ATOM 12785 O O . ASP C 1 204 ? 44.71735 19.29685 -24.35676 1.000 26.24523 262 ASP C O 1
ATOM 12794 N N . VAL C 1 205 ? 42.74758 19.06184 -23.31894 1.000 25.30545 263 VAL C N 1
ATOM 12795 C CA . VAL C 1 205 ? 42.12117 20.16200 -24.04343 1.000 24.82164 263 VAL C CA 1
ATOM 12796 C C . VAL C 1 205 ? 42.48133 21.47620 -23.36714 1.000 24.52334 263 VAL C C 1
ATOM 12797 O O . VAL C 1 205 ? 42.64443 21.54880 -22.14061 1.000 26.53078 263 VAL C O 1
ATOM 12810 N N . LYS C 1 206 ? 42.62237 22.52798 -24.17020 1.000 22.83316 264 LYS C N 1
ATOM 12811 C CA . LYS C 1 206 ? 42.73362 23.88202 -23.65585 1.000 21.62532 264 LYS C CA 1
ATOM 12812 C C . LYS C 1 206 ? 41.70452 24.75857 -24.34357 1.000 20.69805 264 LYS C C 1
ATOM 12813 O O . LYS C 1 206 ? 41.58711 24.73331 -25.57373 1.000 20.35377 264 LYS C O 1
ATOM 12832 N N . ILE C 1 207 ? 40.98182 25.54627 -23.55590 1.000 19.80837 265 ILE C N 1
ATOM 12833 C CA . ILE C 1 207 ? 39.97574 26.46622 -24.07137 1.000 20.34251 265 ILE C CA 1
ATOM 12834 C C . ILE C 1 207 ? 40.37240 27.89594 -23.72209 1.000 20.28301 265 ILE C C 1
ATOM 12835 O O . ILE C 1 207 ? 40.70517 28.19735 -22.57124 1.000 22.21557 265 ILE C O 1
ATOM 12851 N N . TYR C 1 208 ? 40.32035 28.77154 -24.70885 1.000 20.29498 266 TYR C N 1
ATOM 12852 C CA . TYR C 1 208 ? 40.47729 30.20143 -24.49981 1.000 20.87713 266 TYR C CA 1
ATOM 12853 C C . TYR C 1 208 ? 39.11481 30.85701 -24.59762 1.000 20.69633 266 TYR C C 1
ATOM 12854 O O . TYR C 1 208 ? 38.33730 30.54177 -25.50005 1.000 21.90126 266 TYR C O 1
ATOM 12872 N N . PHE C 1 209 ? 38.82570 31.75799 -23.66740 1.000 19.97748 267 PHE C N 1
ATOM 12873 C CA . PHE C 1 209 ? 37.61783 32.57158 -23.71091 1.000 19.95510 267 PHE C CA 1
ATOM 12874 C C . PHE C 1 209 ? 38.02456 33.98125 -24.13541 1.000 19.88218 267 PHE C C 1
ATOM 12875 O O . PHE C 1 209 ? 38.85424 34.61521 -23.47120 1.000 20.74876 267 PHE C O 1
ATOM 12892 N N . VAL C 1 210 ? 37.42072 34.48495 -25.20912 1.000 18.80888 268 VAL C N 1
ATOM 12893 C CA . VAL C 1 210 ? 37.69841 35.82819 -25.72046 1.000 19.43608 268 VAL C CA 1
ATOM 12894 C C . VAL C 1 210 ? 36.36938 36.55037 -25.87593 1.000 18.66353 268 VAL C C 1
ATOM 12895 O O . VAL C 1 210 ? 35.56262 36.18085 -26.73066 1.000 19.15343 268 VAL C O 1
ATOM 12908 N N . SER C 1 211 ? 36.13713 37.58645 -25.07268 1.000 19.23925 269 SER C N 1
ATOM 12909 C CA . SER C 1 211 ? 34.84116 38.24727 -25.09758 1.000 19.38706 269 SER C CA 1
ATOM 12910 C C . SER C 1 211 ? 34.98092 39.64779 -24.53429 1.000 20.82140 269 SER C C 1
ATOM 12911 O O . SER C 1 211 ? 35.88824 39.91631 -23.74034 1.000 22.30232 269 SER C O 1
ATOM 12919 N N . PRO C 1 212 ? 34.06115 40.53962 -24.87427 1.000 21.47191 270 PRO C N 1
ATOM 12920 C CA . PRO C 1 212 ? 33.86019 41.72117 -24.03193 1.000 22.18930 270 PRO C CA 1
ATOM 12921 C C . PRO C 1 212 ? 33.56770 41.27705 -22.60206 1.000 24.37431 270 PRO C C 1
ATOM 12922 O O . PRO C 1 212 ? 32.97249 40.22682 -22.36715 1.000 23.77190 270 PRO C O 1
ATOM 12933 N N A GLU C 1 213 ? 34.00726 42.09449 -21.63768 0.522 25.30786 271 GLU C N 1
ATOM 12934 N N B GLU C 1 213 ? 33.98372 42.09697 -21.63631 0.478 26.17127 271 GLU C N 1
ATOM 12935 C CA A GLU C 1 213 ? 33.81261 41.74631 -20.23164 0.522 27.51271 271 GLU C CA 1
ATOM 12936 C CA B GLU C 1 213 ? 33.81152 41.70243 -20.24213 0.478 28.97041 271 GLU C CA 1
ATOM 12937 C C A GLU C 1 213 ? 32.34070 41.51588 -19.92008 0.522 28.99240 271 GLU C C 1
ATOM 12938 C C B GLU C 1 213 ? 32.34181 41.55370 -19.87113 0.478 29.72062 271 GLU C C 1
ATOM 12939 O O A GLU C 1 213 ? 31.99552 40.58802 -19.17703 0.522 29.56775 271 GLU C O 1
ATOM 12940 O O B GLU C 1 213 ? 32.00095 40.71422 -19.02938 0.478 30.70297 271 GLU C O 1
ATOM 12963 N N . ILE C 1 214 ? 31.45760 42.33416 -20.49885 1.000 29.01860 272 ILE C N 1
ATOM 12964 C CA . ILE C 1 214 ? 30.03165 42.25270 -20.20105 1.000 31.12165 272 ILE C CA 1
ATOM 12965 C C . ILE C 1 214 ? 29.42256 40.90048 -20.55184 1.000 27.74904 272 ILE C C 1
ATOM 12966 O O . ILE C 1 214 ? 28.35853 40.55769 -20.02370 1.000 28.93774 272 ILE C O 1
ATOM 12982 N N . VAL C 1 215 ? 30.05156 40.12244 -21.43856 1.000 24.10879 273 VAL C N 1
ATOM 12983 C CA . VAL C 1 215 ? 29.48720 38.82650 -21.81925 1.000 22.43845 273 VAL C CA 1
ATOM 12984 C C . VAL C 1 215 ? 30.51497 37.70530 -21.65597 1.000 22.26086 273 VAL C C 1
ATOM 12985 O O . VAL C 1 215 ? 30.56415 36.76996 -22.46866 1.000 20.92347 273 VAL C O 1
ATOM 12998 N N . LYS C 1 216 ? 31.31291 37.76486 -20.59198 1.000 23.02715 274 LYS C N 1
ATOM 12999 C CA . LYS C 1 216 ? 32.26582 36.69269 -20.32846 1.000 24.45232 274 LYS C CA 1
ATOM 13000 C C . LYS C 1 216 ? 31.53505 35.41079 -19.92278 1.000 22.73162 274 LYS C C 1
ATOM 13001 O O . LYS C 1 216 ? 30.35273 35.42094 -19.55257 1.000 22.01500 274 LYS C O 1
ATOM 13020 N N . MET C 1 217 ? 32.24723 34.28962 -20.04244 1.000 21.90268 275 MET C N 1
ATOM 13021 C CA . MET C 1 217 ? 31.65529 32.99153 -19.73904 1.000 21.25028 275 MET C CA 1
ATOM 13022 C C . MET C 1 217 ? 31.22500 32.95654 -18.28018 1.000 22.64192 275 MET C C 1
ATOM 13023 O O . MET C 1 217 ? 31.95091 33.41663 -17.40030 1.000 23.91118 275 MET C O 1
ATOM 13037 N N . LYS C 1 218 ? 30.04841 32.38736 -18.02801 1.000 22.88164 276 LYS C N 1
ATOM 13038 C CA . LYS C 1 218 ? 29.48545 32.38415 -16.68921 1.000 25.22769 276 LYS C CA 1
ATOM 13039 C C . LYS C 1 218 ? 30.22267 31.39194 -15.79415 1.000 26.25870 276 LYS C C 1
ATOM 13040 O O . LYS C 1 218 ? 30.89150 30.46074 -16.25573 1.000 26.27511 276 LYS C O 1
ATOM 13059 N N . ASP C 1 219 ? 30.07342 31.60196 -14.48414 1.000 28.29232 277 ASP C N 1
ATOM 13060 C CA . ASP C 1 219 ? 30.84441 30.83067 -13.51349 1.000 30.92693 277 ASP C CA 1
ATOM 13061 C C . ASP C 1 219 ? 30.48173 29.34858 -13.52950 1.000 30.07953 277 ASP C C 1
ATOM 13062 O O . ASP C 1 219 ? 31.33289 28.50543 -13.22093 1.000 30.76352 277 ASP C O 1
ATOM 13071 N N . ASP C 1 220 ? 29.23338 29.00084 -13.86104 1.000 28.80199 278 ASP C N 1
ATOM 13072 C CA . ASP C 1 220 ? 28.86766 27.58591 -13.84560 1.000 28.82443 278 ASP C CA 1
ATOM 13073 C C . ASP C 1 220 ? 29.72475 26.78188 -14.81875 1.000 28.29072 278 ASP C C 1
ATOM 13074 O O . ASP C 1 220 ? 30.17580 25.67627 -14.49260 1.000 29.20557 278 ASP C O 1
ATOM 13083 N N . ILE C 1 221 ? 30.00909 27.34571 -15.99335 1.000 25.68087 279 ILE C N 1
ATOM 13084 C CA . ILE C 1 221 ? 30.84128 26.64630 -16.97315 1.000 25.21000 279 ILE C CA 1
ATOM 13085 C C . ILE C 1 221 ? 32.28868 26.61065 -16.50685 1.000 25.91948 279 ILE C C 1
ATOM 13086 O O . ILE C 1 221 ? 32.96443 25.57741 -16.60282 1.000 25.27833 279 ILE C O 1
ATOM 13102 N N . LYS C 1 222 ? 32.79883 27.75434 -16.04179 1.000 27.17243 280 LYS C N 1
ATOM 13103 C CA . LYS C 1 222 ? 34.17761 27.81161 -15.56838 1.000 28.13163 280 LYS C CA 1
ATOM 13104 C C . LYS C 1 222 ? 34.40510 26.79120 -14.46754 1.000 29.97100 280 LYS C C 1
ATOM 13105 O O . LYS C 1 222 ? 35.39791 26.05553 -14.48068 1.000 30.61301 280 LYS C O 1
ATOM 13124 N N . ASP C 1 223 ? 33.47895 26.72390 -13.50977 1.000 31.75432 281 ASP C N 1
ATOM 13125 C CA . ASP C 1 223 ? 33.64685 25.80232 -12.39204 1.000 34.38359 281 ASP C CA 1
ATOM 13126 C C . ASP C 1 223 ? 33.60609 24.35721 -12.86880 1.000 33.32940 281 ASP C C 1
ATOM 13127 O O . ASP C 1 223 ? 34.33375 23.50200 -12.35012 1.000 34.58003 281 ASP C O 1
ATOM 13136 N N . TYR C 1 224 ? 32.76630 24.06565 -13.86325 1.000 33.29638 282 TYR C N 1
ATOM 13137 C CA . TYR C 1 224 ? 32.69136 22.70468 -14.37530 1.000 33.45151 282 TYR C CA 1
ATOM 13138 C C . TYR C 1 224 ? 33.97952 22.30399 -15.08314 1.000 32.59593 282 TYR C C 1
ATOM 13139 O O . TYR C 1 224 ? 34.46182 21.17630 -14.91565 1.000 31.95228 282 TYR C O 1
ATOM 13157 N N . LEU C 1 225 ? 34.54355 23.20608 -15.89199 1.000 30.99951 283 LEU C N 1
ATOM 13158 C CA . LEU C 1 225 ? 35.79585 22.89383 -16.57005 1.000 30.67491 283 LEU C CA 1
ATOM 13159 C C . LEU C 1 225 ? 36.92622 22.68996 -15.56692 1.000 32.92176 283 LEU C C 1
ATOM 13160 O O . LEU C 1 225 ? 37.71840 21.75104 -15.69339 1.000 34.12438 283 LEU C O 1
ATOM 13176 N N . THR C 1 226 ? 37.01208 23.55885 -14.55952 1.000 34.01358 284 THR C N 1
ATOM 13177 C CA . THR C 1 226 ? 38.04861 23.42270 -13.54074 1.000 35.43461 284 THR C CA 1
ATOM 13178 C C . THR C 1 226 ? 37.93128 22.08437 -12.82351 1.000 37.58374 284 THR C C 1
ATOM 13179 O O . THR C 1 226 ? 38.93657 21.40198 -12.58814 1.000 38.00370 284 THR C O 1
ATOM 13190 N N . SER C 1 227 ? 36.70724 21.68562 -12.47990 1.000 40.20492 285 SER C N 1
ATOM 13191 C CA . SER C 1 227 ? 36.50199 20.41019 -11.80526 1.000 41.72989 285 SER C CA 1
ATOM 13192 C C . SER C 1 227 ? 36.77872 19.22377 -12.71728 1.000 41.53848 285 SER C C 1
ATOM 13193 O O . SER C 1 227 ? 37.07149 18.13003 -12.21922 1.000 42.19448 285 SER C O 1
ATOM 13201 N N . SER C 1 228 ? 36.68145 19.41011 -14.02957 1.000 40.68546 286 SER C N 1
ATOM 13202 C CA . SER C 1 228 ? 36.95996 18.35586 -14.99225 1.000 40.52201 286 SER C CA 1
ATOM 13203 C C . SER C 1 228 ? 38.41265 18.32878 -15.44216 1.000 41.77191 286 SER C C 1
ATOM 13204 O O . SER C 1 228 ? 38.77755 17.47199 -16.25421 1.000 42.72401 286 SER C O 1
ATOM 13212 N N . GLY C 1 229 ? 39.24348 19.23988 -14.94563 1.000 41.44457 287 GLY C N 1
ATOM 13213 C CA . GLY C 1 229 ? 40.63819 19.26272 -15.32972 1.000 41.12894 287 GLY C CA 1
ATOM 13214 C C . GLY C 1 229 ? 40.91376 19.81410 -16.70467 1.000 40.24060 287 GLY C C 1
ATOM 13215 O O . GLY C 1 229 ? 41.97982 19.53966 -17.26464 1.000 42.19391 287 GLY C O 1
ATOM 13219 N N . VAL C 1 230 ? 39.99377 20.58935 -17.26498 1.000 36.66727 288 VAL C N 1
ATOM 13220 C CA . VAL C 1 230 ? 40.20863 21.25185 -18.54523 1.000 35.42673 288 VAL C CA 1
ATOM 13221 C C . VAL C 1 230 ? 40.87777 22.58769 -18.27697 1.000 34.33001 288 VAL C C 1
ATOM 13222 O O . VAL C 1 230 ? 40.37288 23.39560 -17.49046 1.000 33.75499 288 VAL C O 1
ATOM 13235 N N . GLU C 1 231 ? 42.01055 22.81651 -18.93374 1.000 33.13684 289 GLU C N 1
ATOM 13236 C CA . GLU C 1 231 ? 42.68680 24.10286 -18.86791 1.000 32.60203 289 GLU C CA 1
ATOM 13237 C C . GLU C 1 231 ? 41.88017 25.16087 -19.60776 1.000 29.42719 289 GLU C C 1
ATOM 13238 O O . GLU C 1 231 ? 41.47593 24.95077 -20.75384 1.000 27.47055 289 GLU C O 1
ATOM 13250 N N . TRP C 1 232 ? 41.65586 26.30695 -18.96748 1.000 29.35392 290 TRP C N 1
ATOM 13251 C CA . TRP C 1 232 ? 41.02967 27.43748 -19.64475 1.000 27.97432 290 TRP C CA 1
ATOM 13252 C C . TRP C 1 232 ? 41.71829 28.73541 -19.23852 1.000 27.81114 290 TRP C C 1
ATOM 13253 O O . TRP C 1 232 ? 42.34007 28.83462 -18.17342 1.000 28.60109 290 TRP C O 1
ATOM 13274 N N . GLU C 1 233 ? 41.57959 29.73692 -20.11217 1.000 27.09835 291 GLU C N 1
ATOM 13275 C CA . GLU C 1 233 ? 42.24967 31.02258 -19.96929 1.000 27.46174 291 GLU C CA 1
ATOM 13276 C C . GLU C 1 233 ? 41.40220 32.08160 -20.65610 1.000 26.23584 291 GLU C C 1
ATOM 13277 O O . GLU C 1 233 ? 40.90924 31.85020 -21.76160 1.000 26.26573 291 GLU C O 1
ATOM 13289 N N . GLU C 1 234 ? 41.20555 33.21495 -19.98393 1.000 26.69867 292 GLU C N 1
ATOM 13290 C CA . GLU C 1 234 ? 40.57530 34.38106 -20.58191 1.000 26.63370 292 GLU C CA 1
ATOM 13291 C C . GLU C 1 234 ? 41.63640 35.28957 -21.18831 1.000 26.80560 292 GLU C C 1
ATOM 13292 O O . GLU C 1 234 ? 42.69672 35.51037 -20.59641 1.000 27.35278 292 GLU C O 1
ATOM 13304 N N . SER C 1 235 ? 41.33814 35.83864 -22.36318 1.000 26.48563 293 SER C N 1
ATOM 13305 C CA . SER C 1 235 ? 42.24292 36.78553 -22.99516 1.000 26.78278 293 SER C CA 1
ATOM 13306 C C . SER C 1 235 ? 41.43738 37.76447 -23.83152 1.000 26.99725 293 SER C C 1
ATOM 13307 O O . SER C 1 235 ? 40.38225 37.41706 -24.35392 1.000 27.72057 293 SER C O 1
ATOM 13315 N N . SER C 1 236 ? 41.94465 38.98946 -23.95923 1.000 28.10687 294 SER C N 1
ATOM 13316 C CA A SER C 1 236 ? 41.33853 40.00307 -24.81279 0.419 29.03640 294 SER C CA 1
ATOM 13317 C CA B SER C 1 236 ? 41.33849 40.00180 -24.81399 0.581 29.23497 294 SER C CA 1
ATOM 13318 C C . SER C 1 236 ? 42.12974 40.22998 -26.09620 1.000 28.91974 294 SER C C 1
ATOM 13319 O O . SER C 1 236 ? 41.83289 41.17083 -26.83791 1.000 30.99378 294 SER C O 1
ATOM 13332 N N . ASP C 1 237 ? 43.12588 39.39777 -26.37523 1.000 28.07868 295 ASP C N 1
ATOM 13333 C CA . ASP C 1 237 ? 44.00272 39.55015 -27.53402 1.000 27.74271 295 ASP C CA 1
ATOM 13334 C C . ASP C 1 237 ? 43.64906 38.43287 -28.50981 1.000 26.75247 295 ASP C C 1
ATOM 13335 O O . ASP C 1 237 ? 44.23514 37.34866 -28.47418 1.000 25.88055 295 ASP C O 1
ATOM 13344 N N . LEU C 1 238 ? 42.67334 38.70348 -29.38411 1.000 26.14831 296 LEU C N 1
ATOM 13345 C CA . LEU C 1 238 ? 42.19504 37.66547 -30.29708 1.000 24.68216 296 LEU C CA 1
ATOM 13346 C C . LEU C 1 238 ? 43.26829 37.27834 -31.31316 1.000 25.00130 296 LEU C C 1
ATOM 13347 O O . LEU C 1 238 ? 43.36364 36.11118 -31.70180 1.000 24.21030 296 LEU C O 1
ATOM 13363 N N . MET C 1 239 ? 44.08372 38.23516 -31.77069 1.000 26.19831 297 MET C N 1
ATOM 13364 C CA . MET C 1 239 ? 45.11922 37.87438 -32.74032 1.000 27.24611 297 MET C CA 1
ATOM 13365 C C . MET C 1 239 ? 46.12200 36.89611 -32.13072 1.000 27.35554 297 MET C C 1
ATOM 13366 O O . MET C 1 239 ? 46.50917 35.90753 -32.76910 1.000 28.58831 297 MET C O 1
ATOM 13380 N N . GLU C 1 240 ? 46.54665 37.14284 -30.88989 1.000 27.80916 298 GLU C N 1
ATOM 13381 C CA . GLU C 1 240 ? 47.44340 36.20761 -30.21867 1.000 27.98038 298 GLU C CA 1
ATOM 13382 C C . GLU C 1 240 ? 46.77790 34.85024 -30.00982 1.000 27.38671 298 GLU C C 1
ATOM 13383 O O . GLU C 1 240 ? 47.37545 33.80214 -30.27688 1.000 27.63916 298 GLU C O 1
ATOM 13395 N N . VAL C 1 241 ? 45.54965 34.84339 -29.50213 1.000 25.66754 299 VAL C N 1
ATOM 13396 C CA . VAL C 1 241 ? 44.85958 33.57757 -29.25727 1.000 25.26538 299 VAL C CA 1
ATOM 13397 C C . VAL C 1 241 ? 44.67260 32.80490 -30.55969 1.000 24.47312 299 VAL C C 1
ATOM 13398 O O . VAL C 1 241 ? 44.90871 31.59348 -30.62348 1.000 23.72557 299 VAL C O 1
ATOM 13411 N N . ALA C 1 242 ? 44.20710 33.48474 -31.60810 1.000 23.50953 300 ALA C N 1
ATOM 13412 C CA . ALA C 1 242 ? 43.92185 32.79726 -32.86133 1.000 23.12182 300 ALA C CA 1
ATOM 13413 C C . ALA C 1 242 ? 45.17270 32.16561 -33.45097 1.000 24.50118 300 ALA C C 1
ATOM 13414 O O . ALA C 1 242 ? 45.08114 31.14756 -34.14770 1.000 25.70521 300 ALA C O 1
ATOM 13421 N N . SER C 1 243 ? 46.34623 32.75143 -33.19675 1.000 24.96084 301 SER C N 1
ATOM 13422 C CA . SER C 1 243 ? 47.55900 32.22431 -33.81123 1.000 26.98841 301 SER C CA 1
ATOM 13423 C C . SER C 1 243 ? 47.95943 30.87003 -33.24514 1.000 27.16314 301 SER C C 1
ATOM 13424 O O . SER C 1 243 ? 48.79341 30.18186 -33.85052 1.000 28.65890 301 SER C O 1
ATOM 13432 N N . LYS C 1 244 ? 47.40641 30.47498 -32.09780 1.000 27.05798 302 LYS C N 1
ATOM 13433 C CA . LYS C 1 244 ? 47.82826 29.24345 -31.44064 1.000 27.94820 302 LYS C CA 1
ATOM 13434 C C . LYS C 1 244 ? 46.67563 28.27776 -31.17355 1.000 27.13234 302 LYS C C 1
ATOM 13435 O O . LYS C 1 244 ? 46.81982 27.35673 -30.35697 1.000 28.12289 302 LYS C O 1
ATOM 13454 N N . CYS C 1 245 ? 45.55156 28.43702 -31.85694 1.000 24.40431 303 CYS C N 1
ATOM 13455 C CA . CYS C 1 245 ? 44.41799 27.54808 -31.66894 1.000 22.37456 303 CYS C CA 1
ATOM 13456 C C . CYS C 1 245 ? 44.16742 26.70311 -32.91220 1.000 21.77896 303 CYS C C 1
ATOM 13457 O O . CYS C 1 245 ? 44.39649 27.14068 -34.04073 1.000 23.70196 303 CYS C O 1
ATOM 13465 N N . ASP C 1 246 ? 43.65686 25.48930 -32.69222 1.000 19.51658 304 ASP C N 1
ATOM 13466 C CA . ASP C 1 246 ? 43.19375 24.68152 -33.80687 1.000 19.68200 304 ASP C CA 1
ATOM 13467 C C . ASP C 1 246 ? 41.83432 25.13796 -34.30221 1.000 18.74717 304 ASP C C 1
ATOM 13468 O O . ASP C 1 246 ? 41.49182 24.92471 -35.47296 1.000 19.49589 304 ASP C O 1
ATOM 13477 N N . VAL C 1 247 ? 41.02600 25.69467 -33.40963 1.000 17.21872 305 VAL C N 1
ATOM 13478 C CA . VAL C 1 247 ? 39.65760 26.08918 -33.72034 1.000 16.79674 305 VAL C CA 1
ATOM 13479 C C . VAL C 1 247 ? 39.42557 27.47682 -33.15576 1.000 17.11161 305 VAL C C 1
ATOM 13480 O O . VAL C 1 247 ? 39.68056 27.72208 -31.97051 1.000 17.63125 305 VAL C O 1
ATOM 13493 N N . VAL C 1 248 ? 38.91252 28.37482 -33.98676 1.000 17.21461 306 VAL C N 1
ATOM 13494 C CA . VAL C 1 248 ? 38.38730 29.65262 -33.53909 1.000 17.21042 306 VAL C CA 1
ATOM 13495 C C . VAL C 1 248 ? 36.88598 29.59761 -33.75457 1.000 15.76259 306 VAL C C 1
ATOM 13496 O O . VAL C 1 248 ? 36.41685 29.55387 -34.89720 1.000 16.26733 306 VAL C O 1
ATOM 13509 N N . TYR C 1 249 ? 36.13289 29.57239 -32.65056 1.000 14.85010 307 TYR C N 1
ATOM 13510 C CA . TYR C 1 249 ? 34.67722 29.40941 -32.65014 1.000 14.90018 307 TYR C CA 1
ATOM 13511 C C . TYR C 1 249 ? 34.07248 30.76417 -32.30612 1.000 14.18229 307 TYR C C 1
ATOM 13512 O O . TYR C 1 249 ? 34.08399 31.19012 -31.14798 1.000 15.94446 307 TYR C O 1
ATOM 13530 N N . GLN C 1 250 ? 33.57761 31.45006 -33.32992 1.000 14.38931 308 GLN C N 1
ATOM 13531 C CA . GLN C 1 250 ? 33.01014 32.78472 -33.21407 1.000 14.56139 308 GLN C CA 1
ATOM 13532 C C . GLN C 1 250 ? 31.51307 32.66597 -33.00168 1.000 14.32014 308 GLN C C 1
ATOM 13533 O O . GLN C 1 250 ? 30.88489 31.68761 -33.42274 1.000 14.47493 308 GLN C O 1
ATOM 13547 N N . THR C 1 251 ? 30.94879 33.66917 -32.33519 1.000 14.51008 309 THR C N 1
ATOM 13548 C CA . THR C 1 251 ? 29.52669 33.69618 -32.05471 1.000 15.01668 309 THR C CA 1
ATOM 13549 C C . THR C 1 251 ? 28.93107 35.06701 -32.35533 1.000 15.26565 309 THR C C 1
ATOM 13550 O O . THR C 1 251 ? 29.63132 36.07532 -32.44314 1.000 16.52009 309 THR C O 1
ATOM 13561 N N . ARG C 1 252 ? 27.60937 35.07826 -32.48177 1.000 15.66837 310 ARG C N 1
ATOM 13562 C CA . ARG C 1 252 ? 26.83559 36.30802 -32.57803 1.000 15.45866 310 ARG C CA 1
ATOM 13563 C C . ARG C 1 252 ? 26.56158 36.88392 -31.19125 1.000 15.30155 310 ARG C C 1
ATOM 13564 O O . ARG C 1 252 ? 26.28541 36.14710 -30.25004 1.000 16.41032 310 ARG C O 1
ATOM 13585 N N . ILE C 1 253 ? 26.61650 38.20858 -31.06376 1.000 16.45898 311 ILE C N 1
ATOM 13586 C CA . ILE C 1 253 ? 26.19011 38.82783 -29.81151 1.000 18.38864 311 ILE C CA 1
ATOM 13587 C C . ILE C 1 253 ? 24.67375 38.66353 -29.71077 1.000 19.20297 311 ILE C C 1
ATOM 13588 O O . ILE C 1 253 ? 23.94110 39.04215 -30.62818 1.000 20.34224 311 ILE C O 1
ATOM 13604 N N . GLN C 1 254 ? 24.19561 38.06600 -28.61336 1.000 19.51830 312 GLN C N 1
ATOM 13605 C CA . GLN C 1 254 ? 22.82693 37.51959 -28.55981 1.000 19.97200 312 GLN C CA 1
ATOM 13606 C C . GLN C 1 254 ? 21.83151 38.61180 -28.16814 1.000 21.10038 312 GLN C C 1
ATOM 13607 O O . GLN C 1 254 ? 21.36952 38.70285 -27.02567 1.000 21.53100 312 GLN C O 1
ATOM 13621 N N . ARG C 1 255 ? 21.45874 39.42276 -29.16255 1.000 20.92777 313 ARG C N 1
ATOM 13622 C CA . ARG C 1 255 ? 20.64871 40.61311 -28.91222 1.000 23.71602 313 ARG C CA 1
ATOM 13623 C C . ARG C 1 255 ? 19.38393 40.29859 -28.12625 1.000 23.64864 313 ARG C C 1
ATOM 13624 O O . ARG C 1 255 ? 18.99296 41.05849 -27.22143 1.000 24.08682 313 ARG C O 1
ATOM 13645 N N . GLU C 1 256 ? 18.72447 39.18519 -28.45929 1.000 23.36609 314 GLU C N 1
ATOM 13646 C CA . GLU C 1 256 ? 17.45686 38.82757 -27.83935 1.000 24.35715 314 GLU C CA 1
ATOM 13647 C C . GLU C 1 256 ? 17.59100 38.48792 -26.36690 1.000 24.70037 314 GLU C C 1
ATOM 13648 O O . GLU C 1 256 ? 16.56196 38.33454 -25.69431 1.000 27.95156 314 GLU C O 1
ATOM 13660 N N . ARG C 1 257 ? 18.81172 38.36095 -25.85200 1.000 22.86049 315 ARG C N 1
ATOM 13661 C CA . ARG C 1 257 ? 19.01113 38.07500 -24.44378 1.000 23.96044 315 ARG C CA 1
ATOM 13662 C C . ARG C 1 257 ? 19.35120 39.31422 -23.63942 1.000 24.50781 315 ARG C C 1
ATOM 13663 O O . ARG C 1 257 ? 19.53980 39.20552 -22.42715 1.000 27.04953 315 ARG C O 1
ATOM 13684 N N . PHE C 1 258 ? 19.48044 40.47341 -24.28111 1.000 22.73258 316 PHE C N 1
ATOM 13685 C CA . PHE C 1 258 ? 19.87181 41.68769 -23.58388 1.000 23.08227 316 PHE C CA 1
ATOM 13686 C C . PHE C 1 258 ? 18.68226 42.43802 -23.02411 1.000 23.77479 316 PHE C C 1
ATOM 13687 O O . PHE C 1 258 ? 18.87372 43.44266 -22.33490 1.000 22.13047 316 PHE C O 1
ATOM 13704 N N . GLY C 1 259 ? 17.46983 41.96458 -23.28572 1.000 25.20776 317 GLY C N 1
ATOM 13705 C CA . GLY C 1 259 ? 16.29671 42.64942 -22.77745 1.000 24.04343 317 GLY C CA 1
ATOM 13706 C C . GLY C 1 259 ? 16.28522 44.07286 -23.27597 1.000 23.37935 317 GLY C C 1
ATOM 13707 O O . GLY C 1 259 ? 16.47108 44.34189 -24.46670 1.000 23.99397 317 GLY C O 1
ATOM 13711 N N . GLU C 1 260 ? 16.06704 44.99900 -22.35744 1.000 23.38084 318 GLU C N 1
ATOM 13712 C CA . GLU C 1 260 ? 16.03997 46.41129 -22.69573 1.000 23.29115 318 GLU C CA 1
ATOM 13713 C C . GLU C 1 260 ? 17.41798 47.05009 -22.66092 1.000 20.43786 318 GLU C C 1
ATOM 13714 O O . GLU C 1 260 ? 17.52927 48.24360 -22.99779 1.000 19.87359 318 GLU C O 1
ATOM 13726 N N . ARG C 1 261 ? 18.46559 46.29195 -22.28892 1.000 20.60500 319 ARG C N 1
ATOM 13727 C CA . ARG C 1 261 ? 19.81463 46.84435 -22.16908 1.000 19.57883 319 ARG C CA 1
ATOM 13728 C C . ARG C 1 261 ? 20.48418 46.89929 -23.54449 1.000 18.48510 319 ARG C C 1
ATOM 13729 O O . ARG C 1 261 ? 21.52735 46.29531 -23.80465 1.000 19.10631 319 ARG C O 1
ATOM 13750 N N . LEU C 1 262 ? 19.85767 47.66251 -24.43622 1.000 18.50526 320 LEU C N 1
ATOM 13751 C CA . LEU C 1 262 ? 20.41564 47.83551 -25.77260 1.000 18.70717 320 LEU C CA 1
ATOM 13752 C C . LEU C 1 262 ? 21.68758 48.67063 -25.75276 1.000 19.11391 320 LEU C C 1
ATOM 13753 O O . LEU C 1 262 ? 22.49261 48.56853 -26.69158 1.000 19.39446 320 LEU C O 1
ATOM 13769 N N . ASP C 1 263 ? 21.91109 49.42972 -24.67105 1.000 18.74905 321 ASP C N 1
ATOM 13770 C CA . ASP C 1 263 ? 23.19414 50.08549 -24.46380 1.000 19.30358 321 ASP C CA 1
ATOM 13771 C C . ASP C 1 263 ? 24.29896 49.05165 -24.34934 1.000 19.00906 321 ASP C C 1
ATOM 13772 O O . ASP C 1 263 ? 25.34822 49.16458 -24.99858 1.000 20.11674 321 ASP C O 1
ATOM 13781 N N . LEU C 1 264 ? 24.08440 48.03461 -23.51274 1.000 17.97836 322 LEU C N 1
ATOM 13782 C CA . LEU C 1 264 ? 25.10025 46.99855 -23.34530 1.000 19.09944 322 LEU C CA 1
ATOM 13783 C C . LEU C 1 264 ? 25.24932 46.17656 -24.61517 1.000 18.88970 322 LEU C C 1
ATOM 13784 O O . LEU C 1 264 ? 26.36089 45.77301 -24.97492 1.000 19.92683 322 LEU C O 1
ATOM 13800 N N . TYR C 1 265 ? 24.13806 45.94240 -25.32550 1.000 18.60058 323 TYR C N 1
ATOM 13801 C CA . TYR C 1 265 ? 24.22033 45.22570 -26.59200 1.000 18.71459 323 TYR C CA 1
ATOM 13802 C C . TYR C 1 265 ? 25.16239 45.93891 -27.55706 1.000 18.77635 323 TYR C C 1
ATOM 13803 O O . TYR C 1 265 ? 26.07184 45.32222 -28.12679 1.000 18.91485 323 TYR C O 1
ATOM 13821 N N . GLU C 1 266 ? 24.93518 47.23766 -27.79072 1.000 18.33151 324 GLU C N 1
ATOM 13822 C CA . GLU C 1 266 ? 25.76942 47.92742 -28.76692 1.000 19.27501 324 GLU C CA 1
ATOM 13823 C C . GLU C 1 266 ? 27.20643 48.05199 -28.27739 1.000 19.56543 324 GLU C C 1
ATOM 13824 O O . GLU C 1 266 ? 28.13140 48.06205 -29.09707 1.000 21.19815 324 GLU C O 1
ATOM 13836 N N . ALA C 1 267 ? 27.41536 48.12648 -26.95574 1.000 18.31958 325 ALA C N 1
ATOM 13837 C CA . ALA C 1 267 ? 28.76727 48.19912 -26.41931 1.000 19.99378 325 ALA C CA 1
ATOM 13838 C C . ALA C 1 267 ? 29.53014 46.89727 -26.61521 1.000 19.89289 325 ALA C C 1
ATOM 13839 O O . ALA C 1 267 ? 30.76106 46.91074 -26.69826 1.000 22.09399 325 ALA C O 1
ATOM 13846 N N . ALA C 1 268 ? 28.82675 45.77035 -26.68033 1.000 18.66903 326 ALA C N 1
ATOM 13847 C CA . ALA C 1 268 ? 29.48295 44.48416 -26.83464 1.000 20.07382 326 ALA C CA 1
ATOM 13848 C C . ALA C 1 268 ? 29.84375 44.16879 -28.28131 1.000 22.25839 326 ALA C C 1
ATOM 13849 O O . ALA C 1 268 ? 30.64108 43.26515 -28.51426 1.000 23.05785 326 ALA C O 1
ATOM 13856 N N . ARG C 1 269 ? 29.29734 44.88313 -29.25331 1.000 24.89604 327 ARG C N 1
ATOM 13857 C CA . ARG C 1 269 ? 29.58655 44.56621 -30.64416 1.000 27.87490 327 ARG C CA 1
ATOM 13858 C C . ARG C 1 269 ? 30.85457 45.25577 -31.13486 1.000 31.25661 327 ARG C C 1
ATOM 13859 O O . ARG C 1 269 ? 31.31200 46.25051 -30.56590 1.000 32.58332 327 ARG C O 1
ATOM 13880 N N . GLY C 1 270 ? 31.40711 44.71164 -32.22630 1.000 33.38689 328 GLY C N 1
ATOM 13881 C CA . GLY C 1 270 ? 32.51351 45.31331 -32.94616 1.000 34.48658 328 GLY C CA 1
ATOM 13882 C C . GLY C 1 270 ? 33.87737 45.15211 -32.31855 1.000 34.74522 328 GLY C C 1
ATOM 13883 O O . GLY C 1 270 ? 34.85311 45.71095 -32.84296 1.000 36.41234 328 GLY C O 1
ATOM 13887 N N . LYS C 1 271 ? 33.98469 44.42055 -31.21697 1.000 31.99392 329 LYS C N 1
ATOM 13888 C CA . LYS C 1 271 ? 35.23606 44.34751 -30.48134 1.000 33.07486 329 LYS C CA 1
ATOM 13889 C C . LYS C 1 271 ? 36.10298 43.19765 -30.94777 1.000 30.20834 329 LYS C C 1
ATOM 13890 O O . LYS C 1 271 ? 37.33799 43.31203 -30.93328 1.000 30.37094 329 LYS C O 1
ATOM 13909 N N . PHE C 1 272 ? 35.48125 42.11146 -31.40324 1.000 26.61428 330 PHE C N 1
ATOM 13910 C CA . PHE C 1 272 ? 36.19121 40.89604 -31.79056 1.000 24.58304 330 PHE C CA 1
ATOM 13911 C C . PHE C 1 272 ? 35.63011 40.40770 -33.11510 1.000 22.82034 330 PHE C C 1
ATOM 13912 O O . PHE C 1 272 ? 34.52431 39.86401 -33.16563 1.000 23.79541 330 PHE C O 1
ATOM 13929 N N . ILE C 1 273 ? 36.39893 40.61921 -34.17832 1.000 22.64715 331 ILE C N 1
ATOM 13930 C CA . ILE C 1 273 ? 35.98218 40.35386 -35.54728 1.000 22.03609 331 ILE C CA 1
ATOM 13931 C C . ILE C 1 273 ? 36.94284 39.34507 -36.16214 1.000 21.47489 331 ILE C C 1
ATOM 13932 O O . ILE C 1 273 ? 38.16680 39.50726 -36.07050 1.000 22.50224 331 ILE C O 1
ATOM 13948 N N . VAL C 1 274 ? 36.39816 38.32021 -36.79836 1.000 20.71311 332 VAL C N 1
ATOM 13949 C CA . VAL C 1 274 ? 37.19126 37.43900 -37.64842 1.000 20.74175 332 VAL C CA 1
ATOM 13950 C C . VAL C 1 274 ? 37.21248 38.04812 -39.04471 1.000 21.12223 332 VAL C C 1
ATOM 13951 O O . VAL C 1 274 ? 36.16575 38.16089 -39.69889 1.000 21.29040 332 VAL C O 1
ATOM 13964 N N . ASP C 1 275 ? 38.39415 38.45708 -39.49231 1.000 22.47724 333 ASP C N 1
ATOM 13965 C CA . ASP C 1 275 ? 38.56826 39.07213 -40.80304 1.000 23.72173 333 ASP C CA 1
ATOM 13966 C C . ASP C 1 275 ? 39.81129 38.47554 -41.44941 1.000 24.87433 333 ASP C C 1
ATOM 13967 O O . ASP C 1 275 ? 40.43732 37.55799 -40.90892 1.000 24.02024 333 ASP C O 1
ATOM 13976 N N . LYS C 1 276 ? 40.16549 38.98323 -42.62898 1.000 27.04936 334 LYS C N 1
ATOM 13977 C CA . LYS C 1 276 ? 41.29364 38.41188 -43.35441 1.000 29.32781 334 LYS C CA 1
ATOM 13978 C C . LYS C 1 276 ? 42.58524 38.54404 -42.55576 1.000 29.34147 334 LYS C C 1
ATOM 13979 O O . LYS C 1 276 ? 43.44017 37.65119 -42.59127 1.000 29.14077 334 LYS C O 1
ATOM 13983 N N . ASP C 1 277 ? 42.75094 39.65370 -41.83602 1.000 29.39824 335 ASP C N 1
ATOM 13984 C CA . ASP C 1 277 ? 43.96430 39.83032 -41.04625 1.000 30.26452 335 ASP C CA 1
ATOM 13985 C C . ASP C 1 277 ? 44.08196 38.75409 -39.97347 1.000 27.95378 335 ASP C C 1
ATOM 13986 O O . ASP C 1 277 ? 45.18437 38.28029 -39.68339 1.000 28.37812 335 ASP C O 1
ATOM 13995 N N . LEU C 1 278 ? 42.95896 38.34933 -39.37323 1.000 26.33068 336 LEU C N 1
ATOM 13996 C CA . LEU C 1 278 ? 43.01302 37.29168 -38.37123 1.000 25.95916 336 LEU C CA 1
ATOM 13997 C C . LEU C 1 278 ? 43.37405 35.95685 -39.00644 1.000 26.15164 336 LEU C C 1
ATOM 13998 O O . LEU C 1 278 ? 44.19611 35.20785 -38.46996 1.000 26.70604 336 LEU C O 1
ATOM 14014 N N . LEU C 1 279 ? 42.78194 35.64056 -40.15419 1.000 26.93592 337 LEU C N 1
ATOM 14015 C CA . LEU C 1 279 ? 43.15706 34.40481 -40.82914 1.000 27.52945 337 LEU C CA 1
ATOM 14016 C C . LEU C 1 279 ? 44.64410 34.39832 -41.14971 1.000 27.87751 337 LEU C C 1
ATOM 14017 O O . LEU C 1 279 ? 45.27665 33.33881 -41.15619 1.000 27.24349 337 LEU C O 1
ATOM 14033 N N . GLY C 1 280 ? 45.22262 35.57443 -41.38872 1.000 28.56720 338 GLY C N 1
ATOM 14034 C CA . GLY C 1 280 ? 46.62302 35.64290 -41.75413 1.000 28.93169 338 GLY C CA 1
ATOM 14035 C C . GLY C 1 280 ? 47.57745 35.22739 -40.65721 1.000 28.95299 338 GLY C C 1
ATOM 14036 O O . GLY C 1 280 ? 48.73540 34.91138 -40.94995 1.000 31.18222 338 GLY C O 1
ATOM 14040 N N . VAL C 1 281 ? 47.13365 35.23963 -39.39776 1.000 28.37363 339 VAL C N 1
ATOM 14041 C CA . VAL C 1 281 ? 47.97913 34.78205 -38.29760 1.000 28.34943 339 VAL C CA 1
ATOM 14042 C C . VAL C 1 281 ? 47.64472 33.36831 -37.84713 1.000 27.77041 339 VAL C C 1
ATOM 14043 O O . VAL C 1 281 ? 48.34441 32.82876 -36.97884 1.000 28.68514 339 VAL C O 1
ATOM 14056 N N . MET C 1 282 ? 46.60130 32.75835 -38.39528 1.000 27.61099 340 MET C N 1
ATOM 14057 C CA . MET C 1 282 ? 46.20524 31.42740 -37.98649 1.000 26.63833 340 MET C CA 1
ATOM 14058 C C . MET C 1 282 ? 47.01067 30.37036 -38.73564 1.000 27.13081 340 MET C C 1
ATOM 14059 O O . MET C 1 282 ? 47.53123 30.59981 -39.83345 1.000 28.11005 340 MET C O 1
ATOM 14073 N N . GLN C 1 283 ? 47.08981 29.18857 -38.13107 1.000 26.89445 341 GLN C N 1
ATOM 14074 C CA . GLN C 1 283 ? 47.80338 28.07458 -38.72497 1.000 29.02902 341 GLN C CA 1
ATOM 14075 C C . GLN C 1 283 ? 47.05924 27.53497 -39.93213 1.000 27.96849 341 GLN C C 1
ATOM 14076 O O . GLN C 1 283 ? 45.84102 27.70636 -40.08702 1.000 27.32289 341 GLN C O 1
ATOM 14090 N N . LYS C 1 284 ? 47.81422 26.85772 -40.79445 1.000 29.06711 342 LYS C N 1
ATOM 14091 C CA . LYS C 1 284 ? 47.23895 26.33412 -42.03173 1.000 31.36349 342 LYS C CA 1
ATOM 14092 C C . LYS C 1 284 ? 46.19012 25.25927 -41.75339 1.000 31.18604 342 LYS C C 1
ATOM 14093 O O . LYS C 1 284 ? 45.21512 25.12533 -42.51018 1.000 32.41365 342 LYS C O 1
ATOM 14097 N N . LYS C 1 285 ? 46.34397 24.52985 -40.66539 1.000 29.54897 343 LYS C N 1
ATOM 14098 C CA . LYS C 1 285 ? 45.46056 23.42106 -40.32026 1.000 30.29194 343 LYS C CA 1
ATOM 14099 C C . LYS C 1 285 ? 44.29455 23.84136 -39.43278 1.000 28.84364 343 LYS C C 1
ATOM 14100 O O . LYS C 1 285 ? 43.48490 22.99627 -39.05273 1.000 30.64262 343 LYS C O 1
ATOM 14108 N N . ALA C 1 286 ? 44.18945 25.10979 -39.09099 1.000 25.09201 344 ALA C N 1
ATOM 14109 C CA . ALA C 1 286 ? 43.17073 25.55117 -38.15521 1.000 22.74720 344 ALA C CA 1
ATOM 14110 C C . ALA C 1 286 ? 41.87902 25.87089 -38.90058 1.000 21.75570 344 ALA C C 1
ATOM 14111 O O . ALA C 1 286 ? 41.85507 25.95860 -40.12719 1.000 24.01238 344 ALA C O 1
ATOM 14118 N N . ILE C 1 287 ? 40.78234 26.01683 -38.14531 1.000 18.76292 345 ILE C N 1
ATOM 14119 C CA . ILE C 1 287 ? 39.48694 26.31847 -38.73609 1.000 17.92914 345 ILE C CA 1
ATOM 14120 C C . ILE C 1 287 ? 38.77222 27.43844 -37.99280 1.000 17.52760 345 ILE C C 1
ATOM 14121 O O . ILE C 1 287 ? 39.02002 27.70531 -36.81329 1.000 17.74563 345 ILE C O 1
ATOM 14137 N N . ILE C 1 288 ? 37.86019 28.08211 -38.71539 1.000 17.20054 346 ILE C N 1
ATOM 14138 C CA . ILE C 1 288 ? 36.89886 29.02354 -38.16061 1.000 15.83589 346 ILE C CA 1
ATOM 14139 C C . ILE C 1 288 ? 35.54053 28.34607 -38.14069 1.000 14.26956 346 ILE C C 1
ATOM 14140 O O . ILE C 1 288 ? 35.08184 27.83762 -39.16973 1.000 15.45645 346 ILE C O 1
ATOM 14156 N N . MET C 1 289 ? 34.88043 28.38105 -36.98985 1.000 14.41867 347 MET C N 1
ATOM 14157 C CA . MET C 1 289 ? 33.52272 27.87633 -36.82600 1.000 14.32631 347 MET C CA 1
ATOM 14158 C C . MET C 1 289 ? 32.61461 28.99997 -36.33641 1.000 13.78769 347 MET C C 1
ATOM 14159 O O . MET C 1 289 ? 33.07650 29.99460 -35.78293 1.000 14.24023 347 MET C O 1
ATOM 14173 N N . HIS C 1 290 ? 31.31568 28.82943 -36.54701 1.000 13.75946 348 HIS C N 1
ATOM 14174 C CA . HIS C 1 290 ? 30.30989 29.77860 -36.11257 1.000 12.91175 348 HIS C CA 1
ATOM 14175 C C . HIS C 1 290 ? 28.98332 29.04633 -36.20931 1.000 12.53497 348 HIS C C 1
ATOM 14176 O O . HIS C 1 290 ? 28.68390 28.48060 -37.26412 1.000 13.84262 348 HIS C O 1
ATOM 14190 N N . PRO C 1 291 ? 28.19791 28.96023 -35.13183 1.000 12.20563 349 PRO C N 1
ATOM 14191 C CA . PRO C 1 291 ? 26.91793 28.22977 -35.22043 1.000 12.28311 349 PRO C CA 1
ATOM 14192 C C . PRO C 1 291 ? 25.88935 28.87105 -36.12461 1.000 13.06226 349 PRO C C 1
ATOM 14193 O O . PRO C 1 291 ? 24.93603 28.18865 -36.53791 1.000 13.71809 349 PRO C O 1
ATOM 14204 N N . LEU C 1 292 ? 26.04478 30.15480 -36.43159 1.000 12.89669 350 LEU C N 1
ATOM 14205 C CA . LEU C 1 292 ? 25.21151 30.95747 -37.31301 1.000 13.40150 350 LEU C CA 1
ATOM 14206 C C . LEU C 1 292 ? 23.88255 31.28740 -36.64721 1.000 14.20039 350 LEU C C 1
ATOM 14207 O O . LEU C 1 292 ? 23.47917 30.62691 -35.68705 1.000 14.53897 350 LEU C O 1
ATOM 14223 N N . PRO C 1 293 ? 23.18525 32.33449 -37.09626 1.000 14.51039 351 PRO C N 1
ATOM 14224 C CA . PRO C 1 293 ? 23.59651 33.29949 -38.11376 1.000 15.24018 351 PRO C CA 1
ATOM 14225 C C . PRO C 1 293 ? 24.69778 34.21016 -37.59850 1.000 16.28672 351 PRO C C 1
ATOM 14226 O O . PRO C 1 293 ? 24.80046 34.46034 -36.39638 1.000 16.65319 351 PRO C O 1
ATOM 14237 N N . ARG C 1 294 ? 25.50032 34.72179 -38.51662 1.000 18.06870 352 ARG C N 1
ATOM 14238 C CA . ARG C 1 294 ? 26.45776 35.76571 -38.21437 1.000 19.59764 352 ARG C CA 1
ATOM 14239 C C . ARG C 1 294 ? 25.91099 37.09186 -38.71466 1.000 19.93710 352 ARG C C 1
ATOM 14240 O O . ARG C 1 294 ? 25.12154 37.14460 -39.66364 1.000 22.73055 352 ARG C O 1
ATOM 14261 N N . LEU C 1 295 ? 26.34713 38.16733 -38.06263 1.000 19.73666 353 LEU C N 1
ATOM 14262 C CA . LEU C 1 295 ? 26.08789 39.50733 -38.54929 1.000 21.59296 353 LEU C CA 1
ATOM 14263 C C . LEU C 1 295 ? 27.41870 40.05144 -39.05193 1.000 22.03036 353 LEU C C 1
ATOM 14264 O O . LEU C 1 295 ? 27.88800 39.63338 -40.12053 1.000 24.21247 353 LEU C O 1
ATOM 14280 N N . ASP C 1 296 ? 28.06900 40.94141 -38.32336 1.000 20.54318 354 ASP C N 1
ATOM 14281 C CA . ASP C 1 296 ? 29.30491 41.55964 -38.77303 1.000 21.45742 354 ASP C CA 1
ATOM 14282 C C . ASP C 1 296 ? 30.55214 40.83722 -38.28428 1.000 21.03029 354 ASP C C 1
ATOM 14283 O O . ASP C 1 296 ? 31.66459 41.20404 -38.67903 1.000 22.18933 354 ASP C O 1
ATOM 14292 N N . GLU C 1 297 ? 30.41030 39.80654 -37.45992 1.000 20.35961 355 GLU C N 1
ATOM 14293 C CA . GLU C 1 297 ? 31.55004 39.33138 -36.67853 1.000 19.79814 355 GLU C CA 1
ATOM 14294 C C . GLU C 1 297 ? 32.44756 38.33707 -37.41708 1.000 18.87403 355 GLU C C 1
ATOM 14295 O O . GLU C 1 297 ? 33.52172 37.98804 -36.89913 1.000 18.77319 355 GLU C O 1
ATOM 14307 N N . ILE C 1 298 ? 32.05702 37.90369 -38.61175 1.000 18.67552 356 ILE C N 1
ATOM 14308 C CA . ILE C 1 298 ? 32.96509 37.27362 -39.56831 1.000 18.46057 356 ILE C CA 1
ATOM 14309 C C . ILE C 1 298 ? 32.76550 38.00563 -40.88432 1.000 19.25622 356 ILE C C 1
ATOM 14310 O O . ILE C 1 298 ? 31.65607 38.00388 -41.42436 1.000 20.22829 356 ILE C O 1
ATOM 14326 N N . THR C 1 299 ? 33.81721 38.62643 -41.40414 1.000 20.09953 357 THR C N 1
ATOM 14327 C CA . THR C 1 299 ? 33.66634 39.35567 -42.65904 1.000 21.40753 357 THR C CA 1
ATOM 14328 C C . THR C 1 299 ? 33.46649 38.38997 -43.82441 1.000 22.27739 357 THR C C 1
ATOM 14329 O O . THR C 1 299 ? 33.90124 37.23173 -43.79646 1.000 22.42623 357 THR C O 1
ATOM 14340 N N . ALA C 1 300 ? 32.77797 38.87630 -44.86000 1.000 25.03044 358 ALA C N 1
ATOM 14341 C CA . ALA C 1 300 ? 32.41529 38.00338 -45.97045 1.000 27.77933 358 ALA C CA 1
ATOM 14342 C C . ALA C 1 300 ? 33.64145 37.49369 -46.71755 1.000 28.57737 358 ALA C C 1
ATOM 14343 O O . ALA C 1 300 ? 33.59581 36.40034 -47.29666 1.000 28.21154 358 ALA C O 1
ATOM 14350 N N . ASP C 1 301 ? 34.75454 38.23313 -46.68527 1.000 29.36041 359 ASP C N 1
ATOM 14351 C CA . ASP C 1 301 ? 35.93552 37.77898 -47.41360 1.000 31.36246 359 ASP C CA 1
ATOM 14352 C C . ASP C 1 301 ? 36.58874 36.55557 -46.77445 1.000 28.81062 359 ASP C C 1
ATOM 14353 O O . ASP C 1 301 ? 37.40737 35.89999 -47.42484 1.000 30.45765 359 ASP C O 1
ATOM 14362 N N . VAL C 1 302 ? 36.24670 36.23344 -45.52534 1.000 24.69792 360 VAL C N 1
ATOM 14363 C CA . VAL C 1 302 ? 36.74409 35.00890 -44.90121 1.000 23.12496 360 VAL C CA 1
ATOM 14364 C C . VAL C 1 302 ? 36.15384 33.77188 -45.56964 1.000 21.94673 360 VAL C C 1
ATOM 14365 O O . VAL C 1 302 ? 36.77170 32.70219 -45.56980 1.000 21.73724 360 VAL C O 1
ATOM 14378 N N . ASP C 1 303 ? 34.95021 33.88490 -46.13161 1.000 21.97024 361 ASP C N 1
ATOM 14379 C CA . ASP C 1 303 ? 34.24166 32.69597 -46.60281 1.000 22.42105 361 ASP C CA 1
ATOM 14380 C C . ASP C 1 303 ? 35.04386 31.92905 -47.64735 1.000 24.53088 361 ASP C C 1
ATOM 14381 O O . ASP C 1 303 ? 34.88896 30.70932 -47.77563 1.000 24.63911 361 ASP C O 1
ATOM 14390 N N . ALA C 1 304 ? 35.86597 32.62376 -48.43024 1.000 25.78815 362 ALA C N 1
ATOM 14391 C CA . ALA C 1 304 ? 36.60327 31.97787 -49.50809 1.000 27.04722 362 ALA C CA 1
ATOM 14392 C C . ALA C 1 304 ? 37.78880 31.16498 -49.00762 1.000 26.66619 362 ALA C C 1
ATOM 14393 O O . ALA C 1 304 ? 38.34067 30.35786 -49.76865 1.000 29.28935 362 ALA C O 1
ATOM 14400 N N . ASP C 1 305 ? 38.18438 31.34007 -47.76321 1.000 24.21578 363 ASP C N 1
ATOM 14401 C CA . ASP C 1 305 ? 39.32610 30.61147 -47.23822 1.000 23.40959 363 ASP C CA 1
ATOM 14402 C C . ASP C 1 305 ? 38.89944 29.18167 -46.92585 1.000 23.22554 363 ASP C C 1
ATOM 14403 O O . ASP C 1 305 ? 37.83231 28.97657 -46.34398 1.000 22.65160 363 ASP C O 1
ATOM 14412 N N . PRO C 1 306 ? 39.69316 28.18045 -47.30427 1.000 23.81422 364 PRO C N 1
ATOM 14413 C CA . PRO C 1 306 ? 39.31106 26.78959 -47.00250 1.000 23.48374 364 PRO C CA 1
ATOM 14414 C C . PRO C 1 306 ? 39.13541 26.50691 -45.52526 1.000 21.91108 364 PRO C C 1
ATOM 14415 O O . PRO C 1 306 ? 38.48673 25.51323 -45.17565 1.000 21.66917 364 PRO C O 1
ATOM 14426 N N . ARG C 1 307 ? 39.71848 27.32315 -44.64242 1.000 20.52058 365 ARG C N 1
ATOM 14427 C CA . ARG C 1 307 ? 39.57064 27.11025 -43.21022 1.000 19.90603 365 ARG C CA 1
ATOM 14428 C C . ARG C 1 307 ? 38.23655 27.60214 -42.66460 1.000 18.48006 365 ARG C C 1
ATOM 14429 O O . ARG C 1 307 ? 37.91549 27.32248 -41.50003 1.000 18.57282 365 ARG C O 1
ATOM 14450 N N . ALA C 1 308 ? 37.46782 28.34024 -43.45517 1.000 18.79978 366 ALA C N 1
ATOM 14451 C CA . ALA C 1 308 ? 36.14669 28.81330 -43.04283 1.000 17.43757 366 ALA C CA 1
ATOM 14452 C C . ALA C 1 308 ? 35.19624 27.62115 -43.07960 1.000 17.10449 366 ALA C C 1
ATOM 14453 O O . ALA C 1 308 ? 34.75015 27.19325 -44.14443 1.000 18.87257 366 ALA C O 1
ATOM 14460 N N . ALA C 1 309 ? 34.88225 27.06476 -41.90954 1.000 15.99966 367 ALA C N 1
ATOM 14461 C CA . ALA C 1 309 ? 34.20347 25.77863 -41.81353 1.000 15.84976 367 ALA C CA 1
ATOM 14462 C C . ALA C 1 309 ? 32.73183 25.88108 -41.43266 1.000 15.13746 367 ALA C C 1
ATOM 14463 O O . ALA C 1 309 ? 32.06780 24.85063 -41.33519 1.000 15.44779 367 ALA C O 1
ATOM 14470 N N . TYR C 1 310 ? 32.19353 27.08839 -41.27394 1.000 14.77275 368 TYR C N 1
ATOM 14471 C CA . TYR C 1 310 ? 30.85336 27.23267 -40.70010 1.000 14.38854 368 TYR C CA 1
ATOM 14472 C C . TYR C 1 310 ? 29.73651 26.70196 -41.60970 1.000 14.40806 368 TYR C C 1
ATOM 14473 O O . TYR C 1 310 ? 28.68288 26.32521 -41.10801 1.000 13.95031 368 TYR C O 1
ATOM 14491 N N . PHE C 1 311 ? 29.89694 26.71118 -42.93366 1.000 14.64477 369 PHE C N 1
ATOM 14492 C CA . PHE C 1 311 ? 28.85690 26.09340 -43.75665 1.000 14.86887 369 PHE C CA 1
ATOM 14493 C C . PHE C 1 311 ? 28.96224 24.56805 -43.75437 1.000 14.93171 369 PHE C C 1
ATOM 14494 O O . PHE C 1 311 ? 27.93890 23.87008 -43.75924 1.000 15.51834 369 PHE C O 1
ATOM 14511 N N . ARG C 1 312 ? 30.17796 24.02653 -43.71841 1.000 15.03751 370 ARG C N 1
ATOM 14512 C CA . ARG C 1 312 ? 30.32261 22.57950 -43.54591 1.000 14.98119 370 ARG C CA 1
ATOM 14513 C C . ARG C 1 312 ? 29.76956 22.13540 -42.19906 1.000 14.52063 370 ARG C C 1
ATOM 14514 O O . ARG C 1 312 ? 29.14866 21.07958 -42.08954 1.000 14.26092 370 ARG C O 1
ATOM 14535 N N . GLN C 1 313 ? 29.99267 22.94979 -41.17362 1.000 13.57737 371 GLN C N 1
ATOM 14536 C CA . GLN C 1 313 ? 29.47602 22.71325 -39.83397 1.000 14.03317 371 GLN C CA 1
ATOM 14537 C C . GLN C 1 313 ? 27.96531 22.60564 -39.86772 1.000 13.80642 371 GLN C C 1
ATOM 14538 O O . GLN C 1 313 ? 27.39026 21.64139 -39.35110 1.000 13.81813 371 GLN C O 1
ATOM 14552 N N . ALA C 1 314 ? 27.30223 23.56798 -40.50533 1.000 13.54841 372 ALA C N 1
ATOM 14553 C CA . ALA C 1 314 ? 25.84982 23.52622 -40.56630 1.000 14.27713 372 ALA C CA 1
ATOM 14554 C C . ALA C 1 314 ? 25.36421 22.29700 -41.32730 1.000 13.80341 372 ALA C C 1
ATOM 14555 O O . ALA C 1 314 ? 24.39984 21.64400 -40.91699 1.000 14.72466 372 ALA C O 1
ATOM 14562 N N . LYS C 1 315 ? 26.03802 21.93923 -42.42411 1.000 13.68896 373 LYS C N 1
ATOM 14563 C CA . LYS C 1 315 ? 25.65520 20.71821 -43.12244 1.000 13.77250 373 LYS C CA 1
ATOM 14564 C C . LYS C 1 315 ? 25.78925 19.49569 -42.21896 1.000 13.46628 373 LYS C C 1
ATOM 14565 O O . LYS C 1 315 ? 24.92766 18.61124 -42.23391 1.000 13.94161 373 LYS C O 1
ATOM 14584 N N . ASN C 1 316 ? 26.85627 19.42777 -41.42356 1.000 13.80596 374 ASN C N 1
ATOM 14585 C CA . ASN C 1 316 ? 27.04680 18.28394 -40.54038 1.000 13.89911 374 ASN C CA 1
ATOM 14586 C C . ASN C 1 316 ? 25.90308 18.14592 -39.54572 1.000 14.51661 374 ASN C C 1
ATOM 14587 O O . ASN C 1 316 ? 25.62826 17.03412 -39.07383 1.000 14.06048 374 ASN C O 1
ATOM 14598 N N . GLY C 1 317 ? 25.24494 19.26036 -39.19749 1.000 13.57382 375 GLY C N 1
ATOM 14599 C CA . GLY C 1 317 ? 24.07671 19.18165 -38.34021 1.000 13.33480 375 GLY C CA 1
ATOM 14600 C C . GLY C 1 317 ? 22.99555 18.26789 -38.87935 1.000 12.69326 375 GLY C C 1
ATOM 14601 O O . GLY C 1 317 ? 22.27557 17.62020 -38.11136 1.000 13.23518 375 GLY C O 1
ATOM 14605 N N . LEU C 1 318 ? 22.85403 18.19535 -40.20202 1.000 12.84999 376 LEU C N 1
ATOM 14606 C CA . LEU C 1 318 ? 21.85812 17.29820 -40.78133 1.000 11.92994 376 LEU C CA 1
ATOM 14607 C C . LEU C 1 318 ? 22.17028 15.84519 -40.42227 1.000 11.75627 376 LEU C C 1
ATOM 14608 O O . LEU C 1 318 ? 21.28618 15.08386 -40.00803 1.000 12.50001 376 LEU C O 1
ATOM 14624 N N . PHE C 1 319 ? 23.43717 15.44792 -40.57071 1.000 12.12539 377 PHE C N 1
ATOM 14625 C CA . PHE C 1 319 ? 23.81475 14.06686 -40.29262 1.000 12.67493 377 PHE C CA 1
ATOM 14626 C C . PHE C 1 319 ? 23.69508 13.73438 -38.80926 1.000 12.23559 377 PHE C C 1
ATOM 14627 O O . PHE C 1 319 ? 23.26462 12.62905 -38.45009 1.000 12.94604 377 PHE C O 1
ATOM 14644 N N . ILE C 1 320 ? 24.12558 14.65546 -37.94017 1.000 12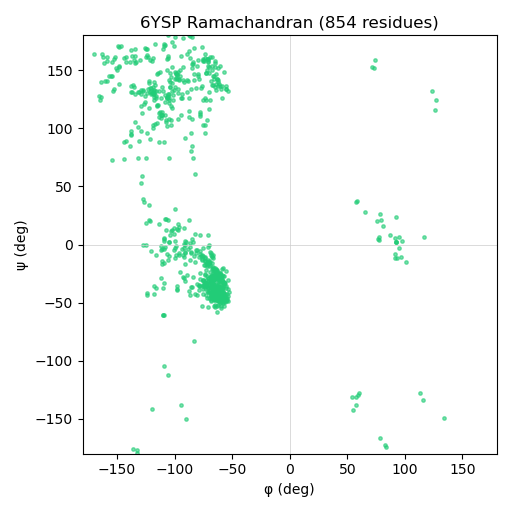.20612 378 ILE C N 1
ATOM 14645 C CA . ILE C 1 320 ? 24.03433 14.44943 -36.49721 1.000 12.53119 378 ILE C CA 1
ATOM 14646 C C . ILE C 1 320 ? 22.57846 14.34502 -36.06142 1.000 12.02557 378 ILE C C 1
ATOM 14647 O O . ILE C 1 320 ? 22.21750 13.48101 -35.24973 1.000 12.81390 378 ILE C O 1
ATOM 14663 N N . ARG C 1 321 ? 21.71286 15.18272 -36.61916 1.000 12.16948 379 ARG C N 1
ATOM 14664 C CA . ARG C 1 321 ? 20.31314 15.15479 -36.21372 1.000 12.58872 379 ARG C CA 1
ATOM 14665 C C . ARG C 1 321 ? 19.60400 13.92665 -36.76705 1.000 11.48626 379 ARG C C 1
ATOM 14666 O O . ARG C 1 321 ? 18.75701 13.35106 -36.08508 1.000 12.12592 379 ARG C O 1
ATOM 14687 N N . MET C 1 322 ? 19.94959 13.49486 -37.98714 1.000 12.19196 380 MET C N 1
ATOM 14688 C CA . MET C 1 322 ? 19.48144 12.19868 -38.46838 1.000 11.80228 380 MET C CA 1
ATOM 14689 C C . MET C 1 322 ? 19.85328 11.09336 -37.48403 1.000 11.66664 380 MET C C 1
ATOM 14690 O O . MET C 1 322 ? 19.02088 10.24722 -37.13374 1.000 12.47707 380 MET C O 1
ATOM 14704 N N . ALA C 1 323 ? 21.10612 11.10091 -37.01688 1.000 12.34588 381 ALA C N 1
ATOM 14705 C CA . ALA C 1 323 ? 21.57246 10.07055 -36.10331 1.000 13.26929 381 ALA C CA 1
ATOM 14706 C C . ALA C 1 323 ? 20.75028 10.06604 -34.82576 1.000 13.45670 381 ALA C C 1
ATOM 14707 O O . ALA C 1 323 ? 20.34936 9.00691 -34.34488 1.000 14.24135 381 ALA C O 1
ATOM 14714 N N . LEU C 1 324 ? 20.49499 11.24220 -34.25919 1.000 12.60670 382 LEU C N 1
ATOM 14715 C CA . LEU C 1 324 ? 19.76326 11.30696 -32.99859 1.000 13.33902 382 LEU C CA 1
ATOM 14716 C C . LEU C 1 324 ? 18.31981 10.85208 -33.16211 1.000 12.84608 382 LEU C C 1
ATOM 14717 O O . LEU C 1 324 ? 17.78535 10.14921 -32.29342 1.000 13.92127 382 LEU C O 1
ATOM 14733 N N . LEU C 1 325 ? 17.65548 11.26547 -34.23921 1.000 12.76392 383 LEU C N 1
ATOM 14734 C CA . LEU C 1 325 ? 16.27930 10.83338 -34.44692 1.000 12.89405 383 LEU C CA 1
ATOM 14735 C C . LEU C 1 325 ? 16.21596 9.32051 -34.58724 1.000 13.48379 383 LEU C C 1
ATOM 14736 O O . LEU C 1 325 ? 15.36160 8.64960 -33.99029 1.000 13.95861 383 LEU C O 1
ATOM 14752 N N . LYS C 1 326 ? 17.13339 8.76375 -35.36298 1.000 13.54159 384 LYS C N 1
ATOM 14753 C CA . LYS C 1 326 ? 17.16287 7.32334 -35.54496 1.000 14.47911 384 LYS C CA 1
ATOM 14754 C C . LYS C 1 326 ? 17.41300 6.61062 -34.21949 1.000 14.50790 384 LYS C C 1
ATOM 14755 O O . LYS C 1 326 ? 16.72292 5.64585 -33.87568 1.000 16.18953 384 LYS C O 1
ATOM 14774 N N . LEU C 1 327 ? 18.38594 7.08717 -33.45131 1.000 13.39378 385 LEU C N 1
ATOM 14775 C CA . LEU C 1 327 ? 18.73773 6.40431 -32.20833 1.000 14.37554 385 LEU C CA 1
ATOM 14776 C C . LEU C 1 327 ? 17.60942 6.48751 -31.20132 1.000 15.41417 385 LEU C C 1
ATOM 14777 O O . LEU C 1 327 ? 17.29267 5.49476 -30.53748 1.000 16.93296 385 LEU C O 1
ATOM 14793 N N . LEU C 1 328 ? 16.97693 7.64704 -31.08512 1.000 14.17404 386 LEU C N 1
ATOM 14794 C CA . LEU C 1 328 ? 15.92302 7.79499 -30.08706 1.000 14.73380 386 LEU C CA 1
ATOM 14795 C C . LEU C 1 328 ? 14.67017 7.01542 -30.45698 1.000 16.47935 386 LEU C C 1
ATOM 14796 O O . LEU C 1 328 ? 13.89443 6.64157 -29.57220 1.000 19.52732 386 LEU C O 1
ATOM 14812 N N . LEU C 1 329 ? 14.41092 6.81136 -31.74146 1.000 15.24367 387 LEU C N 1
ATOM 14813 C CA . LEU C 1 329 ? 13.17491 6.15308 -32.14139 1.000 15.46061 387 LEU C CA 1
ATOM 14814 C C . LEU C 1 329 ? 13.33783 4.66627 -32.41627 1.000 17.40330 387 LEU C C 1
ATOM 14815 O O . LEU C 1 329 ? 12.43297 3.90375 -32.08320 1.000 19.46553 387 LEU C O 1
ATOM 14831 N N . VAL C 1 330 ? 14.44479 4.22754 -33.01982 1.000 17.72708 388 VAL C N 1
ATOM 14832 C CA . VAL C 1 330 ? 14.61327 2.81491 -33.36243 1.000 19.31419 388 VAL C CA 1
ATOM 14833 C C . VAL C 1 330 ? 15.87711 2.19023 -32.78810 1.000 21.09418 388 VAL C C 1
ATOM 14834 O O . VAL C 1 330 ? 16.09295 0.98409 -32.96816 1.000 23.75124 388 VAL C O 1
ATOM 14847 N N . GLY C 1 331 ? 16.69022 2.93589 -32.06896 1.000 19.79581 389 GLY C N 1
ATOM 14848 C CA . GLY C 1 331 ? 17.82209 2.35335 -31.37094 1.000 19.90355 389 GLY C CA 1
ATOM 14849 C C . GLY C 1 331 ? 19.04339 2.19122 -32.25471 1.000 20.91956 389 GLY C C 1
ATOM 14850 O O . GLY C 1 331 ? 19.08824 2.65475 -33.40084 1.000 21.67606 389 GLY C O 1
ATOM 14854 N N . TRP C 1 332 ? 20.06674 1.54892 -31.68553 1.000 23.23051 390 TRP C N 1
ATOM 14855 C CA . TRP C 1 332 ? 21.33695 1.32856 -32.37436 1.000 25.18979 390 TRP C CA 1
ATOM 14856 C C . TRP C 1 332 ? 21.16807 0.30597 -33.48582 1.000 28.15645 390 TRP C C 1
ATOM 14857 O O . TRP C 1 332 ? 21.91842 0.29394 -34.46590 1.000 29.87260 390 TRP C O 1
#

Sequence (934 aa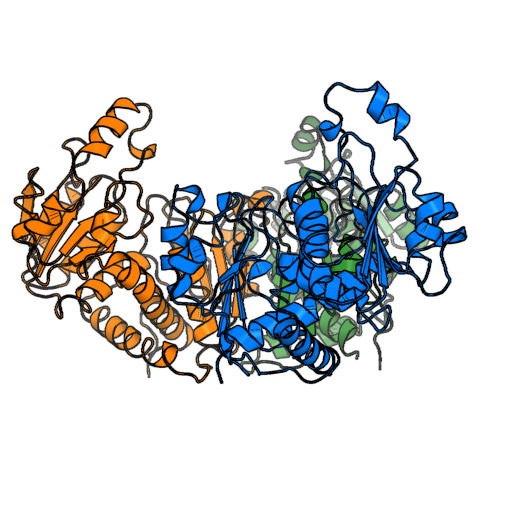):
HMFELSSDVIEGKQFDREMLSAIFDVAREMMEEKIEKSSSQSEILKGYLMATLFYEPSTRTRLSFEESAMKRLGGEVLTTENAREFSSAAKGETLEDTIRTVEGYSDIIVMRHFESGAARRKAAATANIPVINAGDGPGEHPTQALLDVYTIQSSEIGKLDGISVALVGDLANGRTVRSLAYLLAKFKDVKIYFVSPEIVKMKDDIKDYLTSSSGVEWEESSDLMEVASKCDVVYQTRIQRERFGERLDLYEAARGKFIVDKDLLGVMQKKAIIMHPLPRLDEITADVDADPRAAYFRQAKNGLFIRMALLKLLLVGWPHMFELSSDVIEGKQFDREMMLSAIFDVAREEMEEKIEKSSSSQSEILKGYLMATLFYEEPSTRTRLSFEESAMKRLGGEVLTTENAREFSSAAKGETLEDTIRTVEGYSDIIVMRHFESGAARKAAATANIPVINAGDGPGEHPTQALLDVYTIQSSEIGKLDGISVALVGDLANGRTVRSLAYLLAKFKDVKIYFVSPEIVKMKDDIKDYLTSSGVEWEESSSDLMEEVASKCDVVYQTRIQRERFGERLDLYEAARGKFIVDKDLLGVMQKKAIIMHPLPRLDEITADVDADPRAAYFRQAKNGLFIRMALLKLLLVGWHMFELSSDVIEEGKQFDREMMLSSAIFDVAREEMEKIEKSSSSSQSEEILKGYLMATLFYEPSTRTRLSFEESAMKRLGGEVLTTENAREFSSAAKGETLEEDTIRTVEGYSDIIVMRHFESSGAARRKAAATANNIPVINAGDGPGEHPTQALLDVYTIQSEIGKLDGISSVALVGDLANGRTVRSLAYLLAKFKDVKIYFVSPEEIVKMKDDIKDYLTSSGVEWEESSSDLMEVASKCDVVYQTRIQRERFGERLDLYEAARGKFIVDKDLLGVMQKKAIIMHPLPRLDEITADVDADPRAAYFRQAKNGLFIRMALLKLLLVGW

Radius of gyration: 30.23 Å; Cα contacts (8 Å, |Δi|>4): 2002; chains: 3; bounding box: 86×63×82 Å

Organism: Arabidopsis thaliana (NCBI:txid3702)

GO terms:
  GO:0016036 cellular response to phosphate starvation (P, IEP)
  GO:0009507 chloroplast (C, HDA)
  GO:0009570 chloroplast stroma (C, HDA)
  GO:0005515 protein binding (F, IPI)

Foldseek 3Di:
DADPDLAAAALVVDFPVRLVVLLVQLVVLVVLLPDPDQAQLPAPFEEEEAEQDADDLLVVLLQCLQVSNNHHYHYDHHPCCPHCVVVVDDLLRVLVVCLVVGQEYEYAHQAAPSQVVSCVSHPHYYYYCHDNLAGRNLLLSLVQSLCCVQQVDLAQFEEEEFEQQCRHRNSLSNLVRSLSHYNYEYEYAYQPLRTHDVVSVVNSVVSVYHYYYYPQLLVRQLPGQEYEDDYHDPCSCPPPVVSVVVSPPRRAAEPVSVVSHDLSHAYEYSDDDDRSYPPVVVVRPRDCHVVSSVSSSSSSSSVVSNNRPND/DDADPDLAADALVVDFPVRLVVLLVQLVVLVVLLPDPDQAQLPAPFEEEEAECDADDLLVVLLQCLQVSNNHHYHYDHNCCPPNCVVVVDDLLVVLVVVLVPGQEYEYAHQAAPSQVVSCVSDPHYYYYCHHRLEARQLLLSLVQSLLCVQVVDLAQFEEEEEELQQSDRNVLSNLVRSLSHANYEYEYEFDPVRGHDVVSVVVSVVSHYHYYYDPCLLVRQLRGLEYEYEEQDDVVVPPCVVVSVVRRPRAAAEPVSVVNHDPRHAYEYCDDYDPRYPPVCVPRPRDCHVVSSVSSSSSSSSVVSSNRPRD/DADPDQAAAALLVDAPVRLVVLLVQLVVLVVLLPDPDQAQLPAPFEEEEAECDADDLLVVLLQCLQVSNNHHYHYPRHCCCPHCVVVVDDLLVVLVVVLVVGQEYEYEEQAPPSQVVSCVNHPHYYYYCHHRLAAHQLLLSLVVSLCCVQLVDLAQFEEEEEEQQQSHNNVQSNLSNSLSHHNYEYEYEFDPVRTHDVVSVVVSVVSVYHYYYDPDLLVSQLPGQEYEYEAQPVVNCVPPVVVSVVRPPRAAAEPVSVVNHDPSHAYEYCDDHDGRYPPVCCPRPRDCHVVSSVSSSSSSSSVVSSNRPRD

B-factor: mean 25.51, std 9.91, range [10.74, 121.15]

Solvent-accessible surface area: 34148 Å² total; per-residue (Å²): 176,158,11,138,19,84,17,0,13,24,6,137,53,4,79,90,144,13,0,44,30,0,1,77,20,0,94,92,7,55,140,43,30,141,61,116,79,48,16,82,65,0,99,24,68,6,0,0,1,1,1,17,54,63,2,2,18,5,6,1,0,0,4,0,0,0,21,29,0,20,6,27,2,0,38,2,39,70,0,126,58,19,1,3,22,51,72,38,11,67,18,47,2,0,0,54,2,0,28,9,0,6,36,0,0,0,1,26,9,64,94,78,20,5,0,133,102,0,18,90,38,16,126,31,24,0,0,1,0,0,7,4,104,17,62,8,1,0,13,2,0,5,0,0,6,0,0,43,70,53,34,61,104,8,55,40,1,22,0,0,0,0,0,12,0,13,59,15,51,19,0,58,19,0,0,46,0,0,10,50,14,143,121,3,41,0,8,2,0,8,14,126,63,2,81,1,109,95,80,13,17,94,58,0,90,102,45,62,7,105,76,66,75,26,75,74,6,93,91,2,0,42,86,0,35,0,0,0,0,15,89,29,112,69,86,108,10,59,179,118,119,78,54,71,77,71,14,151,60,131,17,49,0,46,136,104,2,8,66,56,14,90,89,183,2,7,0,0,5,15,18,50,18,68,100,6,3,41,81,84,1,35,94,34,113,44,13,0,2,38,98,2,9,54,13,0,0,4,0,3,0,0,0,0,36,2,21,26,62,6,122,138,109,169,18,108,23,83,19,0,20,49,5,144,58,3,66,93,125,24,0,38,35,0,0,80,13,0,83,90,4,60,139,45,34,154,58,113,83,50,16,80,67,0,104,28,67,6,0,1,3,2,1,18,82,33,2,1,16,4,11,1,0,0,6,0,0,0,15,25,0,21,5,30,3,1,30,3,40,49,0,57,36,62,0,2,24,52,36,48,15,74,23,74,6,1,0,97,5,0,27,13,2,6,36,0,0,0,1,26,10,101,93,63,5,1,0,151,103,0,19,90,38,14,127,31,24,0,0,2,0,8,10,16,102,15,62,22,2,0,11,2,0,4,0,0,4,0,0,38,58,50,35,62,99,8,57,36,1,22,0,0,0,0,3,2,0,14,55,9,89,22,0,65,15,0,0,48,1,0,10,57,11,134,94,3,37,0,9,4,0,11,16,111,98,7,85,4,110,98,82,13,28,97,58,0,90,97,44,57,6,105,78,56,70,20,75,62,12,89,83,0,0,46,84,0,32,0,0,0,2,13,44,16,36,81,140,57,14,47,168,120,99,83,57,22,72,74,6,106,52,56,33,49,0,47,58,104,3,8,66,52,14,77,186,169,2,6,0,0,2,17,17,8,15,75,102,12,3,41,82,99,3,38,94,32,112,41,14,0,1,39,100,2,8,70,14,0,0,6,0,3,0,0,0,0,33,2,23,29,63,8,72,153,162,12,108,27,86,18,0,3,52,0,59,51,1,77,78,124,22,0,58,34,0,1,75,13,0,94,101,4,46,150,45,30,152,57,124,82,61,16,99,66,0,94,24,68,6,0,1,1,1,1,16,22,41,1,2,16,6,2,1,0,0,2,0,0,0,20,31,0,25,6,32,3,2,31,4,29,23,0,131,61,16,0,10,24,57,61,44,11,71,26,59,0,1,0,54,2,0,32,8,1,5,36,0,0,0,1,9,11,60,100,71,22,4,0,93,111,0,9,88,39,15,127,30,23,0,0,1,0,0,11,0,42,6,21,5,1,0,12,0,0,3,0,0,9,0,0,51,75,52,36,60,98,10,48,32,0,24,0,0,0,0,4,0,0,11,23,3,10,15,0,22,0,0,0,32,0,0,12,56,21,137,127,5,55,0,12,4,0,15,16,122,84,2,84,2,108,100,71,0,22,91,59,0,88,101,47,66,10,114,79,66,80,27,92,77,14,91,92,1,0,41,86,0,32,0,0,0,0,4,12,21,22,127,80,46,19,60,169,123,81,86,50,4,96,47,2,68,52,124,33,47,0,47,57,103,3,8,65,59,15,84,88,177,2,7,0,0,1,18,17,3,14,56,65,12,3,44,78,96,2,43,96,34,110,43,11,0,1,25,98,1,14,59,16,0,0,6,0,4,0,0,0,0,32,2,24,28,64,6,87

InterPro domains:
  IPR002082 Aspartate carbamoyltransferase [MF_00001] (84-389)
  IPR002082 Aspartate carbamoyltransferase [TIGR00670] (86-387)
  IPR006130 Aspartate/ornithine carbamoyltransferase [PR00100] (130-149)
  IPR006130 Aspartate/ornithine carbamoyltransferase [PR00100] (215-226)
  IPR006130 Aspartate/ornithine carbamoyltransferase [PR00100] (342-351)
  IPR006130 Aspartate/ornithine carbamoyltransferase [PR00100] (352-375)
  IPR006130 Aspartate/ornithine carbamoyltransferase [PS00097] (130-137)
  IPR006131 Aspartate/ornithine carbamoyltransferase, Asp/Orn-binding domain [PF00185] (234-385)
  IPR006132 Aspartate/ornithine carbamoyltransferase, carbamoyl-P binding [PF02729] (86-227)
  IPR036901 Aspartate/ornithine carbamoyltransferase superfamily [G3DSA:3.40.50.1370] (87-383)
  IPR036901 Aspartate/ornithine carbamoyltransferase superfamily [G3DSA:3.40.50.1370] (215-374)
  IPR036901 Aspartate/ornithine carbamoyltransferase superfamily [SSF53671] (82-387)